Protein 5TOW (pdb70)

CATH classification: 3.40.50.1480 (+1 more: 3.40.50.720)

Radius of gyration: 29.71 Å; Cα contacts (8 Å, |Δi|>4): 1722; chains: 2; bounding box: 68×90×62 Å

Structure (mmCIF, N/CA/C/O backbone):
data_5TOW
#
_entry.id   5TOW
#
_cell.length_a   120.381
_cell.length_b   105.509
_cell.length_c   85.535
_cell.angle_alpha   90.00
_cell.angle_beta   108.76
_cell.angle_gamma   90.00
#
_symmetry.space_group_name_H-M   'C 1 2 1'
#
loop_
_entity.id
_entity.type
_entity.pdbx_description
1 polymer Adenosylhomocysteinase
2 non-polymer ADENOSINE
3 non-polymer (4S)-2-METHYL-2,4-PENTANEDIOL
4 non-polymer '1,4-DIHYDRONICOTINAMIDE ADENINE DINUCLEOTIDE'
5 non-polymer 'CHLORIDE ION'
6 water water
#
loop_
_atom_site.group_PDB
_atom_site.id
_atom_site.type_symbol
_atom_site.label_atom_id
_atom_site.label_alt_id
_atom_site.label_comp_id
_atom_site.label_asym_id
_atom_site.label_entity_id
_atom_site.label_seq_id
_atom_site.pdbx_PDB_ins_code
_atom_site.Cartn_x
_atom_site.Cartn_y
_atom_site.Cartn_z
_atom_site.occupancy
_atom_site.B_iso_or_equiv
_atom_site.auth_seq_id
_atom_site.auth_comp_id
_atom_site.auth_asym_id
_atom_site.auth_atom_id
_atom_site.pdbx_PDB_model_num
ATOM 1 N N . ASN A 1 5 ? 14.661 76.093 6.903 1.00 62.68 2 ASN A N 1
ATOM 2 C CA . ASN A 1 5 ? 15.730 76.999 6.369 1.00 59.96 2 ASN A CA 1
ATOM 3 C C . ASN A 1 5 ? 16.981 76.897 7.264 1.00 52.56 2 ASN A C 1
ATOM 4 O O . ASN A 1 5 ? 16.846 76.953 8.482 1.00 46.88 2 ASN A O 1
ATOM 9 N N . THR A 1 6 ? 18.166 76.732 6.666 1.00 52.07 3 THR A N 1
ATOM 10 C CA . THR A 1 6 ? 19.391 76.518 7.450 1.00 51.29 3 THR A CA 1
ATOM 11 C C . THR A 1 6 ? 19.752 77.754 8.273 1.00 46.89 3 THR A C 1
ATOM 12 O O . THR A 1 6 ? 20.185 77.607 9.431 1.00 40.25 3 THR A O 1
ATOM 16 N N . GLY A 1 7 ? 19.541 78.962 7.722 1.00 42.26 4 GLY A N 1
ATOM 17 C CA . GLY A 1 7 ? 19.753 80.191 8.479 1.00 39.57 4 GLY A CA 1
ATOM 18 C C . GLY A 1 7 ? 18.845 80.300 9.679 1.00 37.86 4 GLY A C 1
ATOM 19 O O . GLY A 1 7 ? 19.264 80.676 10.796 1.00 35.20 4 GLY A O 1
ATOM 20 N N . GLU A 1 8 ? 17.579 79.932 9.472 1.00 38.12 5 GLU A N 1
ATOM 21 C CA . GLU A 1 8 ? 16.586 80.011 10.524 1.00 41.02 5 GLU A CA 1
ATOM 22 C C . GLU A 1 8 ? 16.946 78.985 11.607 1.00 38.62 5 GLU A C 1
ATOM 23 O O . GLU A 1 8 ? 16.851 79.285 12.795 1.00 36.05 5 GLU A O 1
ATOM 29 N N . MET A 1 9 ? 17.358 77.806 11.176 1.00 39.10 6 MET A N 1
ATOM 30 C CA . MET A 1 9 ? 17.761 76.750 12.160 1.00 41.26 6 MET A CA 1
ATOM 31 C C . MET A 1 9 ? 18.970 77.195 13.035 1.00 37.88 6 MET A C 1
ATOM 32 O O . MET A 1 9 ? 18.988 76.914 14.246 1.00 34.93 6 MET A O 1
ATOM 37 N N . LYS A 1 10 ? 19.965 77.831 12.422 1.00 36.52 7 LYS A N 1
ATOM 38 C CA . LYS A 1 10 ? 21.118 78.404 13.177 1.00 35.47 7 LYS A CA 1
ATOM 39 C C . LYS A 1 10 ? 20.700 79.386 14.225 1.00 34.30 7 LYS A C 1
ATOM 40 O O . LYS A 1 10 ? 21.153 79.346 15.383 1.00 31.02 7 LYS A O 1
ATOM 46 N N . ILE A 1 11 ? 19.791 80.297 13.867 1.00 29.99 8 ILE A N 1
ATOM 47 C CA . ILE A 1 11 ? 19.255 81.226 14.792 1.00 28.78 8 ILE A CA 1
ATOM 48 C C . ILE A 1 11 ? 18.405 80.594 15.872 1.00 29.62 8 ILE A C 1
ATOM 49 O O . ILE A 1 11 ? 18.510 81.005 17.047 1.00 28.16 8 ILE A O 1
ATOM 54 N N . ASN A 1 12 ? 17.628 79.587 15.495 1.00 31.08 9 ASN A N 1
ATOM 55 C CA . ASN A 1 12 ? 16.787 78.869 16.467 1.00 30.76 9 ASN A CA 1
ATOM 56 C C . ASN A 1 12 ? 17.661 78.183 17.536 1.00 29.16 9 ASN A C 1
ATOM 57 O O . ASN A 1 12 ? 17.350 78.222 18.688 1.00 31.48 9 ASN A O 1
ATOM 62 N N . TRP A 1 13 ? 18.784 77.636 17.096 1.00 29.62 10 TRP A N 1
ATOM 63 C CA . TRP A 1 13 ? 19.705 76.965 18.058 1.00 29.38 10 TRP A CA 1
ATOM 64 C C . TRP A 1 13 ? 20.190 77.958 19.120 1.00 29.07 10 TRP A C 1
ATOM 65 O O . TRP A 1 13 ? 20.028 77.718 20.317 1.00 31.44 10 TRP A O 1
ATOM 76 N N . VAL A 1 14 ? 20.756 79.083 18.690 1.00 28.21 11 VAL A N 1
ATOM 77 C CA . VAL A 1 14 ? 21.289 80.059 19.640 1.00 30.74 11 VAL A CA 1
ATOM 78 C C . VAL A 1 14 ? 20.189 80.693 20.511 1.00 31.62 11 VAL A C 1
ATOM 79 O O . VAL A 1 14 ? 20.385 80.938 21.701 1.00 31.32 11 VAL A O 1
ATOM 83 N N . SER A 1 15 ? 19.010 80.846 19.936 1.00 28.95 12 SER A N 1
ATOM 84 C CA . SER A 1 15 ? 17.871 81.414 20.635 1.00 29.32 12 SER A CA 1
ATOM 85 C C . SER A 1 15 ? 17.513 80.600 21.885 1.00 29.23 12 SER A C 1
ATOM 86 O O . SER A 1 15 ? 17.073 81.173 22.925 1.00 31.10 12 SER A O 1
ATOM 89 N N . ARG A 1 16 ? 17.772 79.309 21.859 1.00 28.40 13 ARG A N 1
ATOM 90 C CA . ARG A 1 16 ? 17.467 78.446 22.982 1.00 30.48 13 ARG A CA 1
ATOM 91 C C . ARG A 1 16 ? 18.411 78.720 24.173 1.00 31.47 13 ARG A C 1
ATOM 92 O O . ARG A 1 16 ? 18.082 78.366 25.312 1.00 31.89 13 ARG A O 1
ATOM 100 N N . TYR A 1 17 ? 19.595 79.276 23.879 1.00 28.42 14 TYR A N 1
ATOM 101 C CA . TYR A 1 17 ? 20.681 79.348 24.851 1.00 27.44 14 TYR A CA 1
ATOM 102 C C . TYR A 1 17 ? 21.188 80.737 25.085 1.00 30.26 14 TYR A C 1
ATOM 103 O O . TYR A 1 17 ? 22.317 80.921 25.523 1.00 30.12 14 TYR A O 1
ATOM 112 N N . MET A 1 18 ? 20.325 81.730 24.881 1.00 26.46 15 MET A N 1
ATOM 113 C CA . MET A 1 18 ? 20.642 83.131 25.133 1.00 26.85 15 MET A CA 1
ATOM 114 C C . MET A 1 18 ? 19.556 83.671 26.065 1.00 25.69 15 MET A C 1
ATOM 115 O O . MET A 1 18 ? 18.690 84.426 25.672 1.00 27.62 15 MET A O 1
ATOM 120 N N . PRO A 1 19 ? 19.633 83.246 27.316 1.00 27.95 16 PRO A N 1
ATOM 121 C CA . PRO A 1 19 ? 18.608 83.551 28.304 1.00 30.07 16 PRO A CA 1
ATOM 122 C C . PRO A 1 19 ? 18.537 85.040 28.634 1.00 29.54 16 PRO A C 1
ATOM 123 O O . PRO A 1 19 ? 17.422 85.549 28.907 1.00 28.71 16 PRO A O 1
ATOM 127 N N . LEU A 1 20 ? 19.652 85.768 28.628 1.00 26.12 17 LEU A N 1
ATOM 128 C CA . LEU A 1 20 ? 19.564 87.187 28.939 1.00 28.33 17 LEU A CA 1
ATOM 129 C C . LEU A 1 20 ? 18.904 87.969 27.830 1.00 28.08 17 LEU A C 1
ATOM 130 O O . LEU A 1 20 ? 18.071 88.836 28.130 1.00 28.08 17 LEU A O 1
ATOM 135 N N . LEU A 1 21 ? 19.248 87.702 26.576 1.00 25.84 18 LEU A N 1
ATOM 136 C CA . LEU A 1 21 ? 18.517 88.358 25.481 1.00 25.78 18 LEU A CA 1
ATOM 137 C C . LEU A 1 21 ? 17.036 87.994 25.471 1.00 25.54 18 LEU A C 1
ATOM 138 O O . LEU A 1 21 ? 16.200 88.882 25.180 1.00 27.91 18 LEU A O 1
ATOM 143 N N . ASN A 1 22 ? 16.704 86.767 25.820 1.00 26.47 19 ASN A N 1
ATOM 144 C CA . ASN A 1 22 ? 15.297 86.381 25.906 1.00 29.35 19 ASN A CA 1
ATOM 145 C C . ASN A 1 22 ? 14.604 87.129 27.023 1.00 30.02 19 ASN A C 1
ATOM 146 O O . ASN A 1 22 ? 13.463 87.613 26.808 1.00 30.00 19 ASN A O 1
ATOM 151 N N . LYS A 1 23 ? 15.280 87.314 28.145 1.00 26.93 20 LYS A N 1
ATOM 152 C CA A LYS A 1 23 ? 14.701 88.074 29.262 0.50 30.62 20 LYS A CA 1
ATOM 153 C CA B LYS A 1 23 ? 14.687 88.070 29.260 0.50 30.61 20 LYS A CA 1
ATOM 154 C C . LYS A 1 23 ? 14.530 89.565 28.912 1.00 28.66 20 LYS A C 1
ATOM 155 O O . LYS A 1 23 ? 13.517 90.208 29.265 1.00 28.86 20 LYS A O 1
ATOM 166 N N . ILE A 1 24 ? 15.530 90.141 28.268 1.00 27.52 21 ILE A N 1
ATOM 167 C CA . ILE A 1 24 ? 15.440 91.527 27.778 1.00 28.87 21 ILE A CA 1
ATOM 168 C C . ILE A 1 24 ? 14.245 91.699 26.823 1.00 29.11 21 ILE A C 1
ATOM 169 O O . ILE A 1 24 ? 13.508 92.689 26.940 1.00 28.33 21 ILE A O 1
ATOM 174 N N . ALA A 1 25 ? 14.045 90.759 25.905 1.00 27.40 22 ALA A N 1
ATOM 175 C CA . ALA A 1 25 ? 12.846 90.816 25.049 1.00 28.45 22 ALA A CA 1
ATOM 176 C C . ALA A 1 25 ? 11.553 90.715 25.891 1.00 31.16 22 ALA A C 1
ATOM 177 O O . ALA A 1 25 ? 10.578 91.449 25.630 1.00 31.21 22 ALA A O 1
ATOM 179 N N . GLU A 1 26 ? 11.504 89.811 26.865 1.00 29.92 23 GLU A N 1
ATOM 180 C CA A GLU A 1 26 ? 10.320 89.667 27.708 0.50 32.72 23 GLU A CA 1
ATOM 181 C CA B GLU A 1 26 ? 10.329 89.654 27.729 0.50 33.31 23 GLU A CA 1
ATOM 182 C C . GLU A 1 26 ? 10.055 90.975 28.435 1.00 34.31 23 GLU A C 1
ATOM 183 O O . GLU A 1 26 ? 8.878 91.392 28.569 1.00 34.19 23 GLU A O 1
ATOM 194 N N . GLU A 1 27 ? 11.120 91.643 28.910 1.00 30.53 24 GLU A N 1
ATOM 195 C CA A GLU A 1 27 ? 10.912 92.862 29.701 0.50 32.79 24 GLU A CA 1
ATOM 196 C CA B GLU A 1 27 ? 10.984 92.891 29.691 0.50 34.03 24 GLU A CA 1
ATOM 197 C C . GLU A 1 27 ? 10.575 94.104 28.842 1.00 32.95 24 GLU A C 1
ATOM 198 O O . GLU A 1 27 ? 9.815 94.957 29.300 1.00 33.49 24 GLU A O 1
ATOM 209 N N . TYR A 1 28 ? 11.092 94.185 27.628 1.00 29.04 25 TYR A N 1
ATOM 210 C CA . TYR A 1 28 ? 11.037 95.424 26.843 1.00 29.71 25 TYR A CA 1
ATOM 211 C C . TYR A 1 28 ? 10.321 95.405 25.508 1.00 30.49 25 TYR A C 1
ATOM 212 O O . TYR A 1 28 ? 10.247 96.453 24.878 1.00 31.65 25 TYR A O 1
ATOM 221 N N . SER A 1 29 ? 9.878 94.229 25.046 1.00 30.02 26 SER A N 1
ATOM 222 C CA . SER A 1 29 ? 9.359 94.135 23.705 1.00 30.74 26 SER A CA 1
ATOM 223 C C . SER A 1 29 ? 7.932 94.697 23.572 1.00 33.80 26 SER A C 1
ATOM 224 O O . SER A 1 29 ? 7.485 94.884 22.436 1.00 35.81 26 SER A O 1
ATOM 227 N N . ARG A 1 30 ? 7.215 94.869 24.680 1.00 32.01 27 ARG A N 1
ATOM 228 C CA . ARG A 1 30 ? 5.917 95.640 24.634 1.00 33.68 27 ARG A CA 1
ATOM 229 C C . ARG A 1 30 ? 6.126 97.164 24.699 1.00 36.39 27 ARG A C 1
ATOM 230 O O . ARG A 1 30 ? 5.479 97.967 23.963 1.00 36.20 27 ARG A O 1
ATOM 233 N N . GLU A 1 31 ? 7.031 97.597 25.567 1.00 33.88 28 GLU A N 1
ATOM 234 C CA . GLU A 1 31 ? 7.381 99.028 25.659 1.00 34.62 28 GLU A CA 1
ATOM 235 C C . GLU A 1 31 ? 8.026 99.545 24.398 1.00 31.38 28 GLU A C 1
ATOM 236 O O . GLU A 1 31 ? 7.797 100.681 24.008 1.00 29.68 28 GLU A O 1
ATOM 242 N N . LYS A 1 32 ? 8.881 98.726 23.759 1.00 29.92 29 LYS A N 1
ATOM 243 C CA . LYS A 1 32 ? 9.557 99.103 22.522 1.00 28.01 29 LYS A CA 1
ATOM 244 C C . LYS A 1 32 ? 10.300 100.413 22.631 1.00 29.56 29 LYS A C 1
ATOM 245 O O . LYS A 1 32 ? 10.038 101.390 21.884 1.00 29.38 29 LYS A O 1
ATOM 251 N N . PRO A 1 33 ? 11.217 100.491 23.612 1.00 28.96 30 PRO A N 1
ATOM 252 C CA . PRO A 1 33 ? 11.923 101.759 23.853 1.00 30.28 30 PRO A CA 1
ATOM 253 C C . PRO A 1 33 ?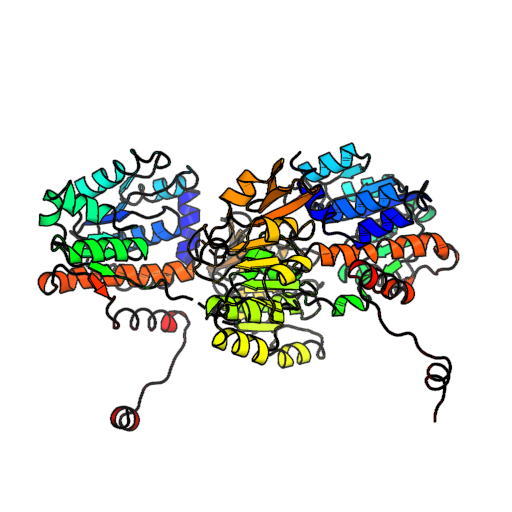 12.691 102.303 22.681 1.00 28.35 30 PRO A C 1
ATOM 254 O O . PRO A 1 33 ? 12.898 103.516 22.567 1.00 30.50 30 PRO A O 1
ATOM 258 N N . LEU A 1 34 ? 13.110 101.446 21.748 1.00 27.29 31 LEU A N 1
ATOM 259 C CA . LEU A 1 34 ? 13.864 101.908 20.578 1.00 27.51 31 LEU A CA 1
ATOM 260 C C . LEU A 1 34 ? 12.978 102.117 19.293 1.00 27.22 31 LEU A C 1
ATOM 261 O O . LEU A 1 34 ? 13.502 102.386 18.250 1.00 27.23 31 LEU A O 1
ATOM 266 N N . SER A 1 35 ? 11.663 102.046 19.452 1.00 28.67 32 SER A N 1
ATOM 267 C CA . SER A 1 35 ? 10.770 102.396 18.347 1.00 28.70 32 SER A CA 1
ATOM 268 C C . SER A 1 35 ? 10.986 103.835 17.928 1.00 29.46 32 SER A C 1
ATOM 269 O O . SER A 1 35 ? 11.055 104.747 18.765 1.00 32.47 32 SER A O 1
ATOM 272 N N . GLY A 1 36 ? 11.154 104.044 16.622 1.00 29.05 33 GLY A N 1
ATOM 273 C CA . GLY A 1 36 ? 11.441 105.299 16.061 1.00 31.13 33 GLY A CA 1
ATOM 274 C C . GLY A 1 36 ? 12.910 105.624 15.999 1.00 30.26 33 GLY A C 1
ATOM 275 O O . GLY A 1 36 ? 13.266 106.705 15.568 1.00 31.00 33 GLY A O 1
ATOM 276 N N . PHE A 1 37 ? 13.752 104.707 16.451 1.00 28.15 34 PHE A N 1
ATOM 277 C CA . PHE A 1 37 ? 15.215 104.884 16.416 1.00 28.48 34 PHE A CA 1
ATOM 278 C C . PHE A 1 37 ? 15.824 103.846 15.468 1.00 28.05 34 PHE A C 1
ATOM 279 O O . PHE A 1 37 ? 15.316 102.722 15.324 1.00 30.14 34 PHE A O 1
ATOM 287 N N . THR A 1 38 ? 16.939 104.231 14.858 1.00 28.12 35 THR A N 1
ATOM 288 C CA . THR A 1 38 ? 17.723 103.312 14.035 1.00 28.99 35 THR A CA 1
ATOM 289 C C . THR A 1 38 ? 19.048 103.016 14.727 1.00 29.22 35 THR A C 1
ATOM 290 O O . THR A 1 38 ? 19.746 103.927 15.194 1.00 30.83 35 THR A O 1
ATOM 294 N N . VAL A 1 39 ? 19.396 101.739 14.744 1.00 27.27 36 VAL A N 1
ATOM 295 C CA . VAL A 1 39 ? 20.633 101.277 15.323 1.00 25.62 36 VAL A CA 1
ATOM 296 C C . VAL A 1 39 ? 21.476 100.737 14.159 1.00 26.58 36 VAL A C 1
ATOM 297 O O . VAL A 1 39 ? 21.081 99.782 13.535 1.00 29.31 36 VAL A O 1
ATOM 301 N N . GLY A 1 40 ? 22.639 101.347 13.932 1.00 26.84 37 GLY A N 1
ATOM 302 C CA . GLY A 1 40 ? 23.596 100.926 12.910 1.00 25.80 37 GLY A CA 1
ATOM 303 C C . GLY A 1 40 ? 24.635 100.050 13.599 1.00 27.75 37 GLY A C 1
ATOM 304 O O . GLY A 1 40 ? 25.076 100.370 14.725 1.00 29.11 37 GLY A O 1
ATOM 305 N N . MET A 1 41 ? 24.992 98.931 12.950 1.00 28.36 38 MET A N 1
ATOM 306 C CA . MET A 1 41 ? 25.947 97.972 13.570 1.00 28.23 38 MET A CA 1
ATOM 307 C C . MET A 1 41 ? 26.992 97.549 12.585 1.00 29.13 38 MET A C 1
ATOM 308 O O . MET A 1 41 ? 26.703 97.388 11.404 1.00 29.06 38 MET A O 1
ATOM 313 N N . SER A 1 42 ? 28.226 97.352 13.059 1.00 26.99 39 SER A N 1
ATOM 314 C CA . SER A 1 42 ? 29.224 96.664 12.264 1.00 28.52 39 SER A CA 1
ATOM 315 C C . SER A 1 42 ? 29.600 95.514 13.184 1.00 31.10 39 SER A C 1
ATOM 316 O O . SER A 1 42 ? 30.008 95.753 14.336 1.00 29.80 39 SER A O 1
ATOM 319 N N . ILE A 1 43 ? 29.451 94.289 12.696 1.00 31.53 40 ILE A N 1
ATOM 320 C CA A ILE A 1 43 ? 29.765 93.144 13.555 0.50 32.30 40 ILE A CA 1
ATOM 321 C CA B ILE A 1 43 ? 29.597 93.053 13.511 0.50 33.12 40 ILE A CA 1
ATOM 322 C C . ILE A 1 43 ? 30.087 91.947 12.634 1.00 35.23 40 ILE A C 1
ATOM 323 O O . ILE A 1 43 ? 29.847 91.979 11.415 1.00 37.34 40 ILE A O 1
ATOM 332 N N . HIS A 1 44 ? 30.742 90.927 13.175 1.00 32.81 41 HIS A N 1
ATOM 333 C CA . HIS A 1 44 ? 30.904 89.729 12.394 1.00 34.52 41 HIS A CA 1
ATOM 334 C C . HIS A 1 44 ? 29.559 89.029 12.368 1.00 33.64 41 HIS A C 1
ATOM 335 O O . HIS A 1 44 ? 28.998 88.732 13.418 1.00 35.55 41 HIS A O 1
ATOM 342 N N . LEU A 1 45 ? 29.024 88.770 11.174 1.00 32.79 42 LEU A N 1
ATOM 343 C CA . LEU A 1 45 ? 27.660 88.225 11.065 1.00 35.60 42 LEU A CA 1
ATOM 344 C C . LEU A 1 45 ? 27.616 86.710 11.206 1.00 33.75 42 LEU A C 1
ATOM 345 O O . LEU A 1 45 ? 28.209 86.017 10.439 1.00 35.11 42 LEU A O 1
ATOM 350 N N . GLU A 1 46 ? 26.937 86.229 12.240 1.00 31.43 43 GLU A N 1
ATOM 351 C CA . GLU A 1 46 ? 26.736 84.805 12.481 1.00 32.66 43 GLU A CA 1
ATOM 352 C C . GLU A 1 46 ? 25.471 84.658 13.325 1.00 29.94 43 GLU A C 1
ATOM 353 O O . GLU A 1 46 ? 24.851 85.659 13.645 1.00 29.73 43 GLU A O 1
ATOM 359 N N . ALA A 1 47 ? 25.065 83.440 13.659 1.00 31.11 44 ALA A N 1
ATOM 360 C CA . ALA A 1 47 ? 23.762 83.310 14.355 1.00 28.87 44 ALA A CA 1
ATOM 361 C C . ALA A 1 47 ? 23.709 84.081 15.665 1.00 29.21 44 ALA A C 1
ATOM 362 O O . ALA A 1 47 ? 22.682 84.609 16.043 1.00 27.63 44 ALA A O 1
ATOM 364 N N . LYS A 1 48 ? 24.819 84.123 16.418 1.00 29.00 45 LYS A N 1
ATOM 365 C CA . LYS A 1 48 ? 24.791 84.819 17.692 1.00 29.23 45 LYS A CA 1
ATOM 366 C C . LYS A 1 48 ? 24.581 86.315 17.554 1.00 27.84 45 LYS A C 1
ATOM 367 O O . LYS A 1 48 ? 23.678 86.896 18.196 1.00 26.40 45 LYS A O 1
ATOM 373 N N . THR A 1 49 ? 25.385 86.972 16.707 1.00 27.03 46 THR A N 1
ATOM 374 C CA . THR A 1 49 ? 25.192 88.389 16.449 1.00 27.41 46 THR A CA 1
ATOM 375 C C . THR A 1 49 ? 23.825 88.679 15.770 1.00 26.87 46 THR A C 1
ATOM 376 O O . THR A 1 49 ? 23.215 89.748 15.976 1.00 28.76 46 THR A O 1
ATOM 380 N N . ALA A 1 50 ? 23.339 87.751 14.952 1.00 26.66 47 ALA A N 1
ATOM 381 C CA . ALA A 1 50 ? 21.988 87.881 14.390 1.00 27.71 47 ALA A CA 1
ATOM 382 C C . ALA A 1 50 ? 20.942 88.020 15.504 1.00 26.61 47 ALA A C 1
ATOM 383 O O . ALA A 1 50 ? 19.969 88.783 15.390 1.00 25.52 47 ALA A O 1
ATOM 385 N N . TYR A 1 51 ? 21.127 87.259 16.568 1.00 25.72 48 TYR A N 1
ATOM 386 C CA . TYR A 1 51 ? 20.174 87.263 17.658 1.00 27.51 48 TYR A CA 1
ATOM 387 C C . TYR A 1 51 ? 20.231 88.550 18.432 1.00 25.93 48 TYR A C 1
ATOM 388 O O . TYR A 1 51 ? 19.173 89.074 18.902 1.00 25.92 48 TYR A O 1
ATOM 397 N N . LEU A 1 52 ? 21.400 89.179 18.532 1.00 25.34 49 LEU A N 1
ATOM 398 C CA . LEU A 1 52 ? 21.472 90.528 19.065 1.00 25.11 49 LEU A CA 1
ATOM 399 C C . LEU A 1 52 ? 20.637 91.506 18.203 1.00 24.46 49 LEU A C 1
ATOM 400 O O . LEU A 1 52 ? 19.845 92.319 18.715 1.00 25.33 49 LEU A O 1
ATOM 405 N N . ALA A 1 53 ? 20.831 91.443 16.884 1.00 24.03 50 ALA A N 1
ATOM 406 C CA . ALA A 1 53 ? 20.044 92.288 15.957 1.00 25.88 50 ALA A CA 1
ATOM 407 C C . ALA A 1 53 ? 18.536 92.069 16.123 1.00 28.10 50 ALA A C 1
ATOM 408 O O . ALA A 1 53 ? 17.750 93.025 16.159 1.00 27.27 50 ALA A O 1
ATOM 410 N N . ILE A 1 54 ? 18.139 90.800 16.170 1.00 26.56 51 ILE A N 1
ATOM 411 C CA . ILE A 1 54 ? 16.743 90.414 16.350 1.00 26.85 51 ILE A CA 1
ATOM 412 C C . ILE A 1 54 ? 16.192 90.985 17.650 1.00 25.97 51 ILE A C 1
ATOM 413 O O . ILE A 1 54 ? 15.045 91.525 17.686 1.00 25.47 51 ILE A O 1
ATOM 418 N N . THR A 1 55 ? 16.977 90.909 18.712 1.00 24.37 52 THR A N 1
ATOM 419 C CA . THR A 1 55 ? 16.542 91.398 20.023 1.00 23.74 52 THR A CA 1
ATOM 420 C C . THR A 1 55 ? 16.318 92.935 19.943 1.00 25.30 52 THR A C 1
ATOM 421 O O . THR A 1 55 ? 15.326 93.482 20.485 1.00 25.47 52 THR A O 1
ATOM 425 N N . LEU A 1 56 ? 17.238 93.641 19.295 1.00 24.94 53 LEU A N 1
ATOM 426 C CA . LEU A 1 56 ? 17.128 95.095 19.182 1.00 25.74 53 LEU A CA 1
ATOM 427 C C . LEU A 1 56 ? 15.872 95.446 18.379 1.00 25.61 53 LEU A C 1
ATOM 428 O O . LEU A 1 56 ? 15.162 96.415 18.701 1.00 25.72 53 LEU A O 1
ATOM 433 N N . SER A 1 57 ? 15.574 94.650 17.366 1.00 25.12 54 SER A N 1
ATOM 434 C CA . SER A 1 57 ? 14.331 94.787 16.581 1.00 25.82 54 SER A CA 1
ATOM 435 C C . SER A 1 57 ? 13.055 94.532 17.389 1.00 25.47 54 SER A C 1
ATOM 436 O O . SER A 1 57 ? 12.044 95.289 17.246 1.00 25.85 54 SER A O 1
ATOM 439 N N . LYS A 1 58 ? 13.080 93.542 18.257 1.00 24.41 55 LYS A N 1
ATOM 440 C CA . LYS A 1 58 ? 11.959 93.266 19.180 1.00 26.53 55 LYS A CA 1
ATOM 441 C C . LYS A 1 58 ? 11.732 94.455 20.119 1.00 29.53 55 LYS A C 1
ATOM 442 O O . LYS A 1 58 ? 10.583 94.717 20.545 1.00 28.98 55 LYS A O 1
ATOM 448 N N . LEU A 1 59 ? 12.822 95.147 20.443 1.00 26.19 56 LEU A N 1
ATOM 449 C CA . LEU A 1 59 ? 12.748 96.375 21.245 1.00 26.65 56 LEU A CA 1
ATOM 450 C C . LEU A 1 59 ? 12.349 97.620 20.444 1.00 25.94 56 LEU A C 1
ATOM 451 O O . LEU A 1 59 ? 12.318 98.741 21.000 1.00 27.11 56 LEU A O 1
ATOM 456 N N . GLY A 1 60 ? 12.023 97.457 19.159 1.00 25.57 57 GLY A N 1
ATOM 457 C CA . GLY A 1 60 ? 11.521 98.514 18.313 1.00 27.19 57 GLY A CA 1
ATOM 458 C C . GLY A 1 60 ? 12.464 99.136 17.337 1.00 26.64 57 GLY A C 1
ATOM 459 O O . GLY A 1 60 ? 12.057 99.899 16.490 1.00 26.45 57 GLY A O 1
ATOM 460 N N . ALA A 1 61 ? 13.761 98.831 17.437 1.00 25.70 58 ALA A N 1
ATOM 461 C CA . ALA A 1 61 ? 14.754 99.496 16.597 1.00 25.86 58 ALA A CA 1
ATOM 462 C C . ALA A 1 61 ? 14.634 99.061 15.148 1.00 26.73 58 ALA A C 1
ATOM 463 O O . ALA A 1 61 ? 14.320 97.897 14.877 1.00 26.83 58 ALA A O 1
ATOM 465 N N . LYS A 1 62 ? 14.892 99.999 14.239 1.00 27.79 59 LYS A N 1
ATOM 466 C CA A LYS A 1 62 ? 15.237 99.673 12.856 0.50 27.56 59 LYS A CA 1
ATOM 467 C CA B LYS A 1 62 ? 15.234 99.658 12.861 0.50 28.75 59 LYS A CA 1
ATOM 468 C C . LYS A 1 62 ? 16.714 99.317 12.930 1.00 28.84 59 LYS A C 1
ATOM 469 O O . LYS A 1 62 ? 17.513 100.135 13.360 1.00 28.05 59 LYS A O 1
ATOM 480 N N . VAL A 1 63 ? 17.070 98.105 12.508 1.00 26.70 60 VAL A N 1
ATOM 481 C CA . VAL A 1 63 ? 18.463 97.658 12.635 1.00 26.24 60 VAL A CA 1
ATOM 482 C C . VAL A 1 63 ? 19.094 97.541 11.238 1.00 25.03 60 VAL A C 1
ATOM 483 O O . VAL A 1 63 ? 18.492 97.001 10.300 1.00 27.31 60 VAL A O 1
ATOM 487 N N . VAL A 1 64 ? 20.287 98.155 11.085 1.00 26.38 61 VAL A N 1
ATOM 488 C CA . VAL A 1 64 ? 20.982 98.177 9.829 1.00 26.79 61 VAL A CA 1
ATOM 489 C C . VAL A 1 64 ? 22.398 97.709 10.136 1.00 27.30 61 VAL A C 1
ATOM 490 O O . VAL A 1 64 ? 23.080 98.308 10.942 1.00 28.85 61 VAL A O 1
ATOM 494 N N . ILE A 1 65 ? 22.796 96.633 9.487 1.00 28.67 62 ILE A N 1
ATOM 495 C CA . ILE A 1 65 ? 24.054 95.911 9.827 1.00 30.33 62 ILE A CA 1
ATOM 496 C C . ILE A 1 65 ? 24.960 95.765 8.629 1.00 32.10 62 ILE A C 1
ATOM 497 O O . ILE A 1 65 ? 24.523 95.435 7.502 1.00 32.75 62 ILE A O 1
ATOM 502 N N . THR A 1 66 ? 26.255 96.020 8.875 1.00 30.44 63 THR A N 1
ATOM 503 C CA A THR A 1 66 ? 27.361 95.603 8.000 0.70 32.04 63 THR A CA 1
ATOM 504 C CA B THR A 1 66 ? 27.272 95.491 7.982 0.30 31.68 63 THR A CA 1
ATOM 505 C C . THR A 1 66 ? 28.078 94.417 8.678 1.00 32.14 63 THR A C 1
ATOM 506 O O . THR A 1 66 ? 28.378 94.488 9.862 1.00 31.31 63 THR A O 1
ATOM 513 N N . GLY A 1 67 ? 28.330 93.371 7.912 1.00 36.77 64 GLY A N 1
ATOM 514 C CA . GLY A 1 67 ? 29.049 92.242 8.372 1.00 38.94 64 GLY A CA 1
ATOM 515 C C . GLY A 1 67 ? 30.406 92.283 7.731 1.00 47.04 64 GLY A C 1
ATOM 516 O O . GLY A 1 67 ? 30.528 92.364 6.496 1.00 44.10 64 GLY A O 1
ATOM 517 N N . SER A 1 68 ? 31.424 92.314 8.578 1.00 47.57 65 SER A N 1
ATOM 518 C CA . SER A 1 68 ? 32.788 91.950 8.177 1.00 57.42 65 SER A CA 1
ATOM 519 C C . SER A 1 68 ? 32.793 90.420 8.054 1.00 59.41 65 SER A C 1
ATOM 520 O O . SER A 1 68 ? 32.900 89.756 9.078 1.00 56.14 65 SER A O 1
ATOM 523 N N . ASN A 1 69 ? 32.638 89.894 6.829 1.00 69.77 66 ASN A N 1
ATOM 524 C CA . ASN A 1 69 ? 32.508 88.439 6.533 1.00 69.73 66 ASN A CA 1
ATOM 525 C C . ASN A 1 69 ? 33.262 88.026 5.259 1.00 72.24 66 ASN A C 1
ATOM 526 O O . ASN A 1 69 ? 32.639 87.907 4.208 1.00 66.23 66 ASN A O 1
ATOM 531 N N . PRO A 1 70 ? 34.594 87.787 5.349 1.00 83.53 67 PRO A N 1
ATOM 532 C CA . PRO A 1 70 ? 35.405 87.280 4.206 1.00 89.38 67 PRO A CA 1
ATOM 533 C C . PRO A 1 70 ? 35.068 85.904 3.545 1.00 95.54 67 PRO A C 1
ATOM 534 O O . PRO A 1 70 ? 35.665 85.601 2.495 1.00 96.73 67 PRO A O 1
ATOM 538 N N . LEU A 1 71 ? 34.170 85.088 4.128 1.00 94.34 68 LEU A N 1
ATOM 539 C CA . LEU A 1 71 ? 33.584 83.902 3.426 1.00 97.34 68 LEU A CA 1
ATOM 540 C C . LEU A 1 71 ? 32.047 84.039 3.258 1.00 94.00 68 LEU A C 1
ATOM 541 O O . LEU A 1 71 ? 31.424 84.893 3.908 1.00 90.80 68 LEU A O 1
ATOM 543 N N . SER A 1 72 ? 31.450 83.210 2.389 1.00 88.49 69 SER A N 1
ATOM 544 C CA . SER A 1 72 ? 29.981 83.194 2.183 1.00 80.25 69 SER A CA 1
ATOM 545 C C . SER A 1 72 ? 29.179 82.335 3.214 1.00 76.98 69 SER A C 1
ATOM 546 O O . SER A 1 72 ? 27.952 82.156 3.066 1.00 68.29 69 SER A O 1
ATOM 548 N N . THR A 1 73 ? 29.853 81.853 4.268 1.00 72.42 70 THR A N 1
ATOM 549 C CA . THR A 1 73 ? 29.352 80.733 5.091 1.00 74.02 70 THR A CA 1
ATOM 550 C C . THR A 1 73 ? 28.077 81.049 5.898 1.00 66.91 70 THR A C 1
ATOM 551 O O . THR A 1 73 ? 27.277 80.136 6.207 1.00 63.42 70 THR A O 1
ATOM 555 N N . GLN A 1 74 ? 27.907 82.338 6.214 1.00 54.78 71 GLN A N 1
ATOM 556 C CA . GLN A 1 74 ? 26.780 82.831 6.976 1.00 52.73 71 GLN A CA 1
ATOM 557 C C . GLN A 1 74 ? 25.778 83.640 6.154 1.00 47.76 71 GLN A C 1
ATOM 558 O O . GLN A 1 74 ? 24.938 84.374 6.711 1.00 44.61 71 GLN A O 1
ATOM 564 N N . ASP A 1 75 ? 25.814 83.461 4.840 1.00 48.33 72 ASP A N 1
ATOM 565 C CA . ASP A 1 75 ? 24.804 84.032 3.946 1.00 50.10 72 ASP A CA 1
ATOM 566 C C . ASP A 1 75 ? 23.412 83.556 4.305 1.00 47.13 72 ASP A C 1
ATOM 567 O O . ASP A 1 75 ? 22.463 84.316 4.151 1.00 43.59 72 ASP A O 1
ATOM 572 N N . ASP A 1 76 ? 23.259 82.291 4.740 1.00 44.85 73 ASP A N 1
ATOM 573 C CA . ASP A 1 76 ? 21.918 81.839 5.155 1.00 44.74 73 ASP A CA 1
ATOM 574 C C . ASP A 1 76 ? 21.382 82.629 6.350 1.00 39.79 73 ASP A C 1
ATOM 575 O O . ASP A 1 76 ? 20.182 82.957 6.436 1.00 36.71 73 ASP A O 1
ATOM 580 N N . VAL A 1 77 ? 22.279 82.978 7.275 1.00 39.51 74 VAL A N 1
ATOM 581 C CA . VAL A 1 77 ? 21.910 83.813 8.432 1.00 37.23 74 VAL A CA 1
ATOM 582 C C . VAL A 1 77 ? 21.502 85.229 7.967 1.00 35.45 74 VAL A C 1
ATOM 583 O O . VAL A 1 77 ? 20.458 85.765 8.396 1.00 33.83 74 VAL A O 1
ATOM 587 N N . ALA A 1 78 ? 22.306 85.827 7.079 1.00 37.43 75 ALA A N 1
ATOM 588 C CA . ALA A 1 78 ? 21.939 87.132 6.476 1.00 38.65 75 ALA A CA 1
ATOM 589 C C . ALA A 1 78 ? 20.540 87.119 5.873 1.00 39.00 75 ALA A C 1
ATOM 590 O O . ALA A 1 78 ? 19.751 88.028 6.134 1.00 40.45 75 ALA A O 1
ATOM 592 N N . GLU A 1 79 ? 20.220 86.072 5.108 1.00 41.70 76 GLU A N 1
ATOM 593 C CA . GLU A 1 79 ? 18.938 85.964 4.419 1.00 42.94 76 GLU A CA 1
ATOM 594 C C . GLU A 1 79 ? 17.802 85.799 5.402 1.00 42.56 76 GLU A C 1
ATOM 595 O O . GLU A 1 79 ? 16.740 86.429 5.233 1.00 40.99 76 GLU A O 1
ATOM 598 N N . ALA A 1 80 ? 18.010 85.007 6.484 1.00 38.05 77 ALA A N 1
ATOM 599 C CA . ALA A 1 80 ? 17.014 84.925 7.540 1.00 37.83 77 ALA A CA 1
ATOM 600 C C . ALA A 1 80 ? 16.778 86.279 8.211 1.00 36.58 77 ALA A C 1
ATOM 601 O O . ALA A 1 80 ? 15.634 86.672 8.452 1.00 38.05 77 ALA A O 1
ATOM 603 N N . LEU A 1 81 ? 17.840 87.048 8.503 1.00 35.69 78 LEU A N 1
ATOM 604 C CA . LEU A 1 81 ? 17.621 88.404 9.040 1.00 33.02 78 LEU A CA 1
ATOM 605 C C . LEU A 1 81 ? 16.826 89.305 8.097 1.00 36.28 78 LEU A C 1
ATOM 606 O O . LEU A 1 81 ? 15.924 90.022 8.554 1.00 36.56 78 LEU A O 1
ATOM 611 N N . ARG A 1 82 ? 17.152 89.286 6.809 1.00 38.60 79 ARG A N 1
ATOM 612 C CA A ARG A 1 82 ? 16.414 90.115 5.850 0.50 43.32 79 ARG A CA 1
ATOM 613 C CA B ARG A 1 82 ? 16.405 90.085 5.809 0.50 45.90 79 ARG A CA 1
ATOM 614 C C . ARG A 1 82 ? 14.911 89.770 5.871 1.00 47.47 79 ARG A C 1
ATOM 615 O O . ARG A 1 82 ? 14.080 90.668 5.778 1.00 44.71 79 ARG A O 1
ATOM 630 N N . SER A 1 83 ? 14.560 88.483 6.068 1.00 46.74 80 SER A N 1
ATOM 631 C CA . SER A 1 83 ? 13.140 88.044 6.162 1.00 46.13 80 SER A CA 1
ATOM 632 C C . SER A 1 83 ? 12.390 88.615 7.378 1.00 48.23 80 SER A C 1
ATOM 633 O O . SER A 1 83 ? 11.145 88.678 7.381 1.00 49.93 80 SER A O 1
ATOM 636 N N . LYS A 1 84 ? 13.155 89.051 8.381 1.00 42.32 81 LYS A N 1
ATOM 637 C CA A LYS A 1 84 ? 12.624 89.644 9.608 0.50 43.07 81 LYS A CA 1
ATOM 638 C CA B LYS A 1 84 ? 12.638 89.630 9.613 0.50 41.85 81 LYS A CA 1
ATOM 639 C C . LYS A 1 84 ? 12.610 91.179 9.595 1.00 39.71 81 LYS A C 1
ATOM 640 O O . LYS A 1 84 ? 12.379 91.824 10.634 1.00 43.83 81 LYS A O 1
ATOM 651 N N . GLY A 1 85 ? 12.863 91.763 8.439 1.00 41.42 82 GLY A N 1
ATOM 652 C CA . GLY A 1 85 ? 12.887 93.215 8.236 1.00 42.10 82 GLY A CA 1
ATOM 653 C C . GLY A 1 85 ? 14.158 93.900 8.676 1.00 42.71 82 GLY A C 1
ATOM 654 O O . GLY A 1 85 ? 14.184 95.131 8.808 1.00 40.51 82 GLY A O 1
ATOM 655 N N . ILE A 1 86 ? 15.222 93.125 8.938 1.00 31.65 83 ILE A N 1
ATOM 656 C CA . ILE A 1 86 ? 16.496 93.727 9.358 1.00 29.79 83 ILE A CA 1
ATOM 657 C C . ILE A 1 86 ? 17.377 93.944 8.108 1.00 30.24 83 ILE A C 1
ATOM 658 O O . ILE A 1 86 ? 17.443 93.079 7.266 1.00 32.86 83 ILE A O 1
ATOM 663 N N . THR A 1 87 ? 18.009 95.103 7.966 1.00 27.74 84 THR A N 1
ATOM 664 C CA . THR A 1 87 ? 18.732 95.432 6.766 1.00 29.24 84 THR A CA 1
ATOM 665 C C . THR A 1 87 ? 20.184 94.935 6.970 1.00 29.38 84 THR A C 1
ATOM 666 O O . THR A 1 87 ? 20.807 95.323 7.937 1.00 30.14 84 THR A O 1
ATOM 670 N N . VAL A 1 88 ? 20.664 94.128 6.029 1.00 30.87 85 VAL A N 1
ATOM 671 C CA . VAL A 1 88 ? 21.976 93.475 6.162 1.00 31.40 85 VAL A CA 1
ATOM 672 C C . VAL A 1 88 ? 22.813 93.676 4.919 1.00 32.55 85 VAL A C 1
ATOM 673 O O . VAL A 1 88 ? 22.365 93.348 3.795 1.00 35.83 85 VAL A O 1
ATOM 677 N N . TYR A 1 89 ? 24.015 94.238 5.086 1.00 32.03 86 TYR A N 1
ATOM 678 C CA . TYR A 1 89 ? 24.923 94.456 3.971 1.00 35.97 86 TYR A CA 1
ATOM 679 C C . TYR A 1 89 ? 26.164 93.635 4.299 1.00 41.43 86 TYR A C 1
ATOM 680 O O . TYR A 1 89 ? 27.012 94.103 5.048 1.00 40.54 86 TYR A O 1
ATOM 689 N N . ALA A 1 90 ? 26.222 92.401 3.817 1.00 44.84 87 ALA A N 1
ATOM 690 C CA . ALA A 1 90 ? 27.327 91.487 4.195 1.00 50.68 87 ALA A CA 1
ATOM 691 C C . ALA A 1 90 ? 27.994 90.727 3.086 1.00 54.42 87 ALA A C 1
ATOM 692 O O . ALA A 1 90 ? 29.037 90.087 3.347 1.00 58.30 87 ALA A O 1
ATOM 694 N N . ARG A 1 91 ? 27.437 90.749 1.876 1.00 51.06 88 ARG A N 1
ATOM 695 C CA . ARG A 1 91 ? 28.009 89.929 0.799 1.00 53.09 88 ARG A CA 1
ATOM 696 C C . ARG A 1 91 ? 29.277 90.562 0.242 1.00 53.11 88 ARG A C 1
ATOM 697 O O . ARG A 1 91 ? 29.440 91.781 0.277 1.00 52.05 88 ARG A O 1
ATOM 705 N N . ARG A 1 92 ? 30.180 89.721 -0.273 1.00 55.11 89 ARG A N 1
ATOM 706 C CA . ARG A 1 92 ? 31.390 90.196 -0.929 1.00 55.96 89 ARG A CA 1
ATOM 707 C C . ARG A 1 92 ? 32.335 91.050 0.002 1.00 56.49 89 ARG A C 1
ATOM 708 O O . ARG A 1 92 ? 33.282 91.702 -0.497 1.00 58.52 89 ARG A O 1
ATOM 716 N N . THR A 1 93 ? 32.133 90.973 1.338 1.00 54.50 90 THR A N 1
ATOM 717 C CA . THR A 1 93 ? 32.919 91.806 2.283 1.00 56.53 90 THR A CA 1
ATOM 718 C C . THR A 1 93 ? 34.413 91.346 2.481 1.00 60.04 90 THR A C 1
ATOM 719 O O . THR A 1 93 ? 35.150 91.994 3.232 1.00 61.11 90 THR A O 1
ATOM 723 N N . HIS A 1 94 ? 34.837 90.268 1.797 1.00 63.36 91 HIS A N 1
ATOM 724 C CA . HIS A 1 94 ? 36.275 89.913 1.630 1.00 68.56 91 HIS A CA 1
ATOM 725 C C . HIS A 1 94 ? 37.096 91.020 0.985 1.00 72.10 91 HIS A C 1
ATOM 726 O O . HIS A 1 94 ? 38.299 91.118 1.227 1.00 76.30 91 HIS A O 1
ATOM 728 N N . ASP A 1 95 ? 36.446 91.829 0.146 1.00 72.75 92 ASP A N 1
ATOM 729 C CA . ASP A 1 95 ? 37.064 93.016 -0.470 1.00 73.21 92 ASP A CA 1
ATOM 730 C C . ASP A 1 95 ? 36.943 94.203 0.510 1.00 66.72 92 ASP A C 1
ATOM 731 O O . ASP A 1 95 ? 35.855 94.496 1.047 1.00 65.47 92 ASP A O 1
ATOM 736 N N . GLU A 1 96 ? 38.073 94.875 0.739 1.00 67.98 93 GLU A N 1
ATOM 737 C CA . GLU A 1 96 ? 38.139 95.961 1.722 1.00 65.03 93 GLU A CA 1
ATOM 738 C C . GLU A 1 96 ? 37.307 97.188 1.295 1.00 55.89 93 GLU A C 1
ATOM 739 O O . GLU A 1 96 ? 36.703 97.837 2.160 1.00 54.83 93 GLU A O 1
ATOM 741 N N . SER A 1 97 ? 37.285 97.488 -0.013 1.00 54.61 94 SER A N 1
ATOM 742 C CA . SER A 1 97 ? 36.532 98.643 -0.508 1.00 51.05 94 SER A CA 1
ATOM 743 C C . SER A 1 97 ? 35.021 98.385 -0.395 1.00 47.04 94 SER A C 1
ATOM 744 O O . SER A 1 97 ? 34.272 99.324 -0.185 1.00 44.31 94 SER A O 1
ATOM 747 N N . ILE A 1 98 ? 34.606 97.117 -0.446 1.00 45.70 95 ILE A N 1
ATOM 748 C CA . ILE A 1 98 ? 33.188 96.764 -0.257 1.00 44.42 95 ILE A CA 1
ATOM 749 C C . ILE A 1 98 ? 32.769 96.804 1.190 1.00 41.54 95 ILE A C 1
ATOM 750 O O . ILE A 1 98 ? 31.669 97.263 1.536 1.00 38.06 95 ILE A O 1
ATOM 755 N N . TYR A 1 99 ? 33.645 96.375 2.103 1.00 41.41 96 TYR A N 1
ATOM 756 C CA . TYR A 1 99 ? 33.378 96.605 3.509 1.00 40.50 96 TYR A CA 1
ATOM 757 C C . TYR A 1 99 ? 33.174 98.105 3.778 1.00 36.09 96 TYR A C 1
ATOM 758 O O . TYR A 1 99 ? 32.225 98.457 4.426 1.00 37.39 96 TYR A O 1
ATOM 767 N N . ARG A 1 100 ? 34.066 98.955 3.268 1.00 39.98 97 ARG A N 1
ATOM 768 C CA A ARG A 1 100 ? 33.898 100.390 3.508 0.50 40.43 97 ARG A CA 1
ATOM 769 C CA B ARG A 1 100 ? 33.946 100.404 3.437 0.50 40.59 97 ARG A CA 1
ATOM 770 C C . ARG A 1 100 ? 32.599 100.914 2.882 1.00 38.13 97 ARG A C 1
ATOM 771 O O . ARG A 1 100 ? 31.896 101.681 3.497 1.00 36.94 97 ARG A O 1
ATOM 786 N N . GLU A 1 101 ? 32.269 100.470 1.689 1.00 39.21 98 GLU A N 1
ATOM 787 C CA . GLU A 1 101 ? 30.993 100.901 1.062 1.00 37.70 98 GLU A CA 1
ATOM 788 C C . GLU A 1 101 ? 29.802 100.457 1.891 1.00 35.80 98 GLU A C 1
ATOM 789 O O . GLU A 1 101 ? 28.871 101.210 2.069 1.00 35.02 98 GLU A O 1
ATOM 795 N N . ASN A 1 102 ? 29.848 99.248 2.467 1.00 33.85 99 ASN A N 1
ATOM 796 C CA . ASN A 1 102 ? 28.785 98.810 3.340 1.00 32.80 99 ASN A CA 1
ATOM 797 C C . ASN A 1 102 ? 28.669 99.617 4.611 1.00 31.82 99 ASN A C 1
ATOM 798 O O . ASN A 1 102 ? 27.573 99.900 5.060 1.00 31.11 99 ASN A O 1
ATOM 803 N N . LEU A 1 103 ? 29.808 100.044 5.185 1.00 31.95 100 LEU A N 1
ATOM 804 C CA . LEU A 1 103 ? 29.780 100.990 6.285 1.00 31.76 100 LEU A CA 1
ATOM 805 C C . LEU A 1 103 ? 29.099 102.282 5.829 1.00 31.42 100 LEU A C 1
ATOM 806 O O . LEU A 1 103 ? 28.287 102.823 6.585 1.00 31.57 100 LEU A O 1
ATOM 811 N N . MET A 1 104 ? 29.421 102.742 4.638 1.00 33.15 101 MET A N 1
ATOM 812 C CA . MET A 1 104 ? 28.774 104.002 4.113 1.00 35.82 101 MET A CA 1
ATOM 813 C C . MET A 1 104 ? 27.245 103.862 3.969 1.00 35.45 101 MET A C 1
ATOM 814 O O . MET A 1 104 ? 26.479 104.827 4.233 1.00 32.90 101 MET A O 1
ATOM 819 N N . LYS A 1 105 ? 26.820 102.653 3.616 1.00 34.89 102 LYS A N 1
ATOM 820 C CA . LYS A 1 105 ? 25.408 102.312 3.481 1.00 33.50 102 LYS A CA 1
ATOM 821 C C . LYS A 1 105 ? 24.710 102.314 4.854 1.00 33.06 102 LYS A C 1
ATOM 822 O O . LYS A 1 105 ? 23.594 102.767 4.957 1.00 32.78 102 LYS A O 1
ATOM 828 N N . VAL A 1 106 ? 25.368 101.820 5.906 1.00 31.02 103 VAL A N 1
ATOM 829 C CA . VAL A 1 106 ? 24.791 101.927 7.225 1.00 31.19 103 VAL A CA 1
ATOM 830 C C . VAL A 1 106 ? 24.592 103.428 7.579 1.00 31.14 103 VAL A C 1
ATOM 831 O O . VAL A 1 106 ? 23.536 103.834 8.071 1.00 32.35 103 VAL A O 1
ATOM 835 N N . LEU A 1 107 ? 25.615 104.235 7.345 1.00 31.79 104 LEU A N 1
ATOM 836 C CA . LEU A 1 107 ? 25.574 105.665 7.659 1.00 33.16 104 LEU A CA 1
ATOM 837 C C . LEU A 1 107 ? 24.557 106.437 6.812 1.00 34.29 104 LEU A C 1
ATOM 838 O O . LEU A 1 107 ? 24.031 107.413 7.315 1.00 33.88 104 LEU A O 1
ATOM 843 N N . ASP A 1 108 ? 24.271 105.953 5.592 1.00 33.86 105 ASP A N 1
ATOM 844 C CA . ASP A 1 108 ? 23.167 106.480 4.749 1.00 35.98 105 ASP A CA 1
ATOM 845 C C . ASP A 1 108 ? 21.811 106.428 5.496 1.00 35.78 105 ASP A C 1
ATOM 846 O O . ASP A 1 108 ? 20.912 107.227 5.209 1.00 36.29 105 ASP A O 1
ATOM 851 N N . GLU A 1 109 ? 21.675 105.490 6.427 1.00 33.81 106 GLU A N 1
ATOM 852 C CA . GLU A 1 109 ? 20.435 105.307 7.181 1.00 35.55 106 GLU A CA 1
ATOM 853 C C . GLU A 1 109 ? 20.307 106.227 8.390 1.00 35.09 106 GLU A C 1
ATOM 854 O O . GLU A 1 109 ? 19.297 106.149 9.107 1.00 35.47 106 GLU A O 1
ATOM 860 N N . ARG A 1 110 ? 21.302 107.097 8.552 1.00 35.19 107 ARG A N 1
ATOM 861 C CA . ARG A 1 110 ? 21.349 108.074 9.627 1.00 35.63 107 ARG A CA 1
ATOM 862 C C . ARG A 1 110 ? 21.010 107.435 10.955 1.00 33.79 107 ARG A C 1
ATOM 863 O O . ARG A 1 110 ? 19.975 107.735 11.551 1.00 31.76 107 ARG A O 1
ATOM 871 N N . PRO A 1 111 ? 21.880 106.550 11.427 1.00 33.04 108 PRO A N 1
ATOM 872 C CA . PRO A 1 111 ? 21.604 105.903 12.703 1.00 30.87 108 PRO A CA 1
ATOM 873 C C . PRO A 1 111 ? 21.591 106.863 13.910 1.00 30.17 108 PRO A C 1
ATOM 874 O O . PRO A 1 111 ? 22.378 107.815 14.004 1.00 31.86 108 PRO A O 1
ATOM 878 N N . ASP A 1 112 ? 20.651 106.613 14.800 1.00 29.19 109 ASP A N 1
ATOM 879 C CA . ASP A 1 112 ? 20.582 107.256 16.120 1.00 31.27 109 ASP A CA 1
ATOM 880 C C . ASP A 1 112 ? 21.635 106.740 17.106 1.00 31.64 109 ASP A C 1
ATOM 881 O O . ASP A 1 112 ? 22.167 107.505 17.903 1.00 31.47 109 ASP A O 1
ATOM 886 N N . PHE A 1 113 ? 21.896 105.435 17.063 1.00 29.26 110 PHE A N 1
ATOM 887 C CA . PHE A 1 113 ? 22.894 104.785 17.936 1.00 28.76 110 PHE A CA 1
ATOM 888 C C . PHE A 1 113 ? 23.722 103.852 17.064 1.00 27.87 110 PHE A C 1
ATOM 889 O O . PHE A 1 113 ? 23.203 103.264 16.103 1.00 28.46 110 PHE A O 1
ATOM 897 N N . ILE A 1 114 ? 25.007 103.783 17.375 1.00 28.37 111 ILE A N 1
ATOM 898 C CA . ILE A 1 114 ? 25.868 102.824 16.652 1.00 28.10 111 ILE A CA 1
ATOM 899 C C . ILE A 1 114 ? 26.450 101.802 17.612 1.00 29.40 111 ILE A C 1
ATOM 900 O O . ILE A 1 114 ? 26.929 102.174 18.729 1.00 30.04 111 ILE A O 1
ATOM 905 N N . ILE A 1 115 ? 26.442 100.549 17.170 1.00 26.87 112 ILE A N 1
ATOM 906 C CA . ILE A 1 115 ? 27.220 99.464 17.850 1.00 26.87 112 ILE A CA 1
ATOM 907 C C . ILE A 1 115 ? 28.394 99.235 16.911 1.00 27.71 112 ILE A C 1
ATOM 908 O O . ILE A 1 115 ? 28.217 98.716 15.804 1.00 28.47 112 ILE A O 1
ATOM 913 N N . ASP A 1 116 ? 29.574 99.717 17.286 1.00 28.10 113 ASP A N 1
ATOM 914 C CA . ASP A 1 116 ? 30.664 99.824 16.339 1.00 30.96 113 ASP A CA 1
ATOM 915 C C . ASP A 1 116 ? 31.602 98.616 16.422 1.00 34.12 113 ASP A C 1
ATOM 916 O O . ASP A 1 116 ? 31.545 97.836 17.371 1.00 35.12 113 ASP A O 1
ATOM 921 N N . ASP A 1 117 ? 32.478 98.503 15.431 1.00 33.97 114 ASP A N 1
ATOM 922 C CA . ASP A 1 117 ? 33.545 97.498 15.468 1.00 38.03 114 ASP A CA 1
ATOM 923 C C . ASP A 1 117 ? 34.827 98.235 15.142 1.00 38.12 114 ASP A C 1
ATOM 924 O O . ASP A 1 117 ? 34.977 98.809 14.037 1.00 35.58 114 ASP A O 1
ATOM 929 N N . GLY A 1 118 ? 35.771 98.274 16.094 1.00 36.85 115 GLY A N 1
ATOM 930 C CA . GLY A 1 118 ? 37.014 98.976 15.837 1.00 40.35 115 GLY A CA 1
ATOM 931 C C . GLY A 1 118 ? 36.876 100.478 15.711 1.00 38.75 115 GLY A C 1
ATOM 932 O O . GLY A 1 118 ? 37.812 101.123 15.287 1.00 41.33 115 GLY A O 1
ATOM 933 N N . GLY A 1 119 ? 35.714 101.039 16.043 1.00 35.19 116 GLY A N 1
ATOM 934 C CA . GLY A 1 119 ? 35.505 102.467 15.889 1.00 36.86 116 GLY A CA 1
ATOM 935 C C . GLY A 1 119 ? 35.270 102.923 14.440 1.00 38.49 116 GLY A C 1
ATOM 936 O O . GLY A 1 119 ? 35.193 104.109 14.198 1.00 37.41 116 GLY A O 1
ATOM 937 N N . ASP A 1 120 ? 35.076 101.974 13.523 1.00 37.32 117 ASP A N 1
ATOM 938 C CA . ASP A 1 120 ? 35.070 102.272 12.063 1.00 37.96 117 ASP A CA 1
ATOM 939 C C . ASP A 1 120 ? 33.935 103.201 11.677 1.00 34.32 117 ASP A C 1
ATOM 940 O O . ASP A 1 120 ? 34.174 104.193 11.020 1.00 36.60 117 ASP A O 1
ATOM 945 N N . LEU A 1 121 ? 32.712 102.866 12.075 1.00 35.00 118 LEU A N 1
ATOM 946 C CA . LEU A 1 121 ? 31.552 103.708 11.730 1.00 33.77 118 LEU A CA 1
ATOM 947 C C . LEU A 1 121 ? 31.698 105.086 12.355 1.00 35.44 118 LEU A C 1
ATOM 948 O O . LEU A 1 121 ? 31.362 106.133 11.746 1.00 34.16 118 LEU A O 1
ATOM 953 N N . THR A 1 122 ? 32.187 105.103 13.586 1.00 33.89 119 THR A N 1
ATOM 954 C CA . THR A 1 122 ? 32.294 106.365 14.335 1.00 37.96 119 THR A CA 1
ATOM 955 C C . THR A 1 122 ? 33.348 107.277 13.732 1.00 36.54 119 THR A C 1
ATOM 956 O O . THR A 1 122 ? 33.124 108.473 13.605 1.00 38.90 119 THR A O 1
ATOM 960 N N . VAL A 1 123 ? 34.504 106.732 13.358 1.00 36.60 120 VAL A N 1
ATOM 961 C CA . VAL A 1 123 ? 35.561 107.551 12.795 1.00 40.47 120 VAL A CA 1
ATOM 962 C C . VAL A 1 123 ? 35.159 108.084 11.425 1.00 42.27 120 VAL A C 1
ATOM 963 O O . VAL A 1 123 ? 35.372 109.288 11.132 1.00 41.55 120 VAL A O 1
ATOM 967 N N . ILE A 1 124 ? 34.527 107.230 10.609 1.00 39.88 121 ILE A N 1
ATOM 968 C CA . ILE A 1 124 ? 33.975 107.704 9.327 1.00 40.80 121 ILE A CA 1
ATOM 969 C C . ILE A 1 124 ? 32.958 108.827 9.556 1.00 39.73 121 ILE A C 1
ATOM 970 O O . ILE A 1 124 ? 33.010 109.867 8.857 1.00 43.66 121 ILE A O 1
ATOM 975 N N . SER A 1 125 ? 32.064 108.649 10.515 1.00 38.16 122 SER A N 1
ATOM 976 C CA . SER A 1 125 ? 31.061 109.678 10.840 1.00 38.68 122 SER A CA 1
ATOM 977 C C . SER A 1 125 ? 31.696 111.051 11.195 1.00 43.40 122 SER A C 1
ATOM 978 O O . SER A 1 125 ? 31.142 112.085 10.860 1.00 44.80 122 SER A O 1
ATOM 981 N N . HIS A 1 126 ? 32.863 111.037 11.839 1.00 43.11 123 HIS A N 1
ATOM 982 C CA . HIS A 1 126 ? 33.588 112.271 12.246 1.00 45.81 123 HIS A CA 1
ATOM 983 C C . HIS A 1 126 ? 34.519 112.880 11.231 1.00 50.46 123 HIS A C 1
ATOM 984 O O . HIS A 1 126 ? 34.978 114.014 11.430 1.00 53.37 123 HIS A O 1
ATOM 991 N N . THR A 1 127 ? 34.824 112.149 10.165 1.00 49.82 124 THR A N 1
ATOM 992 C CA . THR A 1 127 ? 35.830 112.566 9.194 1.00 53.39 124 THR A CA 1
ATOM 993 C C . THR A 1 127 ? 35.233 112.775 7.802 1.00 54.36 124 THR A C 1
ATOM 994 O O . THR A 1 127 ? 35.458 113.808 7.192 1.00 58.33 124 THR A O 1
ATOM 998 N N . GLU A 1 128 ? 34.492 111.799 7.285 1.00 50.37 125 GLU A N 1
ATOM 999 C CA . GLU A 1 128 ? 33.944 111.889 5.916 1.00 52.62 125 GLU A CA 1
ATOM 1000 C C . GLU A 1 128 ? 32.440 112.013 5.831 1.00 47.84 125 GLU A C 1
ATOM 1001 O O . GLU A 1 128 ? 31.944 112.346 4.797 1.00 47.84 125 GLU A O 1
ATOM 1007 N N . ARG A 1 129 ? 31.716 111.681 6.884 1.00 45.70 126 ARG A N 1
ATOM 1008 C CA . ARG A 1 129 ? 30.257 111.622 6.855 1.00 42.53 126 ARG A CA 1
ATOM 1009 C C . ARG A 1 129 ? 29.677 112.439 7.998 1.00 41.65 126 ARG A C 1
ATOM 1010 O O . ARG A 1 129 ? 28.741 112.009 8.675 1.00 40.09 126 ARG A O 1
ATOM 1018 N N . GLU A 1 130 ? 30.190 113.664 8.176 1.00 44.05 127 GLU A N 1
ATOM 1019 C CA . GLU A 1 130 ? 29.773 114.532 9.316 1.00 46.69 127 GLU A CA 1
ATOM 1020 C C . GLU A 1 130 ? 28.276 114.857 9.423 1.00 45.29 127 GLU A C 1
ATOM 1021 O O . GLU A 1 130 ? 27.765 115.175 10.499 1.00 43.68 127 GLU A O 1
ATOM 1027 N N . GLU A 1 131 ? 27.556 114.725 8.327 1.00 47.89 128 GLU A N 1
ATOM 1028 C CA . GLU A 1 131 ? 26.107 114.956 8.322 1.00 49.43 128 GLU A CA 1
ATOM 1029 C C . GLU A 1 131 ? 25.344 113.986 9.211 1.00 48.95 128 GLU A C 1
ATOM 1030 O O . GLU A 1 131 ? 24.228 114.268 9.634 1.00 53.87 128 GLU A O 1
ATOM 1036 N N . VAL A 1 132 ? 25.932 112.818 9.477 1.00 44.98 129 VAL A N 1
ATOM 1037 C CA . VAL A 1 132 ? 25.275 111.834 10.328 1.00 44.22 129 VAL A CA 1
ATOM 1038 C C . VAL A 1 132 ? 25.365 112.258 11.789 1.00 39.95 129 VAL A C 1
ATOM 1039 O O . VAL A 1 132 ? 24.563 111.826 12.612 1.00 37.15 129 VAL A O 1
ATOM 1043 N N . LEU A 1 133 ? 26.314 113.136 12.125 1.00 41.55 130 LEU A N 1
ATOM 1044 C CA . LEU A 1 133 ? 26.468 113.592 13.517 1.00 44.43 130 LEU A CA 1
ATOM 1045 C C . LEU A 1 133 ? 25.255 114.305 14.106 1.00 50.18 130 LEU A C 1
ATOM 1046 O O . LEU A 1 133 ? 24.995 114.147 15.303 1.00 56.18 130 LEU A O 1
ATOM 1051 N N . GLU A 1 134 ? 24.519 115.032 13.271 1.00 51.45 131 GLU A N 1
ATOM 1052 C CA . GLU A 1 134 ? 23.239 115.643 13.639 1.00 56.96 131 GLU A CA 1
ATOM 1053 C C . GLU A 1 134 ? 22.371 114.625 14.365 1.00 52.67 131 GLU A C 1
ATOM 1054 O O . GLU A 1 134 ? 22.086 114.810 15.542 1.00 57.33 131 GLU A O 1
ATOM 1056 N N . ASN A 1 135 ? 22.055 113.504 13.702 1.00 43.77 132 ASN A N 1
ATOM 1057 C CA . ASN A 1 135 ? 21.133 112.531 14.261 1.00 40.66 132 ASN A CA 1
ATOM 1058 C C . ASN A 1 135 ? 21.747 111.498 15.228 1.00 35.92 132 ASN A C 1
ATOM 1059 O O . ASN A 1 135 ? 21.039 110.885 16.005 1.00 35.85 132 ASN A O 1
ATOM 1064 N N . LEU A 1 136 ? 23.058 111.346 15.180 1.00 35.23 133 LEU A N 1
ATOM 1065 C CA . LEU A 1 136 ? 23.773 110.337 16.010 1.00 33.43 133 LEU A CA 1
ATOM 1066 C C . LEU A 1 136 ? 23.798 110.783 17.481 1.00 34.56 133 LEU A C 1
ATOM 1067 O O . LEU A 1 136 ? 24.261 111.877 17.804 1.00 37.60 133 LEU A O 1
ATOM 1072 N N . LYS A 1 137 ? 23.244 109.950 18.350 1.00 31.71 134 LYS A N 1
ATOM 1073 C CA . LYS A 1 137 ? 23.055 110.248 19.775 1.00 33.81 134 LYS A CA 1
ATOM 1074 C C . LYS A 1 137 ? 24.049 109.567 20.726 1.00 35.42 134 LYS A C 1
ATOM 1075 O O . LYS A 1 137 ? 24.288 110.045 21.829 1.00 39.73 134 LYS A O 1
ATOM 1081 N N . GLY A 1 138 ? 24.574 108.431 20.312 1.00 32.89 135 GLY A N 1
ATOM 1082 C CA . GLY A 1 138 ? 25.516 107.685 21.117 1.00 32.56 135 GLY A CA 1
ATOM 1083 C C . GLY A 1 138 ? 26.080 106.474 20.398 1.00 31.32 135 GLY A C 1
ATOM 1084 O O . GLY A 1 138 ? 25.498 105.958 19.426 1.00 29.82 135 GLY A O 1
ATOM 1085 N N . VAL A 1 139 ? 27.255 106.060 20.881 1.00 32.61 136 VAL A N 1
ATOM 1086 C CA . VAL A 1 139 ? 27.983 104.911 20.349 1.00 31.37 136 VAL A CA 1
ATOM 1087 C C . VAL A 1 139 ? 28.320 103.958 21.485 1.00 31.44 136 VAL A C 1
ATOM 1088 O O . VAL A 1 139 ? 28.715 104.391 22.584 1.00 31.78 136 VAL A O 1
ATOM 1092 N N . SER A 1 140 ? 28.100 102.667 21.227 1.00 30.46 137 SER A N 1
ATOM 1093 C CA . SER A 1 140 ? 28.539 101.601 22.097 1.00 30.12 137 SER A CA 1
ATOM 1094 C C . SER A 1 140 ? 29.717 100.900 21.427 1.00 31.82 137 SER A C 1
ATOM 1095 O O . SER A 1 140 ? 29.587 100.470 20.274 1.00 31.03 137 SER A O 1
ATOM 1098 N N . GLU A 1 141 ? 30.842 100.796 22.134 1.00 32.76 138 GLU A N 1
ATOM 1099 C CA . GLU A 1 141 ? 32.045 100.163 21.599 1.00 34.36 138 GLU A CA 1
ATOM 1100 C C . GLU A 1 141 ? 32.567 99.091 22.558 1.00 35.28 138 GLU A C 1
ATOM 1101 O O . GLU A 1 141 ? 32.892 99.360 23.717 1.00 34.34 138 GLU A O 1
ATOM 1107 N N . GLU A 1 142 ? 32.567 97.862 22.063 1.00 34.49 139 GLU A N 1
ATOM 1108 C CA . GLU A 1 142 ? 32.973 96.713 22.856 1.00 37.17 139 GLU A CA 1
ATOM 1109 C C . GLU A 1 142 ? 34.394 96.282 22.543 1.00 38.22 139 GLU A C 1
ATOM 1110 O O . GLU A 1 142 ? 34.974 95.572 23.346 1.00 39.05 139 GLU A O 1
ATOM 1116 N N . THR A 1 143 ? 34.996 96.722 21.427 1.00 39.66 140 THR A N 1
ATOM 1117 C CA . THR A 1 143 ? 36.334 96.235 21.068 1.00 44.17 140 THR A CA 1
ATOM 1118 C C . THR A 1 143 ? 37.414 97.081 21.716 1.00 47.07 140 THR A C 1
ATOM 1119 O O . THR A 1 143 ? 37.288 98.286 21.840 1.00 44.89 140 THR A O 1
ATOM 1123 N N . THR A 1 144 ? 38.472 96.431 22.168 1.00 48.65 141 THR A N 1
ATOM 1124 C CA . THR A 1 144 ? 39.619 97.128 22.718 1.00 53.47 141 THR A CA 1
ATOM 1125 C C . THR A 1 144 ? 40.239 98.065 21.681 1.00 53.60 141 THR A C 1
ATOM 1126 O O . THR A 1 144 ? 40.667 99.158 22.030 1.00 50.10 141 THR A O 1
ATOM 1130 N N . THR A 1 145 ? 40.257 97.669 20.401 1.00 54.59 142 THR A N 1
ATOM 1131 C CA . THR A 1 145 ? 40.881 98.534 19.370 1.00 59.22 142 THR A CA 1
ATOM 1132 C C . THR A 1 145 ? 39.993 99.747 19.139 1.00 52.62 142 THR A C 1
ATOM 1133 O O . THR A 1 145 ? 40.469 100.872 19.011 1.00 51.83 142 THR A O 1
ATOM 1137 N N . GLY A 1 146 ? 38.700 99.503 19.122 1.00 46.28 143 GLY A N 1
ATOM 1138 C CA . GLY A 1 146 ? 37.743 100.550 19.003 1.00 45.94 143 GLY A CA 1
ATOM 1139 C C . GLY A 1 146 ? 37.783 101.578 20.111 1.00 42.79 143 GLY A C 1
ATOM 1140 O O . GLY A 1 146 ? 37.692 102.777 19.849 1.00 41.30 143 GLY A O 1
ATOM 1141 N N . VAL A 1 147 ? 37.887 101.121 21.353 1.00 43.60 144 VAL A N 1
ATOM 1142 C CA . VAL A 1 147 ? 37.901 102.060 22.469 1.00 43.53 144 VAL A CA 1
ATOM 1143 C C . VAL A 1 147 ? 39.178 102.900 22.395 1.00 45.72 144 VAL A C 1
ATOM 1144 O O . VAL A 1 147 ? 39.115 104.101 22.609 1.00 47.00 144 VAL A O 1
ATOM 1148 N N . ARG A 1 148 ? 40.315 102.299 22.034 1.00 47.59 145 ARG A N 1
ATOM 1149 C CA . ARG A 1 148 ? 41.557 103.049 21.850 1.00 50.79 145 ARG A CA 1
ATOM 1150 C C . ARG A 1 148 ? 41.399 104.169 20.816 1.00 49.31 145 ARG A C 1
ATOM 1151 O O . ARG A 1 148 ? 41.803 105.309 21.062 1.00 50.29 145 ARG A O 1
ATOM 1159 N N . ARG A 1 149 ? 40.846 103.829 19.657 1.00 48.12 146 ARG A N 1
ATOM 1160 C CA . ARG A 1 149 ? 40.670 104.791 18.567 1.00 49.14 146 ARG A CA 1
ATOM 1161 C C . ARG A 1 149 ? 39.744 105.909 18.958 1.00 46.83 146 ARG A C 1
ATOM 1162 O O . ARG A 1 149 ? 39.999 107.047 18.615 1.00 48.04 146 ARG A O 1
ATOM 1170 N N . LEU A 1 150 ? 38.668 105.587 19.671 1.00 44.47 147 LEU A N 1
ATOM 1171 C CA . LEU A 1 150 ? 37.717 106.617 20.043 1.00 43.99 147 LEU A CA 1
ATOM 1172 C C . LEU A 1 150 ? 38.230 107.504 21.178 1.00 45.34 147 LEU A C 1
ATOM 1173 O O . LEU A 1 150 ? 37.921 108.696 21.185 1.00 46.08 147 LEU A O 1
ATOM 1178 N N . LYS A 1 151 ? 39.043 106.935 22.071 1.00 47.61 148 LYS A N 1
ATOM 1179 C CA . LYS A 1 151 ? 39.759 107.722 23.081 1.00 51.70 148 LYS A CA 1
ATOM 1180 C C . LYS A 1 151 ? 40.761 108.659 22.427 1.00 56.02 148 LYS A C 1
ATOM 1181 O O . LYS A 1 151 ? 40.885 109.803 22.849 1.00 60.25 148 LYS A O 1
ATOM 1184 N N . ALA A 1 152 ? 41.488 108.174 21.421 1.00 55.77 149 ALA A N 1
ATOM 1185 C CA . ALA A 1 152 ? 42.423 109.016 20.686 1.00 59.11 149 ALA A CA 1
ATOM 1186 C C . ALA A 1 152 ? 41.641 110.125 19.985 1.00 58.21 149 ALA A C 1
ATOM 1187 O O . ALA A 1 152 ? 42.077 111.279 20.025 1.00 62.67 149 ALA A O 1
ATOM 1189 N N . LEU A 1 153 ? 40.488 109.803 19.385 1.00 54.88 150 LEU A N 1
ATOM 1190 C CA . LEU A 1 153 ? 39.619 110.838 18.787 1.00 54.64 150 LEU A CA 1
ATOM 1191 C C . LEU A 1 153 ? 39.207 111.899 19.844 1.00 55.42 150 LEU A C 1
ATOM 1192 O O . LEU A 1 153 ? 39.265 113.101 19.568 1.00 56.45 150 LEU A O 1
ATOM 1197 N N . GLU A 1 154 ? 38.856 111.458 21.056 1.00 54.63 151 GLU A N 1
ATOM 1198 C CA . GLU A 1 154 ? 38.511 112.354 22.169 1.00 57.15 151 GLU A CA 1
ATOM 1199 C C . GLU A 1 154 ? 39.667 113.295 22.472 1.00 62.17 151 GLU A C 1
ATOM 1200 O O . GLU A 1 154 ? 39.467 114.508 22.611 1.00 62.88 151 GLU A O 1
ATOM 1206 N N . GLU A 1 155 ? 40.864 112.712 22.582 1.00 64.74 152 GLU A N 1
ATOM 1207 C CA . GLU A 1 155 ? 42.104 113.428 22.914 1.00 66.93 152 GLU A CA 1
ATOM 1208 C C . GLU A 1 155 ? 42.510 114.517 21.931 1.00 70.93 152 GLU A C 1
ATOM 1209 O O . GLU A 1 155 ? 43.245 115.433 22.322 1.00 73.15 152 GLU A O 1
ATOM 1211 N N . THR A 1 156 ? 42.089 114.410 20.671 1.00 70.43 153 THR A N 1
ATOM 1212 C CA . THR A 1 156 ? 42.276 115.491 19.680 1.00 75.16 153 THR A CA 1
ATOM 1213 C C . THR A 1 156 ? 41.203 116.599 19.785 1.00 74.15 153 THR A C 1
ATOM 1214 O O . THR A 1 156 ? 41.298 117.599 19.088 1.00 74.43 153 THR A O 1
ATOM 1218 N N . GLY A 1 157 ? 40.181 116.413 20.623 1.00 70.16 154 GLY A N 1
ATOM 1219 C CA . GLY A 1 157 ? 39.079 117.366 20.726 1.00 69.36 154 GLY A CA 1
ATOM 1220 C C . GLY A 1 157 ? 38.080 117.297 19.583 1.00 65.40 154 GLY A C 1
ATOM 1221 O O . GLY A 1 157 ? 37.259 118.201 19.447 1.00 65.77 154 GLY A O 1
ATOM 1222 N N . LYS A 1 158 ? 38.123 116.221 18.784 1.00 62.59 155 LYS A N 1
ATOM 1223 C CA . LYS A 1 158 ? 37.238 116.022 17.613 1.00 59.14 155 LYS A CA 1
ATOM 1224 C C . LYS A 1 158 ? 35.994 115.117 17.853 1.00 55.30 155 LYS A C 1
ATOM 1225 O O . LYS A 1 158 ? 35.107 115.046 17.023 1.00 53.72 155 LYS A O 1
ATOM 1227 N N . LEU A 1 159 ? 35.928 114.427 18.978 1.00 52.85 156 LEU A N 1
ATOM 1228 C CA . LEU A 1 159 ? 34.744 113.614 19.284 1.00 51.12 156 LEU A CA 1
ATOM 1229 C C . LEU A 1 159 ? 33.511 114.506 19.538 1.00 51.17 156 LEU A C 1
ATOM 1230 O O . LEU A 1 159 ? 33.570 115.456 20.305 1.00 50.79 156 LEU A O 1
ATOM 1235 N N . ARG A 1 160 ? 32.391 114.146 18.926 1.00 46.97 157 ARG A N 1
ATOM 1236 C CA . ARG A 1 160 ? 31.161 114.934 18.947 1.00 50.44 157 ARG A CA 1
ATOM 1237 C C . ARG A 1 160 ? 29.951 114.226 19.576 1.00 49.83 157 ARG A C 1
ATOM 1238 O O . ARG A 1 160 ? 28.893 114.840 19.697 1.00 50.48 157 ARG A O 1
ATOM 1246 N N . VAL A 1 161 ? 30.091 112.955 19.989 1.00 44.32 158 VAL A N 1
ATOM 1247 C CA . VAL A 1 161 ? 28.996 112.182 20.573 1.00 42.71 158 VAL A CA 1
ATOM 1248 C C . VAL A 1 161 ? 29.521 111.377 21.776 1.00 42.59 158 VAL A C 1
ATOM 1249 O O . VAL A 1 161 ? 30.739 111.082 21.841 1.00 40.69 158 VAL A O 1
ATOM 1253 N N . PRO A 1 162 ? 28.627 111.074 22.753 1.00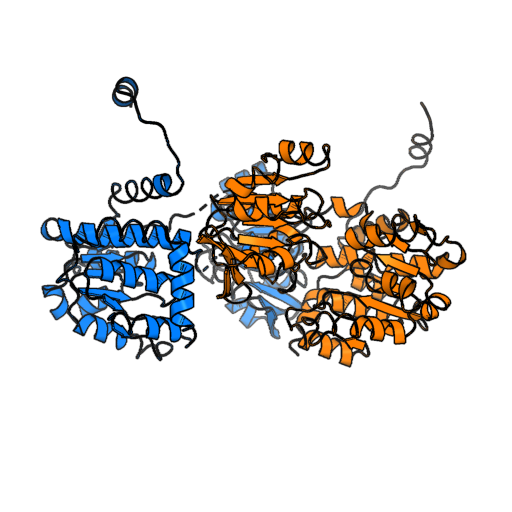 40.34 159 PRO A N 1
ATOM 1254 C CA . PRO A 1 162 ? 29.003 110.216 23.864 1.00 38.59 159 PRO A CA 1
ATOM 1255 C C . PRO A 1 162 ? 29.259 108.785 23.362 1.00 36.71 159 PRO A C 1
ATOM 1256 O O . PRO A 1 162 ? 28.560 108.285 22.454 1.00 34.69 159 PRO A O 1
ATOM 1260 N N . VAL A 1 163 ? 30.275 108.168 23.950 1.00 36.93 160 VAL A N 1
ATOM 1261 C CA . VAL A 1 163 ? 30.665 106.804 23.659 1.00 37.01 160 VAL A CA 1
ATOM 1262 C C . VAL A 1 163 ? 30.726 106.038 24.957 1.00 36.08 160 VAL A C 1
ATOM 1263 O O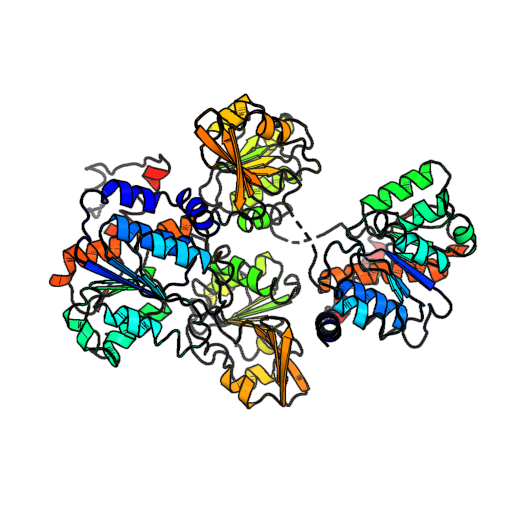 . VAL A 1 163 ? 31.277 106.523 25.957 1.00 38.68 160 VAL A O 1
ATOM 1267 N N . ILE A 1 164 ? 30.183 104.830 24.949 1.00 34.30 161 ILE A N 1
ATOM 1268 C CA . ILE A 1 164 ? 30.353 103.931 26.084 1.00 36.28 161 ILE A CA 1
ATOM 1269 C C . ILE A 1 164 ? 31.303 102.774 25.666 1.00 35.96 161 ILE A C 1
ATOM 1270 O O . ILE A 1 164 ? 31.035 102.074 24.683 1.00 35.27 161 ILE A O 1
ATOM 1275 N N . ALA A 1 165 ? 32.372 102.646 26.440 1.00 37.61 162 ALA A N 1
ATOM 1276 C CA . ALA A 1 165 ? 33.307 101.533 26.373 1.00 37.01 162 ALA A CA 1
ATOM 1277 C C . ALA A 1 165 ? 32.694 100.434 27.189 1.00 34.86 162 ALA A C 1
ATOM 1278 O O . ALA A 1 165 ? 32.733 100.499 28.407 1.00 41.74 162 ALA A O 1
ATOM 1280 N N . VAL A 1 166 ? 32.149 99.448 26.499 1.00 33.00 163 VAL A N 1
ATOM 1281 C CA . VAL A 1 166 ? 31.457 98.336 27.112 1.00 36.63 163 VAL A CA 1
ATOM 1282 C C . VAL A 1 166 ? 32.442 97.474 27.893 1.00 42.16 163 VAL A C 1
ATOM 1283 O O . VAL A 1 166 ? 32.052 96.884 28.901 1.00 49.70 163 VAL A O 1
ATOM 1287 N N . ASN A 1 167 ? 33.690 97.416 27.476 1.00 42.06 164 ASN A N 1
ATOM 1288 C CA . ASN A 1 167 ? 34.753 97.180 28.510 1.00 55.03 164 ASN A CA 1
ATOM 1289 C C . ASN A 1 167 ? 34.526 95.838 29.249 1.00 59.96 164 ASN A C 1
ATOM 1290 O O . ASN A 1 167 ? 34.740 95.717 30.475 1.00 60.51 164 ASN A O 1
ATOM 1295 N N . ASP A 1 168 ? 34.043 94.838 28.491 1.00 54.89 165 ASP A N 1
ATOM 1296 C CA . ASP A 1 168 ? 33.767 93.470 29.028 1.00 55.05 165 ASP A CA 1
ATOM 1297 C C . ASP A 1 168 ? 34.809 92.427 28.563 1.00 57.70 165 ASP A C 1
ATOM 1298 O O . ASP A 1 168 ? 34.569 91.210 28.697 1.00 53.03 165 ASP A O 1
ATOM 1303 N N . SER A 1 169 ? 35.932 92.893 27.996 1.00 57.32 166 SER A N 1
ATOM 1304 C CA . SER A 1 169 ? 37.011 91.990 27.609 1.00 62.70 166 SER A CA 1
ATOM 1305 C C . SER A 1 169 ? 37.570 91.224 28.826 1.00 66.51 166 SER A C 1
ATOM 1306 O O . SER A 1 169 ? 38.027 90.096 28.640 1.00 70.14 166 SER A O 1
ATOM 1309 N N . LYS A 1 170 ? 37.521 91.812 30.040 1.00 68.26 167 LYS A N 1
ATOM 1310 C CA . LYS A 1 170 ? 37.884 91.096 31.294 1.00 68.55 167 LYS A CA 1
ATOM 1311 C C . LYS A 1 170 ? 37.086 89.779 31.370 1.00 64.60 167 LYS A C 1
ATOM 1312 O O . LYS A 1 170 ? 35.881 89.796 31.268 1.00 62.08 167 LYS A O 1
ATOM 1314 N N . MET A 1 171 ? 37.808 88.669 31.495 1.00 73.94 168 MET A N 1
ATOM 1315 C CA . MET A 1 171 ? 37.327 87.308 31.230 1.00 79.25 168 MET A CA 1
ATOM 1316 C C . MET A 1 171 ? 38.425 86.277 31.533 1.00 84.99 168 MET A C 1
ATOM 1317 O O . MET A 1 171 ? 38.199 85.064 31.440 1.00 87.26 168 MET A O 1
ATOM 1322 N N A ARG A 1 178 ? 40.161 79.022 36.145 0.70 64.44 175 ARG A N 1
ATOM 1323 N N B ARG A 1 178 ? 40.602 79.484 36.292 0.30 55.18 175 ARG A N 1
ATOM 1324 C CA A ARG A 1 178 ? 40.304 78.140 37.309 0.70 66.36 175 ARG A CA 1
ATOM 1325 C CA B ARG A 1 178 ? 40.402 78.402 37.260 0.30 55.29 175 ARG A CA 1
ATOM 1326 C C A ARG A 1 178 ? 41.786 77.812 37.577 0.70 62.70 175 ARG A C 1
ATOM 1327 C C B ARG A 1 178 ? 41.744 77.720 37.574 0.30 55.32 175 ARG A C 1
ATOM 1328 O O A ARG A 1 178 ? 42.266 77.938 38.712 0.70 60.57 175 ARG A O 1
ATOM 1329 O O B ARG A 1 178 ? 42.063 77.460 38.734 0.30 54.58 175 ARG A O 1
ATOM 1344 N N . TYR A 1 179 ? 42.506 77.422 36.522 1.00 53.12 176 TYR A N 1
ATOM 1345 C CA . TYR A 1 179 ? 43.933 77.090 36.624 1.00 58.05 176 TYR A CA 1
ATOM 1346 C C . TYR A 1 179 ? 44.825 78.297 36.267 1.00 63.77 176 TYR A C 1
ATOM 1347 O O . TYR A 1 179 ? 46.001 78.102 35.925 1.00 59.29 176 TYR A O 1
ATOM 1348 N N . GLY A 1 180 ? 44.262 79.520 36.331 1.00 62.67 177 GLY A N 1
ATOM 1349 C CA . GLY A 1 180 ? 44.984 80.762 36.042 1.00 64.98 177 GLY A CA 1
ATOM 1350 C C . GLY A 1 180 ? 44.991 81.181 34.577 1.00 68.24 177 GLY A C 1
ATOM 1351 O O . GLY A 1 180 ? 44.221 80.648 33.745 1.00 65.40 177 GLY A O 1
ATOM 1352 N N . THR A 1 181 ? 45.794 82.195 34.261 1.00 60.65 178 THR A N 1
ATOM 1353 C CA . THR A 1 181 ? 45.840 82.785 32.918 1.00 60.69 178 THR A CA 1
ATOM 1354 C C . THR A 1 181 ? 46.464 81.931 31.807 1.00 54.02 178 THR A C 1
ATOM 1355 O O . THR A 1 181 ? 46.209 82.139 30.632 1.00 58.46 178 THR A O 1
ATOM 1359 N N . GLY A 1 182 ? 47.272 80.979 32.229 1.00 38.93 179 GLY A N 1
ATOM 1360 C CA . GLY A 1 182 ? 47.988 80.027 31.405 1.00 34.72 179 GLY A CA 1
ATOM 1361 C C . GLY A 1 182 ? 47.191 78.856 30.906 1.00 32.12 179 GLY A C 1
ATOM 1362 O O . GLY A 1 182 ? 47.614 78.166 29.995 1.00 30.85 179 GLY A O 1
ATOM 1363 N N . GLN A 1 183 ? 45.986 78.676 31.450 1.00 32.94 180 GLN A N 1
ATOM 1364 C CA A GLN A 1 183 ? 45.156 77.550 31.062 0.50 32.52 180 GLN A CA 1
ATOM 1365 C CA B GLN A 1 183 ? 45.143 77.553 31.069 0.50 32.20 180 GLN A CA 1
ATOM 1366 C C . GLN A 1 183 ? 44.767 77.639 29.595 1.00 32.88 180 GLN A C 1
ATOM 1367 O O . GLN A 1 183 ? 44.889 76.659 28.873 1.00 33.85 180 GLN A O 1
ATOM 1378 N N . SER A 1 184 ? 44.316 78.815 29.149 1.00 33.66 181 SER A N 1
ATOM 1379 C CA A SER A 1 184 ? 43.926 79.021 27.749 0.50 35.19 181 SER A CA 1
ATOM 1380 C CA B SER A 1 184 ? 43.908 78.998 27.749 0.50 35.35 181 SER A CA 1
ATOM 1381 C C . SER A 1 184 ? 45.085 78.845 26.769 1.00 34.95 181 SER A C 1
ATOM 1382 O O . SER A 1 184 ? 44.919 78.286 25.683 1.00 35.66 181 SER A O 1
ATOM 1387 N N . THR A 1 185 ? 46.256 79.319 27.162 1.00 31.90 182 THR A N 1
ATOM 1388 C CA . THR A 1 185 ? 47.442 79.182 26.336 1.00 32.04 182 THR A CA 1
ATOM 1389 C C . THR A 1 185 ? 47.777 77.711 26.080 1.00 30.30 182 THR A C 1
ATOM 1390 O O . THR A 1 185 ? 47.986 77.292 24.934 1.00 31.62 182 THR A O 1
ATOM 1394 N N . TRP A 1 186 ? 47.823 76.926 27.150 1.00 29.36 183 TRP A N 1
ATOM 1395 C CA . TRP A 1 186 ? 48.186 75.504 27.006 1.00 27.61 183 TRP A CA 1
ATOM 1396 C C . TRP A 1 186 ? 47.089 74.722 26.301 1.00 28.54 183 TRP A C 1
ATOM 1397 O O . TRP A 1 186 ? 47.361 73.823 25.505 1.00 27.71 183 TRP A O 1
ATOM 1408 N N . ASP A 1 187 ? 45.818 75.072 26.552 1.00 29.65 184 ASP A N 1
ATOM 1409 C CA . ASP A 1 187 ? 44.730 74.425 25.796 1.00 32.14 184 ASP A CA 1
ATOM 1410 C C . ASP A 1 187 ? 44.889 74.604 24.281 1.00 30.70 184 ASP A C 1
ATOM 1411 O O . ASP A 1 187 ? 44.757 73.660 23.504 1.00 31.08 184 ASP A O 1
ATOM 1416 N N . ALA A 1 188 ? 45.310 75.793 23.877 1.00 31.71 185 ALA A N 1
ATOM 1417 C CA . ALA A 1 188 ? 45.534 76.089 22.476 1.00 32.97 185 ALA A CA 1
ATOM 1418 C C . ALA A 1 188 ? 46.741 75.377 21.907 1.00 31.39 185 ALA A C 1
ATOM 1419 O O . ALA A 1 188 ? 46.716 74.833 20.800 1.00 30.92 185 ALA A O 1
ATOM 1421 N N . ILE A 1 189 ? 47.821 75.390 22.667 1.00 28.00 186 ILE A N 1
ATOM 1422 C CA . ILE A 1 189 ? 49.042 74.649 22.254 1.00 28.82 186 ILE A CA 1
ATOM 1423 C C . ILE A 1 189 ? 48.759 73.146 22.081 1.00 28.76 186 ILE A C 1
ATOM 1424 O O . ILE A 1 189 ? 49.120 72.568 21.073 1.00 29.75 186 ILE A O 1
ATOM 1429 N N . MET A 1 190 ? 48.062 72.542 23.045 1.00 27.98 187 MET A N 1
ATOM 1430 C CA . MET A 1 190 ? 47.666 71.139 22.943 1.00 31.81 187 MET A CA 1
ATOM 1431 C C . MET A 1 190 ? 46.746 70.826 21.758 1.00 33.70 187 MET A C 1
ATOM 1432 O O . MET A 1 190 ? 46.925 69.825 21.026 1.00 31.94 187 MET A O 1
ATOM 1437 N N . ARG A 1 191 ? 45.748 71.691 21.528 1.00 32.91 188 ARG A N 1
ATOM 1438 C CA . ARG A 1 191 ? 44.831 71.511 20.464 1.00 37.86 188 ARG A CA 1
ATOM 1439 C C . ARG A 1 191 ? 45.545 71.601 19.126 1.00 34.09 188 ARG A C 1
ATOM 1440 O O . ARG A 1 191 ? 45.252 70.820 18.222 1.00 35.11 188 ARG A O 1
ATOM 1448 N N . ASN A 1 192 ? 46.466 72.542 19.003 1.00 32.56 189 ASN A N 1
ATOM 1449 C CA A ASN A 1 192 ? 47.089 72.770 17.705 0.50 34.50 189 ASN A CA 1
ATOM 1450 C CA B ASN A 1 192 ? 47.205 72.851 17.770 0.50 33.44 189 ASN A CA 1
ATOM 1451 C C . ASN A 1 192 ? 48.219 71.801 17.368 1.00 32.51 189 ASN A C 1
ATOM 1452 O O . ASN A 1 192 ? 48.487 71.588 16.184 1.00 34.29 189 ASN A O 1
ATOM 1461 N N . THR A 1 193 ? 48.797 71.180 18.367 1.00 29.05 190 THR A N 1
ATOM 1462 C CA . THR A 1 193 ? 49.954 70.256 18.159 1.00 30.04 190 THR A CA 1
ATOM 1463 C C . THR A 1 193 ? 49.630 68.799 18.413 1.00 29.77 190 THR A C 1
ATOM 1464 O O . THR A 1 193 ? 50.305 67.919 17.828 1.00 29.75 190 THR A O 1
ATOM 1468 N N . ASN A 1 194 ? 48.613 68.531 19.261 1.00 27.95 191 ASN A N 1
ATOM 1469 C CA . ASN A 1 194 ? 48.319 67.176 19.697 1.00 29.22 191 ASN A CA 1
ATOM 1470 C C . ASN A 1 194 ? 49.535 66.563 20.394 1.00 28.61 191 ASN A C 1
ATOM 1471 O O . ASN A 1 194 ? 49.626 65.333 20.438 1.00 28.10 191 ASN A O 1
ATOM 1476 N N . LEU A 1 195 ? 50.434 67.370 20.943 1.00 24.86 192 LEU A N 1
ATOM 1477 C CA . LEU A 1 195 ? 51.569 66.832 21.654 1.00 26.38 192 LEU A CA 1
ATOM 1478 C C . LEU A 1 195 ? 51.351 66.827 23.165 1.00 28.61 192 LEU A C 1
ATOM 1479 O O . LEU A 1 195 ? 50.641 67.655 23.717 1.00 28.38 192 LEU A O 1
ATOM 1484 N N . LEU A 1 196 ? 52.006 65.871 23.813 1.00 28.23 193 LEU A N 1
ATOM 1485 C CA . LEU A 1 196 ? 52.045 65.758 25.256 1.00 27.67 193 LEU A CA 1
ATOM 1486 C C . LEU A 1 196 ? 52.851 66.912 25.876 1.00 28.16 193 LEU A C 1
ATOM 1487 O O . LEU A 1 196 ? 53.910 67.301 25.358 1.00 27.12 193 LEU A O 1
ATOM 1492 N N . VAL A 1 197 ? 52.384 67.460 26.998 1.00 25.54 194 VAL A N 1
ATOM 1493 C CA . VAL A 1 197 ? 53.125 68.450 27.749 1.00 24.71 194 VAL A CA 1
ATOM 1494 C C . VAL A 1 197 ? 53.840 67.765 28.931 1.00 27.10 194 VAL A C 1
ATOM 1495 O O . VAL A 1 197 ? 54.924 68.193 29.307 1.00 26.71 194 VAL A O 1
ATOM 1499 N N . ALA A 1 198 ? 53.245 66.731 29.495 1.00 27.51 195 ALA A N 1
ATOM 1500 C CA . ALA A 1 198 ? 53.849 66.029 30.649 1.00 27.05 195 ALA A CA 1
ATOM 1501 C C . ALA A 1 198 ? 55.221 65.494 30.227 1.00 28.06 195 ALA A C 1
ATOM 1502 O O . ALA A 1 198 ? 55.384 64.999 29.124 1.00 27.72 195 ALA A O 1
ATOM 1504 N N . GLY A 1 199 ? 56.196 65.633 31.113 1.00 28.29 196 GLY A N 1
ATOM 1505 C CA . GLY A 1 199 ? 57.510 65.035 30.852 1.00 28.91 196 GLY A CA 1
ATOM 1506 C C . GLY A 1 199 ? 58.356 65.766 29.804 1.00 33.37 196 GLY A C 1
ATOM 1507 O O . GLY A 1 199 ? 59.326 65.173 29.292 1.00 37.27 196 GLY A O 1
ATOM 1508 N N . LYS A 1 200 ? 57.939 66.978 29.429 1.00 29.65 197 LYS A N 1
ATOM 1509 C CA . LYS A 1 200 ? 58.656 67.793 28.432 1.00 27.67 197 LYS A CA 1
ATOM 1510 C C . LYS A 1 200 ? 59.364 68.912 29.177 1.00 28.01 197 LYS A C 1
ATOM 1511 O O . LYS A 1 200 ? 59.004 69.290 30.289 1.00 28.93 197 LYS A O 1
ATOM 1517 N N . ASN A 1 201 ? 60.390 69.455 28.538 1.00 27.01 198 ASN A N 1
ATOM 1518 C CA . ASN A 1 201 ? 61.040 70.693 28.964 1.00 25.60 198 ASN A CA 1
ATOM 1519 C C . ASN A 1 201 ? 60.400 71.918 28.326 1.00 24.64 198 ASN A C 1
ATOM 1520 O O . ASN A 1 201 ? 60.371 72.032 27.106 1.00 27.78 198 ASN A O 1
ATOM 1525 N N . VAL A 1 202 ? 59.809 72.772 29.170 1.00 23.95 199 VAL A N 1
ATOM 1526 C CA . VAL A 1 202 ? 59.140 73.945 28.714 1.00 25.27 199 VAL A CA 1
ATOM 1527 C C . VAL A 1 202 ? 59.948 75.157 29.156 1.00 26.95 199 VAL A C 1
ATOM 1528 O O . VAL A 1 202 ? 60.250 75.342 30.347 1.00 27.82 199 VAL A O 1
ATOM 1532 N N . VAL A 1 203 ? 60.289 75.990 28.210 1.00 24.79 200 VAL A N 1
ATOM 1533 C CA . VAL A 1 203 ? 60.940 77.247 28.504 1.00 25.82 200 VAL A CA 1
ATOM 1534 C C . VAL A 1 203 ? 59.983 78.393 28.358 1.00 28.98 200 VAL A C 1
ATOM 1535 O O . VAL A 1 203 ? 59.307 78.518 27.332 1.00 27.21 200 VAL A O 1
ATOM 1539 N N . VAL A 1 204 ? 59.869 79.197 29.411 1.00 25.66 201 VAL A N 1
ATOM 1540 C CA . VAL A 1 204 ? 59.025 80.394 29.422 1.00 27.04 201 VAL A CA 1
ATOM 1541 C C . VAL A 1 204 ? 59.885 81.661 29.530 1.00 29.27 201 VAL A C 1
ATOM 1542 O O . VAL A 1 204 ? 60.635 81.814 30.486 1.00 29.32 201 VAL A O 1
ATOM 1546 N N . ALA A 1 205 ? 59.804 82.543 28.527 1.00 27.51 202 ALA A N 1
ATOM 1547 C CA . ALA A 1 205 ? 60.596 83.754 28.497 1.00 30.84 202 ALA A CA 1
ATOM 1548 C C . ALA A 1 205 ? 59.770 84.892 29.063 1.00 31.64 202 ALA A C 1
ATOM 1549 O O . ALA A 1 205 ? 58.813 85.380 28.434 1.00 32.23 202 ALA A O 1
ATOM 1551 N N . GLY A 1 206 ? 60.136 85.329 30.267 1.00 29.15 203 GLY A N 1
ATOM 1552 C CA . GLY A 1 206 ? 59.405 86.367 30.990 1.00 30.13 203 GLY A CA 1
ATOM 1553 C C . GLY A 1 206 ? 58.564 85.841 32.090 1.00 30.42 203 GLY A C 1
ATOM 1554 O O . GLY A 1 206 ? 57.957 84.791 31.976 1.00 31.88 203 GLY A O 1
ATOM 1555 N N . TYR A 1 207 ? 58.648 86.497 33.243 1.00 30.46 204 TYR A N 1
ATOM 1556 C CA . TYR A 1 207 ? 57.944 86.017 34.439 1.00 30.28 204 TYR A CA 1
ATOM 1557 C C . TYR A 1 207 ? 57.170 87.140 35.099 1.00 33.48 204 TYR A C 1
ATOM 1558 O O . TYR A 1 207 ? 57.123 87.239 36.352 1.00 34.74 204 TYR A O 1
ATOM 1567 N N . GLY A 1 208 ? 56.485 87.947 34.284 1.00 31.62 205 GLY A N 1
ATOM 1568 C CA . GLY A 1 208 ? 55.404 88.778 34.726 1.00 33.29 205 GLY A CA 1
ATOM 1569 C C . GLY A 1 208 ? 54.178 87.912 34.940 1.00 33.59 205 GLY A C 1
ATOM 1570 O O . GLY A 1 208 ? 54.288 86.682 34.942 1.00 33.08 205 GLY A O 1
ATOM 1571 N N . TRP A 1 209 ? 53.006 88.543 35.088 1.00 35.50 206 TRP A N 1
ATOM 1572 C CA . TRP A 1 209 ? 51.755 87.785 35.319 1.00 37.82 206 TRP A CA 1
ATOM 1573 C C . TRP A 1 209 ? 51.481 86.743 34.236 1.00 35.47 206 TRP A C 1
ATOM 1574 O O . TRP A 1 209 ? 51.072 85.620 34.537 1.00 33.38 206 TRP A O 1
ATOM 1585 N N . CYS A 1 210 ? 51.761 87.089 32.978 1.00 34.15 207 CYS A N 1
ATOM 1586 C CA . CYS A 1 210 ? 51.512 86.192 31.851 1.00 35.95 207 CYS A CA 1
ATOM 1587 C C . CYS A 1 210 ? 52.412 84.969 31.855 1.00 33.63 207 CYS A C 1
ATOM 1588 O O . CYS A 1 210 ? 51.936 83.826 31.890 1.00 31.58 207 CYS A O 1
ATOM 1591 N N . GLY A 1 211 ? 53.716 85.217 31.853 1.00 29.84 208 GLY A N 1
ATOM 1592 C CA . GLY A 1 211 ? 54.696 84.152 31.944 1.00 27.99 208 GLY A CA 1
ATOM 1593 C C . GLY A 1 211 ? 54.572 83.269 33.174 1.00 26.86 208 GLY A C 1
ATOM 1594 O O . GLY A 1 211 ? 54.675 82.048 33.108 1.00 27.64 208 GLY A O 1
ATOM 1595 N N . ARG A 1 212 ? 54.296 83.874 34.330 1.00 27.21 209 ARG A N 1
ATOM 1596 C CA . ARG A 1 212 ? 54.108 83.093 35.518 1.00 26.89 209 ARG A CA 1
ATOM 1597 C C . ARG A 1 212 ? 52.927 82.163 35.385 1.00 27.60 209 ARG A C 1
ATOM 1598 O O . ARG A 1 212 ? 52.995 80.986 35.754 1.00 28.65 209 ARG A O 1
ATOM 1606 N N . GLY A 1 213 ? 51.803 82.691 34.901 1.00 30.23 210 GLY A N 1
ATOM 1607 C CA . GLY A 1 213 ? 50.678 81.790 34.629 1.00 30.27 210 GLY A CA 1
ATOM 1608 C C . GLY A 1 213 ? 50.941 80.634 33.714 1.00 30.52 210 GLY A C 1
ATOM 1609 O O . GLY A 1 213 ? 50.470 79.523 33.936 1.00 28.40 210 GLY A O 1
ATOM 1610 N N . ILE A 1 214 ? 51.679 80.907 32.640 1.00 27.74 211 ILE A N 1
ATOM 1611 C CA . ILE A 1 214 ? 52.047 79.896 31.663 1.00 27.50 211 ILE A CA 1
ATOM 1612 C C . ILE A 1 214 ? 52.967 78.859 32.316 1.00 27.30 211 ILE A C 1
ATOM 1613 O O . ILE A 1 214 ? 52.813 77.663 32.083 1.00 25.92 211 ILE A O 1
ATOM 1618 N N . ALA A 1 215 ? 53.906 79.334 33.131 1.00 26.85 212 ALA A N 1
ATOM 1619 C CA . ALA A 1 215 ? 54.844 78.411 33.787 1.00 24.91 212 ALA A CA 1
ATOM 1620 C C . ALA A 1 215 ? 54.106 77.526 34.771 1.00 25.98 212 ALA A C 1
ATOM 1621 O O . ALA A 1 215 ? 54.293 76.312 34.808 1.00 26.15 212 ALA A O 1
ATOM 1623 N N . LEU A 1 216 ? 53.294 78.143 35.611 1.00 25.19 213 LEU A N 1
ATOM 1624 C CA . LEU A 1 216 ? 52.542 77.372 36.622 1.00 28.07 213 LEU A CA 1
ATOM 1625 C C . LEU A 1 216 ? 51.666 76.330 35.964 1.00 28.64 213 LEU A C 1
ATOM 1626 O O . LEU A 1 216 ? 51.552 75.177 36.458 1.00 27.61 213 LEU A O 1
ATOM 1631 N N . ARG A 1 217 ? 50.928 76.703 34.904 1.00 28.18 214 ARG A N 1
ATOM 1632 C CA . ARG A 1 217 ? 50.075 75.713 34.220 1.00 28.86 214 ARG A CA 1
ATOM 1633 C C . ARG A 1 217 ? 50.912 74.558 33.591 1.00 28.25 214 ARG A C 1
ATOM 1634 O O . ARG A 1 217 ? 50.536 73.379 33.677 1.00 28.14 214 ARG A O 1
ATOM 1642 N N . ALA A 1 218 ? 52.012 74.902 32.948 1.00 25.73 215 ALA A N 1
ATOM 1643 C CA . ALA A 1 218 ? 52.911 73.897 32.371 1.00 26.22 215 ALA A CA 1
ATOM 1644 C C . ALA A 1 218 ? 53.334 72.883 33.466 1.00 24.91 215 ALA A C 1
ATOM 1645 O O . ALA A 1 218 ? 53.303 71.679 33.202 1.00 26.57 215 ALA A O 1
ATOM 1647 N N . ALA A 1 219 ? 53.704 73.387 34.650 1.00 27.24 216 ALA A N 1
ATOM 1648 C CA . ALA A 1 219 ? 54.161 72.525 35.753 1.00 26.71 216 ALA A CA 1
ATOM 1649 C C . ALA A 1 219 ? 52.970 71.676 36.194 1.00 27.57 216 ALA A C 1
ATOM 1650 O O . ALA A 1 219 ? 53.105 70.490 36.414 1.00 27.55 216 ALA A O 1
ATOM 1652 N N . GLY A 1 220 ? 51.772 72.260 36.255 1.00 28.99 217 GLY A N 1
ATOM 1653 C CA . GLY A 1 220 ? 50.568 71.467 36.558 1.00 32.31 217 GLY A CA 1
ATOM 1654 C C . GLY A 1 220 ? 50.213 70.382 35.559 1.00 29.55 217 GLY A C 1
ATOM 1655 O O . GLY A 1 220 ? 49.586 69.384 35.914 1.00 32.34 217 GLY A O 1
ATOM 1656 N N . LEU A 1 221 ? 50.606 70.583 34.308 1.00 27.75 218 LEU A N 1
ATOM 1657 C CA . LEU A 1 221 ? 50.462 69.594 33.237 1.00 28.63 218 LEU A CA 1
ATOM 1658 C C . LEU A 1 221 ? 51.563 68.532 33.251 1.00 27.42 218 LEU A C 1
ATOM 1659 O O . LEU A 1 221 ? 51.495 67.596 32.456 1.00 29.83 218 LEU A O 1
ATOM 1664 N N . GLY A 1 222 ? 52.548 68.691 34.119 1.00 27.12 219 GLY A N 1
ATOM 1665 C CA . GLY A 1 222 ? 53.646 67.720 34.261 1.00 27.84 219 GLY A CA 1
ATOM 1666 C C . GLY A 1 222 ? 54.942 68.049 33.558 1.00 27.82 219 GLY A C 1
ATOM 1667 O O . GLY A 1 222 ? 55.794 67.176 33.433 1.00 27.92 219 GLY A O 1
ATOM 1668 N N . ALA A 1 223 ? 55.089 69.263 33.029 1.00 27.29 220 ALA A N 1
ATOM 1669 C CA . ALA A 1 223 ? 56.333 69.703 32.383 1.00 27.97 220 ALA A CA 1
ATOM 1670 C C . ALA A 1 223 ? 57.372 70.121 33.425 1.00 26.72 220 ALA A C 1
ATOM 1671 O O . ALA A 1 223 ? 57.034 70.528 34.529 1.00 27.08 220 ALA A O 1
ATOM 1673 N N . ARG A 1 224 ? 58.643 69.976 33.044 1.00 26.40 221 ARG A N 1
ATOM 1674 C CA A ARG A 1 224 ? 59.745 70.596 33.751 0.50 26.49 221 ARG A CA 1
ATOM 1675 C CA B ARG A 1 224 ? 59.753 70.621 33.747 0.50 26.69 221 ARG A CA 1
ATOM 1676 C C . ARG A 1 224 ? 59.907 71.993 33.179 1.00 27.34 221 ARG A C 1
ATOM 1677 O O . ARG A 1 224 ? 60.085 72.154 31.975 1.00 27.04 221 ARG A O 1
ATOM 1692 N N . VAL A 1 225 ? 59.813 73.005 34.023 1.00 26.15 222 VAL A N 1
ATOM 1693 C CA . VAL A 1 225 ? 59.772 74.395 33.566 1.00 27.14 222 VAL A CA 1
ATOM 1694 C C . VAL A 1 225 ? 61.067 75.154 33.840 1.00 28.34 222 VAL A C 1
ATOM 1695 O O . VAL A 1 225 ? 61.624 75.153 34.958 1.00 29.46 222 VAL A O 1
ATOM 1699 N N . ILE A 1 226 ? 61.569 75.772 32.792 1.00 25.90 223 ILE A N 1
ATOM 1700 C CA . ILE A 1 226 ? 62.700 76.668 32.847 1.00 27.13 223 ILE A CA 1
ATOM 1701 C C . ILE A 1 226 ? 62.205 78.072 32.498 1.00 30.01 223 ILE A C 1
ATOM 1702 O O . ILE A 1 226 ? 61.461 78.230 31.529 1.00 29.14 223 ILE A O 1
ATOM 1707 N N . VAL A 1 227 ? 62.629 79.094 33.260 1.00 27.38 224 VAL A N 1
ATOM 1708 C CA . VAL A 1 227 ? 62.227 80.460 33.035 1.00 26.53 224 VAL A CA 1
ATOM 1709 C C . VAL A 1 227 ? 63.438 81.273 32.669 1.00 30.11 224 VAL A C 1
ATOM 1710 O O . VAL A 1 227 ? 64.501 81.093 33.253 1.00 30.11 224 VAL A O 1
ATOM 1714 N N . THR A 1 228 ? 63.313 82.152 31.674 1.00 27.22 225 THR A N 1
ATOM 1715 C CA . THR A 1 228 ? 64.323 83.132 31.391 1.00 28.55 225 THR A CA 1
ATOM 1716 C C . THR A 1 228 ? 63.801 84.511 31.738 1.00 31.42 225 THR A C 1
ATOM 1717 O O . THR A 1 228 ? 62.596 84.784 31.715 1.00 30.23 225 THR A O 1
ATOM 1721 N N . GLU A 1 229 ? 64.714 85.395 32.127 1.00 30.49 226 GLU A N 1
ATOM 1722 C CA . GLU A 1 229 ? 64.344 86.710 32.588 1.00 31.39 226 GLU A CA 1
ATOM 1723 C C . GLU A 1 229 ? 65.528 87.629 32.427 1.00 32.05 226 GLU A C 1
ATOM 1724 O O . GLU A 1 229 ? 66.663 87.174 32.228 1.00 35.82 226 GLU A O 1
ATOM 1730 N N . VAL A 1 230 ? 65.233 88.917 32.438 1.00 31.97 227 VAL A N 1
ATOM 1731 C CA . VAL A 1 230 ? 66.239 89.940 32.537 1.00 33.32 227 VAL A CA 1
ATOM 1732 C C . VAL A 1 230 ? 66.160 90.719 33.861 1.00 34.19 227 VAL A C 1
ATOM 1733 O O . VAL A 1 230 ? 67.037 91.544 34.134 1.00 33.86 227 VAL A O 1
ATOM 1737 N N . ASP A 1 231 ? 65.105 90.519 34.632 1.00 32.44 228 ASP A N 1
ATOM 1738 C CA . ASP A 1 231 ? 64.881 91.261 35.899 1.00 33.75 228 ASP A CA 1
ATOM 1739 C C . ASP A 1 231 ? 65.238 90.319 37.054 1.00 31.84 228 ASP A C 1
ATOM 1740 O O . ASP A 1 231 ? 64.570 89.331 37.254 1.00 30.71 228 ASP A O 1
ATOM 1745 N N . PRO A 1 232 ? 66.326 90.601 37.793 1.00 32.44 229 PRO A N 1
ATOM 1746 C CA . PRO A 1 232 ? 66.704 89.719 38.928 1.00 31.38 229 PRO A CA 1
ATOM 1747 C C . PRO A 1 232 ? 65.582 89.449 39.947 1.00 29.62 229 PRO A C 1
ATOM 1748 O O . PRO A 1 232 ? 65.460 88.348 40.414 1.00 30.05 229 PRO A O 1
ATOM 1752 N N . VAL A 1 233 ? 64.765 90.457 40.228 1.00 30.39 230 VAL A N 1
ATOM 1753 C CA . VAL A 1 233 ? 63.644 90.268 41.161 1.00 30.86 230 VAL A CA 1
ATOM 1754 C C . VAL A 1 233 ? 62.666 89.202 40.665 1.00 29.70 230 VAL A C 1
ATOM 1755 O O . VAL A 1 233 ? 62.237 88.312 41.386 1.00 28.35 230 VAL A O 1
ATOM 1759 N N . LYS A 1 234 ? 62.346 89.281 39.381 1.00 29.77 231 LYS A N 1
ATOM 1760 C CA . LYS A 1 234 ? 61.484 88.265 38.785 1.00 29.11 231 LYS A CA 1
ATOM 1761 C C . LYS A 1 234 ? 62.136 86.900 38.705 1.00 26.92 231 LYS A C 1
ATOM 1762 O O . LYS A 1 234 ? 61.462 85.859 38.861 1.00 28.95 231 LYS A O 1
ATOM 1768 N N . ALA A 1 235 ? 63.425 86.866 38.412 1.00 26.98 232 ALA A N 1
ATOM 1769 C CA . ALA A 1 235 ? 64.125 85.630 38.424 1.00 28.26 232 ALA A CA 1
ATOM 1770 C C . ALA A 1 235 ? 64.086 84.927 39.788 1.00 27.80 232 ALA A C 1
ATOM 1771 O O . ALA A 1 235 ? 63.927 83.706 39.871 1.00 27.50 232 ALA A O 1
ATOM 1773 N N . VAL A 1 236 ? 64.258 85.698 40.870 1.00 29.98 233 VAL A N 1
ATOM 1774 C CA . VAL A 1 236 ? 64.142 85.122 42.199 1.00 27.00 233 VAL A CA 1
ATOM 1775 C C . VAL A 1 236 ? 62.756 84.540 42.457 1.00 26.99 233 VAL A C 1
ATOM 1776 O O . VAL A 1 236 ? 62.636 83.463 43.018 1.00 27.42 233 VAL A O 1
ATOM 1780 N N . GLU A 1 237 ? 61.722 85.254 42.008 1.00 28.25 234 GLU A N 1
ATOM 1781 C CA . GLU A 1 237 ? 60.360 84.764 42.142 1.00 30.29 234 GLU A CA 1
ATOM 1782 C C . GLU A 1 237 ? 60.204 83.435 41.470 1.00 27.88 234 GLU A C 1
ATOM 1783 O O . GLU A 1 237 ? 59.579 82.533 42.029 1.00 27.39 234 GLU A O 1
ATOM 1789 N N . ALA A 1 238 ? 60.752 83.261 40.263 1.00 27.12 235 ALA A N 1
ATOM 1790 C CA . ALA A 1 238 ? 60.603 82.018 39.541 1.00 27.21 235 ALA A CA 1
ATOM 1791 C C . ALA A 1 238 ? 61.309 80.865 40.256 1.00 27.36 235 ALA A C 1
ATOM 1792 O O . ALA A 1 238 ? 60.776 79.773 40.382 1.00 27.13 235 ALA A O 1
ATOM 1794 N N . ILE A 1 239 ? 62.498 81.152 40.786 1.00 26.75 236 ILE A N 1
ATOM 1795 C CA . ILE A 1 239 ? 63.225 80.186 41.603 1.00 26.37 236 ILE A CA 1
ATOM 1796 C C . ILE A 1 239 ? 62.399 79.765 42.806 1.00 25.35 236 ILE A C 1
ATOM 1797 O O . ILE A 1 239 ? 62.322 78.577 43.116 1.00 27.95 236 ILE A O 1
ATOM 1802 N N . MET A 1 240 ? 61.795 80.722 43.528 1.00 27.47 237 MET A N 1
ATOM 1803 C CA . MET A 1 240 ? 61.033 80.381 44.721 1.00 28.20 237 MET A CA 1
ATOM 1804 C C . MET A 1 240 ? 59.695 79.662 44.430 1.00 29.40 237 MET A C 1
ATOM 1805 O O . MET A 1 240 ? 59.129 78.988 45.305 1.00 28.60 237 MET A O 1
ATOM 1810 N N . ASP A 1 241 ? 59.229 79.771 43.185 1.00 31.71 238 ASP A N 1
ATOM 1811 C CA . ASP A 1 241 ? 58.095 78.962 42.688 1.00 31.71 238 ASP A CA 1
ATOM 1812 C C . ASP A 1 241 ? 58.485 77.542 42.252 1.00 31.69 238 ASP A C 1
ATOM 1813 O O . ASP A 1 241 ? 57.600 76.716 41.966 1.00 36.24 238 ASP A O 1
ATOM 1818 N N . GLY A 1 242 ? 59.772 77.235 42.240 1.00 28.98 239 GLY A N 1
ATOM 1819 C CA . GLY A 1 242 ? 60.305 75.920 41.960 1.00 31.99 239 GLY A CA 1
ATOM 1820 C C . GLY A 1 242 ? 60.760 75.709 40.547 1.00 32.57 239 GLY A C 1
ATOM 1821 O O . GLY A 1 242 ? 60.972 74.567 40.145 1.00 32.94 239 GLY A O 1
ATOM 1822 N N . PHE A 1 243 ? 60.989 76.801 39.818 1.00 29.71 240 PHE A N 1
ATOM 1823 C CA . PHE A 1 243 ? 61.465 76.669 38.435 1.00 27.65 240 PHE A CA 1
ATOM 1824 C C . PHE A 1 243 ? 62.955 76.892 38.328 1.00 30.87 240 PHE A C 1
ATOM 1825 O O . PHE A 1 243 ? 63.547 77.550 39.178 1.00 32.97 240 PHE A O 1
ATOM 1833 N N . THR A 1 244 ? 63.545 76.368 37.246 1.00 30.21 241 THR A N 1
ATOM 1834 C CA . THR A 1 244 ? 64.944 76.573 36.967 1.00 31.78 241 THR A CA 1
ATOM 1835 C C . THR A 1 244 ? 65.060 77.854 36.144 1.00 32.88 241 THR A C 1
ATOM 1836 O O . THR A 1 244 ? 64.233 78.082 35.268 1.00 32.21 241 THR A O 1
ATOM 1840 N N . VAL A 1 245 ? 66.033 78.699 36.472 1.00 29.01 242 VAL A N 1
ATOM 1841 C CA . VAL A 1 245 ? 66.300 79.914 35.746 1.00 29.56 242 VAL A CA 1
ATOM 1842 C C . VAL A 1 245 ? 67.670 79.805 35.144 1.00 32.32 242 VAL A C 1
ATOM 1843 O O . VAL A 1 245 ? 68.635 79.484 35.825 1.00 30.99 242 VAL A O 1
ATOM 1847 N N . MET A 1 246 ? 67.765 80.123 33.852 1.00 30.79 243 MET A N 1
ATOM 1848 C CA . MET A 1 246 ? 69.041 80.130 33.171 1.00 32.01 243 MET A CA 1
ATOM 1849 C C . MET A 1 246 ? 68.933 81.033 31.933 1.00 31.36 243 MET A C 1
ATOM 1850 O O . MET A 1 246 ? 67.817 81.416 31.544 1.00 31.80 243 MET A O 1
ATOM 1855 N N . PRO A 1 247 ? 70.068 81.414 31.350 1.00 32.87 244 PRO A N 1
ATOM 1856 C CA . PRO A 1 247 ? 69.985 82.208 30.137 1.00 34.28 244 PRO A CA 1
ATOM 1857 C C . PRO A 1 247 ? 69.344 81.461 28.963 1.00 34.56 244 PRO A C 1
ATOM 1858 O O . PRO A 1 247 ? 69.478 80.245 28.836 1.00 32.93 244 PRO A O 1
ATOM 1862 N N . MET A 1 248 ? 68.683 82.209 28.096 1.00 34.01 245 MET A N 1
ATOM 1863 C CA . MET A 1 248 ? 68.028 81.584 26.956 1.00 34.87 245 MET A CA 1
ATOM 1864 C C . MET A 1 248 ? 68.983 80.735 26.100 1.00 35.00 245 MET A C 1
ATOM 1865 O O . MET A 1 248 ? 68.592 79.680 25.586 1.00 36.81 245 MET A O 1
ATOM 1870 N N . LYS A 1 249 ? 70.237 81.184 25.972 1.00 36.32 246 LYS A N 1
ATOM 1871 C CA . LYS A 1 249 ? 71.235 80.460 25.208 1.00 39.83 246 LYS A CA 1
ATOM 1872 C C . LYS A 1 249 ? 71.424 79.036 25.677 1.00 37.64 246 LYS A C 1
ATOM 1873 O O . LYS A 1 249 ? 71.745 78.169 24.851 1.00 40.07 246 LYS A O 1
ATOM 1875 N N . GLU A 1 250 ? 71.283 78.806 26.981 1.00 36.77 247 GLU A N 1
ATOM 1876 C CA . GLU A 1 250 ? 71.367 77.476 27.570 1.00 37.47 247 GLU A CA 1
ATOM 1877 C C . GLU A 1 250 ? 70.040 76.762 27.487 1.00 33.77 247 GLU A C 1
ATOM 1878 O O . GLU A 1 250 ? 70.012 75.557 27.186 1.00 35.13 247 GLU A O 1
ATOM 1884 N N . ALA A 1 251 ? 68.956 77.489 27.766 1.00 31.87 248 ALA A N 1
ATOM 1885 C CA . ALA A 1 251 ? 67.622 76.890 27.837 1.00 30.41 248 ALA A CA 1
ATOM 1886 C C . ALA A 1 251 ? 67.203 76.274 26.490 1.00 32.31 248 ALA A C 1
ATOM 1887 O O . ALA A 1 251 ? 66.596 75.184 26.477 1.00 31.72 248 ALA A O 1
ATOM 1889 N N . VAL A 1 252 ? 67.532 76.944 25.382 1.00 32.39 249 VAL A N 1
ATOM 1890 C CA . VAL A 1 252 ? 67.096 76.449 24.043 1.00 34.22 249 VAL A CA 1
ATOM 1891 C C . VAL A 1 252 ? 67.684 75.078 23.722 1.00 36.57 249 VAL A C 1
ATOM 1892 O O . VAL A 1 252 ? 67.094 74.324 22.961 1.00 37.25 249 VAL A O 1
ATOM 1896 N N . LYS A 1 253 ? 68.832 74.741 24.320 1.00 37.37 250 LYS A N 1
ATOM 1897 C CA . LYS A 1 253 ? 69.484 73.447 24.069 1.00 40.23 250 LYS A CA 1
ATOM 1898 C C . LYS A 1 253 ? 68.669 72.237 24.535 1.00 39.27 250 LYS A C 1
ATOM 1899 O O . LYS A 1 253 ? 68.801 71.160 23.963 1.00 38.98 250 LYS A O 1
ATOM 1905 N N . ILE A 1 254 ? 67.778 72.427 25.514 1.00 36.57 251 ILE A N 1
ATOM 1906 C CA . ILE A 1 254 ? 66.987 71.320 26.032 1.00 35.68 251 ILE A CA 1
ATOM 1907 C C . ILE A 1 254 ? 65.494 71.495 25.819 1.00 34.39 251 ILE A C 1
ATOM 1908 O O . ILE A 1 254 ? 64.732 70.595 26.102 1.00 34.66 251 ILE A O 1
ATOM 1913 N N . ALA A 1 255 ? 65.075 72.622 25.258 1.00 31.21 252 ALA A N 1
ATOM 1914 C CA . ALA A 1 255 ? 63.662 72.971 25.221 1.00 31.23 252 ALA A CA 1
ATOM 1915 C C . ALA A 1 255 ? 62.870 72.085 24.248 1.00 32.23 252 ALA A C 1
ATOM 1916 O O . ALA A 1 255 ? 63.250 71.899 23.099 1.00 31.98 252 ALA A O 1
ATOM 1918 N N . ASP A 1 256 ? 61.732 71.574 24.688 1.00 29.80 253 ASP A N 1
ATOM 1919 C CA . ASP A 1 256 ? 60.718 70.992 23.791 1.00 29.76 253 ASP A CA 1
ATOM 1920 C C . ASP A 1 256 ? 59.710 72.058 23.311 1.00 30.03 253 ASP A C 1
ATOM 1921 O O . ASP A 1 256 ? 59.182 72.008 22.177 1.00 28.52 253 ASP A O 1
ATOM 1926 N N . PHE A 1 257 ? 59.412 72.993 24.212 1.00 26.94 254 PHE A N 1
ATOM 1927 C CA . PHE A 1 257 ? 58.561 74.131 23.895 1.00 25.93 254 PHE A CA 1
ATOM 1928 C C . PHE A 1 257 ? 59.270 75.377 24.339 1.00 27.96 254 PHE A C 1
ATOM 1929 O O . PHE A 1 257 ? 59.862 75.393 25.464 1.00 26.35 254 PHE A O 1
ATOM 1937 N N . VAL A 1 258 ? 59.147 76.437 23.567 1.00 26.44 255 VAL A N 1
ATOM 1938 C CA . VAL A 1 258 ? 59.611 77.772 24.022 1.00 26.57 255 VAL A CA 1
ATOM 1939 C C . VAL A 1 258 ? 58.434 78.707 23.852 1.00 28.77 255 VAL A C 1
ATOM 1940 O O . VAL A 1 258 ? 57.930 78.871 22.739 1.00 28.14 255 VAL A O 1
ATOM 1944 N N . ILE A 1 259 ? 57.992 79.313 24.952 1.00 26.87 256 ILE A N 1
ATOM 1945 C CA . ILE A 1 259 ? 56.838 80.211 24.972 1.00 27.62 256 ILE A CA 1
ATOM 1946 C C . ILE A 1 259 ? 57.326 81.568 25.383 1.00 30.33 256 ILE A C 1
ATOM 1947 O O . ILE A 1 259 ? 57.883 81.709 26.468 1.00 29.75 256 ILE A O 1
ATOM 1952 N N . THR A 1 260 ? 57.191 82.558 24.524 1.00 30.16 257 THR A N 1
ATOM 1953 C CA . THR A 1 260 ? 57.608 83.931 24.825 1.00 31.19 257 THR A CA 1
ATOM 1954 C C . THR A 1 260 ? 56.468 84.702 25.462 1.00 33.86 257 THR A C 1
ATOM 1955 O O . THR A 1 260 ? 55.358 84.757 24.928 1.00 35.52 257 THR A O 1
ATOM 1959 N N . ALA A 1 261 ? 56.752 85.306 26.626 1.00 32.85 258 ALA A N 1
ATOM 1960 C CA . ALA A 1 261 ? 55.779 86.103 27.389 1.00 34.35 258 ALA A CA 1
ATOM 1961 C C . ALA A 1 261 ? 56.436 87.373 27.938 1.00 38.49 258 ALA A C 1
ATOM 1962 O O . ALA A 1 261 ? 56.276 87.713 29.102 1.00 41.03 258 ALA A O 1
ATOM 1964 N N . SER A 1 262 ? 57.218 88.066 27.111 1.00 39.97 259 SER A N 1
ATOM 1965 C CA . SER A 1 262 ? 58.136 89.144 27.581 1.00 42.08 259 SER A CA 1
ATOM 1966 C C . SER A 1 262 ? 57.729 90.570 27.306 1.00 47.29 259 SER A C 1
ATOM 1967 O O . SER A 1 262 ? 58.243 91.509 27.963 1.00 44.81 259 SER A O 1
ATOM 1970 N N . GLY A 1 263 ? 56.868 90.770 26.311 1.00 47.96 260 GLY A N 1
ATOM 1971 C CA . GLY A 1 263 ? 56.588 92.118 25.826 1.00 49.72 260 GLY A CA 1
ATOM 1972 C C . GLY A 1 263 ? 57.781 92.811 25.158 1.00 51.97 260 GLY A C 1
ATOM 1973 O O . GLY A 1 263 ? 57.778 94.033 24.998 1.00 58.93 260 GLY A O 1
ATOM 1974 N N . ASN A 1 264 ? 58.762 92.017 24.715 1.00 50.40 261 ASN A N 1
ATOM 1975 C CA . ASN A 1 264 ? 60.022 92.497 24.140 1.00 50.68 261 ASN A CA 1
ATOM 1976 C C . ASN A 1 264 ? 60.188 92.050 22.670 1.00 51.79 261 ASN A C 1
ATOM 1977 O O . ASN A 1 264 ? 59.306 91.407 22.111 1.00 51.16 261 ASN A O 1
ATOM 1982 N N . THR A 1 265 ? 61.312 92.415 22.063 1.00 51.94 262 THR A N 1
ATOM 1983 C CA . THR A 1 265 ? 61.668 92.011 20.689 1.00 53.16 262 THR A CA 1
ATOM 1984 C C . THR A 1 265 ? 62.831 91.016 20.702 1.00 52.23 262 THR A C 1
ATOM 1985 O O . THR A 1 265 ? 63.668 91.043 21.613 1.00 50.87 262 THR A O 1
ATOM 1989 N N . ASP A 1 266 ? 62.852 90.105 19.722 1.00 52.63 263 ASP A N 1
ATOM 1990 C CA . ASP A 1 266 ? 64.001 89.211 19.473 1.00 53.48 263 ASP A CA 1
ATOM 1991 C C . ASP A 1 266 ? 64.405 88.481 20.761 1.00 50.76 263 ASP A C 1
ATOM 1992 O O . ASP A 1 266 ? 65.562 88.427 21.178 1.00 47.80 263 ASP A O 1
ATOM 1997 N N . VAL A 1 267 ? 63.401 87.893 21.378 1.00 46.19 264 VAL A N 1
ATOM 1998 C CA . VAL A 1 267 ? 63.622 87.111 22.577 1.00 47.57 264 VAL A CA 1
ATOM 1999 C C . VAL A 1 267 ? 64.451 85.880 22.251 1.00 46.95 264 VAL A C 1
ATOM 2000 O O . VAL A 1 267 ? 65.136 85.365 23.127 1.00 49.54 264 VAL A O 1
ATOM 2004 N N . LEU A 1 268 ? 64.373 85.400 21.001 1.00 47.43 265 LEU A N 1
ATOM 2005 C CA . LEU A 1 268 ? 65.310 84.400 20.459 1.00 47.94 265 LEU A CA 1
ATOM 2006 C C . LEU A 1 268 ? 66.186 85.060 19.390 1.00 49.66 265 LEU A C 1
ATOM 2007 O O . LEU A 1 268 ? 65.685 85.730 18.496 1.00 53.81 265 LEU A O 1
ATOM 2012 N N . SER A 1 269 ? 67.496 84.861 19.477 1.00 49.73 266 SER A N 1
ATOM 2013 C CA . SER A 1 269 ? 68.433 85.246 18.413 1.00 52.66 266 SER A CA 1
ATOM 2014 C C . SER A 1 269 ? 68.594 84.142 17.373 1.00 52.14 266 SER A C 1
ATOM 2015 O O . SER A 1 269 ? 68.102 83.018 17.584 1.00 50.01 266 SER A O 1
ATOM 2018 N N . LYS A 1 270 ? 69.334 84.444 16.292 1.00 53.57 267 LYS A N 1
ATOM 2019 C CA . LYS A 1 270 ? 69.708 83.445 15.265 1.00 52.66 267 LYS A CA 1
ATOM 2020 C C . LYS A 1 270 ? 70.492 82.262 15.876 1.00 52.41 267 LYS A C 1
ATOM 2021 O O . LYS A 1 270 ? 70.242 81.093 15.527 1.00 49.71 267 LYS A O 1
ATOM 2023 N N . GLU A 1 271 ? 71.424 82.568 16.788 1.00 54.30 268 GLU A N 1
ATOM 2024 C CA . GLU A 1 271 ? 72.244 81.547 17.480 1.00 53.98 268 GLU A CA 1
ATOM 2025 C C . GLU A 1 271 ? 71.375 80.673 18.378 1.00 48.15 268 GLU A C 1
ATOM 2026 O O . GLU A 1 271 ? 71.540 79.464 18.401 1.00 48.65 268 GLU A O 1
ATOM 2028 N N . ASP A 1 272 ? 70.419 81.294 19.062 1.00 46.23 269 ASP A N 1
ATOM 2029 C CA . ASP A 1 272 ? 69.458 80.589 19.905 1.00 42.32 269 ASP A CA 1
ATOM 2030 C C . ASP A 1 272 ? 68.640 79.600 19.050 1.00 41.98 269 ASP A C 1
ATOM 2031 O O . ASP A 1 272 ? 68.481 78.451 19.420 1.00 40.82 269 ASP A O 1
ATOM 2036 N N . ILE A 1 273 ? 68.155 80.056 17.886 1.00 43.79 270 ILE A N 1
ATOM 2037 C CA . ILE A 1 273 ? 67.320 79.208 17.022 1.00 42.44 270 ILE A CA 1
ATOM 2038 C C . ILE A 1 273 ? 68.122 78.026 16.497 1.00 43.74 270 ILE A C 1
ATOM 2039 O O . ILE A 1 273 ? 67.619 76.910 16.453 1.00 42.55 270 ILE A O 1
ATOM 2044 N N . LEU A 1 274 ? 69.368 78.268 16.078 1.00 43.16 271 LEU A N 1
ATOM 2045 C CA . LEU A 1 274 ? 70.254 77.191 15.607 1.00 47.37 271 LEU A CA 1
ATOM 2046 C C . LEU A 1 274 ? 70.699 76.150 16.665 1.00 47.86 271 LEU A C 1
ATOM 2047 O O . LEU A 1 274 ? 71.234 75.086 16.320 1.00 52.00 271 LEU A O 1
ATOM 2052 N N . SER A 1 275 ? 70.510 76.484 17.936 1.00 45.07 272 SER A N 1
ATOM 2053 C CA . SER A 1 275 ? 70.708 75.572 19.066 1.00 46.47 272 SER A CA 1
ATOM 2054 C C . SER A 1 275 ? 69.448 74.780 19.454 1.00 44.28 272 SER A C 1
ATOM 2055 O O . SER A 1 275 ? 69.562 73.813 20.219 1.00 43.91 272 SER A O 1
ATOM 2058 N N . LEU A 1 276 ? 68.265 75.146 18.934 1.00 40.73 273 LEU A N 1
ATOM 2059 C CA . LEU A 1 276 ? 67.042 74.370 19.249 1.00 39.38 273 LEU A CA 1
ATOM 2060 C C . LEU A 1 276 ? 67.178 72.912 18.848 1.00 41.49 273 LEU A C 1
ATOM 2061 O O . LEU A 1 276 ? 67.826 72.586 17.862 1.00 43.29 273 LEU A O 1
ATOM 2066 N N . LYS A 1 277 ? 66.542 72.022 19.617 1.00 41.86 274 LYS A N 1
ATOM 2067 C CA . LYS A 1 277 ? 66.404 70.607 19.198 1.00 42.57 274 LYS A CA 1
ATOM 2068 C C . LYS A 1 277 ? 65.536 70.483 17.957 1.00 40.07 274 LYS A C 1
ATOM 2069 O O . LYS A 1 277 ? 64.622 71.287 17.774 1.00 40.84 274 LYS A O 1
ATOM 2075 N N . ASP A 1 278 ? 65.797 69.474 17.129 1.00 41.43 275 ASP A N 1
ATOM 2076 C CA . ASP A 1 278 ? 64.897 69.083 16.044 1.00 42.16 275 ASP A CA 1
ATOM 2077 C C . ASP A 1 278 ? 63.497 68.816 16.626 1.00 38.53 275 ASP A C 1
ATOM 2078 O O . ASP A 1 278 ? 63.349 68.102 17.629 1.00 38.96 275 ASP A O 1
ATOM 2083 N N . GLY A 1 279 ? 62.475 69.438 16.053 1.00 34.76 276 GLY A N 1
ATOM 2084 C CA . GLY A 1 279 ? 61.139 69.267 16.573 1.00 32.56 276 GLY A CA 1
ATOM 2085 C C . GLY A 1 279 ? 60.666 70.220 17.653 1.00 28.23 276 GLY A C 1
ATOM 2086 O O . GLY A 1 279 ? 59.514 70.107 18.114 1.00 29.08 276 GLY A O 1
ATOM 2087 N N . ALA A 1 280 ? 61.488 71.167 18.135 1.00 29.30 277 ALA A N 1
ATOM 2088 C CA . ALA A 1 280 ? 61.034 72.147 19.088 1.00 30.22 277 ALA A CA 1
ATOM 2089 C C . ALA A 1 280 ? 59.842 72.963 18.582 1.00 29.25 277 ALA A C 1
ATOM 2090 O O . ALA A 1 280 ? 59.794 73.292 17.359 1.00 31.44 277 ALA A O 1
ATOM 2092 N N . VAL A 1 281 ? 58.961 73.309 19.507 1.00 28.28 278 VAL A N 1
ATOM 2093 C CA . VAL A 1 281 ? 57.751 74.053 19.230 1.00 29.22 278 VAL A CA 1
ATOM 2094 C C . VAL A 1 281 ? 57.870 75.427 19.881 1.00 29.33 278 VAL A C 1
ATOM 2095 O O . VAL A 1 281 ? 58.196 75.514 21.072 1.00 29.25 278 VAL A O 1
ATOM 2099 N N . LEU A 1 282 ? 57.600 76.480 19.088 1.00 29.08 279 LEU A N 1
ATOM 2100 C CA . LEU A 1 282 ? 57.697 77.870 19.519 1.00 30.61 279 LEU A CA 1
ATOM 2101 C C . LEU A 1 282 ? 56.329 78.523 19.470 1.00 32.66 279 LEU A C 1
ATOM 2102 O O . LEU A 1 282 ? 55.602 78.355 18.475 1.00 30.94 279 LEU A O 1
ATOM 2107 N N . ALA A 1 283 ? 56.010 79.308 20.497 1.00 28.80 280 ALA A N 1
ATOM 2108 C CA . ALA A 1 283 ? 54.732 80.010 20.535 1.00 32.92 280 ALA A CA 1
ATOM 2109 C C . ALA A 1 283 ? 54.894 81.305 21.286 1.00 34.09 280 ALA A C 1
ATOM 2110 O O . ALA A 1 283 ? 55.693 81.386 22.224 1.00 31.81 280 ALA A O 1
ATOM 2112 N N . ASN A 1 284 ? 54.156 82.317 20.830 1.00 34.27 281 ASN A N 1
ATOM 2113 C CA . ASN A 1 284 ? 54.171 83.639 21.458 1.00 37.02 281 ASN A CA 1
ATOM 2114 C C . ASN A 1 284 ? 52.876 83.795 22.278 1.00 41.90 281 ASN A C 1
ATOM 2115 O O . ASN A 1 284 ? 51.793 83.494 21.788 1.00 43.69 281 ASN A O 1
ATOM 2120 N N . ALA A 1 285 ? 52.992 84.203 23.539 1.00 37.89 282 ALA A N 1
ATOM 2121 C CA . ALA A 1 285 ? 51.841 84.643 24.327 1.00 43.63 282 ALA A CA 1
ATOM 2122 C C . ALA A 1 285 ? 51.811 86.166 24.545 1.00 50.02 282 ALA A C 1
ATOM 2123 O O . ALA A 1 285 ? 50.910 86.644 25.232 1.00 57.35 282 ALA A O 1
ATOM 2125 N N . GLY A 1 286 ? 52.764 86.919 23.963 1.00 51.80 283 GLY A N 1
ATOM 2126 C CA . GLY A 1 286 ? 52.722 88.403 23.937 1.00 57.37 283 GLY A CA 1
ATOM 2127 C C . GLY A 1 286 ? 51.802 88.975 22.853 1.00 63.10 283 GLY A C 1
ATOM 2128 O O . GLY A 1 286 ? 51.241 88.218 22.026 1.00 60.72 283 GLY A O 1
ATOM 2129 N N . HIS A 1 287 ? 51.658 90.311 22.854 1.00 70.54 284 HIS A N 1
ATOM 2130 C CA . HIS A 1 287 ? 50.726 91.028 21.957 1.00 76.84 284 HIS A CA 1
ATOM 2131 C C . HIS A 1 287 ? 51.184 91.166 20.496 1.00 79.74 284 HIS A C 1
ATOM 2132 O O . HIS A 1 287 ? 50.334 91.271 19.613 1.00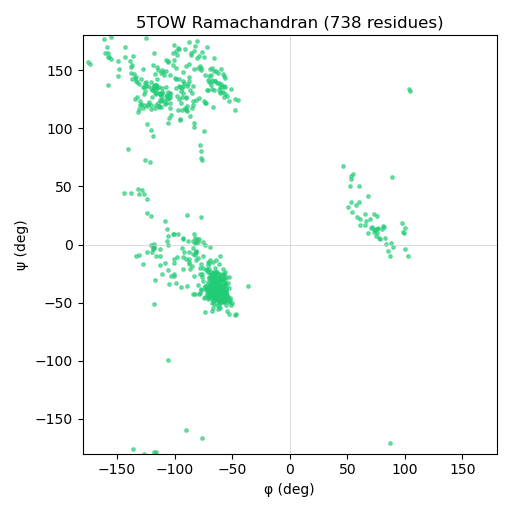 83.44 284 HIS A O 1
ATOM 2134 N N . PHE A 1 288 ? 52.495 91.182 20.237 1.00 76.32 285 PHE A N 1
ATOM 2135 C CA . PHE A 1 288 ? 53.011 91.472 18.887 1.00 78.99 285 PHE A CA 1
ATOM 2136 C C . PHE A 1 288 ? 53.978 90.403 18.411 1.00 76.98 285 PHE A C 1
ATOM 2137 O O . PHE A 1 288 ? 54.699 89.809 19.245 1.00 73.61 285 PHE A O 1
ATOM 2138 N N . ASN A 1 289 ? 54.035 90.207 17.083 1.00 69.78 286 ASN A N 1
ATOM 2139 C CA . ASN A 1 289 ? 54.871 89.145 16.448 1.00 67.86 286 ASN A CA 1
ATOM 2140 C C . ASN A 1 289 ? 56.421 89.395 16.333 1.00 70.51 286 ASN A C 1
ATOM 2141 O O . ASN A 1 289 ? 57.095 88.796 15.475 1.00 72.27 286 ASN A O 1
ATOM 2146 N N . VAL A 1 290 ? 56.961 90.257 17.203 1.00 65.95 287 VAL A N 1
ATOM 2147 C CA . VAL A 1 290 ? 58.390 90.599 17.278 1.00 62.00 287 VAL A CA 1
ATOM 2148 C C . VAL A 1 290 ? 59.158 89.711 18.289 1.00 56.41 287 VAL A C 1
ATOM 2149 O O . VAL A 1 290 ? 60.382 89.586 18.185 1.00 53.88 287 VAL A O 1
ATOM 2151 N N . GLU A 1 291 ? 58.453 89.093 19.248 1.00 52.98 288 GLU A N 1
ATOM 2152 C CA . GLU A 1 291 ? 59.115 88.322 20.325 1.00 50.61 288 GLU A CA 1
ATOM 2153 C C . GLU A 1 291 ? 59.922 87.133 19.791 1.00 52.97 288 GLU A C 1
ATOM 2154 O O . GLU A 1 291 ? 61.087 86.949 20.140 1.00 50.73 288 GLU A O 1
ATOM 2160 N N . ILE A 1 292 ? 59.264 86.305 18.989 1.00 54.86 289 ILE A N 1
ATOM 2161 C CA . ILE A 1 292 ? 59.945 85.292 18.191 1.00 54.83 289 ILE A CA 1
ATOM 2162 C C . ILE A 1 292 ? 60.156 85.976 16.852 1.00 60.20 289 ILE A C 1
ATOM 2163 O O . ILE A 1 292 ? 59.189 86.449 16.244 1.00 59.05 289 ILE A O 1
ATOM 2168 N N . PRO A 1 293 ? 61.424 86.091 16.419 1.00 64.27 290 PRO A N 1
ATOM 2169 C CA . PRO A 1 293 ? 61.719 86.869 15.223 1.00 68.91 290 PRO A CA 1
ATOM 2170 C C . PRO A 1 293 ? 61.355 86.056 13.964 1.00 66.41 290 PRO A C 1
ATOM 2171 O O . PRO A 1 293 ? 62.190 85.350 13.369 1.00 62.09 290 PRO A O 1
ATOM 2175 N N . VAL A 1 294 ? 60.086 86.166 13.591 1.00 64.69 291 VAL A N 1
ATOM 2176 C CA . VAL A 1 294 ? 59.550 85.414 12.464 1.00 64.02 291 VAL A CA 1
ATOM 2177 C C . VAL A 1 294 ? 60.367 85.754 11.205 1.00 64.68 291 VAL A C 1
ATOM 2178 O O . VAL A 1 294 ? 60.692 84.850 10.431 1.00 62.98 291 VAL A O 1
ATOM 2182 N N . ARG A 1 295 ? 60.735 87.030 11.027 1.00 67.08 292 ARG A N 1
ATOM 2183 C CA . ARG A 1 295 ? 61.578 87.444 9.888 1.00 67.67 292 ARG A CA 1
ATOM 2184 C C . ARG A 1 295 ? 62.954 86.759 9.856 1.00 65.86 292 ARG A C 1
ATOM 2185 O O . ARG A 1 295 ? 63.467 86.399 8.775 1.00 68.66 292 ARG A O 1
ATOM 2187 N N . VAL A 1 296 ? 63.543 86.581 11.034 1.00 68.11 293 VAL A N 1
ATOM 2188 C CA . VAL A 1 296 ? 64.783 85.819 11.179 1.00 68.57 293 VAL A CA 1
ATOM 2189 C C . VAL A 1 296 ? 64.586 84.345 10.815 1.00 64.00 293 VAL A C 1
ATOM 2190 O O . VAL A 1 296 ? 65.417 83.810 10.090 1.00 65.55 293 VAL A O 1
ATOM 2194 N N . LEU A 1 297 ? 63.523 83.688 11.307 1.00 58.04 294 LEU A N 1
ATOM 2195 C CA . LEU A 1 297 ? 63.200 82.313 10.854 1.00 57.43 294 LEU A CA 1
ATOM 2196 C C . LEU A 1 297 ? 63.039 82.225 9.337 1.00 62.76 294 LEU A C 1
ATOM 2197 O O . LEU A 1 297 ? 63.553 81.297 8.708 1.00 65.11 294 LEU A O 1
ATOM 2202 N N . GLU A 1 298 ? 62.330 83.201 8.763 1.00 67.13 295 GLU A N 1
ATOM 2203 C CA . GLU A 1 298 ? 62.090 83.267 7.311 1.00 71.25 295 GLU A CA 1
ATOM 2204 C C . GLU A 1 298 ? 63.409 83.487 6.559 1.00 75.11 295 GLU A C 1
ATOM 2205 O O . GLU A 1 298 ? 63.609 82.916 5.475 1.00 75.90 295 GLU A O 1
ATOM 2211 N N . GLU A 1 299 ? 64.298 84.309 7.140 1.00 77.58 296 GLU A N 1
ATOM 2212 C CA . GLU A 1 299 ? 65.605 84.607 6.537 1.00 82.97 296 GLU A CA 1
ATOM 2213 C C . GLU A 1 299 ? 66.513 83.376 6.530 1.00 81.34 296 GLU A C 1
ATOM 2214 O O . GLU A 1 299 ? 67.047 83.023 5.473 1.00 81.96 296 GLU A O 1
ATOM 2216 N N . ILE A 1 300 ? 66.652 82.706 7.681 1.00 75.27 297 ILE A N 1
ATOM 2217 C CA . ILE A 1 300 ? 67.630 81.602 7.842 1.00 73.78 297 ILE A CA 1
ATOM 2218 C C . ILE A 1 300 ? 67.162 80.201 7.444 1.00 71.26 297 ILE A C 1
ATOM 2219 O O . ILE A 1 300 ? 67.994 79.319 7.269 1.00 72.81 297 ILE A O 1
ATOM 2224 N N . ALA A 1 301 ? 65.856 79.987 7.315 1.00 68.84 298 ALA A N 1
ATOM 2225 C CA . ALA A 1 301 ? 65.334 78.664 6.964 1.00 66.64 298 ALA A CA 1
ATOM 2226 C C . ALA A 1 301 ? 65.660 78.304 5.512 1.00 67.69 298 ALA A C 1
ATOM 2227 O O . ALA A 1 301 ? 65.643 79.166 4.621 1.00 68.54 298 ALA A O 1
ATOM 2229 N N . VAL A 1 302 ? 66.013 77.040 5.293 1.00 66.73 299 VAL A N 1
ATOM 2230 C CA . VAL A 1 302 ? 66.204 76.540 3.936 1.00 69.98 299 VAL A CA 1
ATOM 2231 C C . VAL A 1 302 ? 64.886 76.042 3.341 1.00 67.72 299 VAL A C 1
ATOM 2232 O O . VAL A 1 302 ? 64.807 75.872 2.157 1.00 68.63 299 VAL A O 1
ATOM 2236 N N . GLU A 1 303 ? 63.856 75.838 4.159 1.00 64.77 300 GLU A N 1
ATOM 2237 C CA . GLU A 1 303 ? 62.539 75.365 3.701 1.00 63.39 300 GLU A CA 1
ATOM 2238 C C . GLU A 1 303 ? 61.506 75.769 4.753 1.00 60.62 300 GLU A C 1
ATOM 2239 O O . GLU A 1 303 ? 61.769 75.654 5.961 1.00 54.18 300 GLU A O 1
ATOM 2242 N N . LYS A 1 304 ? 60.360 76.259 4.293 1.00 58.62 301 LYS A N 1
ATOM 2243 C CA . LYS A 1 304 ? 59.226 76.611 5.148 1.00 54.66 301 LYS A CA 1
ATOM 2244 C C . LYS A 1 304 ? 58.037 75.804 4.629 1.00 53.08 301 LYS A C 1
ATOM 2245 O O . LYS A 1 304 ? 57.836 75.754 3.400 1.00 53.61 301 LYS A O 1
ATOM 2251 N N . PHE A 1 305 ? 57.241 75.204 5.500 1.00 48.34 302 PHE A N 1
ATOM 2252 C CA . PHE A 1 305 ? 56.065 74.408 5.093 1.00 48.63 302 PHE A CA 1
ATOM 2253 C C . PHE A 1 305 ? 54.975 74.466 6.130 1.00 48.37 302 PHE A C 1
ATOM 2254 O O . PHE A 1 305 ? 55.261 74.748 7.332 1.00 45.71 302 PHE A O 1
ATOM 2262 N N . GLU A 1 306 ? 53.737 74.189 5.700 1.00 46.91 303 GLU A N 1
ATOM 2263 C CA . GLU A 1 306 ? 52.653 74.060 6.670 1.00 47.10 303 GLU A CA 1
ATOM 2264 C C . GLU A 1 306 ? 52.618 72.611 7.171 1.00 45.11 303 GLU A C 1
ATOM 2265 O O . GLU A 1 306 ? 52.401 71.678 6.400 1.00 45.41 303 GLU A O 1
ATOM 2271 N N . ALA A 1 307 ? 52.988 72.429 8.442 1.00 41.90 304 ALA A N 1
ATOM 2272 C CA . ALA A 1 307 ? 53.084 71.105 9.022 1.00 42.28 304 ALA A CA 1
ATOM 2273 C C . ALA A 1 307 ? 51.709 70.543 9.436 1.00 45.09 304 ALA A C 1
ATOM 2274 O O . ALA A 1 307 ? 51.449 69.350 9.292 1.00 46.33 304 ALA A O 1
ATOM 2276 N N . ARG A 1 308 ? 50.839 71.433 9.901 1.00 44.81 305 ARG A N 1
ATOM 2277 C CA . ARG A 1 308 ? 49.527 71.136 10.483 1.00 46.49 305 ARG A CA 1
ATOM 2278 C C . ARG A 1 308 ? 48.793 72.449 10.378 1.00 44.59 305 ARG A C 1
ATOM 2279 O O . ARG A 1 308 ? 49.454 73.485 10.261 1.00 42.44 305 ARG A O 1
ATOM 2287 N N . PRO A 1 309 ? 47.463 72.434 10.545 1.00 45.22 306 PRO A N 1
ATOM 2288 C CA . PRO A 1 309 ? 46.830 73.760 10.580 1.00 46.93 306 PRO A CA 1
ATOM 2289 C C . PRO A 1 309 ? 47.383 74.558 11.779 1.00 45.45 306 PRO A C 1
ATOM 2290 O O . PRO A 1 309 ? 47.538 74.025 12.881 1.00 45.05 306 PRO A O 1
ATOM 2294 N N . ASN A 1 310 ? 47.748 75.807 11.508 1.00 47.76 307 ASN A N 1
ATOM 2295 C CA . ASN A 1 310 ? 48.248 76.722 12.534 1.00 46.27 307 ASN A CA 1
ATOM 2296 C C . ASN A 1 310 ? 49.662 76.391 13.006 1.00 41.81 307 ASN A C 1
ATOM 2297 O O . ASN A 1 310 ? 50.098 76.956 14.009 1.00 41.95 307 ASN A O 1
ATOM 2302 N N . VAL A 1 311 ? 50.365 75.486 12.305 1.00 40.01 308 VAL A N 1
ATOM 2303 C CA . VAL A 1 311 ? 51.742 75.117 12.644 1.00 36.63 308 VAL A CA 1
ATOM 2304 C C . VAL A 1 311 ? 52.600 75.203 11.398 1.00 39.29 308 VAL A C 1
ATOM 2305 O O . VAL A 1 311 ? 52.341 74.509 10.415 1.00 39.20 308 VAL A O 1
ATOM 2309 N N . THR A 1 312 ? 53.626 76.052 11.445 1.00 37.17 309 THR A N 1
ATOM 2310 C CA . THR A 1 312 ? 54.551 76.244 10.321 1.00 38.09 309 THR A CA 1
ATOM 2311 C C . THR A 1 312 ? 55.876 75.596 10.694 1.00 37.08 309 THR A C 1
ATOM 2312 O O . THR A 1 312 ? 56.406 75.865 11.786 1.00 37.07 309 THR A O 1
ATOM 2316 N N . GLY A 1 313 ? 56.383 74.742 9.824 1.00 39.31 310 GLY A N 1
ATOM 2317 C CA . GLY A 1 313 ? 57.707 74.166 9.958 1.00 39.45 310 GLY A CA 1
ATOM 2318 C C . GLY A 1 313 ? 58.745 74.976 9.225 1.00 40.40 310 GLY A C 1
ATOM 2319 O O . GLY A 1 313 ? 58.516 75.442 8.108 1.00 44.47 310 GLY A O 1
ATOM 2320 N N . TYR A 1 314 ? 59.885 75.178 9.885 1.00 40.65 311 TYR A N 1
ATOM 2321 C CA . TYR A 1 314 ? 61.049 75.848 9.303 1.00 42.48 311 TYR A CA 1
ATOM 2322 C C . TYR A 1 314 ? 62.209 74.891 9.425 1.00 43.52 311 TYR A C 1
ATOM 2323 O O . TYR A 1 314 ? 62.624 74.575 10.534 1.00 42.59 311 TYR A O 1
ATOM 2332 N N . THR A 1 315 ? 62.794 74.495 8.298 1.00 47.41 312 THR A N 1
ATOM 2333 C CA . THR A 1 315 ? 63.951 73.580 8.277 1.00 49.73 312 THR A CA 1
ATOM 2334 C C . THR A 1 315 ? 65.177 74.458 8.144 1.00 51.21 312 THR A C 1
ATOM 2335 O O . THR A 1 315 ? 65.265 75.315 7.252 1.00 56.27 312 THR A O 1
ATOM 2339 N N . LEU A 1 316 ? 66.131 74.247 9.034 1.00 50.95 313 LEU A N 1
ATOM 2340 C CA . LEU A 1 316 ? 67.270 75.170 9.171 1.00 53.49 313 LEU A CA 1
ATOM 2341 C C . LEU A 1 316 ? 68.516 74.633 8.481 1.00 56.96 313 LEU A C 1
ATOM 2342 O O . LEU A 1 316 ? 68.531 73.457 8.065 1.00 57.80 313 LEU A O 1
ATOM 2347 N N . GLU A 1 317 ? 69.563 75.469 8.392 1.00 61.88 314 GLU A N 1
ATOM 2348 C CA . GLU A 1 317 ? 70.796 75.086 7.654 1.00 69.57 314 GLU A CA 1
ATOM 2349 C C . GLU A 1 317 ? 71.463 73.905 8.337 1.00 66.41 314 GLU A C 1
ATOM 2350 O O . GLU A 1 317 ? 72.226 73.191 7.707 1.00 68.53 314 GLU A O 1
ATOM 2356 N N . ASN A 1 318 ? 71.194 73.718 9.631 1.00 61.27 315 ASN A N 1
ATOM 2357 C CA . ASN A 1 318 ? 71.779 72.606 10.383 1.00 60.53 315 ASN A CA 1
ATOM 2358 C C . ASN A 1 318 ? 71.035 71.274 10.211 1.00 59.83 315 ASN A C 1
ATOM 2359 O O . ASN A 1 318 ? 71.350 70.301 10.918 1.00 61.45 315 ASN A O 1
ATOM 2364 N N . GLY A 1 319 ? 70.033 71.246 9.321 1.00 57.57 316 GLY A N 1
ATOM 2365 C CA . GLY A 1 319 ? 69.236 70.055 9.062 1.00 58.97 316 GLY A CA 1
ATOM 2366 C C . GLY A 1 319 ? 68.044 69.821 9.987 1.00 56.77 316 GLY A C 1
ATOM 2367 O O . GLY A 1 319 ? 67.268 68.899 9.736 1.00 57.34 316 GLY A O 1
ATOM 2368 N N . LYS A 1 320 ? 67.888 70.651 11.031 1.00 50.28 317 LYS A N 1
ATOM 2369 C CA . LYS A 1 320 ? 66.824 70.500 12.015 1.00 46.93 317 LYS A CA 1
ATOM 2370 C C . LYS A 1 320 ? 65.585 71.276 11.575 1.00 45.06 317 LYS A C 1
ATOM 2371 O O . LYS A 1 320 ? 65.683 72.250 10.845 1.00 47.36 317 LYS A O 1
ATOM 2377 N N . THR A 1 321 ? 64.412 70.835 12.019 1.00 41.81 318 THR A N 1
ATOM 2378 C CA . THR A 1 321 ? 63.181 71.574 11.757 1.00 40.93 318 THR A CA 1
ATOM 2379 C C . THR A 1 321 ? 62.569 72.024 13.069 1.00 39.26 318 THR A C 1
ATOM 2380 O O . THR A 1 321 ? 62.487 71.240 13.994 1.00 40.16 318 THR A O 1
ATOM 2384 N N . VAL A 1 322 ? 62.145 73.290 13.134 1.00 38.64 319 VAL A N 1
ATOM 2385 C CA . VAL A 1 322 ? 61.410 73.829 14.268 1.00 36.82 319 VAL A CA 1
ATOM 2386 C C . VAL A 1 322 ? 60.025 74.304 13.824 1.00 33.85 319 VAL A C 1
ATOM 2387 O O . VAL A 1 322 ? 59.818 74.619 12.642 1.00 35.01 319 VAL A O 1
ATOM 2391 N N . PHE A 1 323 ? 59.091 74.315 14.762 1.00 33.02 320 PHE A N 1
ATOM 2392 C CA . PHE A 1 323 ? 57.717 74.591 14.461 1.00 33.25 320 PHE A CA 1
ATOM 2393 C C . PHE A 1 323 ? 57.234 75.829 15.191 1.00 34.54 320 PHE A C 1
ATOM 2394 O O . PHE A 1 323 ? 57.527 76.007 16.402 1.00 33.52 320 PHE A O 1
ATOM 2402 N N . LEU A 1 324 ? 56.570 76.702 14.447 1.00 32.20 321 LEU A N 1
ATOM 2403 C CA . LEU A 1 324 ? 56.042 77.959 14.986 1.00 32.61 321 LEU A CA 1
ATOM 2404 C C . LEU A 1 324 ? 54.508 77.872 14.983 1.00 33.93 321 LEU A C 1
ATOM 2405 O O . LEU A 1 324 ? 53.907 77.591 13.944 1.00 34.16 321 LEU A O 1
ATOM 2410 N N . LEU A 1 325 ? 53.879 78.138 16.131 1.00 32.06 322 LEU A N 1
ATOM 2411 C CA . LEU A 1 325 ? 52.411 78.174 16.220 1.00 35.40 322 LEU A CA 1
ATOM 2412 C C . LEU A 1 325 ? 51.854 79.526 15.813 1.00 38.71 322 LEU A C 1
ATOM 2413 O O . LEU A 1 325 ? 52.399 80.570 16.182 1.00 38.42 322 LEU A O 1
ATOM 2418 N N . ALA A 1 326 ? 50.777 79.494 15.027 1.00 37.85 323 ALA A N 1
ATOM 2419 C CA . ALA A 1 326 ? 49.956 80.695 14.748 1.00 42.40 323 ALA A CA 1
ATOM 2420 C C . ALA A 1 326 ? 50.745 81.865 14.121 1.00 49.42 323 ALA A C 1
ATOM 2421 O O . ALA A 1 326 ? 50.452 83.052 14.413 1.00 53.46 323 ALA A O 1
ATOM 2423 N N . GLU A 1 327 ? 51.748 81.541 13.288 1.00 47.98 324 GLU A N 1
ATOM 2424 C CA . GLU A 1 327 ? 52.638 82.536 12.684 1.00 51.92 324 GLU A CA 1
ATOM 2425 C C . GLU A 1 327 ? 53.248 83.529 13.720 1.00 51.21 324 GLU A C 1
ATOM 2426 O O . GLU A 1 327 ? 53.483 84.695 13.413 1.00 52.56 324 GLU A O 1
ATOM 2432 N N . GLY A 1 328 ? 53.482 83.075 14.947 1.00 47.26 325 GLY A N 1
ATOM 2433 C CA . GLY A 1 328 ? 54.089 83.950 15.990 1.00 48.74 325 GLY A CA 1
ATOM 2434 C C . GLY A 1 328 ? 53.181 84.958 16.684 1.00 52.55 325 GLY A C 1
ATOM 2435 O O . GLY A 1 328 ? 53.665 85.774 17.487 1.00 51.73 325 GLY A O 1
ATOM 2436 N N . ARG A 1 329 ? 51.875 84.916 16.381 1.00 56.08 326 ARG A N 1
ATOM 2437 C CA . ARG A 1 329 ? 50.872 85.769 17.033 1.00 56.87 326 ARG A CA 1
ATOM 2438 C C . ARG A 1 329 ? 50.365 85.128 18.330 1.00 53.74 326 ARG A C 1
ATOM 2439 O O . ARG A 1 329 ? 50.635 83.945 18.570 1.00 49.90 326 ARG A O 1
ATOM 2442 N N . LEU A 1 330 ? 49.694 85.925 19.172 1.00 56.17 327 LEU A N 1
ATOM 2443 C CA . LEU A 1 330 ? 49.179 85.459 20.469 1.00 55.73 327 LEU A CA 1
ATOM 2444 C C . LEU A 1 330 ? 48.462 84.135 20.229 1.00 57.67 327 LEU A C 1
ATOM 2445 O O . LEU A 1 330 ? 47.500 84.055 19.457 1.00 56.56 327 LEU A O 1
ATOM 2447 N N . VAL A 1 331 ? 48.998 83.073 20.816 1.00 53.83 328 VAL A N 1
ATOM 2448 C CA . VAL A 1 331 ? 48.538 81.728 20.478 1.00 59.25 328 VAL A CA 1
ATOM 2449 C C . VAL A 1 331 ? 47.118 81.406 20.990 1.00 64.78 328 VAL A C 1
ATOM 2450 O O . VAL A 1 331 ? 46.421 80.593 20.379 1.00 68.43 328 VAL A O 1
ATOM 2454 N N . ASN A 1 332 ? 46.728 82.035 22.092 1.00 66.69 329 ASN A N 1
ATOM 2455 C CA . ASN A 1 332 ? 45.424 81.819 22.690 1.00 72.92 329 ASN A CA 1
ATOM 2456 C C . ASN A 1 332 ? 44.353 82.735 22.111 1.00 80.27 329 ASN A C 1
ATOM 2457 O O . ASN A 1 332 ? 44.508 83.950 22.099 1.00 82.77 329 ASN A O 1
ATOM 2462 N N . GLY A 1 338 ? 34.632 84.612 19.031 0.50 48.86 335 GLY A N 1
ATOM 2463 C CA . GLY A 1 338 ? 35.031 83.205 19.059 0.50 48.70 335 GLY A CA 1
ATOM 2464 C C . GLY A 1 338 ? 34.724 82.681 20.445 0.50 47.09 335 GLY A C 1
ATOM 2465 O O . GLY A 1 338 ? 35.612 82.223 21.182 0.50 43.36 335 GLY A O 1
ATOM 2466 N N . HIS A 1 339 ? 33.452 82.787 20.822 1.00 45.53 336 HIS A N 1
ATOM 2467 C CA . HIS A 1 339 ? 33.072 82.493 22.180 1.00 43.91 336 HIS A CA 1
ATOM 2468 C C . HIS A 1 339 ? 31.760 81.716 22.247 1.00 37.52 336 HIS A C 1
ATOM 2469 O O . HIS A 1 339 ? 30.955 81.761 21.335 1.00 36.34 336 HIS A O 1
ATOM 2476 N N . PRO A 1 340 ? 31.555 81.002 23.373 1.00 34.62 337 PRO A N 1
ATOM 2477 C CA . PRO A 1 340 ? 30.316 80.220 23.449 1.00 31.48 337 PRO A CA 1
ATOM 2478 C C . PRO A 1 340 ? 29.077 81.112 23.485 1.00 29.11 337 PRO A C 1
ATOM 2479 O O . PRO A 1 340 ? 29.137 82.284 23.938 1.00 26.86 337 PRO A O 1
ATOM 2483 N N . VAL A 1 341 ? 27.974 80.476 23.145 1.00 28.67 338 VAL A N 1
ATOM 2484 C CA . VAL A 1 341 ? 26.651 81.178 23.034 1.00 28.17 338 VAL A CA 1
ATOM 2485 C C . VAL A 1 341 ? 26.369 81.990 24.283 1.00 28.95 338 VAL A C 1
ATOM 2486 O O . VAL A 1 341 ? 26.040 83.226 24.213 1.00 27.32 338 VAL A O 1
ATOM 2490 N N . GLU A 1 342 ? 26.462 81.406 25.493 1.00 26.28 339 GLU A N 1
ATOM 2491 C CA . GLU A 1 342 ? 26.098 82.104 26.711 1.00 25.49 339 GLU A CA 1
ATOM 2492 C C . GLU A 1 342 ? 27.005 83.244 27.114 1.00 25.59 339 GLU A C 1
ATOM 2493 O O . GLU A 1 342 ? 26.603 84.149 27.842 1.00 27.47 339 GLU A O 1
ATOM 2499 N N . ILE A 1 343 ? 28.253 83.164 26.684 1.00 27.30 340 ILE A N 1
ATOM 2500 C CA . ILE A 1 343 ? 29.215 84.251 26.907 1.00 28.86 340 ILE A CA 1
ATOM 2501 C C . ILE A 1 343 ? 28.821 85.453 26.009 1.00 28.06 340 ILE A C 1
ATOM 2502 O O . ILE A 1 343 ? 28.813 86.568 26.503 1.00 27.68 340 ILE A O 1
ATOM 2507 N N . MET A 1 344 ? 28.500 85.170 24.751 1.00 27.34 341 MET A N 1
ATOM 2508 C CA . MET A 1 344 ? 28.066 86.237 23.825 1.00 26.44 341 MET A CA 1
ATOM 2509 C C . MET A 1 344 ? 26.739 86.796 24.324 1.00 27.86 341 MET A C 1
ATOM 2510 O O . MET A 1 344 ? 26.545 88.010 24.212 1.00 28.10 341 MET A O 1
ATOM 2515 N N . ASP A 1 345 ? 25.839 85.969 24.875 1.00 26.28 342 ASP A N 1
ATOM 2516 C CA . ASP A 1 345 ? 24.597 86.458 25.507 1.00 25.91 342 ASP A CA 1
ATOM 2517 C C . ASP A 1 345 ? 24.910 87.495 26.574 1.00 28.80 342 ASP A C 1
ATOM 2518 O O . ASP A 1 345 ? 24.267 88.557 26.666 1.00 26.01 342 ASP A O 1
ATOM 2523 N N . LEU A 1 346 ? 25.878 87.196 27.469 1.00 26.82 343 LEU A N 1
ATOM 2524 C CA . LEU A 1 346 ? 26.274 88.172 28.501 1.00 27.42 343 LEU A CA 1
ATOM 2525 C C . LEU A 1 346 ? 26.817 89.503 27.881 1.00 27.85 343 LEU A C 1
ATOM 2526 O O . LEU A 1 346 ? 26.445 90.603 28.330 1.00 27.02 343 LEU A O 1
ATOM 2531 N N . SER A 1 347 ? 27.693 89.385 26.895 1.00 26.19 344 SER A N 1
ATOM 2532 C CA . SER A 1 347 ? 28.349 90.533 26.225 1.00 27.79 344 SER A CA 1
ATOM 2533 C C . SER A 1 347 ? 27.209 91.375 25.548 1.00 27.30 344 SER A C 1
ATOM 2534 O O . SER A 1 347 ? 27.128 92.595 25.720 1.00 28.19 344 SER A O 1
ATOM 2537 N N . PHE A 1 348 ? 26.340 90.662 24.855 1.00 26.03 345 PHE A N 1
ATOM 2538 C CA . PHE A 1 348 ? 25.209 91.334 24.152 1.00 26.75 345 PHE A CA 1
ATOM 2539 C C . PHE A 1 348 ? 24.254 92.026 25.108 1.00 28.27 345 PHE A C 1
ATOM 2540 O O . PHE A 1 348 ? 23.751 93.129 24.773 1.00 27.48 345 PHE A O 1
ATOM 2548 N N . ALA A 1 349 ? 23.955 91.435 26.293 1.00 25.29 346 ALA A N 1
ATOM 2549 C CA . ALA A 1 349 ? 23.151 92.090 27.276 1.00 26.67 346 ALA A CA 1
ATOM 2550 C C . ALA A 1 349 ? 23.769 93.400 27.745 1.00 27.02 346 ALA A C 1
ATOM 2551 O O . ALA A 1 349 ? 23.049 94.414 27.874 1.00 27.29 346 ALA A O 1
ATOM 2553 N N . LEU A 1 350 ? 25.070 93.402 28.037 1.00 25.00 347 LEU A N 1
ATOM 2554 C CA . LEU A 1 350 ? 25.795 94.616 28.431 1.00 26.15 347 LEU A CA 1
ATOM 2555 C C . LEU A 1 350 ? 25.697 95.682 27.281 1.00 27.62 347 LEU A C 1
ATOM 2556 O O . LEU A 1 350 ? 25.427 96.871 27.548 1.00 28.31 347 LEU A O 1
ATOM 2561 N N . GLN A 1 351 ? 25.815 95.238 26.042 1.00 27.31 348 GLN A N 1
ATOM 2562 C CA . GLN A 1 351 ? 25.761 96.160 24.875 1.00 27.50 348 GLN A CA 1
ATOM 2563 C C . GLN A 1 351 ? 24.348 96.757 24.694 1.00 27.53 348 GLN A C 1
ATOM 2564 O O . GLN A 1 351 ? 24.222 97.970 24.454 1.00 28.78 348 GLN A O 1
ATOM 2570 N N . ILE A 1 352 ? 23.340 95.941 24.824 1.00 27.03 349 ILE A N 1
ATOM 2571 C CA . ILE A 1 352 ? 21.929 96.435 24.736 1.00 27.85 349 ILE A CA 1
ATOM 2572 C C . ILE A 1 352 ? 21.647 97.408 25.828 1.00 29.42 349 ILE A C 1
ATOM 2573 O O . ILE A 1 352 ? 21.044 98.460 25.586 1.00 27.50 349 ILE A O 1
ATOM 2578 N N . PHE A 1 353 ? 22.057 97.105 27.058 1.00 26.73 350 PHE A N 1
ATOM 2579 C CA . PHE A 1 353 ? 21.903 98.072 28.132 1.00 28.68 350 PHE A CA 1
ATOM 2580 C C . PHE A 1 353 ? 22.719 99.337 27.942 1.00 28.08 350 PHE A C 1
ATOM 2581 O O . PHE A 1 353 ? 22.252 100.387 28.367 1.00 30.43 350 PHE A O 1
ATOM 2589 N N . ALA A 1 354 ? 23.894 99.288 27.324 1.00 26.51 351 ALA A N 1
ATOM 2590 C CA . ALA A 1 354 ? 24.655 100.473 27.008 1.00 28.34 351 ALA A CA 1
ATOM 2591 C C . ALA A 1 354 ? 23.830 101.356 26.029 1.00 28.30 351 ALA A C 1
ATOM 2592 O O . ALA A 1 354 ? 23.770 102.550 26.228 1.00 30.33 351 ALA A O 1
ATOM 2594 N N . VAL A 1 355 ? 23.292 100.751 25.001 1.00 28.72 352 VAL A N 1
ATOM 2595 C CA . VAL A 1 355 ? 22.449 101.490 24.034 1.00 28.95 352 VAL A CA 1
ATOM 2596 C C . VAL A 1 355 ? 21.233 102.066 24.737 1.00 28.92 352 VAL A C 1
ATOM 2597 O O . VAL A 1 355 ? 20.935 103.266 24.531 1.00 28.62 352 VAL A O 1
ATOM 2601 N N . LEU A 1 356 ? 20.564 101.313 25.596 1.00 26.68 353 LEU A N 1
ATOM 2602 C CA . LEU A 1 356 ? 19.439 101.871 26.357 1.00 28.25 353 LEU A CA 1
ATOM 2603 C C . LEU A 1 356 ? 19.828 103.019 27.319 1.00 32.46 353 LEU A C 1
ATOM 2604 O O . LEU A 1 356 ? 19.071 103.988 27.518 1.00 31.09 353 LEU A O 1
ATOM 2609 N N . TYR A 1 357 ? 21.006 102.919 27.940 1.00 29.40 354 TYR A N 1
ATOM 2610 C CA . TYR A 1 357 ? 21.509 103.965 28.778 1.00 31.56 354 TYR A CA 1
ATOM 2611 C C . TYR A 1 357 ? 21.747 105.243 27.950 1.00 31.32 354 TYR A C 1
ATOM 2612 O O . TYR A 1 357 ? 21.402 106.328 28.396 1.00 33.19 354 TYR A O 1
ATOM 2621 N N . LEU A 1 358 ? 22.377 105.096 26.792 1.00 30.44 355 LEU A N 1
ATOM 2622 C CA . LEU A 1 358 ? 22.575 106.234 25.873 1.00 32.81 355 LEU A CA 1
ATOM 2623 C C . LEU A 1 358 ? 21.201 106.830 25.452 1.00 33.53 355 LEU A C 1
ATOM 2624 O O . LEU A 1 358 ? 21.026 108.047 25.461 1.00 34.51 355 LEU A O 1
ATOM 2629 N N . LEU A 1 359 ? 20.263 105.978 25.120 1.00 31.21 356 LEU A N 1
ATOM 2630 C CA . LEU A 1 359 ? 18.882 106.437 24.779 1.00 34.53 356 LEU A CA 1
ATOM 2631 C C . LEU A 1 359 ? 18.308 107.321 25.881 1.00 36.65 356 LEU A C 1
ATOM 2632 O O . LEU A 1 359 ? 17.792 108.411 25.594 1.00 36.42 356 LEU A O 1
ATOM 2637 N N . GLU A 1 360 ? 18.386 106.866 27.127 1.00 35.63 357 GLU A N 1
ATOM 2638 C CA . GLU A 1 360 ? 17.814 107.577 28.245 1.00 39.23 357 GLU A CA 1
ATOM 2639 C C . GLU A 1 360 ? 18.601 108.828 28.633 1.00 39.03 357 GLU A C 1
ATOM 2640 O O . GLU A 1 360 ? 18.012 109.811 29.090 1.00 40.44 357 GLU A O 1
ATOM 2643 N N . ASN A 1 361 ? 19.933 108.773 28.527 1.00 37.65 358 ASN A N 1
ATOM 2644 C CA . ASN A 1 361 ? 20.809 109.768 29.166 1.00 40.12 358 ASN A CA 1
ATOM 2645 C C . ASN A 1 361 ? 21.683 110.606 28.246 1.00 38.48 358 ASN A C 1
ATOM 2646 O O . ASN A 1 361 ? 22.372 111.493 28.759 1.00 42.19 358 ASN A O 1
ATOM 2651 N N . HIS A 1 362 ? 21.643 110.371 26.942 1.00 38.36 359 HIS A N 1
ATOM 2652 C CA . HIS A 1 362 ? 22.630 111.020 26.034 1.00 39.30 359 HIS A CA 1
ATOM 2653 C C . HIS A 1 362 ? 22.612 112.552 26.104 1.00 43.34 359 HIS A C 1
ATOM 2654 O O . HIS A 1 362 ? 23.650 113.178 25.886 1.00 41.99 359 HIS A O 1
ATOM 2661 N N . ARG A 1 363 ? 21.454 113.131 26.404 1.00 44.18 360 ARG A N 1
ATOM 2662 C CA . ARG A 1 363 ? 21.346 114.640 26.505 1.00 51.19 360 ARG A CA 1
ATOM 2663 C C . ARG A 1 363 ? 22.110 115.232 27.687 1.00 52.46 360 ARG A C 1
ATOM 2664 O O . ARG A 1 363 ? 22.437 116.434 27.694 1.00 53.43 360 ARG A O 1
ATOM 2669 N N . LYS A 1 364 ? 22.332 114.402 28.708 1.00 50.08 361 LYS A N 1
ATOM 2670 C CA . LYS A 1 364 ? 23.090 114.754 29.890 1.00 52.60 361 LYS A CA 1
ATOM 2671 C C . LYS A 1 364 ? 24.583 114.377 29.815 1.00 51.16 361 LYS A C 1
ATOM 2672 O O . LYS A 1 364 ? 25.325 114.701 30.716 1.00 53.99 361 LYS A O 1
ATOM 2675 N N . MET A 1 365 ? 25.022 113.719 28.737 1.00 49.37 362 MET A N 1
ATOM 2676 C CA . MET A 1 365 ? 26.407 113.204 28.633 1.00 48.13 362 MET A CA 1
ATOM 2677 C C . MET A 1 365 ? 27.242 114.079 27.715 1.00 48.14 362 MET A C 1
ATOM 2678 O O . MET A 1 365 ? 26.731 114.609 26.738 1.00 48.96 362 MET A O 1
ATOM 2683 N N . SER A 1 366 ? 28.524 114.202 28.036 1.00 49.87 363 SER A N 1
ATOM 2684 C CA . SER A 1 366 ? 29.496 114.947 27.224 1.00 51.89 363 SER A CA 1
ATOM 2685 C C . SER A 1 366 ? 29.933 114.110 26.026 1.00 50.34 363 SER A C 1
ATOM 2686 O O . SER A 1 366 ? 29.776 112.876 26.053 1.00 48.72 363 SER A O 1
ATOM 2689 N N . PRO A 1 367 ? 30.517 114.757 24.992 1.00 51.81 364 PRO A N 1
ATOM 2690 C CA . PRO A 1 367 ? 31.115 114.011 23.880 1.00 49.00 364 PRO A CA 1
ATOM 2691 C C . PRO A 1 367 ? 32.476 113.411 24.283 1.00 50.75 364 PRO A C 1
ATOM 2692 O O . PRO A 1 367 ? 33.538 113.922 23.899 1.00 51.99 364 PRO A O 1
ATOM 2696 N N . LYS A 1 368 ? 32.422 112.377 25.119 1.00 48.69 365 LYS A N 1
ATOM 2697 C CA . LYS A 1 368 ? 33.611 111.708 25.654 1.00 49.44 365 LYS A CA 1
ATOM 2698 C C . LYS A 1 368 ? 33.372 110.193 25.765 1.00 44.52 365 LYS A C 1
ATOM 2699 O O . LYS A 1 368 ? 32.244 109.712 25.624 1.00 42.53 365 LYS A O 1
ATOM 2703 N N . VAL A 1 369 ? 34.451 109.456 26.040 1.00 43.84 366 VAL A N 1
ATOM 2704 C CA . VAL A 1 369 ? 34.361 107.997 26.213 1.00 42.13 366 VAL A CA 1
ATOM 2705 C C . VAL A 1 369 ? 34.104 107.738 27.682 1.00 41.88 366 VAL A C 1
ATOM 2706 O O . VAL A 1 369 ? 34.933 108.094 28.501 1.00 44.72 366 VAL A O 1
ATOM 2710 N N . TYR A 1 370 ? 32.959 107.169 28.000 1.00 39.43 367 TYR A N 1
ATOM 2711 C CA . TYR A 1 370 ? 32.596 106.774 29.347 1.00 41.20 367 TYR A CA 1
ATOM 2712 C C . TYR A 1 370 ? 32.851 105.286 29.516 1.00 40.40 367 TYR A C 1
ATOM 2713 O O . TYR A 1 370 ? 32.554 104.486 28.616 1.00 41.49 367 TYR A O 1
ATOM 2722 N N . MET A 1 371 ? 33.322 104.889 30.683 1.00 40.39 368 MET A N 1
ATOM 2723 C CA . MET A 1 371 ? 33.306 103.460 31.025 1.00 42.29 368 MET A CA 1
ATOM 2724 C C . MET A 1 371 ? 31.857 102.994 31.222 1.00 41.08 368 MET A C 1
ATOM 2725 O O . MET A 1 371 ? 31.025 103.756 31.678 1.00 38.96 368 MET A O 1
ATOM 2730 N N . LEU A 1 372 ? 31.552 101.755 30.856 1.00 38.91 369 LEU A N 1
ATOM 2731 C CA . LEU A 1 372 ? 30.243 101.193 31.119 1.00 39.79 369 LEU A CA 1
ATOM 2732 C C . LEU A 1 372 ? 29.835 101.466 32.575 1.00 39.64 369 LEU A C 1
ATOM 2733 O O . LEU A 1 372 ? 30.579 101.129 33.491 1.00 38.98 369 LEU A O 1
ATOM 2738 N N . PRO A 1 373 ? 28.661 102.084 32.805 1.00 37.27 370 PRO A N 1
ATOM 2739 C CA . PRO A 1 373 ? 28.249 102.335 34.196 1.00 37.81 370 PRO A CA 1
ATOM 2740 C C . PRO A 1 373 ? 28.188 101.034 35.015 1.00 35.13 370 PRO A C 1
ATOM 2741 O O . PRO A 1 373 ? 27.703 100.014 34.530 1.00 34.13 370 PRO A O 1
ATOM 2745 N N . ASP A 1 374 ? 28.708 101.090 36.238 1.00 38.30 371 ASP A N 1
ATOM 2746 C CA . ASP A 1 374 ? 28.759 99.906 37.102 1.00 40.26 371 ASP A CA 1
ATOM 2747 C C . ASP A 1 374 ? 27.365 99.320 37.326 1.00 37.94 371 ASP A C 1
ATOM 2748 O O . ASP A 1 374 ? 27.246 98.118 37.434 1.00 36.39 371 ASP A O 1
ATOM 2753 N N . GLU A 1 375 ? 26.314 100.147 37.364 1.00 36.59 372 GLU A N 1
ATOM 2754 C CA A GLU A 1 375 ? 24.925 99.699 37.473 0.50 38.67 372 GLU A CA 1
ATOM 2755 C CA B GLU A 1 375 ? 24.975 99.590 37.553 0.50 39.38 372 GLU A CA 1
ATOM 2756 C C . GLU A 1 375 ? 24.521 98.677 36.409 1.00 36.98 372 GLU A C 1
ATOM 2757 O O . GLU A 1 375 ? 23.689 97.807 36.642 1.00 38.40 372 GLU A O 1
ATOM 2768 N N . ILE A 1 376 ? 25.058 98.820 35.192 1.00 33.00 373 ILE A N 1
ATOM 2769 C CA . ILE A 1 376 ? 24.736 97.905 34.146 1.00 33.19 373 ILE A CA 1
ATOM 2770 C C . ILE A 1 376 ? 25.404 96.515 34.398 1.00 31.95 373 ILE A C 1
ATOM 2771 O O . ILE A 1 376 ? 24.773 95.485 34.195 1.00 31.20 373 ILE A O 1
ATOM 2776 N N . ASP A 1 377 ? 26.649 96.533 34.815 1.00 32.81 374 ASP A N 1
ATOM 2777 C CA . ASP A 1 377 ? 27.336 95.272 35.177 1.00 33.64 374 ASP A CA 1
ATOM 2778 C C . ASP A 1 377 ? 26.519 94.521 36.233 1.00 32.72 374 ASP A C 1
ATOM 2779 O O . ASP A 1 377 ? 26.269 93.328 36.094 1.00 31.77 374 ASP A O 1
ATOM 2784 N N . GLU A 1 378 ? 26.060 95.242 37.244 1.00 32.89 375 GLU A N 1
ATOM 2785 C CA . GLU A 1 378 ? 25.328 94.658 38.387 1.00 34.74 375 GLU A CA 1
ATOM 2786 C C . GLU A 1 378 ? 23.954 94.185 37.926 1.00 34.45 375 GLU A C 1
ATOM 2787 O O . GLU A 1 378 ? 23.487 93.142 38.328 1.00 34.55 375 GLU A O 1
ATOM 2793 N N . ARG A 1 379 ? 23.286 94.948 37.054 1.00 33.30 376 ARG A N 1
ATOM 2794 C CA A ARG A 1 379 ? 21.969 94.533 36.531 0.50 33.28 376 ARG A CA 1
ATOM 2795 C CA B ARG A 1 379 ? 21.987 94.538 36.532 0.50 33.22 376 ARG A CA 1
ATOM 2796 C C . ARG A 1 379 ? 22.068 93.220 35.746 1.00 30.39 376 ARG A C 1
ATOM 2797 O O . ARG A 1 379 ? 21.282 92.289 35.965 1.00 31.81 376 ARG A O 1
ATOM 2812 N N . VAL A 1 380 ? 23.018 93.150 34.860 1.00 28.06 377 VAL A N 1
ATOM 2813 C CA . VAL A 1 380 ? 23.240 91.950 34.018 1.00 29.31 377 VAL A CA 1
ATOM 2814 C C . VAL A 1 380 ? 23.639 90.731 34.909 1.00 29.39 377 VAL A C 1
ATOM 2815 O O . VAL A 1 380 ? 23.113 89.619 34.717 1.00 28.96 377 VAL A O 1
ATOM 2819 N N . ALA A 1 381 ? 24.516 90.984 35.861 1.00 29.66 378 ALA A N 1
ATOM 2820 C CA . ALA A 1 381 ? 24.937 89.883 36.808 1.00 30.31 378 ALA A CA 1
ATOM 2821 C C . ALA A 1 381 ? 23.713 89.345 37.563 1.00 31.58 378 ALA A C 1
ATOM 2822 O O . ALA A 1 381 ? 23.514 88.128 37.669 1.00 30.16 378 ALA A O 1
ATOM 2824 N N . ARG A 1 382 ? 22.876 90.248 38.101 1.00 30.97 379 ARG A N 1
ATOM 2825 C CA . ARG A 1 382 ? 21.653 89.853 38.776 1.00 32.42 379 ARG A CA 1
ATOM 2826 C C . ARG A 1 382 ? 20.705 89.092 37.874 1.00 31.57 379 ARG A C 1
ATOM 2827 O O . ARG A 1 382 ? 20.121 88.086 38.307 1.00 30.72 379 ARG A O 1
ATOM 2831 N N . MET A 1 383 ? 20.539 89.558 36.626 1.00 30.90 380 MET A N 1
ATOM 2832 C CA A MET A 1 383 ? 19.725 88.837 35.654 0.50 30.15 380 MET A CA 1
ATOM 2833 C CA B MET A 1 383 ? 19.722 88.822 35.658 0.50 31.12 380 MET A CA 1
ATOM 2834 C C . MET A 1 383 ? 20.263 87.420 35.403 1.00 29.94 380 MET A C 1
ATOM 2835 O O . MET A 1 383 ? 19.492 86.478 35.296 1.00 30.76 380 MET A O 1
ATOM 2844 N N . LYS A 1 384 ? 21.577 87.296 35.355 1.00 27.89 381 LYS A N 1
ATOM 2845 C CA . LYS A 1 384 ? 22.191 85.989 35.142 1.00 28.91 381 LYS A CA 1
ATOM 2846 C C . LYS A 1 384 ? 21.987 85.036 36.307 1.00 30.66 381 LYS A C 1
ATOM 2847 O O . LYS A 1 384 ? 21.639 83.835 36.105 1.00 30.99 381 LYS A O 1
ATOM 2853 N N . LEU A 1 385 ? 22.154 85.569 37.505 1.00 30.66 382 LEU A N 1
ATOM 2854 C CA . LEU A 1 385 ? 21.845 84.791 38.724 1.00 32.48 382 LEU A CA 1
ATOM 2855 C C . LEU A 1 385 ? 20.396 84.346 38.717 1.00 33.39 382 LEU A C 1
ATOM 2856 O O . LEU A 1 385 ? 20.088 83.172 38.989 1.00 33.64 382 LEU A O 1
ATOM 2861 N N . ASP A 1 386 ? 19.495 85.280 38.391 1.00 35.12 383 ASP A N 1
ATOM 2862 C CA . ASP A 1 386 ? 18.066 84.977 38.369 1.00 37.73 383 ASP A CA 1
ATOM 2863 C C . ASP A 1 386 ? 17.778 83.852 37.369 1.00 35.10 383 ASP A C 1
ATOM 2864 O O . ASP A 1 386 ? 17.002 82.920 37.678 1.00 36.65 383 ASP A O 1
ATOM 2869 N N . SER A 1 387 ? 18.367 83.934 36.190 1.00 34.48 384 SER A N 1
ATOM 2870 C CA . SER A 1 387 ? 18.140 82.900 35.155 1.00 35.91 384 SER A CA 1
ATOM 2871 C C . SER A 1 387 ? 18.708 81.502 35.571 1.00 37.28 384 SER A C 1
ATOM 2872 O O . SER A 1 387 ? 18.181 80.472 35.152 1.00 35.10 384 SER A O 1
ATOM 2875 N N . LEU A 1 388 ? 19.766 81.492 36.395 1.00 36.20 385 LEU A N 1
ATOM 2876 C CA . LEU A 1 388 ? 20.309 80.260 36.988 1.00 39.23 385 LEU A CA 1
ATOM 2877 C C . LEU A 1 388 ? 19.585 79.750 38.234 1.00 41.35 385 LEU A C 1
ATOM 2878 O O . LEU A 1 388 ? 19.922 78.683 38.723 1.00 43.03 385 LEU A O 1
ATOM 2883 N N . GLY A 1 389 ? 18.654 80.520 38.800 1.00 39.67 386 GLY A N 1
ATOM 2884 C CA . GLY A 1 389 ? 17.951 80.184 40.043 1.00 40.93 386 GLY A CA 1
ATOM 2885 C C . GLY A 1 389 ? 18.813 80.333 41.296 1.00 40.70 386 GLY A C 1
ATOM 2886 O O . GLY A 1 389 ? 18.521 79.741 42.342 1.00 41.46 386 GLY A O 1
ATOM 2887 N N . VAL A 1 390 ? 19.809 81.208 41.217 1.00 35.57 387 VAL A N 1
ATOM 2888 C CA . VAL A 1 390 ? 20.763 81.400 42.306 1.00 36.30 387 VAL A CA 1
ATOM 2889 C C . VAL A 1 390 ? 20.342 82.547 43.167 1.00 38.77 387 VAL A C 1
ATOM 2890 O O . VAL A 1 390 ? 19.981 83.598 42.673 1.00 39.00 387 VAL A O 1
ATOM 2894 N N . LYS A 1 391 ? 20.427 82.343 44.464 1.00 36.82 388 LYS A N 1
ATOM 2895 C CA . LYS A 1 391 ? 20.146 83.375 45.461 1.00 39.57 388 LYS A CA 1
ATOM 2896 C C . LYS A 1 391 ? 21.443 83.657 46.204 1.00 41.11 388 LYS A C 1
ATOM 2897 O O . LYS A 1 391 ? 22.226 82.738 46.486 1.00 38.98 388 LYS A O 1
ATOM 2901 N N . ILE A 1 392 ? 21.659 84.924 46.534 1.00 41.57 389 ILE A N 1
ATOM 2902 C CA . ILE A 1 392 ? 22.817 85.369 47.343 1.00 39.50 389 ILE A CA 1
ATOM 2903 C C . ILE A 1 392 ? 22.397 86.146 48.556 1.00 43.10 389 ILE A C 1
ATOM 2904 O O . ILE A 1 392 ? 21.204 86.317 48.817 1.00 43.95 389 ILE A O 1
ATOM 2909 N N . ASP A 1 393 ? 23.377 86.546 49.365 1.00 42.04 390 ASP A N 1
ATOM 2910 C CA . ASP A 1 393 ? 23.096 87.301 50.560 1.00 44.79 390 ASP A CA 1
ATOM 2911 C C . ASP A 1 393 ? 22.941 88.783 50.297 1.00 44.43 390 ASP A C 1
ATOM 2912 O O . ASP A 1 393 ? 23.277 89.274 49.232 1.00 46.03 390 ASP A O 1
ATOM 2917 N N . GLU A 1 394 ? 22.406 89.450 51.308 1.00 48.32 391 GLU A N 1
ATOM 2918 C CA . GLU A 1 394 ? 22.148 90.880 51.307 1.00 51.11 391 GLU A CA 1
ATOM 2919 C C . GLU A 1 394 ? 22.711 91.442 52.600 1.00 49.89 391 GLU A C 1
ATOM 2920 O O . GLU A 1 394 ? 22.583 90.861 53.676 1.00 50.11 391 GLU A O 1
ATOM 2926 N N . LEU A 1 395 ? 23.360 92.588 52.490 1.00 53.16 392 LEU A N 1
ATOM 2927 C CA . LEU A 1 395 ? 23.970 93.229 53.634 1.00 54.65 392 LEU A CA 1
ATOM 2928 C C . LEU A 1 395 ? 22.874 93.650 54.633 1.00 57.84 392 LEU A C 1
ATOM 2929 O O . LEU A 1 395 ? 21.784 94.055 54.214 1.00 59.05 392 LEU A O 1
ATOM 2934 N N . THR A 1 396 ? 23.156 93.488 55.919 1.00 56.02 393 THR A N 1
ATOM 2935 C CA . THR A 1 396 ? 22.310 94.018 57.007 1.00 61.23 393 THR A CA 1
ATOM 2936 C C . THR A 1 396 ? 22.646 95.480 57.248 1.00 61.83 393 THR A C 1
ATOM 2937 O O . THR A 1 396 ? 23.631 95.997 56.723 1.00 59.51 393 THR A O 1
ATOM 2941 N N . GLU A 1 397 ? 21.830 96.139 58.070 1.00 66.78 394 GLU A N 1
ATOM 2942 C CA . GLU A 1 397 ? 22.065 97.527 58.432 1.00 69.04 394 GLU A CA 1
ATOM 2943 C C . GLU A 1 397 ? 23.404 97.666 59.183 1.00 71.33 394 GLU A C 1
ATOM 2944 O O . GLU A 1 397 ? 24.197 98.561 58.874 1.00 74.90 394 GLU A O 1
ATOM 2946 N N . LYS A 1 398 ? 23.657 96.771 60.143 1.00 72.23 395 LYS A N 1
ATOM 2947 C CA . LYS A 1 398 ? 24.919 96.759 60.896 1.00 72.74 395 LYS A CA 1
ATOM 2948 C C . LYS A 1 398 ? 26.127 96.630 59.970 1.00 69.21 395 LYS A C 1
ATOM 2949 O O . LYS A 1 398 ? 27.143 97.295 60.192 1.00 70.46 395 LYS A O 1
ATOM 2955 N N . GLN A 1 399 ? 26.030 95.728 58.987 1.00 66.67 396 GLN A N 1
ATOM 2956 C CA . GLN A 1 399 ? 27.095 95.541 57.999 1.00 62.73 396 GLN A CA 1
ATOM 2957 C C . GLN A 1 399 ? 27.311 96.774 57.114 1.00 65.58 396 GLN A C 1
ATOM 2958 O O . GLN A 1 399 ? 28.459 97.122 56.842 1.00 66.50 396 GLN A O 1
ATOM 2964 N N . ARG A 1 400 ? 26.234 97.423 56.653 1.00 69.60 397 ARG A N 1
ATOM 2965 C CA . ARG A 1 400 ? 26.364 98.682 55.862 1.00 73.41 397 ARG A CA 1
ATOM 2966 C C . ARG A 1 400 ? 27.053 99.786 56.701 1.00 75.79 397 ARG A C 1
ATOM 2967 O O . ARG A 1 400 ? 27.953 100.465 56.203 1.00 77.65 397 ARG A O 1
ATOM 2970 N N . ARG A 1 401 ? 26.652 99.914 57.970 1.00 76.31 398 ARG A N 1
ATOM 2971 C CA . ARG A 1 401 ? 27.243 100.890 58.922 1.00 83.34 398 ARG A CA 1
ATOM 2972 C C . ARG A 1 401 ? 28.726 100.625 59.228 1.00 86.16 398 ARG A C 1
ATOM 2973 O O . ARG A 1 401 ? 29.486 101.565 59.463 1.00 88.43 398 ARG A O 1
ATOM 2975 N N . TYR A 1 402 ? 29.112 99.350 59.159 1.00 85.01 399 TYR A N 1
ATOM 2976 C CA . TYR A 1 402 ? 30.481 98.892 59.377 1.00 81.86 399 TYR A CA 1
ATOM 2977 C C . TYR A 1 402 ? 31.395 99.225 58.199 1.00 82.71 399 TYR A C 1
ATOM 2978 O O . TYR A 1 402 ? 32.507 99.697 58.382 1.00 83.93 399 TYR A O 1
ATOM 2987 N N . LEU A 1 403 ? 30.910 98.958 56.991 1.00 80.44 400 LEU A N 1
ATOM 2988 C CA . LEU A 1 403 ? 31.631 99.215 55.761 1.00 82.78 400 LEU A CA 1
ATOM 2989 C C . LEU A 1 403 ? 31.765 100.710 55.489 1.00 84.54 400 LEU A C 1
ATOM 2990 O O . LEU A 1 403 ? 30.886 101.496 55.834 1.00 88.03 400 LEU A O 1
ATOM 2995 N N . ASN B 1 5 ? 49.596 63.957 -0.722 1.00 64.07 2 ASN B N 1
ATOM 2996 C CA . ASN B 1 5 ? 50.475 64.811 0.119 1.00 61.09 2 ASN B CA 1
ATOM 2997 C C . ASN B 1 5 ? 49.852 65.108 1.469 1.00 55.39 2 ASN B C 1
ATOM 2998 O O . ASN B 1 5 ? 50.555 64.984 2.427 1.00 47.97 2 ASN B O 1
ATOM 3001 N N . THR B 1 6 ? 48.572 65.495 1.564 1.00 50.61 3 THR B N 1
ATOM 3002 C CA . THR B 1 6 ? 48.047 65.843 2.889 1.00 50.03 3 THR B CA 1
ATOM 3003 C C . THR B 1 6 ? 48.104 64.661 3.872 1.00 45.73 3 THR B C 1
ATOM 3004 O O . THR B 1 6 ? 48.367 64.849 5.068 1.00 43.07 3 THR B O 1
ATOM 3008 N N . GLY B 1 7 ? 47.825 63.455 3.364 1.00 43.00 4 GLY B N 1
ATOM 3009 C CA . GLY B 1 7 ? 47.901 62.224 4.124 1.00 41.83 4 GLY B CA 1
ATOM 3010 C C . GLY B 1 7 ? 49.280 61.951 4.620 1.00 40.28 4 GLY B C 1
ATOM 3011 O O . GLY B 1 7 ? 49.483 61.647 5.816 1.00 38.61 4 GLY B O 1
ATOM 3012 N N A GLU B 1 8 ? 50.243 62.043 3.712 0.50 41.23 5 GLU B N 1
ATOM 3013 N N B GLU B 1 8 ? 50.249 62.041 3.704 0.50 40.94 5 GLU B N 1
ATOM 3014 C CA A GLU B 1 8 ? 51.638 61.881 4.059 0.50 41.94 5 GLU B CA 1
ATOM 3015 C CA B GLU B 1 8 ? 51.665 61.908 4.042 0.50 41.87 5 GLU B CA 1
ATOM 3016 C C A GLU B 1 8 ? 52.107 62.947 5.064 0.50 39.73 5 GLU B C 1
ATOM 3017 C C B GLU B 1 8 ? 52.085 62.942 5.083 0.50 39.50 5 GLU B C 1
ATOM 3018 O O A GLU B 1 8 ? 52.889 62.639 5.959 0.50 37.94 5 GLU B O 1
ATOM 3019 O O B GLU B 1 8 ? 52.819 62.613 6.009 0.50 37.55 5 GLU B O 1
ATOM 3030 N N . MET B 1 9 ? 51.620 64.181 4.928 1.00 39.00 6 MET B N 1
ATOM 3031 C CA . MET B 1 9 ? 52.003 65.249 5.895 1.00 39.00 6 MET B CA 1
ATOM 3032 C C . MET B 1 9 ? 51.487 64.946 7.303 1.00 35.69 6 MET B C 1
ATOM 3033 O O . MET B 1 9 ? 52.210 65.143 8.273 1.00 35.37 6 MET B O 1
ATOM 3038 N N . LYS B 1 10 ? 50.276 64.421 7.404 1.00 34.64 7 LYS B N 1
ATOM 3039 C CA . LYS B 1 10 ? 49.727 64.030 8.700 1.00 33.47 7 LYS B CA 1
ATOM 3040 C C . LYS B 1 10 ? 50.572 62.942 9.363 1.00 34.43 7 LYS B C 1
ATOM 3041 O O . LYS B 1 10 ? 50.840 62.970 10.572 1.00 31.07 7 LYS B O 1
ATOM 3047 N N . ILE B 1 11 ? 51.002 61.957 8.566 1.00 31.24 8 ILE B N 1
ATOM 3048 C CA . ILE B 1 11 ? 51.793 60.870 9.056 1.00 32.51 8 ILE B CA 1
ATOM 3049 C C . ILE B 1 11 ? 53.180 61.374 9.386 1.00 30.32 8 ILE B C 1
ATOM 3050 O O . ILE B 1 11 ? 53.753 60.949 10.404 1.00 29.83 8 ILE B O 1
ATOM 3055 N N . ASN B 1 12 ? 53.715 62.285 8.574 1.00 30.87 9 ASN B N 1
ATOM 3056 C CA . ASN B 1 12 ? 55.038 62.872 8.832 1.00 31.98 9 ASN B CA 1
ATOM 3057 C C . ASN B 1 12 ? 55.094 63.593 10.188 1.00 32.61 9 ASN B C 1
ATOM 3058 O O . ASN B 1 12 ? 56.045 63.420 10.923 1.00 33.20 9 ASN B O 1
ATOM 3063 N N . TRP B 1 13 ? 54.048 64.353 10.493 1.00 31.07 10 TRP B N 1
ATOM 3064 C CA . TRP B 1 13 ? 53.934 65.003 11.840 1.00 31.38 10 TRP B CA 1
ATOM 3065 C C . TRP B 1 13 ? 54.047 63.994 12.973 1.00 30.30 10 TRP B C 1
ATOM 3066 O O . TRP B 1 13 ? 54.877 64.174 13.859 1.00 30.53 10 TRP B O 1
ATOM 3077 N N . VAL B 1 14 ? 53.196 62.984 12.996 1.00 28.62 11 VAL B N 1
ATOM 3078 C CA . VAL B 1 14 ? 53.196 62.020 14.114 1.00 30.68 11 VAL B CA 1
ATOM 3079 C C . VAL B 1 14 ? 54.522 61.245 14.162 1.00 30.39 11 VAL B C 1
ATOM 3080 O O . VAL B 1 14 ? 55.043 61.008 15.251 1.00 29.19 11 VAL B O 1
ATOM 3084 N N . SER B 1 15 ? 55.119 60.932 13.013 1.00 27.94 12 SER B N 1
ATOM 3085 C CA . SER B 1 15 ? 56.370 60.173 12.986 1.00 31.02 12 SER B CA 1
ATOM 3086 C C . SER B 1 15 ? 57.465 60.885 13.737 1.00 29.62 12 SER B C 1
ATOM 3087 O O . SER B 1 15 ? 58.385 60.277 14.283 1.00 31.44 12 SER B O 1
ATOM 3090 N N . ARG B 1 16 ? 57.418 62.198 13.750 1.00 30.46 13 ARG B N 1
ATOM 3091 C CA . ARG B 1 16 ? 58.457 62.946 14.432 1.00 31.37 13 ARG B CA 1
ATOM 3092 C C . ARG B 1 16 ? 58.358 62.832 15.940 1.00 31.83 13 ARG B C 1
ATOM 3093 O O . ARG B 1 16 ? 59.316 63.089 16.652 1.00 31.33 13 ARG B O 1
ATOM 3101 N N . TYR B 1 17 ? 57.178 62.475 16.411 1.00 28.83 14 TYR B N 1
ATOM 3102 C CA . TYR B 1 17 ? 56.924 62.476 17.854 1.00 26.62 14 TYR B CA 1
ATOM 3103 C C . TYR B 1 17 ? 56.519 61.099 18.392 1.00 28.29 14 TYR B C 1
ATOM 3104 O O . TYR B 1 17 ? 55.874 61.012 19.462 1.00 29.31 14 TYR B O 1
ATOM 3113 N N . MET B 1 18 ? 56.923 60.033 17.674 1.00 25.53 15 MET B N 1
ATOM 3114 C CA A MET B 1 18 ? 56.663 58.660 18.067 0.50 26.03 15 MET B CA 1
ATOM 3115 C CA B MET B 1 18 ? 56.651 58.665 18.111 0.50 25.15 15 MET B CA 1
ATOM 3116 C C . MET B 1 18 ? 57.999 57.936 18.287 1.00 26.21 15 MET B C 1
ATOM 3117 O O . MET B 1 18 ? 58.341 56.998 17.534 1.00 27.34 15 MET B O 1
ATOM 3126 N N . PRO B 1 19 ? 58.756 58.409 19.276 1.00 27.35 16 PRO B N 1
ATOM 3127 C CA . PRO B 1 19 ? 60.133 57.837 19.415 1.00 29.20 16 PRO B CA 1
ATOM 3128 C C . PRO B 1 19 ? 60.170 56.348 19.717 1.00 28.56 16 PRO B C 1
ATOM 3129 O O . PRO B 1 19 ? 61.143 55.683 19.299 1.00 27.37 16 PRO B O 1
ATOM 3133 N N . LEU B 1 20 ? 59.192 55.819 20.466 1.00 26.70 17 LEU B N 1
ATOM 3134 C CA . LEU B 1 20 ? 59.206 54.372 20.808 1.00 27.52 17 LEU B CA 1
ATOM 3135 C C . LEU B 1 20 ? 58.944 53.546 19.578 1.00 28.45 17 LEU B C 1
ATOM 3136 O O . LEU B 1 20 ? 59.645 52.547 19.322 1.00 26.30 17 LEU B O 1
ATOM 3141 N N . LEU B 1 21 ? 57.945 53.913 18.766 1.00 26.18 18 LEU B N 1
ATOM 3142 C CA . LEU B 1 21 ? 57.721 53.211 17.534 1.00 26.51 18 LEU B CA 1
ATOM 3143 C C . LEU B 1 21 ? 58.918 53.325 16.564 1.00 25.64 18 LEU B C 1
ATOM 3144 O O . LEU B 1 21 ? 59.303 52.357 15.900 1.00 27.91 18 LEU B O 1
ATOM 3149 N N . ASN B 1 22 ? 59.542 54.465 16.552 1.00 25.88 19 ASN B N 1
ATOM 3150 C CA . ASN B 1 22 ? 60.717 54.622 15.705 1.00 26.72 19 ASN B CA 1
ATOM 3151 C C . ASN B 1 22 ? 61.893 53.765 16.204 1.00 27.23 19 ASN B C 1
ATOM 3152 O O . ASN B 1 22 ? 62.618 53.205 15.374 1.00 26.93 19 ASN B O 1
ATOM 3157 N N . LYS B 1 23 ? 62.017 53.618 17.525 1.00 26.49 20 LYS B N 1
ATOM 3158 C CA . LYS B 1 23 ? 63.093 52.757 18.101 1.00 26.31 20 LYS B CA 1
ATOM 3159 C C . LYS B 1 23 ? 62.804 51.306 17.859 1.00 26.86 20 LYS B C 1
ATOM 3160 O O . LYS B 1 23 ? 63.702 50.534 17.573 1.00 28.50 20 LYS B O 1
ATOM 3166 N N . ILE B 1 24 ? 61.532 50.912 17.965 1.00 25.15 21 ILE B N 1
ATOM 3167 C CA . ILE B 1 24 ? 61.117 49.566 17.620 1.00 27.76 21 ILE B CA 1
ATOM 3168 C C . ILE B 1 24 ? 61.481 49.219 16.182 1.00 26.70 21 ILE B C 1
ATOM 3169 O O . ILE B 1 24 ? 62.017 48.107 15.919 1.00 28.08 21 ILE B O 1
ATOM 3174 N N . ALA B 1 25 ? 61.225 50.138 15.264 1.00 26.29 22 ALA B N 1
ATOM 3175 C CA . ALA B 1 25 ? 61.591 49.920 13.879 1.00 28.93 22 ALA B CA 1
ATOM 3176 C C . ALA B 1 25 ? 63.117 49.798 13.759 1.00 29.04 22 ALA B C 1
ATOM 3177 O O . ALA B 1 25 ? 63.636 48.920 13.024 1.00 30.79 22 ALA B O 1
ATOM 3179 N N . GLU B 1 26 ? 63.849 50.670 14.436 1.00 27.25 23 GLU B N 1
ATOM 3180 C CA . GLU B 1 26 ? 65.311 50.622 14.357 1.00 30.68 23 GLU B CA 1
ATOM 3181 C C . GLU B 1 26 ? 65.799 49.248 14.848 1.00 30.24 23 GLU B C 1
ATOM 3182 O O . GLU B 1 26 ? 66.740 48.630 14.258 1.00 29.09 23 GLU B O 1
ATOM 3188 N N . GLU B 1 27 ? 65.223 48.752 15.947 1.00 27.40 24 GLU B N 1
ATOM 3189 C CA . GLU B 1 27 ? 65.652 47.485 16.567 1.00 29.44 24 GLU B CA 1
ATOM 3190 C C . GLU B 1 27 ? 65.289 46.225 15.792 1.00 31.24 24 GLU B C 1
ATOM 3191 O O . GLU B 1 27 ? 66.065 45.251 15.835 1.00 32.18 24 GLU B O 1
ATOM 3197 N N . TYR B 1 28 ? 64.130 46.211 15.112 1.00 29.65 25 TYR B N 1
ATOM 3198 C CA . TYR B 1 28 ? 63.586 44.953 14.562 1.00 33.20 25 TYR B CA 1
ATOM 3199 C C . TYR B 1 28 ? 63.306 44.949 13.075 1.00 32.50 25 TYR B C 1
ATOM 3200 O O . TYR B 1 28 ? 62.870 43.931 12.562 1.00 34.07 25 TYR B O 1
ATOM 3209 N N . SER B 1 29 ? 63.433 46.088 12.420 1.00 32.87 26 SER B N 1
ATOM 3210 C CA . SER B 1 29 ? 63.066 46.140 10.978 1.00 34.42 26 SER B CA 1
ATOM 3211 C C . SER B 1 29 ? 64.018 45.375 10.078 1.00 37.91 26 SER B C 1
ATOM 3212 O O . SER B 1 29 ? 63.619 45.016 8.983 1.00 38.56 26 SER B O 1
ATOM 3215 N N . ARG B 1 30 ? 65.264 45.161 10.501 1.00 35.06 27 ARG B N 1
ATOM 3216 C CA . ARG B 1 30 ? 66.179 44.342 9.704 1.00 38.05 27 ARG B CA 1
ATOM 3217 C C . ARG B 1 30 ? 65.872 42.860 9.922 1.00 38.78 27 ARG B C 1
ATOM 3218 O O . ARG B 1 30 ? 65.790 42.068 8.993 1.00 41.21 27 ARG B O 1
ATOM 3226 N N . GLU B 1 31 ? 65.623 42.476 11.157 1.00 36.97 28 GLU B N 1
ATOM 3227 C CA . GLU B 1 31 ? 65.263 41.094 11.481 1.00 40.01 28 GLU B CA 1
ATOM 3228 C C . GLU B 1 31 ? 63.876 40.655 10.937 1.00 38.66 28 GLU B C 1
ATOM 3229 O O . GLU B 1 31 ? 63.680 39.502 10.567 1.00 37.80 28 GLU B O 1
ATOM 3235 N N . LYS B 1 32 ? 62.916 41.581 10.867 1.00 36.85 29 LYS B N 1
ATOM 3236 C CA . LYS B 1 32 ? 61.579 41.293 10.333 1.00 37.27 29 LYS B CA 1
ATOM 3237 C C . LYS B 1 32 ? 60.899 40.107 10.980 1.00 35.72 29 LYS B C 1
ATOM 3238 O O . LYS B 1 32 ? 60.578 39.115 10.324 1.00 34.96 29 LYS B O 1
ATOM 3244 N N . PRO B 1 33 ? 60.722 40.193 12.309 1.00 35.49 30 PRO B N 1
ATOM 3245 C CA . PRO B 1 33 ? 60.144 39.056 13.045 1.00 36.43 30 PRO B CA 1
ATOM 3246 C C . PRO B 1 33 ? 58.753 38.670 12.616 1.00 35.06 30 PRO B C 1
ATOM 3247 O O . PRO B 1 33 ? 58.342 37.511 12.792 1.00 34.75 30 PRO B O 1
ATOM 3251 N N . LEU B 1 34 ? 57.998 39.642 12.085 1.00 33.07 31 LEU B N 1
ATOM 3252 C CA . LEU B 1 34 ? 56.636 39.390 11.610 1.00 33.60 31 LEU B CA 1
ATOM 3253 C C . LEU B 1 34 ? 56.533 39.028 10.115 1.00 35.91 31 LEU B C 1
ATOM 3254 O O . LEU B 1 34 ? 55.463 38.846 9.604 1.00 34.35 31 LEU B O 1
ATOM 3259 N N . SER B 1 35 ? 57.666 38.868 9.438 1.00 34.92 32 SER B N 1
ATOM 3260 C CA . SER B 1 35 ? 57.631 38.394 8.053 1.00 39.76 32 SER B CA 1
ATOM 3261 C C . SER B 1 35 ? 56.892 37.059 7.925 1.00 39.28 32 SER B C 1
ATOM 3262 O O . SER B 1 35 ? 57.144 36.098 8.683 1.00 40.29 32 SER B O 1
ATOM 3265 N N . GLY B 1 36 ? 55.950 37.002 6.985 1.00 38.64 33 GLY B N 1
ATOM 3266 C CA . GLY B 1 36 ? 55.102 35.838 6.811 1.00 40.33 33 GLY B CA 1
ATOM 3267 C C . GLY B 1 36 ? 53.879 35.693 7.700 1.00 39.14 33 GLY B C 1
ATOM 3268 O O . GLY B 1 36 ? 53.179 34.663 7.640 1.00 39.64 33 GLY B O 1
ATOM 3269 N N . PHE B 1 37 ? 53.610 36.715 8.507 1.00 35.60 34 PHE B N 1
ATOM 3270 C CA . PHE B 1 37 ? 52.438 36.775 9.356 1.00 35.20 34 PHE B CA 1
ATOM 3271 C C . PHE B 1 37 ? 51.575 37.952 8.914 1.00 36.73 34 PHE B C 1
ATOM 3272 O O . PHE B 1 37 ? 52.084 38.965 8.473 1.00 35.97 34 PHE B O 1
ATOM 3280 N N . THR B 1 38 ? 50.269 37.767 9.065 1.00 36.17 35 THR B N 1
ATOM 3281 C CA . THR B 1 38 ? 49.274 38.816 8.864 1.00 33.05 35 THR B CA 1
ATOM 3282 C C . THR B 1 38 ? 48.731 39.307 10.181 1.00 32.80 35 THR B C 1
ATOM 3283 O O . THR B 1 38 ? 48.408 38.519 11.056 1.00 31.64 35 THR B O 1
ATOM 3287 N N . VAL B 1 39 ? 48.707 40.624 10.332 1.00 32.16 36 VAL B N 1
ATOM 3288 C CA . VAL B 1 39 ? 48.131 41.255 11.495 1.00 31.34 36 VAL B CA 1
ATOM 3289 C C . VAL B 1 39 ? 46.874 41.983 11.048 1.00 31.76 36 VAL B C 1
ATOM 3290 O O . VAL B 1 39 ? 46.954 42.879 10.205 1.00 31.61 36 VAL B O 1
ATOM 3294 N N . GLY B 1 40 ? 45.748 41.555 11.605 1.00 30.48 37 GLY B N 1
ATOM 3295 C CA . GLY B 1 40 ? 44.463 42.195 11.359 1.00 33.37 37 GLY B CA 1
ATOM 3296 C C . GLY B 1 40 ? 44.218 43.237 12.426 1.00 32.75 37 GLY B C 1
ATOM 3297 O O . GLY B 1 40 ? 44.486 42.969 13.604 1.00 33.45 37 GLY B O 1
ATOM 3298 N N . MET B 1 41 ? 43.649 44.388 12.060 1.00 31.71 38 MET B N 1
ATOM 3299 C CA . MET B 1 41 ? 43.413 45.480 13.029 1.00 29.44 38 MET B CA 1
ATOM 3300 C C . MET B 1 41 ? 42.040 46.078 12.827 1.00 29.71 38 MET B C 1
ATOM 3301 O O . MET B 1 41 ? 41.533 46.152 11.680 1.00 31.69 38 MET B O 1
ATOM 3306 N N . SER B 1 42 ? 41.416 46.431 13.936 1.00 30.66 39 SER B N 1
ATOM 3307 C CA . SER B 1 42 ? 40.234 47.315 13.926 1.00 31.39 39 SER B CA 1
ATOM 3308 C C . SER B 1 42 ? 40.605 48.534 14.758 1.00 33.21 39 SER B C 1
ATOM 3309 O O . SER B 1 42 ? 40.993 48.396 15.933 1.00 34.96 39 SER B O 1
ATOM 3312 N N . ILE B 1 43 ? 40.565 49.688 14.123 1.00 34.34 40 ILE B N 1
ATOM 3313 C CA . ILE B 1 43 ? 41.091 50.937 14.695 1.00 37.42 40 ILE B CA 1
ATOM 3314 C C . ILE B 1 43 ? 40.192 52.064 14.293 1.00 37.75 40 ILE B C 1
ATOM 3315 O O . ILE B 1 43 ? 39.453 51.985 13.276 1.00 39.18 40 ILE B O 1
ATOM 3320 N N . HIS B 1 44 ? 40.293 53.176 15.010 1.00 31.86 41 HIS B N 1
ATOM 3321 C CA . HIS B 1 44 ? 39.830 54.417 14.415 1.00 33.12 41 HIS B CA 1
ATOM 3322 C C . HIS B 1 44 ? 41.002 54.914 13.564 1.00 32.87 41 HIS B C 1
ATOM 3323 O O . HIS B 1 44 ? 42.102 55.160 14.069 1.00 34.53 41 HIS B O 1
ATOM 3330 N N . LEU B 1 45 ? 40.778 55.065 12.266 1.00 32.38 42 LEU B N 1
ATOM 3331 C CA . LEU B 1 45 ? 41.873 55.414 11.377 1.00 31.78 42 LEU B CA 1
ATOM 3332 C C . LEU B 1 45 ? 42.184 56.882 11.453 1.00 32.21 42 LEU B C 1
ATOM 3333 O O . LEU B 1 45 ? 41.306 57.726 11.288 1.00 34.23 42 LEU B O 1
ATOM 3338 N N . GLU B 1 46 ? 43.450 57.177 11.718 1.00 30.29 43 GLU B N 1
ATOM 3339 C CA A GLU B 1 46 ? 44.004 58.528 11.701 0.50 31.73 43 GLU B CA 1
ATOM 3340 C CA B GLU B 1 46 ? 43.995 58.522 11.636 0.50 30.03 43 GLU B CA 1
ATOM 3341 C C . GLU B 1 46 ? 45.519 58.402 11.643 1.00 30.72 43 GLU B C 1
ATOM 3342 O O . GLU B 1 46 ? 46.056 57.274 11.634 1.00 29.95 43 GLU B O 1
ATOM 3353 N N . ALA B 1 47 ? 46.222 59.518 11.614 1.00 29.27 44 ALA B N 1
ATOM 3354 C CA . ALA B 1 47 ? 47.679 59.414 11.466 1.00 30.05 44 ALA B CA 1
ATOM 3355 C C . ALA B 1 47 ? 48.379 58.578 12.497 1.00 29.55 44 ALA B C 1
ATOM 3356 O O . ALA B 1 47 ? 49.307 57.847 12.163 1.00 28.41 44 ALA B O 1
ATOM 3358 N N . LYS B 1 48 ? 47.992 58.665 13.775 1.00 29.16 45 LYS B N 1
ATOM 3359 C CA . LYS B 1 48 ? 48.670 57.880 14.791 1.00 29.10 45 LYS B CA 1
ATOM 3360 C C . LYS B 1 48 ? 48.507 56.391 14.638 1.00 26.50 45 LYS B C 1
ATOM 3361 O O . LYS B 1 48 ? 49.479 55.634 14.654 1.00 28.37 45 LYS B O 1
ATOM 3367 N N . THR B 1 49 ? 47.277 55.937 14.373 1.00 27.11 46 THR B N 1
ATOM 3368 C CA . THR B 1 49 ? 47.052 54.521 14.163 1.00 29.01 46 THR B CA 1
ATOM 3369 C C . THR B 1 49 ? 47.681 54.022 12.856 1.00 28.31 46 THR B C 1
ATOM 3370 O O . THR B 1 49 ? 48.139 52.893 12.758 1.00 29.13 46 THR B O 1
ATOM 3374 N N . ALA B 1 50 ? 47.732 54.908 11.862 1.00 27.32 47 ALA B N 1
ATOM 3375 C CA . ALA B 1 50 ? 48.412 54.607 10.612 1.00 28.34 47 ALA B CA 1
ATOM 3376 C C . ALA B 1 50 ? 49.892 54.303 10.935 1.00 28.41 47 ALA B C 1
ATOM 3377 O O . ALA B 1 50 ? 50.459 53.386 10.340 1.00 27.47 47 ALA B O 1
ATOM 3379 N N . TYR B 1 51 ? 50.509 55.064 11.831 1.00 25.87 48 TYR B N 1
ATOM 3380 C CA . TYR B 1 51 ? 51.935 54.862 12.181 1.00 27.83 48 TYR B CA 1
ATOM 3381 C C . TYR B 1 51 ? 52.193 53.527 12.865 1.00 27.41 48 TYR B C 1
ATOM 3382 O O . TYR B 1 51 ? 53.222 52.879 12.639 1.00 27.05 48 TYR B O 1
ATOM 3391 N N . LEU B 1 52 ? 51.226 53.059 13.631 1.00 26.01 49 LEU B N 1
ATOM 3392 C CA . LEU B 1 52 ? 51.282 51.736 14.216 1.00 27.31 49 LEU B CA 1
ATOM 3393 C C . LEU B 1 52 ? 51.273 50.701 13.090 1.00 25.41 49 LEU B C 1
ATOM 3394 O O . LEU B 1 52 ? 52.108 49.761 13.079 1.00 27.13 49 LEU B O 1
ATOM 3399 N N . ALA B 1 53 ? 50.356 50.858 12.121 1.00 27.36 50 ALA B N 1
ATOM 3400 C CA . ALA B 1 53 ? 50.305 49.929 10.956 1.00 27.71 50 ALA B CA 1
ATOM 3401 C C . ALA B 1 53 ? 51.607 49.956 10.178 1.00 28.09 50 ALA B C 1
ATOM 3402 O O . ALA B 1 53 ? 52.147 48.901 9.804 1.00 28.97 50 ALA B O 1
ATOM 3404 N N . ILE B 1 54 ? 52.140 51.150 9.976 1.00 27.61 51 ILE B N 1
ATOM 3405 C CA . ILE B 1 54 ? 53.412 51.306 9.270 1.00 27.99 51 ILE B CA 1
ATOM 3406 C C . ILE B 1 54 ? 54.553 50.588 10.011 1.00 27.81 51 ILE B C 1
ATOM 3407 O O . ILE B 1 54 ? 55.390 49.905 9.360 1.00 28.39 51 ILE B O 1
ATOM 3412 N N . THR B 1 55 ? 54.559 50.709 11.324 1.00 26.93 52 THR B N 1
ATOM 3413 C CA . THR B 1 55 ? 55.614 50.119 12.107 1.00 28.36 52 THR B CA 1
ATOM 3414 C C . THR B 1 55 ? 55.518 48.614 12.040 1.00 28.42 52 THR B C 1
ATOM 3415 O O . THR B 1 55 ? 56.543 47.919 11.878 1.00 28.56 52 THR B O 1
ATOM 3419 N N . LEU B 1 56 ? 54.302 48.070 12.154 1.00 28.90 53 LEU B N 1
ATOM 3420 C CA . LEU B 1 56 ? 54.124 46.623 11.995 1.00 27.69 53 LEU B CA 1
ATOM 3421 C C . LEU B 1 56 ? 54.608 46.104 10.638 1.00 27.51 53 LEU B C 1
ATOM 3422 O O . LEU B 1 56 ? 55.229 45.026 10.558 1.00 28.57 53 LEU B O 1
ATOM 3427 N N . SER B 1 57 ? 54.321 46.862 9.572 1.00 27.85 54 SER B N 1
ATOM 3428 C CA . SER B 1 57 ? 54.793 46.533 8.253 1.00 30.30 54 SER B CA 1
ATOM 3429 C C . SER B 1 57 ? 56.316 46.571 8.136 1.00 28.47 54 SER B C 1
ATOM 3430 O O . SER B 1 57 ? 56.914 45.724 7.423 1.00 30.14 54 SER B O 1
ATOM 3433 N N . LYS B 1 58 ? 56.945 47.561 8.748 1.00 28.83 55 LYS B N 1
ATOM 3434 C CA . LYS B 1 58 ? 58.417 47.604 8.809 1.00 29.74 55 LYS B CA 1
ATOM 3435 C C . LYS B 1 58 ? 59.013 46.367 9.492 1.00 31.38 55 LYS B C 1
ATOM 3436 O O . LYS B 1 58 ? 60.097 45.949 9.115 1.00 32.39 55 LYS B O 1
ATOM 3442 N N . LEU B 1 59 ? 58.266 45.781 10.425 1.00 29.79 56 LEU B N 1
ATOM 3443 C CA . LEU B 1 59 ? 58.645 44.540 11.118 1.00 30.30 56 LEU B CA 1
ATOM 3444 C C . LEU B 1 59 ? 58.320 43.268 10.284 1.00 32.48 56 LEU B C 1
ATOM 3445 O O . LEU B 1 59 ? 58.581 42.115 10.738 1.00 32.63 56 LEU B O 1
ATOM 3450 N N . GLY B 1 60 ? 57.795 43.481 9.066 1.00 31.74 57 GLY B N 1
ATOM 3451 C CA . GLY B 1 60 ? 57.489 42.438 8.114 1.00 32.48 57 GLY B CA 1
ATOM 3452 C C . GLY B 1 60 ? 56.066 41.963 7.990 1.00 32.03 57 GLY B C 1
ATOM 3453 O O . GLY B 1 60 ? 55.778 41.155 7.106 1.00 34.23 57 GLY B O 1
ATOM 3454 N N . ALA B 1 61 ? 55.168 42.474 8.822 1.00 29.53 58 ALA B N 1
ATOM 3455 C CA . ALA B 1 61 ? 53.808 41.952 8.855 1.00 30.24 58 ALA B CA 1
ATOM 3456 C C . ALA B 1 61 ? 53.051 42.429 7.602 1.00 31.90 58 ALA B C 1
ATOM 3457 O O . ALA B 1 61 ? 53.282 43.536 7.129 1.00 32.70 58 ALA B O 1
ATOM 3459 N N . LYS B 1 62 ? 52.163 41.580 7.112 1.00 31.47 59 LYS B N 1
ATOM 3460 C CA . LYS B 1 62 ? 51.091 42.007 6.185 1.00 33.27 59 LYS B CA 1
ATOM 3461 C C . LYS B 1 62 ? 50.025 42.579 7.081 1.00 33.86 59 LYS B C 1
ATOM 3462 O O . LYS B 1 62 ? 49.585 41.914 8.001 1.00 34.37 59 LYS B O 1
ATOM 3467 N N . VAL B 1 63 ? 49.638 43.818 6.837 1.00 33.60 60 VAL B N 1
ATOM 3468 C CA . VAL B 1 63 ? 48.730 44.509 7.757 1.00 30.22 60 VAL B CA 1
ATOM 3469 C C . VAL B 1 63 ? 47.426 44.800 7.008 1.00 31.42 60 VAL B C 1
ATOM 3470 O O . VAL B 1 63 ? 47.455 45.328 5.867 1.00 30.82 60 VAL B O 1
ATOM 3474 N N . VAL B 1 64 ? 46.300 44.420 7.639 1.00 31.18 61 VAL B N 1
ATOM 3475 C CA . VAL B 1 64 ? 44.967 44.552 7.014 1.00 31.55 61 VAL B CA 1
ATOM 3476 C C . VAL B 1 64 ? 44.078 45.193 8.071 1.00 32.13 61 VAL B C 1
ATOM 3477 O O . VAL B 1 64 ? 44.014 44.701 9.197 1.00 30.97 61 VAL B O 1
ATOM 3481 N N . ILE B 1 65 ? 43.422 46.285 7.705 1.00 31.79 62 ILE B N 1
ATOM 3482 C CA . ILE B 1 65 ? 42.821 47.162 8.735 1.00 32.67 62 ILE B CA 1
ATOM 3483 C C . ILE B 1 65 ? 41.403 47.537 8.364 1.00 32.29 62 ILE B C 1
ATOM 3484 O O . ILE B 1 65 ? 41.126 47.849 7.205 1.00 31.27 62 ILE B O 1
ATOM 3489 N N . THR B 1 66 ? 40.533 47.562 9.373 1.00 31.77 63 THR B N 1
ATOM 3490 C CA A THR B 1 66 ? 39.254 48.227 9.190 0.50 33.51 63 THR B CA 1
ATOM 3491 C CA B THR B 1 66 ? 39.177 48.132 9.279 0.50 33.34 63 THR B CA 1
ATOM 3492 C C . THR B 1 66 ? 39.209 49.390 10.141 1.00 33.23 63 THR B C 1
ATOM 3493 O O . THR B 1 66 ? 39.691 49.316 11.277 1.00 32.59 63 THR B O 1
ATOM 3500 N N . GLY B 1 67 ? 38.680 50.496 9.620 1.00 34.67 64 GLY B N 1
ATOM 3501 C CA . GLY B 1 67 ? 38.602 51.737 10.357 1.00 37.21 64 GLY B CA 1
ATOM 3502 C C . GLY B 1 67 ? 37.151 51.973 10.711 1.00 41.53 64 GLY B C 1
ATOM 3503 O O . GLY B 1 67 ? 36.285 51.937 9.829 1.00 40.61 64 GLY B O 1
ATOM 3504 N N . SER B 1 68 ? 36.890 52.073 12.009 1.00 42.95 65 SER B N 1
ATOM 3505 C CA A SER B 1 68 ? 35.652 52.614 12.540 0.50 46.76 65 SER B CA 1
ATOM 3506 C CA B SER B 1 68 ? 35.623 52.607 12.514 0.50 47.71 65 SER B CA 1
ATOM 3507 C C . SER B 1 68 ? 35.711 54.124 12.354 1.00 50.09 65 SER B C 1
ATOM 3508 O O . SER B 1 68 ? 36.107 54.852 13.296 1.00 51.59 65 SER B O 1
ATOM 3513 N N . ASN B 1 69 ? 35.376 54.591 11.157 1.00 47.24 66 ASN B N 1
ATOM 3514 C CA . ASN B 1 69 ? 35.322 56.009 10.826 1.00 47.86 66 ASN B CA 1
ATOM 3515 C C . ASN B 1 69 ? 33.929 56.500 10.336 1.00 52.59 66 ASN B C 1
ATOM 3516 O O . ASN B 1 69 ? 33.803 56.867 9.169 1.00 49.45 66 ASN B O 1
ATOM 3521 N N . PRO B 1 70 ? 32.911 56.580 11.251 1.00 56.21 67 PRO B N 1
ATOM 3522 C CA . PRO B 1 70 ? 31.548 57.116 10.966 1.00 59.86 67 PRO B CA 1
ATOM 3523 C C . PRO B 1 70 ? 31.441 58.612 10.617 1.00 62.31 67 PRO B C 1
ATOM 3524 O O . PRO B 1 70 ? 30.430 59.059 10.027 1.00 61.94 67 PRO B O 1
ATOM 3528 N N . LEU B 1 71 ? 32.394 59.360 11.152 1.00 62.69 68 LEU B N 1
ATOM 3529 C CA . LEU B 1 71 ? 32.955 60.624 10.640 1.00 66.13 68 LEU B CA 1
ATOM 3530 C C . LEU B 1 71 ? 33.126 60.809 9.126 1.00 70.49 68 LEU B C 1
ATOM 3531 O O . LEU B 1 71 ? 32.948 61.927 8.614 1.00 69.93 68 LEU B O 1
ATOM 3536 N N . SER B 1 72 ? 33.469 59.742 8.415 0.10 67.72 69 SER B N 1
ATOM 3537 C CA . SER B 1 72 ? 33.661 59.834 6.979 0.10 69.56 69 SER B CA 1
ATOM 3538 C C . SER B 1 72 ? 34.885 60.672 6.640 1.00 69.10 69 SER B C 1
ATOM 3539 O O . SER B 1 72 ? 34.846 61.466 5.716 1.00 72.71 69 SER B O 1
ATOM 3540 N N . THR B 1 73 ? 35.973 60.495 7.387 1.00 74.07 70 THR B N 1
ATOM 3541 C CA . THR B 1 73 ? 37.201 61.267 7.116 1.00 72.54 70 THR B CA 1
ATOM 3542 C C . THR B 1 73 ? 38.485 60.399 7.173 1.00 64.35 70 THR B C 1
ATOM 3543 O O . THR B 1 73 ? 38.409 59.165 7.274 1.00 54.86 70 THR B O 1
ATOM 3547 N N . GLN B 1 74 ? 39.633 61.081 7.021 1.00 61.43 71 GLN B N 1
ATOM 3548 C CA . GLN B 1 74 ? 40.970 60.478 6.920 1.00 51.52 71 GLN B CA 1
ATOM 3549 C C . GLN B 1 74 ? 41.201 59.615 5.671 1.00 49.68 71 GLN B C 1
ATOM 3550 O O . GLN B 1 74 ? 42.074 58.730 5.681 1.00 44.24 71 GLN B O 1
ATOM 3556 N N . ASP B 1 75 ? 40.474 59.886 4.590 1.00 48.69 72 ASP B N 1
ATOM 3557 C CA . ASP B 1 75 ? 40.721 59.190 3.330 1.00 48.36 72 ASP B CA 1
ATOM 3558 C C . ASP B 1 75 ? 42.128 59.440 2.855 1.00 46.27 72 ASP B C 1
ATOM 3559 O O . ASP B 1 75 ? 42.727 58.531 2.265 1.00 46.43 72 ASP B O 1
ATOM 3564 N N . ASP B 1 76 ? 42.666 60.654 3.114 1.00 44.42 73 ASP B N 1
ATOM 3565 C CA . ASP B 1 76 ? 44.036 60.963 2.687 1.00 43.29 73 ASP B CA 1
ATOM 3566 C C . ASP B 1 76 ? 45.025 60.059 3.370 1.00 39.16 73 ASP B C 1
ATOM 3567 O O . ASP B 1 76 ? 45.991 59.607 2.765 1.00 39.06 73 ASP B O 1
ATOM 3572 N N . VAL B 1 77 ? 44.791 59.792 4.652 1.00 37.41 74 VAL B N 1
ATOM 3573 C CA . VAL B 1 77 ? 45.646 58.884 5.438 1.00 36.31 74 VAL B CA 1
ATOM 3574 C C . VAL B 1 77 ? 45.512 57.432 4.930 1.00 35.02 74 VAL B C 1
ATOM 3575 O O . VAL B 1 77 ? 46.496 56.720 4.789 1.00 34.81 74 VAL B O 1
ATOM 3579 N N . ALA B 1 78 ? 44.278 57.013 4.659 1.00 38.57 75 ALA B N 1
ATOM 3580 C CA . ALA B 1 78 ? 44.015 55.701 4.014 1.00 37.30 75 ALA B CA 1
ATOM 3581 C C . ALA B 1 78 ? 44.794 55.530 2.687 1.00 37.19 75 ALA B C 1
ATOM 3582 O O . ALA B 1 78 ? 45.374 54.459 2.456 1.00 38.22 75 ALA B O 1
ATOM 3584 N N . GLU B 1 79 ? 44.824 56.574 1.849 1.00 38.84 76 GLU B N 1
ATOM 3585 C CA . GLU B 1 79 ? 45.506 56.537 0.530 1.00 40.72 76 GLU B CA 1
ATOM 3586 C C . GLU B 1 79 ? 46.984 56.460 0.740 1.00 41.91 76 GLU B C 1
ATOM 3587 O O . GLU B 1 79 ? 47.649 55.710 0.026 1.00 43.40 76 GLU B O 1
ATOM 3589 N N . ALA B 1 80 ? 47.539 57.219 1.727 1.00 40.40 77 ALA B N 1
ATOM 3590 C CA . ALA B 1 80 ? 48.953 57.090 2.064 1.00 40.02 77 ALA B CA 1
ATOM 3591 C C . ALA B 1 80 ? 49.282 55.667 2.488 1.00 39.58 77 ALA B C 1
ATOM 3592 O O . ALA B 1 80 ? 50.347 55.122 2.121 1.00 40.50 77 ALA B O 1
ATOM 3594 N N . LEU B 1 81 ? 48.428 55.056 3.320 1.00 36.26 78 LEU B N 1
ATOM 3595 C CA . LEU B 1 81 ? 48.697 53.658 3.746 1.00 35.00 78 LEU B CA 1
ATOM 3596 C C . LEU B 1 81 ? 48.679 52.656 2.555 1.00 37.55 78 LEU B C 1
ATOM 3597 O O . LEU B 1 81 ? 49.533 51.760 2.457 1.00 37.19 78 LEU B O 1
ATOM 3602 N N . ARG B 1 82 ? 47.719 52.838 1.681 1.00 39.88 79 ARG B N 1
ATOM 3603 C CA . ARG B 1 82 ? 47.589 52.000 0.462 1.00 46.81 79 ARG B CA 1
ATOM 3604 C C . ARG B 1 82 ? 48.838 52.062 -0.407 1.00 48.58 79 ARG B C 1
ATOM 3605 O O . ARG B 1 82 ? 49.303 51.022 -0.874 1.00 48.76 79 ARG B O 1
ATOM 3608 N N . SER B 1 83 ? 49.462 53.243 -0.498 1.00 50.13 80 SER B N 1
ATOM 3609 C CA . SER B 1 83 ? 50.703 53.422 -1.289 1.00 52.73 80 SER B CA 1
ATOM 3610 C C . SER B 1 83 ? 51.904 52.729 -0.662 1.00 55.69 80 SER B C 1
ATOM 3611 O O . SER B 1 83 ? 52.925 52.576 -1.311 1.00 55.86 80 SER B O 1
ATOM 3614 N N . LYS B 1 84 ? 51.791 52.357 0.610 1.00 46.26 81 LYS B N 1
ATOM 3615 C CA . LYS B 1 84 ? 52.814 51.630 1.318 1.00 44.69 81 LYS B CA 1
ATOM 3616 C C . LYS B 1 84 ? 52.519 50.144 1.416 1.00 42.41 81 LYS B C 1
ATOM 3617 O O . LYS B 1 84 ? 53.201 49.450 2.163 1.00 48.05 81 LYS B O 1
ATOM 3623 N N . GLY B 1 85 ? 51.502 49.674 0.702 1.00 43.75 82 GLY B N 1
ATOM 3624 C CA . GLY B 1 85 ? 51.120 48.254 0.663 1.00 46.93 82 GLY B CA 1
ATOM 3625 C C . GLY B 1 85 ? 50.278 47.754 1.832 1.00 45.24 82 GLY B C 1
ATOM 3626 O O . GLY B 1 85 ? 50.182 46.552 2.038 1.00 43.02 82 GLY B O 1
ATOM 3627 N N . ILE B 1 86 ? 49.679 48.675 2.615 1.00 35.72 83 ILE B N 1
ATOM 3628 C CA . ILE B 1 86 ? 48.826 48.302 3.738 1.00 34.00 83 ILE B CA 1
ATOM 3629 C C . ILE B 1 86 ? 47.393 48.398 3.257 1.00 35.41 83 ILE B C 1
ATOM 3630 O O . ILE B 1 86 ? 47.022 49.390 2.608 1.00 37.80 83 ILE B O 1
ATOM 3635 N N . THR B 1 87 ? 46.596 47.378 3.579 1.00 34.96 84 THR B N 1
ATOM 3636 C CA . THR B 1 87 ? 45.230 47.280 3.075 1.00 34.26 84 THR B CA 1
ATOM 3637 C C . THR B 1 87 ? 44.327 47.924 4.135 1.00 33.25 84 THR B C 1
ATOM 3638 O O . THR B 1 87 ? 44.399 47.541 5.287 1.00 30.78 84 THR B O 1
ATOM 3642 N N . VAL B 1 88 ? 43.500 48.868 3.710 1.00 35.07 85 VAL B N 1
ATOM 3643 C CA . VAL B 1 88 ? 42.668 49.691 4.632 1.00 34.33 85 VAL B CA 1
ATOM 3644 C C . VAL B 1 88 ? 41.242 49.760 4.087 1.00 33.59 85 VAL B C 1
ATOM 3645 O O . VAL B 1 88 ? 41.057 50.085 2.908 1.00 36.84 85 VAL B O 1
ATOM 3649 N N . TYR B 1 89 ? 40.262 49.383 4.911 1.00 31.43 86 TYR B N 1
ATOM 3650 C CA . TYR B 1 89 ? 38.842 49.484 4.563 1.00 34.83 86 TYR B CA 1
ATOM 3651 C C . TYR B 1 89 ? 38.170 50.387 5.603 1.00 38.49 86 TYR B C 1
ATOM 3652 O O . TYR B 1 89 ? 37.877 49.916 6.704 1.00 37.17 86 TYR B O 1
ATOM 3661 N N . ALA B 1 90 ? 37.988 51.649 5.266 1.00 39.53 87 ALA B N 1
ATOM 3662 C CA . ALA B 1 90 ? 37.419 52.603 6.233 1.00 41.03 87 ALA B CA 1
ATOM 3663 C C . ALA B 1 90 ? 36.280 53.431 5.697 1.00 44.07 87 ALA B C 1
ATOM 3664 O O . ALA B 1 90 ? 35.555 54.079 6.523 1.00 45.43 87 ALA B O 1
ATOM 3666 N N . ARG B 1 91 ? 35.999 53.377 4.379 1.00 40.07 88 ARG B N 1
ATOM 3667 C CA . ARG B 1 91 ? 35.027 54.321 3.834 1.00 40.29 88 ARG B CA 1
ATOM 3668 C C . ARG B 1 91 ? 33.612 53.872 4.181 1.00 39.27 88 ARG B C 1
ATOM 3669 O O . ARG B 1 91 ? 33.392 52.713 4.419 1.00 40.58 88 ARG B O 1
ATOM 3677 N N . ARG B 1 92 ? 32.693 54.823 4.325 1.00 40.25 89 ARG B N 1
ATOM 3678 C CA . ARG B 1 92 ? 31.263 54.545 4.484 1.00 42.93 89 ARG B CA 1
ATOM 3679 C C . ARG B 1 92 ? 30.922 53.805 5.801 1.00 41.95 89 ARG B C 1
ATOM 3680 O O . ARG B 1 92 ? 29.785 53.303 5.954 1.00 43.55 89 ARG B O 1
ATOM 3688 N N . THR B 1 93 ? 31.855 53.827 6.761 1.00 42.69 90 THR B N 1
ATOM 3689 C CA . THR B 1 93 ? 31.714 52.994 7.958 1.00 43.62 90 THR B CA 1
ATOM 3690 C C . THR B 1 93 ? 30.750 53.607 8.988 1.00 45.90 90 THR B C 1
ATOM 3691 O O . THR B 1 93 ? 30.521 52.985 10.007 1.00 46.80 90 THR B O 1
ATOM 3695 N N . HIS B 1 94 ? 30.138 54.756 8.663 1.00 47.01 91 HIS B N 1
ATOM 3696 C CA . HIS B 1 94 ? 28.962 55.263 9.400 1.00 47.68 91 HIS B CA 1
ATOM 3697 C C . HIS B 1 94 ? 27.853 54.256 9.436 1.00 51.42 91 HIS B C 1
ATOM 3698 O O . HIS B 1 94 ? 27.145 54.126 10.465 1.00 51.29 91 HIS B O 1
ATOM 3705 N N . ASP B 1 95 ? 27.647 53.582 8.296 1.00 49.97 92 ASP B N 1
ATOM 3706 C CA . ASP B 1 95 ? 26.697 52.504 8.176 1.00 48.64 92 ASP B CA 1
ATOM 3707 C C . ASP B 1 95 ? 27.268 51.273 8.890 1.00 46.83 92 ASP B C 1
ATOM 3708 O O . ASP B 1 95 ? 28.376 50.781 8.572 1.00 42.63 92 ASP B O 1
ATOM 3713 N N . GLU B 1 96 ? 26.506 50.775 9.873 1.00 47.51 93 GLU B N 1
ATOM 3714 C CA . GLU B 1 96 ? 26.997 49.731 10.796 1.00 49.37 93 GLU B CA 1
ATOM 3715 C C . GLU B 1 96 ? 27.226 48.427 10.026 1.00 44.46 93 GLU B C 1
ATOM 3716 O O . GLU B 1 96 ? 28.146 47.663 10.360 1.00 43.27 93 GLU B O 1
ATOM 3718 N N . SER B 1 97 ? 26.359 48.174 9.044 1.00 45.01 94 SER B N 1
ATOM 3719 C CA . SER B 1 97 ? 26.477 46.977 8.196 1.00 46.53 94 SER B CA 1
ATOM 3720 C C . SER B 1 97 ? 27.755 47.047 7.297 1.00 43.07 94 SER B C 1
ATOM 3721 O O . SER B 1 97 ? 28.353 46.035 7.047 1.00 40.35 94 SER B O 1
ATOM 3724 N N . ILE B 1 98 ? 28.162 48.240 6.879 1.00 42.14 95 ILE B N 1
ATOM 3725 C CA . ILE B 1 98 ? 29.461 48.406 6.160 1.00 39.89 95 ILE B CA 1
ATOM 3726 C C . ILE B 1 98 ? 30.680 48.207 7.065 1.00 38.19 95 ILE B C 1
ATOM 3727 O O . ILE B 1 98 ? 31.656 47.521 6.700 1.00 36.24 95 ILE B O 1
ATOM 3732 N N . TYR B 1 99 ? 30.639 48.747 8.301 1.00 38.24 96 TYR B N 1
ATOM 3733 C CA . TYR B 1 99 ? 31.687 48.463 9.266 1.00 38.33 96 TYR B CA 1
ATOM 3734 C C . TYR B 1 99 ? 31.791 46.962 9.508 1.00 35.90 96 TYR B C 1
ATOM 3735 O O . TYR B 1 99 ? 32.873 46.428 9.497 1.00 35.89 96 TYR B O 1
ATOM 3744 N N . ARG B 1 100 ? 30.655 46.288 9.688 1.00 37.16 97 ARG B N 1
ATOM 3745 C CA A ARG B 1 100 ? 30.652 44.823 9.872 0.50 37.00 97 ARG B CA 1
ATOM 3746 C CA B ARG B 1 100 ? 30.640 44.843 9.869 0.50 37.74 97 ARG B CA 1
ATOM 3747 C C . ARG B 1 100 ? 31.220 44.092 8.661 1.00 36.50 97 ARG B C 1
ATOM 3748 O O . ARG B 1 100 ? 31.972 43.157 8.825 1.00 37.17 97 ARG B O 1
ATOM 3763 N N . GLU B 1 101 ? 30.845 44.510 7.456 1.00 35.29 98 GLU B N 1
ATOM 3764 C CA . GLU B 1 101 ? 31.383 43.889 6.244 1.00 35.68 98 GLU B CA 1
ATOM 3765 C C . GLU B 1 101 ? 32.901 44.064 6.184 1.00 34.88 98 GLU B C 1
ATOM 3766 O O . GLU B 1 101 ? 33.614 43.145 5.784 1.00 37.13 98 GLU B O 1
ATOM 3772 N N . ASN B 1 102 ? 33.380 45.220 6.605 1.00 33.86 99 ASN B N 1
ATOM 3773 C CA . ASN B 1 102 ? 34.840 45.480 6.615 1.00 32.76 99 ASN B CA 1
ATOM 3774 C C . ASN B 1 102 ? 35.592 44.633 7.637 1.00 33.27 99 ASN B C 1
ATOM 3775 O O . ASN B 1 102 ? 36.706 44.166 7.387 1.00 34.87 99 ASN B O 1
ATOM 3780 N N . LEU B 1 103 ? 34.957 44.378 8.778 1.00 33.22 100 LEU B N 1
ATOM 3781 C CA . LEU B 1 103 ? 35.467 43.366 9.701 1.00 33.48 100 LEU B CA 1
ATOM 3782 C C . LEU B 1 103 ? 35.576 41.988 9.053 1.00 32.28 100 LEU B C 1
ATOM 3783 O O . LEU B 1 103 ? 36.608 41.321 9.191 1.00 33.42 100 LEU B O 1
ATOM 3788 N N . MET B 1 104 ? 34.541 41.581 8.326 1.00 35.72 101 MET B N 1
ATOM 3789 C CA . MET B 1 104 ? 34.549 40.310 7.603 1.00 36.84 101 MET B CA 1
ATOM 3790 C C . MET B 1 104 ? 35.659 40.267 6.560 1.00 35.47 101 MET B C 1
ATOM 3791 O O . MET B 1 104 ? 36.281 39.223 6.360 1.00 36.55 101 MET B O 1
ATOM 3796 N N . LYS B 1 105 ? 35.924 41.399 5.920 1.00 36.45 102 LYS B N 1
ATOM 3797 C CA . LYS B 1 105 ? 37.075 41.532 5.006 1.00 35.60 102 LYS B CA 1
ATOM 3798 C C . LYS B 1 105 ? 38.436 41.317 5.652 1.00 35.79 102 LYS B C 1
ATOM 3799 O O . LYS B 1 105 ? 39.320 40.672 5.066 1.00 36.44 102 LYS B O 1
ATOM 3805 N N . VAL B 1 106 ? 38.611 41.836 6.876 1.00 34.10 103 VAL B N 1
ATOM 3806 C CA . VAL B 1 106 ? 39.802 41.556 7.623 1.00 33.85 103 VAL B CA 1
ATOM 3807 C C . VAL B 1 106 ? 39.914 40.054 7.908 1.00 33.74 103 VAL B C 1
ATOM 3808 O O . VAL B 1 106 ? 40.973 39.456 7.704 1.00 35.86 103 VAL B O 1
ATOM 3812 N N . LEU B 1 107 ? 38.824 39.440 8.341 1.00 34.96 104 LEU B N 1
ATOM 3813 C CA . LEU B 1 107 ? 38.865 38.014 8.674 1.00 34.70 104 LEU B CA 1
ATOM 3814 C C . LEU B 1 107 ? 39.060 37.125 7.449 1.00 38.26 104 LEU B C 1
ATOM 3815 O O . LEU B 1 107 ? 39.646 36.025 7.567 1.00 38.56 104 LEU B O 1
ATOM 3820 N N . ASP B 1 108 ? 38.635 37.609 6.271 1.00 38.75 105 ASP B N 1
ATOM 3821 C CA . ASP B 1 108 ? 38.881 36.919 5.001 1.00 40.36 105 ASP B CA 1
ATOM 3822 C C . ASP B 1 108 ? 40.374 36.753 4.766 1.00 38.87 105 ASP B C 1
ATOM 3823 O O . ASP B 1 108 ? 40.776 35.835 4.043 1.00 40.46 105 ASP B O 1
ATOM 3828 N N . GLU B 1 109 ? 41.197 37.647 5.308 1.00 38.49 106 GLU B N 1
ATOM 3829 C CA . GLU B 1 109 ? 42.674 37.517 5.179 1.00 41.33 106 GLU B CA 1
ATOM 3830 C C . GLU B 1 109 ? 43.339 36.566 6.195 1.00 41.00 106 GLU B C 1
ATOM 3831 O O . GLU B 1 109 ? 44.568 36.379 6.166 1.00 41.25 106 GLU B O 1
ATOM 3837 N N . ARG B 1 110 ? 42.542 35.937 7.063 1.00 38.13 107 ARG B N 1
ATOM 3838 C CA . ARG B 1 110 ? 43.042 34.880 7.959 1.00 40.09 107 ARG B CA 1
ATOM 3839 C C . ARG B 1 110 ? 44.233 35.386 8.776 1.00 37.03 107 ARG B C 1
ATOM 3840 O O . ARG B 1 110 ? 45.353 34.871 8.663 1.00 35.98 107 ARG B O 1
ATOM 3848 N N . PRO B 1 111 ? 43.987 36.419 9.568 1.00 37.11 108 PRO B N 1
ATOM 3849 C CA . PRO B 1 111 ? 45.075 36.985 10.377 1.00 36.47 108 PRO B CA 1
ATOM 3850 C C . PRO B 1 111 ? 45.678 35.967 11.386 1.00 36.71 108 PRO B C 1
ATOM 3851 O O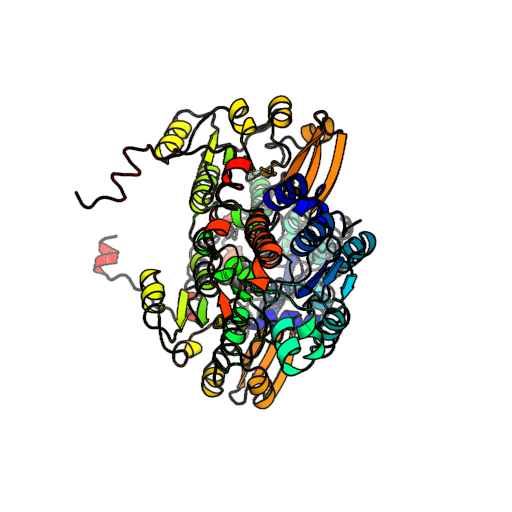 . PRO B 1 111 ? 44.960 35.167 12.008 1.00 37.80 108 PRO B O 1
ATOM 3855 N N . ASP B 1 112 ? 46.994 35.993 11.497 1.00 34.85 109 ASP B N 1
ATOM 3856 C CA . ASP B 1 112 ? 47.710 35.297 12.562 1.00 35.18 109 ASP B CA 1
ATOM 3857 C C . ASP B 1 112 ? 47.559 35.994 13.918 1.00 34.52 109 ASP B C 1
ATOM 3858 O O . ASP B 1 112 ? 47.506 35.327 14.962 1.00 34.22 109 ASP B O 1
ATOM 3863 N N . PHE B 1 113 ? 47.520 37.331 13.916 1.00 32.21 110 PHE B N 1
ATOM 3864 C CA . PHE B 1 113 ? 47.354 38.121 15.163 1.00 31.64 110 PHE B CA 1
ATOM 3865 C C . PHE B 1 113 ? 46.331 39.204 14.879 1.00 31.17 110 PHE B C 1
ATOM 3866 O O . PHE B 1 113 ? 46.246 39.711 13.749 1.00 32.16 110 PHE B O 1
ATOM 3874 N N . ILE B 1 114 ? 45.551 39.538 15.904 1.00 31.22 111 ILE B N 1
ATOM 3875 C CA . ILE B 1 114 ? 44.579 40.612 15.805 1.00 30.56 111 ILE B CA 1
ATOM 3876 C C . ILE B 1 114 ? 44.926 41.676 16.845 1.00 31.14 111 ILE B C 1
ATOM 3877 O O . ILE B 1 114 ? 45.173 41.347 18.017 1.00 29.77 111 ILE B O 1
ATOM 3882 N N . ILE B 1 115 ? 44.937 42.940 16.411 1.00 29.61 112 ILE B N 1
ATOM 3883 C CA . ILE B 1 115 ? 44.955 44.057 17.350 1.00 31.09 112 ILE B CA 1
ATOM 3884 C C . ILE B 1 115 ? 43.539 44.584 17.291 1.00 31.03 112 ILE B C 1
ATOM 3885 O O . ILE B 1 115 ? 43.113 45.126 16.280 1.00 30.50 112 ILE B O 1
ATOM 3890 N N . ASP B 1 116 ? 42.766 44.381 18.355 1.00 33.33 113 ASP B N 1
ATOM 3891 C CA . ASP B 1 116 ? 41.338 44.602 18.250 1.00 33.86 113 ASP B CA 1
ATOM 3892 C C . ASP B 1 116 ? 40.886 45.976 18.795 1.00 39.10 113 ASP B C 1
ATOM 3893 O O . ASP B 1 116 ? 41.604 46.603 19.507 1.00 40.61 113 ASP B O 1
ATOM 3898 N N . ASP B 1 117 ? 39.656 46.354 18.475 1.00 39.71 114 ASP B N 1
ATOM 3899 C CA . ASP B 1 117 ? 38.977 47.567 18.994 1.00 48.62 114 ASP B CA 1
ATOM 3900 C C . ASP B 1 117 ? 37.690 47.106 19.629 1.00 42.35 114 ASP B C 1
ATOM 3901 O O . ASP B 1 117 ? 36.741 46.677 18.911 1.00 44.82 114 ASP B O 1
ATOM 3906 N N . GLY B 1 118 ? 37.679 47.064 20.958 1.00 36.99 115 GLY B N 1
ATOM 3907 C CA . GLY B 1 118 ? 36.472 46.657 21.607 1.00 37.34 115 GLY B CA 1
ATOM 3908 C C . GLY B 1 118 ? 36.111 45.200 21.456 1.00 34.62 115 GLY B C 1
ATOM 3909 O O . GLY B 1 118 ? 35.015 44.834 21.800 1.00 38.46 115 GLY B O 1
ATOM 3910 N N . GLY B 1 119 ? 37.048 44.364 20.998 1.00 34.37 116 GLY B N 1
ATOM 3911 C CA . GLY B 1 119 ? 36.799 42.931 20.835 1.00 34.29 116 GLY B CA 1
ATOM 3912 C C . GLY B 1 119 ? 35.998 42.568 19.606 1.00 34.29 116 GLY B C 1
ATOM 3913 O O . GLY B 1 119 ? 35.614 41.403 19.434 1.00 35.28 116 GLY B O 1
ATOM 3914 N N . ASP B 1 120 ? 35.717 43.560 18.770 1.00 34.74 117 ASP B N 1
ATOM 3915 C CA . ASP B 1 120 ? 34.916 43.368 17.563 1.00 37.53 117 ASP B CA 1
ATOM 3916 C C . ASP B 1 120 ? 35.306 42.178 16.687 1.00 35.39 117 ASP B C 1
ATOM 3917 O O . ASP B 1 120 ? 34.502 41.273 16.462 1.00 36.50 117 ASP B O 1
ATOM 3922 N N . LEU B 1 121 ? 36.535 42.191 16.186 1.00 35.48 118 LEU B N 1
ATOM 3923 C CA . LEU B 1 121 ? 37.024 41.132 15.294 1.00 35.58 118 LEU B CA 1
ATOM 3924 C C . LEU B 1 121 ? 37.081 39.773 15.986 1.00 34.46 118 LEU B C 1
ATOM 3925 O O . LEU B 1 121 ? 36.807 38.755 15.361 1.00 36.78 118 LEU B O 1
ATOM 3930 N N . THR B 1 122 ? 37.555 39.772 17.226 1.00 33.27 119 THR B N 1
ATOM 3931 C CA . THR B 1 122 ? 37.713 38.514 17.981 1.00 33.29 119 THR B CA 1
ATOM 3932 C C . THR B 1 122 ? 36.349 37.851 18.258 1.00 33.63 119 THR B C 1
ATOM 3933 O O . THR B 1 122 ? 36.205 36.633 18.144 1.00 35.17 119 THR B O 1
ATOM 3937 N N . VAL B 1 123 ? 35.347 38.655 18.620 1.00 32.40 120 VAL B N 1
ATOM 3938 C CA . VAL B 1 123 ? 34.034 38.115 18.923 1.00 34.45 120 VAL B CA 1
ATOM 3939 C C . VAL B 1 123 ? 33.423 37.517 17.646 1.00 38.05 120 VAL B C 1
ATOM 3940 O O . VAL B 1 123 ? 32.913 36.399 17.668 1.00 38.04 120 VAL B O 1
ATOM 3944 N N . ILE B 1 124 ? 33.493 38.236 16.526 1.00 37.16 121 ILE B N 1
ATOM 3945 C CA . ILE B 1 124 ? 33.026 37.687 15.246 1.00 38.61 121 ILE B CA 1
ATOM 3946 C C . ILE B 1 124 ? 33.726 36.371 14.900 1.00 39.10 121 ILE B C 1
ATOM 3947 O O . ILE B 1 124 ? 33.082 35.428 14.414 1.00 39.58 121 ILE B O 1
ATOM 3952 N N . SER B 1 125 ? 35.031 36.307 15.120 1.00 35.77 122 SER B N 1
ATOM 3953 C CA . SER B 1 125 ? 35.822 35.116 14.852 1.00 38.84 122 SER B CA 1
ATOM 3954 C C . SER B 1 125 ? 35.309 33.903 15.623 1.00 41.84 122 SER B C 1
ATOM 3955 O O . SER B 1 125 ? 35.308 32.799 15.108 1.00 45.92 122 SER B O 1
ATOM 3958 N N . HIS B 1 126 ? 34.844 34.134 16.843 1.00 38.60 123 HIS B N 1
ATOM 3959 C CA . HIS B 1 126 ? 34.310 33.094 17.691 1.00 40.60 123 HIS B CA 1
ATOM 3960 C C . HIS B 1 126 ? 32.848 32.774 17.399 1.00 45.86 123 HIS B C 1
ATOM 3961 O O . HIS B 1 126 ? 32.408 31.650 17.637 1.00 54.09 123 HIS B O 1
ATOM 3968 N N . THR B 1 127 ? 32.081 33.727 16.887 1.00 44.92 124 THR B N 1
ATOM 3969 C CA . THR B 1 127 ? 30.646 33.512 16.715 1.00 46.91 124 THR B CA 1
ATOM 3970 C C . THR B 1 127 ? 30.190 33.263 15.296 1.00 48.13 124 THR B C 1
ATOM 3971 O O . THR B 1 127 ? 29.196 32.573 15.097 1.00 49.29 124 THR B O 1
ATOM 3975 N N . GLU B 1 128 ? 30.833 33.879 14.315 1.00 46.28 125 GLU B N 1
ATOM 3976 C CA . GLU B 1 128 ? 30.373 33.755 12.910 1.00 46.28 125 GLU B CA 1
ATOM 3977 C C . GLU B 1 128 ? 31.415 33.317 11.906 1.00 46.40 125 GLU B C 1
ATOM 3978 O O . GLU B 1 128 ? 31.085 32.940 10.774 1.00 45.48 125 GLU B O 1
ATOM 3984 N N . ARG B 1 129 ? 32.676 33.405 12.278 1.00 41.76 126 ARG B N 1
ATOM 3985 C CA . ARG B 1 129 ? 33.754 33.139 11.340 1.00 41.96 126 ARG B CA 1
ATOM 3986 C C . ARG B 1 129 ? 34.761 32.183 11.987 1.00 42.42 126 ARG B C 1
ATOM 3987 O O . ARG B 1 129 ? 35.963 32.363 11.891 1.00 39.96 126 ARG B O 1
ATOM 3995 N N . GLU B 1 130 ? 34.233 31.105 12.583 1.00 44.26 127 GLU B N 1
ATOM 3996 C CA . GLU B 1 130 ? 35.067 30.129 13.299 1.00 45.90 127 GLU B CA 1
ATOM 3997 C C . GLU B 1 130 ? 36.177 29.506 12.469 1.00 44.93 127 GLU B C 1
ATOM 3998 O O . GLU B 1 130 ? 37.165 29.107 13.037 1.00 43.88 127 GLU B O 1
ATOM 4004 N N . GLU B 1 131 ? 36.040 29.448 11.138 1.00 47.96 128 GLU B N 1
ATOM 4005 C CA . GLU B 1 131 ? 37.117 28.947 10.268 1.00 49.89 128 GLU B CA 1
ATOM 4006 C C . GLU B 1 131 ? 38.451 29.674 10.424 1.00 49.54 128 GLU B C 1
ATOM 4007 O O . GLU B 1 131 ? 39.492 29.113 10.085 1.00 52.62 128 GLU B O 1
ATOM 4013 N N . VAL B 1 132 ? 38.428 30.931 10.906 1.00 44.78 129 VAL B N 1
ATOM 4014 C CA . VAL B 1 132 ? 39.646 31.702 11.063 1.00 44.70 129 VAL B CA 1
ATOM 4015 C C . VAL B 1 132 ? 40.402 31.358 12.352 1.00 41.72 129 VAL B C 1
ATOM 4016 O O . VAL B 1 132 ? 41.565 31.725 12.482 1.00 41.17 129 VAL B O 1
ATOM 4020 N N . LEU B 1 133 ? 39.757 30.639 13.281 1.00 41.58 130 LEU B N 1
ATOM 4021 C CA . LEU B 1 133 ? 40.387 30.308 14.567 1.00 45.25 130 LEU B CA 1
ATOM 4022 C C . LEU B 1 133 ? 41.585 29.383 14.425 1.00 51.38 130 LEU B C 1
ATOM 4023 O O . LEU B 1 133 ? 42.496 29.447 15.251 1.00 53.60 130 LEU B O 1
ATOM 4028 N N . GLU B 1 134 ? 41.586 28.561 13.373 1.00 53.79 131 GLU B N 1
ATOM 4029 C CA . GLU B 1 134 ? 42.715 27.678 13.062 1.00 57.15 131 GLU B CA 1
ATOM 4030 C C . GLU B 1 134 ? 44.001 28.488 12.999 1.00 53.47 131 GLU B C 1
ATOM 4031 O O . GLU B 1 134 ? 44.904 28.273 13.801 1.00 58.97 131 GLU B O 1
ATOM 4033 N N . ASN B 1 135 ? 44.041 29.459 12.092 1.00 45.32 132 ASN B N 1
ATOM 4034 C CA . ASN B 1 135 ? 45.222 30.265 11.900 1.00 43.74 132 ASN B CA 1
ATOM 4035 C C . ASN B 1 135 ? 45.497 31.357 12.944 1.00 39.54 132 ASN B C 1
ATOM 4036 O O . ASN B 1 135 ? 46.629 31.798 13.080 1.00 41.63 132 ASN B O 1
ATOM 4041 N N . LEU B 1 136 ? 44.460 31.836 13.621 1.00 37.61 133 LEU B N 1
ATOM 4042 C CA . LEU B 1 136 ? 44.594 32.905 14.651 1.00 36.52 133 LEU B CA 1
ATOM 4043 C C . LEU B 1 136 ? 45.385 32.429 15.863 1.00 38.55 133 LEU B C 1
ATOM 4044 O O . LEU B 1 136 ? 44.994 31.474 16.518 1.00 42.07 133 LEU B O 1
ATOM 4049 N N . LYS B 1 137 ? 46.525 33.076 16.121 1.00 36.80 134 LYS B N 1
ATOM 4050 C CA . LYS B 1 137 ? 47.459 32.673 17.141 1.00 36.63 134 LYS B CA 1
ATOM 4051 C C . LYS B 1 137 ? 47.349 33.501 18.432 1.00 37.59 134 LYS B C 1
ATOM 4052 O O . LYS B 1 137 ? 47.704 33.031 19.499 1.00 38.08 134 LYS B O 1
ATOM 4058 N N . GLY B 1 138 ? 46.860 34.731 18.331 1.00 35.65 135 GLY B N 1
ATOM 4059 C CA . GLY B 1 138 ? 46.768 35.595 19.522 1.00 35.03 135 GLY B CA 1
ATOM 4060 C C . GLY B 1 138 ? 46.044 36.891 19.229 1.00 33.46 135 GLY B C 1
ATOM 4061 O O . GLY B 1 138 ? 46.019 37.346 18.102 1.00 32.42 135 GLY B O 1
ATOM 4062 N N . VAL B 1 139 ? 45.479 37.475 20.277 1.00 33.76 136 VAL B N 1
ATOM 4063 C CA . VAL B 1 139 ? 44.773 38.781 20.199 1.00 32.52 136 VAL B CA 1
ATOM 4064 C C . VAL B 1 139 ? 45.379 39.736 21.245 1.00 33.31 136 VAL B C 1
ATOM 4065 O O . VAL B 1 139 ? 45.654 39.322 22.372 1.00 31.93 136 VAL B O 1
ATOM 4069 N N . SER B 1 140 ? 45.564 41.005 20.848 1.00 30.99 137 SER B N 1
ATOM 4070 C CA . SER B 1 140 ? 45.890 42.121 21.745 1.00 31.49 137 SER B CA 1
ATOM 4071 C C . SER B 1 140 ? 44.670 43.035 21.770 1.00 32.00 137 SER B C 1
ATOM 4072 O O . SER B 1 140 ? 44.177 43.428 20.724 1.00 33.30 137 SER B O 1
ATOM 4075 N N . GLU B 1 141 ? 44.153 43.284 22.961 1.00 31.04 138 GLU B N 1
ATOM 4076 C CA . GLU B 1 141 ? 42.989 44.144 23.210 1.00 30.62 138 GLU B CA 1
ATOM 4077 C C . GLU B 1 141 ? 43.336 45.230 24.264 1.00 33.49 138 GLU B C 1
ATOM 4078 O O . GLU B 1 141 ? 43.802 44.922 25.340 1.00 34.54 138 GLU B O 1
ATOM 4084 N N . GLU B 1 142 ? 43.031 46.477 23.930 1.00 36.75 139 GLU B N 1
ATOM 4085 C CA A GLU B 1 142 ? 43.393 47.668 24.714 0.50 37.30 139 GLU B CA 1
ATOM 4086 C CA B GLU B 1 142 ? 43.409 47.589 24.816 0.50 36.36 139 GLU B CA 1
ATOM 4087 C C . GLU B 1 142 ? 42.218 48.252 25.482 1.00 37.98 139 GLU B C 1
ATOM 4088 O O . GLU B 1 142 ? 42.419 49.005 26.415 1.00 42.35 139 GLU B O 1
ATOM 4093 N N . THR B 1 143 ? 40.987 47.929 25.095 1.00 34.29 140 THR B N 1
ATOM 4094 C CA . THR B 1 143 ? 39.853 48.620 25.707 1.00 35.33 140 THR B CA 1
ATOM 4095 C C . THR B 1 143 ? 39.181 47.799 26.763 1.00 36.10 140 THR B C 1
ATOM 4096 O O . THR B 1 143 ? 39.193 46.562 26.718 1.00 34.77 140 THR B O 1
ATOM 4100 N N . THR B 1 144 ? 38.535 48.493 27.677 1.00 35.16 141 THR B N 1
ATOM 4101 C CA . THR B 1 144 ? 37.797 47.860 28.725 1.00 35.05 141 THR B CA 1
ATOM 4102 C C . THR B 1 144 ? 36.603 47.079 28.181 1.00 35.70 141 THR B C 1
ATOM 4103 O O . THR B 1 144 ? 36.318 45.988 28.650 1.00 35.19 141 THR B O 1
ATOM 4107 N N . THR B 1 145 ? 35.868 47.654 27.232 1.00 33.96 142 THR B N 1
ATOM 4108 C CA . THR B 1 145 ? 34.779 46.915 26.600 1.00 33.68 142 THR B CA 1
ATOM 4109 C C . THR B 1 145 ? 35.288 45.625 25.939 1.00 33.84 142 THR B C 1
ATOM 4110 O O . THR B 1 145 ? 34.659 44.577 26.128 1.00 34.51 142 THR B O 1
ATOM 4114 N N . GLY B 1 146 ? 36.386 45.706 25.190 1.00 30.65 143 GLY B N 1
ATOM 4115 C CA . GLY B 1 146 ? 36.915 44.509 24.544 1.00 33.23 143 GLY B CA 1
ATOM 4116 C C . GLY B 1 146 ? 37.293 43.432 25.555 1.00 33.69 143 GLY B C 1
ATOM 4117 O O . GLY B 1 146 ? 37.007 42.243 25.324 1.00 34.38 143 GLY B O 1
ATOM 4118 N N . VAL B 1 147 ? 37.996 43.833 26.617 1.00 32.09 144 VAL B N 1
ATOM 4119 C CA . VAL B 1 147 ? 38.408 42.869 27.616 1.00 33.83 144 VAL B CA 1
ATOM 4120 C C . VAL B 1 147 ? 37.196 42.220 28.277 1.00 36.44 144 VAL B C 1
ATOM 4121 O O . VAL B 1 147 ? 37.191 41.008 28.527 1.00 37.45 144 VAL B O 1
ATOM 4125 N N . ARG B 1 148 ? 36.156 43.001 28.609 1.00 35.74 145 ARG B N 1
ATOM 4126 C CA . ARG B 1 148 ? 34.953 42.439 29.131 1.00 37.11 145 ARG B CA 1
ATOM 4127 C C . ARG B 1 148 ? 34.312 41.379 28.217 1.00 35.73 145 ARG B C 1
ATOM 4128 O O . ARG B 1 148 ? 33.806 40.361 28.693 1.00 37.98 145 ARG B O 1
ATOM 4136 N N . ARG B 1 149 ? 34.205 41.714 26.948 1.00 33.65 146 ARG B N 1
ATOM 4137 C CA . ARG B 1 149 ? 33.575 40.806 26.011 1.00 33.89 146 ARG B CA 1
ATOM 4138 C C . ARG B 1 149 ? 34.399 39.522 25.872 1.00 34.20 146 ARG B C 1
ATOM 4139 O O . ARG B 1 149 ? 33.809 38.441 25.782 1.00 36.03 146 ARG B O 1
ATOM 4147 N N . LEU B 1 150 ? 35.709 39.658 25.804 1.00 32.82 147 LEU B N 1
ATOM 4148 C CA . LEU B 1 150 ? 36.597 38.480 25.662 1.00 34.07 147 LEU B CA 1
ATOM 4149 C C . LEU B 1 150 ? 36.661 37.646 26.942 1.00 36.02 147 LEU B C 1
ATOM 4150 O O . LEU B 1 150 ? 36.648 36.414 26.882 1.00 35.37 147 LEU B O 1
ATOM 4155 N N . LYS B 1 151 ? 36.625 38.303 28.101 1.00 35.42 148 LYS B N 1
ATOM 4156 C CA A LYS B 1 151 ? 36.454 37.608 29.383 0.50 37.80 148 LYS B CA 1
ATOM 4157 C CA B LYS B 1 151 ? 36.456 37.598 29.385 0.50 38.41 148 LYS B CA 1
ATOM 4158 C C . LYS B 1 151 ? 35.132 36.847 29.446 1.00 39.34 148 LYS B C 1
ATOM 4159 O O . LYS B 1 151 ? 35.066 35.763 30.027 1.00 42.21 148 LYS B O 1
ATOM 4170 N N . ALA B 1 152 ? 34.065 37.407 28.850 1.00 39.40 149 ALA B N 1
ATOM 4171 C CA . ALA B 1 152 ? 32.763 36.739 28.822 1.00 41.55 149 ALA B CA 1
ATOM 4172 C C . ALA B 1 152 ? 32.834 35.472 27.933 1.00 41.51 149 ALA B C 1
ATOM 4173 O O . ALA B 1 152 ? 32.235 34.439 28.291 1.00 44.92 149 ALA B O 1
ATOM 4175 N N . LEU B 1 153 ? 33.570 35.548 26.842 1.00 39.35 150 LEU B N 1
ATOM 4176 C CA . LEU B 1 153 ? 33.841 34.338 26.022 1.00 41.49 150 LEU B CA 1
ATOM 4177 C C . LEU B 1 153 ? 34.611 33.277 26.838 1.00 43.04 150 LEU B C 1
ATOM 4178 O O . LEU B 1 153 ? 34.221 32.111 26.843 1.00 46.93 150 LEU B O 1
ATOM 4183 N N . GLU B 1 154 ? 35.674 33.677 27.527 1.00 41.88 151 GLU B N 1
ATOM 4184 C CA . GLU B 1 154 ? 36.397 32.788 28.429 1.00 43.87 151 GLU B CA 1
ATOM 4185 C C . GLU B 1 154 ? 35.527 32.140 29.493 1.00 48.14 151 GLU B C 1
ATOM 4186 O O . GLU B 1 154 ? 35.551 30.897 29.635 1.00 48.18 151 GLU B O 1
ATOM 4192 N N . GLU B 1 155 ? 34.754 32.956 30.223 1.00 47.85 152 GLU B N 1
ATOM 4193 C CA A GLU B 1 155 ? 33.949 32.498 31.354 0.50 50.62 152 GLU B CA 1
ATOM 4194 C CA B GLU B 1 155 ? 33.966 32.480 31.358 0.50 50.56 152 GLU B CA 1
ATOM 4195 C C . GLU B 1 155 ? 32.895 31.465 30.956 1.00 53.36 152 GLU B C 1
ATOM 4196 O O . GLU B 1 155 ? 32.511 30.622 31.785 1.00 52.97 152 GLU B O 1
ATOM 4201 N N . THR B 1 156 ? 32.431 31.529 29.701 1.00 52.29 153 THR B N 1
ATOM 4202 C CA . THR B 1 156 ? 31.481 30.542 29.145 1.00 56.77 153 THR B CA 1
ATOM 4203 C C . THR B 1 156 ? 32.173 29.366 28.407 1.00 59.67 153 THR B C 1
ATOM 4204 O O . THR B 1 156 ? 31.484 28.522 27.825 1.00 59.95 153 THR B O 1
ATOM 4208 N N . GLY B 1 157 ? 33.513 29.311 28.436 1.00 58.73 154 GLY B N 1
ATOM 4209 C CA . GLY B 1 157 ? 34.302 28.294 27.726 1.00 56.24 154 GLY B CA 1
ATOM 4210 C C . GLY B 1 157 ? 34.334 28.360 26.212 1.00 54.60 154 GLY B C 1
ATOM 4211 O O . GLY B 1 157 ? 34.634 27.352 25.569 1.00 54.87 154 GLY B O 1
ATOM 4212 N N . LYS B 1 158 ? 34.052 29.532 25.628 1.00 49.60 155 LYS B N 1
ATOM 4213 C CA . LYS B 1 158 ? 33.989 29.702 24.164 1.00 47.45 155 LYS B CA 1
ATOM 4214 C C . LYS B 1 158 ? 35.249 30.335 23.559 1.00 44.57 155 LYS B C 1
ATOM 4215 O O . LYS B 1 158 ? 35.423 30.334 22.333 1.00 44.53 155 LYS B O 1
ATOM 4219 N N . LEU B 1 159 ? 36.133 30.892 24.392 1.00 44.13 156 LEU B N 1
ATOM 4220 C CA . LEU B 1 159 ? 37.380 31.503 23.892 1.00 42.93 156 LEU B CA 1
ATOM 4221 C C . LEU B 1 159 ? 38.352 30.407 23.420 1.00 42.08 156 LEU B C 1
ATOM 4222 O O . LEU B 1 159 ? 38.512 29.395 24.107 1.00 43.46 156 LEU B O 1
ATOM 4227 N N . ARG B 1 160 ? 38.933 30.601 22.238 1.00 40.73 157 ARG B N 1
ATOM 4228 C CA . ARG B 1 160 ? 39.826 29.622 21.621 1.00 44.19 157 ARG B CA 1
ATOM 4229 C C . ARG B 1 160 ? 41.245 30.069 21.328 1.00 45.06 157 ARG B C 1
ATOM 4230 O O . ARG B 1 160 ? 42.032 29.298 20.812 1.00 45.56 157 ARG B O 1
ATOM 4238 N N . VAL B 1 161 ? 41.567 31.312 21.645 1.00 41.44 158 VAL B N 1
ATOM 4239 C CA . VAL B 1 161 ? 42.907 31.840 21.445 1.00 41.45 158 VAL B CA 1
ATOM 4240 C C . VAL B 1 161 ? 43.326 32.668 22.658 1.00 40.41 158 VAL B C 1
ATOM 4241 O O . VAL B 1 161 ? 42.471 33.166 23.399 1.00 38.08 158 VAL B O 1
ATOM 4245 N N . PRO B 1 162 ? 44.642 32.771 22.893 1.00 40.36 159 PRO B N 1
ATOM 4246 C CA . PRO B 1 162 ? 45.109 33.603 23.994 1.00 39.47 159 PRO B CA 1
ATOM 4247 C C . PRO B 1 162 ? 44.910 35.097 23.660 1.00 36.55 159 PRO B C 1
ATOM 4248 O O . PRO B 1 162 ? 45.080 35.498 22.506 1.00 35.55 159 PRO B O 1
ATOM 4252 N N . VAL B 1 163 ? 44.523 35.864 24.668 1.00 35.76 160 VAL B N 1
ATOM 4253 C CA . VAL B 1 163 ? 44.278 37.293 24.536 1.00 35.56 160 VAL B CA 1
ATOM 4254 C C . VAL B 1 163 ? 45.133 37.981 25.575 1.00 34.55 160 VAL B C 1
ATOM 4255 O O . VAL B 1 163 ? 45.148 37.578 26.723 1.00 37.23 160 VAL B O 1
ATOM 4259 N N . ILE B 1 164 ? 45.847 39.020 25.165 1.00 33.72 161 ILE B N 1
ATOM 4260 C CA . ILE B 1 164 ? 46.552 39.882 26.138 1.00 33.33 161 ILE B CA 1
ATOM 4261 C C . ILE B 1 164 ? 45.749 41.186 26.269 1.00 32.36 161 ILE B C 1
ATOM 4262 O O . ILE B 1 164 ? 45.509 41.878 25.243 1.00 33.58 161 ILE B O 1
ATOM 4267 N N . ALA B 1 165 ? 45.335 41.447 27.511 1.00 34.91 162 ALA B N 1
ATOM 4268 C CA . ALA B 1 165 ? 44.637 42.667 27.891 1.00 37.09 162 ALA B CA 1
ATOM 4269 C C . ALA B 1 165 ? 45.681 43.744 28.136 1.00 36.87 162 ALA B C 1
ATOM 4270 O O . ALA B 1 165 ? 46.329 43.728 29.157 1.00 39.88 162 ALA B O 1
ATOM 4272 N N . VAL B 1 166 ? 45.868 44.636 27.176 1.00 36.62 163 VAL B N 1
ATOM 4273 C CA . VAL B 1 166 ? 46.922 45.641 27.313 1.00 40.63 163 VAL B CA 1
ATOM 4274 C C . VAL B 1 166 ? 46.522 46.792 28.254 1.00 47.85 163 VAL B C 1
ATOM 4275 O O . VAL B 1 166 ? 47.394 47.465 28.825 1.00 59.54 163 VAL B O 1
ATOM 4279 N N . ASN B 1 167 ? 45.225 46.961 28.467 1.00 49.38 164 ASN B N 1
ATOM 4280 C CA . ASN B 1 167 ? 44.698 47.940 29.407 1.00 55.34 164 ASN B CA 1
ATOM 4281 C C . ASN B 1 167 ? 45.062 47.687 30.881 1.00 54.86 164 ASN B C 1
ATOM 4282 O O . ASN B 1 167 ? 44.871 48.553 31.699 1.00 56.13 164 ASN B O 1
ATOM 4287 N N . ASP B 1 168 ? 45.573 46.489 31.196 1.00 56.46 165 ASP B N 1
ATOM 4288 C CA . ASP B 1 168 ? 46.143 46.199 32.530 1.00 63.54 165 ASP B CA 1
ATOM 4289 C C . ASP B 1 168 ? 47.351 47.076 32.890 1.00 56.10 165 ASP B C 1
ATOM 4290 O O . ASP B 1 168 ? 47.699 47.181 34.054 1.00 62.64 165 ASP B O 1
ATOM 4293 N N . SER B 1 169 ? 47.956 47.714 31.890 1.00 54.07 166 SER B N 1
ATOM 4294 C CA . SER B 1 169 ? 49.286 48.303 31.997 1.00 48.96 166 SER B CA 1
ATOM 4295 C C . SER B 1 169 ? 49.468 49.226 33.211 1.00 52.32 166 SER B C 1
ATOM 4296 O O . SER B 1 169 ? 48.624 50.101 33.511 1.00 50.21 166 SER B O 1
ATOM 4299 N N . LYS B 1 170 ? 50.594 49.025 33.893 1.00 50.04 167 LYS B N 1
ATOM 4300 C CA . LYS B 1 170 ? 51.044 49.955 34.919 1.00 50.15 167 LYS B CA 1
ATOM 4301 C C . LYS B 1 170 ? 51.113 51.393 34.455 1.00 53.61 167 LYS B C 1
ATOM 4302 O O . LYS B 1 170 ? 50.976 52.320 35.260 1.00 61.81 167 LYS B O 1
ATOM 4308 N N . MET B 1 171 ? 51.323 51.587 33.171 1.00 51.14 168 MET B N 1
ATOM 4309 C CA . MET B 1 171 ? 51.424 52.927 32.679 1.00 58.25 168 MET B CA 1
ATOM 4310 C C . MET B 1 171 ? 50.135 53.615 32.254 1.00 54.88 168 MET B C 1
ATOM 4311 O O . MET B 1 171 ? 50.181 54.778 31.848 1.00 59.28 168 MET B O 1
ATOM 4316 N N . LYS B 1 172 ? 48.994 52.953 32.421 1.00 61.62 169 LYS B N 1
ATOM 4317 C CA . LYS B 1 172 ? 47.698 53.636 32.316 1.00 67.31 169 LYS B CA 1
ATOM 4318 C C . LYS B 1 172 ? 47.624 54.731 33.392 1.00 65.88 169 LYS B C 1
ATOM 4319 O O . LYS B 1 172 ? 47.268 55.883 33.104 1.00 71.85 169 LYS B O 1
ATOM 4325 N N . TYR B 1 173 ? 48.044 54.370 34.602 1.00 58.40 170 TYR B N 1
ATOM 4326 C CA . TYR B 1 173 ? 48.099 55.292 35.754 1.00 62.32 170 TYR B CA 1
ATOM 4327 C C . TYR B 1 173 ? 49.180 56.378 35.633 1.00 60.11 170 TYR B C 1
ATOM 4328 O O . TYR B 1 173 ? 49.298 57.218 36.491 1.00 63.97 170 TYR B O 1
ATOM 4329 N N . LEU B 1 174 ? 49.957 56.355 34.562 1.00 58.09 171 LEU B N 1
ATOM 4330 C CA . LEU B 1 174 ? 51.008 57.325 34.331 1.00 65.37 171 LEU B CA 1
ATOM 4331 C C . LEU B 1 174 ? 50.399 58.656 33.941 1.00 69.19 171 LEU B C 1
ATOM 4332 O O . LEU B 1 174 ? 50.617 59.686 34.605 1.00 63.43 171 LEU B O 1
ATOM 4337 N N . PHE B 1 175 ? 49.621 58.599 32.862 1.00 66.54 172 PHE B N 1
ATOM 4338 C CA . PHE B 1 175 ? 49.026 59.770 32.263 1.00 68.32 172 PHE B CA 1
ATOM 4339 C C . PHE B 1 175 ? 47.729 60.121 33.004 1.00 65.53 172 PHE B C 1
ATOM 4340 O O . PHE B 1 175 ? 47.017 59.269 33.590 1.00 68.37 172 PHE B O 1
ATOM 4342 N N . ASP B 1 176 ? 47.431 61.406 32.984 1.00 63.58 173 ASP B N 1
ATOM 4343 C CA . ASP B 1 176 ? 46.169 61.891 33.468 1.00 51.51 173 ASP B CA 1
ATOM 4344 C C . ASP B 1 176 ? 45.228 62.067 32.242 1.00 52.20 173 ASP B C 1
ATOM 4345 O O . ASP B 1 176 ? 45.462 62.954 31.338 1.00 55.18 173 ASP B O 1
ATOM 4350 N N . ASN B 1 177 ? 44.146 61.264 32.253 1.00 46.05 174 ASN B N 1
ATOM 4351 C CA . ASN B 1 177 ? 43.236 61.175 31.098 1.00 45.89 174 ASN B CA 1
ATOM 4352 C C . ASN B 1 177 ? 42.329 62.395 30.983 1.00 41.17 174 ASN B C 1
ATOM 4353 O O . ASN B 1 177 ? 41.529 62.464 30.063 1.00 35.88 174 ASN B O 1
ATOM 4358 N N . ARG B 1 178 ? 42.454 63.411 31.861 1.00 41.85 175 ARG B N 1
ATOM 4359 C CA . ARG B 1 178 ? 41.683 64.644 31.579 1.00 42.07 175 ARG B CA 1
ATOM 4360 C C . ARG B 1 178 ? 42.130 65.353 30.289 1.00 40.34 175 ARG B C 1
ATOM 4361 O O . ARG B 1 178 ? 41.325 66.025 29.651 1.00 38.73 175 ARG B O 1
ATOM 4369 N N . TYR B 1 179 ? 43.401 65.218 29.915 1.00 43.89 176 TYR B N 1
ATOM 4370 C CA A TYR B 1 179 ? 43.811 65.812 28.626 0.50 43.13 176 TYR B CA 1
ATOM 4371 C CA B TYR B 1 179 ? 44.006 65.771 28.720 0.30 43.79 176 TYR B CA 1
ATOM 4372 C C . TYR B 1 179 ? 43.964 64.772 27.529 1.00 44.79 176 TYR B C 1
ATOM 4373 O O . TYR B 1 179 ? 44.470 65.078 26.460 1.00 46.17 176 TYR B O 1
ATOM 4390 N N . GLY B 1 180 ? 43.410 63.577 27.756 1.00 40.07 177 GLY B N 1
ATOM 4391 C CA . GLY B 1 180 ? 43.207 62.601 26.695 1.00 38.54 177 GLY B CA 1
ATOM 4392 C C . GLY B 1 180 ? 41.753 62.594 26.387 1.00 36.68 177 GLY B C 1
ATOM 4393 O O . GLY B 1 180 ? 41.263 63.492 25.645 1.00 35.36 177 GLY B O 1
ATOM 4394 N N . THR B 1 181 ? 41.052 61.611 26.947 1.00 34.84 178 THR B N 1
ATOM 4395 C CA . THR B 1 181 ? 39.649 61.454 26.706 1.00 34.71 178 THR B CA 1
ATOM 4396 C C . THR B 1 181 ? 38.904 62.701 27.184 1.00 32.86 178 THR B C 1
ATOM 4397 O O . THR B 1 181 ? 37.974 63.135 26.527 1.00 32.74 178 THR B O 1
ATOM 4401 N N . GLY B 1 182 ? 39.326 63.297 28.310 1.00 30.52 179 GLY B N 1
ATOM 4402 C CA . GLY B 1 182 ? 38.554 64.483 28.760 1.00 27.42 179 GLY B CA 1
ATOM 4403 C C . GLY B 1 182 ? 38.554 65.648 27.803 1.00 27.94 179 GLY B C 1
ATOM 4404 O O . GLY B 1 182 ? 37.500 66.117 27.415 1.00 28.44 179 GLY B O 1
ATOM 4405 N N . GLN B 1 183 ? 39.730 66.120 27.437 1.00 31.10 180 GLN B N 1
ATOM 4406 C CA . GLN B 1 183 ? 39.868 67.276 26.569 1.00 32.78 180 GLN B CA 1
ATOM 4407 C C . GLN B 1 183 ? 39.266 66.999 25.206 1.00 32.81 180 GLN B C 1
ATOM 4408 O O . GLN B 1 183 ? 38.581 67.840 24.646 1.00 31.03 180 GLN B O 1
ATOM 4411 N N . SER B 1 184 ? 39.519 65.801 24.639 1.00 34.23 181 SER B N 1
ATOM 4412 C CA . SER B 1 184 ? 38.950 65.489 23.321 1.00 34.81 181 SER B CA 1
ATOM 4413 C C . SER B 1 184 ? 37.398 65.403 23.346 1.00 32.54 181 SER B C 1
ATOM 4414 O O . SER B 1 184 ? 36.735 65.819 22.384 1.00 33.43 181 SER B O 1
ATOM 4417 N N . THR B 1 185 ? 36.829 64.853 24.419 1.00 29.11 182 THR B N 1
ATOM 4418 C CA . THR B 1 185 ? 35.386 64.822 24.611 1.00 29.65 182 THR B CA 1
ATOM 4419 C C . THR B 1 185 ? 34.772 66.239 24.700 1.00 28.07 182 THR B C 1
ATOM 4420 O O . THR B 1 185 ? 33.858 66.569 23.934 1.00 27.88 182 THR B O 1
ATOM 4424 N N . TRP B 1 186 ? 35.348 67.106 25.548 1.00 28.24 183 TRP B N 1
ATOM 4425 C CA . TRP B 1 186 ? 34.830 68.460 25.668 1.00 27.81 183 TRP B CA 1
ATOM 4426 C C . TRP B 1 186 ? 35.049 69.306 24.426 1.00 27.78 183 TRP B C 1
ATOM 4427 O O . TRP B 1 186 ? 34.208 70.110 24.070 1.00 28.87 183 TRP B O 1
ATOM 4438 N N . ASP B 1 187 ? 36.175 69.121 23.725 1.00 29.11 184 ASP B N 1
ATOM 4439 C CA . ASP B 1 187 ? 36.379 69.793 22.438 1.00 30.37 184 ASP B CA 1
ATOM 4440 C C . ASP B 1 187 ? 35.323 69.401 21.443 1.00 29.51 184 ASP B C 1
ATOM 4441 O O . ASP B 1 187 ? 34.820 70.251 20.733 1.00 29.98 184 ASP B O 1
ATOM 4446 N N . ALA B 1 188 ? 34.942 68.120 21.411 1.00 28.86 185 ALA B N 1
ATOM 4447 C CA . ALA B 1 188 ? 33.923 67.667 20.488 1.00 30.17 185 ALA B CA 1
ATOM 4448 C C . ALA B 1 188 ? 32.560 68.270 20.853 1.00 28.89 185 ALA B C 1
ATOM 4449 O O . ALA B 1 188 ? 31.846 68.739 19.934 1.00 31.22 185 ALA B O 1
ATOM 4451 N N . ILE B 1 189 ? 32.244 68.224 22.127 1.00 28.69 186 ILE B N 1
ATOM 4452 C CA . ILE B 1 189 ? 30.966 68.834 22.616 1.00 27.34 186 ILE B CA 1
ATOM 4453 C C . ILE B 1 189 ? 30.883 70.342 22.274 1.00 28.00 186 ILE B C 1
ATOM 4454 O O . ILE B 1 189 ? 29.886 70.865 21.760 1.00 30.13 186 ILE B O 1
ATOM 4459 N N . MET B 1 190 ? 31.950 71.062 22.581 1.00 31.70 187 MET B N 1
ATOM 4460 C CA . MET B 1 190 ? 32.056 72.479 22.249 1.00 33.06 187 MET B CA 1
ATOM 4461 C C . MET B 1 190 ? 31.938 72.754 20.749 1.00 34.41 187 MET B C 1
ATOM 4462 O O . MET B 1 190 ? 31.170 73.658 20.254 1.00 31.81 187 MET B O 1
ATOM 4467 N N . ARG B 1 191 ? 32.631 71.955 19.896 1.00 33.40 188 ARG B N 1
ATOM 4468 C CA A ARG B 1 191 ? 32.460 72.064 18.460 0.50 35.18 188 ARG B CA 1
ATOM 4469 C CA B ARG B 1 191 ? 32.466 72.044 18.461 0.50 34.64 188 ARG B CA 1
ATOM 4470 C C . ARG B 1 191 ? 31.034 71.815 17.961 1.00 34.14 188 ARG B C 1
ATOM 4471 O O . ARG B 1 191 ? 30.569 72.519 17.089 1.00 35.46 188 ARG B O 1
ATOM 4486 N N . ASN B 1 192 ? 30.376 70.806 18.491 1.00 32.11 189 ASN B N 1
ATOM 4487 C CA . ASN B 1 192 ? 29.063 70.405 17.999 1.00 35.55 189 ASN B CA 1
ATOM 4488 C C . ASN B 1 192 ? 27.946 71.339 18.502 1.00 34.40 189 ASN B C 1
ATOM 4489 O O . ASN B 1 192 ? 26.886 71.390 17.906 1.00 37.09 189 ASN B O 1
ATOM 4494 N N . THR B 1 193 ? 28.168 71.991 19.634 1.00 31.07 190 THR B N 1
ATOM 4495 C CA . THR B 1 193 ? 27.095 72.781 20.317 1.00 30.29 190 THR B CA 1
ATOM 4496 C C . THR B 1 193 ? 27.361 74.273 20.424 1.00 30.61 190 THR B C 1
ATOM 4497 O O . THR B 1 193 ? 26.388 75.068 20.500 1.00 30.31 190 THR B O 1
ATOM 4501 N N . ASN B 1 194 ? 28.640 74.670 20.512 1.00 29.49 191 ASN B N 1
ATOM 4502 C CA . ASN B 1 194 ? 29.060 76.060 20.763 1.00 31.68 191 ASN B CA 1
ATOM 4503 C C . ASN B 1 194 ? 28.516 76.548 22.152 1.00 29.65 191 ASN B C 1
ATOM 4504 O O . ASN B 1 194 ? 28.451 77.742 22.376 1.00 30.39 191 ASN B O 1
ATOM 4509 N N . LEU B 1 195 ? 28.196 75.631 23.038 1.00 27.33 192 LEU B N 1
ATOM 4510 C CA . LEU B 1 195 ? 27.667 75.998 24.367 1.00 27.73 192 LEU B CA 1
ATOM 4511 C C . LEU B 1 195 ? 28.753 76.109 25.434 1.00 28.28 192 LEU B C 1
ATOM 4512 O O . LEU B 1 195 ? 29.759 75.393 25.442 1.00 30.11 192 LEU B O 1
ATOM 4517 N N . LEU B 1 196 ? 28.525 77.005 26.379 1.00 27.60 193 LEU B N 1
ATOM 4518 C CA . LEU B 1 196 ? 29.384 77.196 27.509 1.00 27.80 193 LEU B CA 1
ATOM 4519 C C . LEU B 1 196 ? 29.337 75.996 28.435 1.00 29.08 193 LEU B C 1
ATOM 4520 O O . LEU B 1 196 ? 28.275 75.392 28.645 1.00 28.01 193 LEU B O 1
ATOM 4525 N N . VAL B 1 197 ? 30.501 75.579 28.925 1.00 26.07 194 VAL B N 1
ATOM 4526 C CA . VAL B 1 197 ? 30.585 74.550 29.930 1.00 25.58 194 VAL B CA 1
ATOM 4527 C C . VAL B 1 197 ? 30.663 75.162 31.333 1.00 25.03 194 VAL B C 1
ATOM 4528 O O . VAL B 1 197 ? 30.133 74.570 32.297 1.00 27.49 194 VAL B O 1
ATOM 4532 N N . ALA B 1 198 ? 31.350 76.293 31.473 1.00 24.61 195 ALA B N 1
ATOM 4533 C CA . ALA B 1 198 ? 31.507 76.966 32.779 1.00 25.56 195 ALA B CA 1
ATOM 4534 C C . ALA B 1 198 ? 30.113 77.262 33.368 1.00 27.99 195 ALA B C 1
ATOM 4535 O O . ALA B 1 198 ? 29.218 77.761 32.673 1.00 28.24 195 ALA B O 1
ATOM 4537 N N . GLY B 1 199 ? 29.957 76.987 34.628 1.00 28.12 196 GLY B N 1
ATOM 4538 C CA . GLY B 1 199 ? 28.721 77.362 35.331 1.00 28.32 196 GLY B CA 1
ATOM 4539 C C . GLY B 1 199 ? 27.546 76.467 35.005 1.00 30.57 196 GLY B C 1
ATOM 4540 O O . GLY B 1 199 ? 26.414 76.915 35.194 1.00 33.34 196 GLY B O 1
ATOM 4541 N N . LYS B 1 200 ? 27.797 75.313 34.366 1.00 27.09 197 LYS B N 1
ATOM 4542 C CA . LYS B 1 200 ? 26.779 74.333 34.000 1.00 26.60 197 LYS B CA 1
ATOM 4543 C C . LYS B 1 200 ? 26.856 73.122 34.909 1.00 26.76 197 LYS B C 1
ATOM 4544 O O . LYS B 1 200 ? 27.900 72.809 35.482 1.00 28.96 197 LYS B O 1
ATOM 4550 N N . ASN B 1 201 ? 25.731 72.414 35.000 1.00 25.34 198 ASN B N 1
ATOM 4551 C CA . ASN B 1 201 ? 25.686 71.100 35.653 1.00 25.21 198 ASN B CA 1
ATOM 4552 C C . ASN B 1 201 ? 25.986 69.984 34.666 1.00 23.83 198 ASN B C 1
ATOM 4553 O O . ASN B 1 201 ? 25.248 69.777 33.683 1.00 26.01 198 ASN B O 1
ATOM 4558 N N . VAL B 1 202 ? 27.088 69.313 34.907 1.00 23.05 199 VAL B N 1
ATOM 4559 C CA . VAL B 1 202 ? 27.539 68.235 34.055 1.00 24.29 199 VAL B CA 1
ATOM 4560 C C . VAL B 1 202 ? 27.447 66.928 34.815 1.00 26.16 199 VAL B C 1
ATOM 4561 O O . VAL B 1 202 ? 27.952 66.820 35.925 1.00 25.36 199 VAL B O 1
ATOM 4565 N N . VAL B 1 203 ? 26.729 65.964 34.260 1.00 22.54 200 VAL B N 1
ATOM 4566 C CA . VAL B 1 203 ? 26.618 64.618 34.844 1.00 22.21 200 VAL B CA 1
ATOM 4567 C C . VAL B 1 203 ? 27.452 63.617 34.050 1.00 25.28 200 VAL B C 1
ATOM 4568 O O . VAL B 1 203 ? 27.326 63.568 32.832 1.00 24.56 200 VAL B O 1
ATOM 4572 N N . VAL B 1 204 ? 28.315 62.902 34.735 1.00 23.63 201 VAL B N 1
ATOM 4573 C CA . VAL B 1 204 ? 29.113 61.872 34.131 1.00 23.78 201 VAL B CA 1
ATOM 4574 C C . VAL B 1 204 ? 28.695 60.517 34.732 1.00 24.00 201 VAL B C 1
ATOM 4575 O O . VAL B 1 204 ? 28.813 60.315 35.956 1.00 23.94 201 VAL B O 1
ATOM 4579 N N . ALA B 1 205 ? 28.274 59.612 33.864 1.00 25.90 202 ALA B N 1
ATOM 4580 C CA . ALA B 1 205 ? 27.876 58.252 34.260 1.00 25.20 202 ALA B CA 1
ATOM 4581 C C . ALA B 1 205 ? 29.050 57.322 34.092 1.00 27.26 202 ALA B C 1
ATOM 4582 O O . ALA B 1 205 ? 29.394 56.953 32.978 1.00 26.98 202 ALA B O 1
ATOM 4584 N N . GLY B 1 206 ? 29.627 56.911 35.207 1.00 25.72 203 GLY B N 1
ATOM 4585 C CA . GLY B 1 206 ? 30.796 56.016 35.239 1.00 25.66 203 GLY B CA 1
ATOM 4586 C C . GLY B 1 206 ? 32.027 56.845 35.583 1.00 26.96 203 GLY B C 1
ATOM 4587 O O . GLY B 1 206 ? 32.276 57.898 34.961 1.00 29.16 203 GLY B O 1
ATOM 4588 N N . TYR B 1 207 ? 32.818 56.358 36.523 1.00 25.36 204 TYR B N 1
ATOM 4589 C CA . TYR B 1 207 ? 33.999 57.071 37.062 1.00 26.01 204 TYR B CA 1
ATOM 4590 C C . TYR B 1 207 ? 35.235 56.185 36.978 1.00 27.36 204 TYR B C 1
ATOM 4591 O O . TYR B 1 207 ? 36.079 56.124 37.860 1.00 29.66 204 TYR B O 1
ATOM 4600 N N . GLY B 1 208 ? 35.384 55.515 35.831 1.00 27.01 205 GLY B N 1
ATOM 4601 C CA . GLY B 1 208 ? 36.580 54.769 35.532 1.00 27.85 205 GLY B CA 1
ATOM 4602 C C . GLY B 1 208 ? 37.545 55.696 34.819 1.00 28.58 205 GLY B C 1
ATOM 4603 O O . GLY B 1 208 ? 37.439 56.917 34.908 1.00 29.01 205 GLY B O 1
ATOM 4604 N N . TRP B 1 209 ? 38.495 55.109 34.110 1.00 29.97 206 TRP B N 1
ATOM 4605 C CA . TRP B 1 209 ? 39.541 55.880 33.377 1.00 34.84 206 TRP B CA 1
ATOM 4606 C C . TRP B 1 209 ? 38.972 56.955 32.474 1.00 32.63 206 TRP B C 1
ATOM 4607 O O . TRP B 1 209 ? 39.375 58.129 32.495 1.00 30.29 206 TRP B O 1
ATOM 4618 N N . CYS B 1 210 ? 37.972 56.582 31.690 1.00 31.37 207 CYS B N 1
ATOM 4619 C CA A CYS B 1 210 ? 37.329 57.496 30.793 0.70 32.44 207 CYS B CA 1
ATOM 4620 C CA B CYS B 1 210 ? 37.332 57.550 30.782 0.30 30.26 207 CYS B CA 1
ATOM 4621 C C . CYS B 1 210 ? 36.519 58.589 31.517 1.00 28.38 207 CYS B C 1
ATOM 4622 O O . CYS B 1 210 ? 36.696 59.797 31.275 1.00 27.24 207 CYS B O 1
ATOM 4627 N N . GLY B 1 211 ? 35.584 58.154 32.366 1.00 26.25 208 GLY B N 1
ATOM 4628 C CA . GLY B 1 211 ? 34.708 59.092 33.028 1.00 25.13 208 GLY B CA 1
ATOM 4629 C C . GLY B 1 211 ? 35.401 60.049 33.977 1.00 23.15 208 GLY B C 1
ATOM 4630 O O . GLY B 1 211 ? 35.023 61.214 34.017 1.00 24.37 208 GLY B O 1
ATOM 4631 N N . ARG B 1 212 ? 36.403 59.578 34.690 1.00 24.47 209 ARG B N 1
ATOM 4632 C CA . ARG B 1 212 ? 37.165 60.454 35.611 1.00 26.54 209 ARG B CA 1
ATOM 4633 C C . ARG B 1 212 ? 37.858 61.568 34.774 1.00 26.21 209 ARG B C 1
ATOM 4634 O O . ARG B 1 212 ? 37.897 62.709 35.163 1.00 25.87 209 ARG B O 1
ATOM 4642 N N . GLY B 1 213 ? 38.453 61.192 33.647 1.00 24.85 210 GLY B N 1
ATOM 4643 C CA . GLY B 1 213 ? 39.055 62.211 32.769 1.00 26.33 210 GLY B CA 1
ATOM 4644 C C . GLY B 1 213 ? 38.068 63.268 32.286 1.00 25.01 210 GLY B C 1
ATOM 4645 O O . GLY B 1 213 ? 38.358 64.467 32.301 1.00 26.06 210 GLY B O 1
ATOM 4646 N N . ILE B 1 214 ? 36.892 62.821 31.857 1.00 24.41 211 ILE B N 1
ATOM 4647 C CA . ILE B 1 214 ? 35.816 63.678 31.411 1.00 22.82 211 ILE B CA 1
ATOM 4648 C C . ILE B 1 214 ? 35.357 64.604 32.546 1.00 23.35 211 ILE B C 1
ATOM 4649 O O . ILE B 1 214 ? 35.156 65.809 32.322 1.00 22.84 211 ILE B O 1
ATOM 4654 N N . ALA B 1 215 ? 35.203 64.021 33.718 1.00 23.47 212 ALA B N 1
ATOM 4655 C CA . ALA B 1 215 ? 34.780 64.814 34.916 1.00 24.19 212 ALA B CA 1
ATOM 4656 C C . ALA B 1 215 ? 35.821 65.840 35.310 1.00 24.71 212 ALA B C 1
ATOM 4657 O O . ALA B 1 215 ? 35.529 67.013 35.533 1.00 24.07 212 ALA B O 1
ATOM 4659 N N . LEU B 1 216 ? 37.078 65.437 35.383 1.00 24.42 213 LEU B N 1
ATOM 4660 C CA . LEU B 1 216 ? 38.136 66.409 35.767 1.00 26.28 213 LEU B CA 1
ATOM 4661 C C . LEU B 1 216 ? 38.270 67.541 34.767 1.00 25.44 213 LEU B C 1
ATOM 4662 O O . LEU B 1 216 ? 38.463 68.714 35.119 1.00 25.02 213 LEU B O 1
ATOM 4667 N N . ARG B 1 217 ? 38.174 67.234 33.467 1.00 25.25 214 ARG B N 1
ATOM 4668 C CA A ARG B 1 217 ? 38.257 68.270 32.473 0.50 26.04 214 ARG B CA 1
ATOM 4669 C CA B ARG B 1 217 ? 38.259 68.273 32.462 0.50 25.12 214 ARG B CA 1
ATOM 4670 C C . ARG B 1 217 ? 37.061 69.219 32.589 1.00 24.23 214 ARG B C 1
ATOM 4671 O O . ARG B 1 217 ? 37.211 70.438 32.474 1.00 25.39 214 ARG B O 1
ATOM 4686 N N . ALA B 1 218 ? 35.853 68.677 32.777 1.00 24.87 215 ALA B N 1
ATOM 4687 C CA . ALA B 1 218 ? 34.672 69.547 32.943 1.00 23.65 215 ALA B CA 1
ATOM 4688 C C . ALA B 1 218 ? 34.862 70.524 34.150 1.00 22.88 215 ALA B C 1
ATOM 4689 O O . ALA B 1 218 ? 34.544 71.703 34.026 1.00 24.32 215 ALA B O 1
ATOM 4691 N N . ALA B 1 219 ? 35.360 70.023 35.251 1.00 24.90 216 ALA B N 1
ATOM 4692 C CA . ALA B 1 219 ? 35.630 70.863 36.447 1.00 26.65 216 ALA B CA 1
ATOM 4693 C C . ALA B 1 219 ? 36.665 71.904 36.116 1.00 26.33 216 ALA B C 1
ATOM 4694 O O . ALA B 1 219 ? 36.543 73.090 36.407 1.00 24.85 216 ALA B O 1
ATOM 4696 N N . GLY B 1 220 ? 37.689 71.515 35.345 1.00 25.55 217 GLY B N 1
ATOM 4697 C CA . GLY B 1 220 ? 38.645 72.490 34.820 1.00 27.08 217 GLY B CA 1
ATOM 4698 C C . GLY B 1 220 ? 38.091 73.594 33.921 1.00 25.39 217 GLY B C 1
ATOM 4699 O O . GLY B 1 220 ? 38.601 74.690 33.874 1.00 28.57 217 GLY B O 1
ATOM 4700 N N . LEU B 1 221 ? 37.012 73.292 33.199 1.00 23.91 218 LEU B N 1
ATOM 4701 C CA . LEU B 1 221 ? 36.316 74.236 32.411 1.00 24.99 218 LEU B CA 1
ATOM 4702 C C . LEU B 1 221 ? 35.286 75.067 33.200 1.00 25.58 218 LEU B C 1
ATOM 4703 O O . LEU B 1 221 ? 34.629 75.951 32.584 1.00 28.57 218 LEU B O 1
ATOM 4708 N N . GLY B 1 222 ? 35.136 74.760 34.487 1.00 24.38 219 GLY B N 1
ATOM 4709 C CA . GLY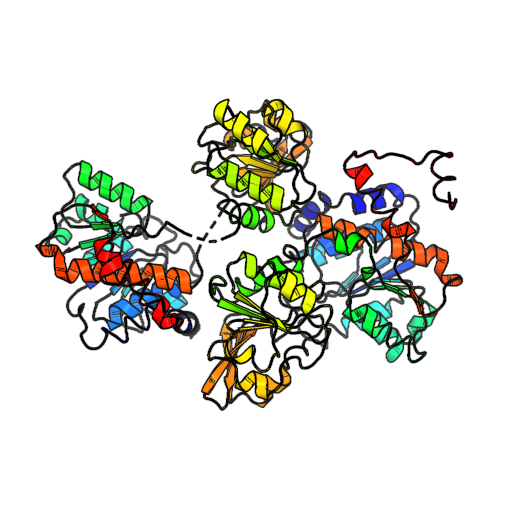 B 1 222 ? 34.250 75.573 35.369 1.00 26.32 219 GLY B CA 1
ATOM 4710 C C . GLY B 1 222 ? 32.869 74.981 35.576 1.00 24.81 219 GLY B C 1
ATOM 4711 O O . GLY B 1 222 ? 31.979 75.693 36.076 1.00 26.30 219 GLY B O 1
ATOM 4712 N N . ALA B 1 223 ? 32.657 73.731 35.155 1.00 25.38 220 ALA B N 1
ATOM 4713 C CA . ALA B 1 223 ? 31.375 73.069 35.385 1.00 27.22 220 ALA B CA 1
ATOM 4714 C C . ALA B 1 223 ? 31.294 72.593 36.816 1.00 25.19 220 ALA B C 1
ATOM 4715 O O . ALA B 1 223 ? 32.271 72.315 37.503 1.00 26.30 220 ALA B O 1
ATOM 4717 N N . ARG B 1 224 ? 30.041 72.488 37.292 1.00 24.34 221 ARG B N 1
ATOM 4718 C CA . ARG B 1 224 ? 29.752 71.749 38.510 1.00 27.03 221 ARG B CA 1
ATOM 4719 C C . ARG B 1 224 ? 29.494 70.316 38.091 1.00 26.16 221 ARG B C 1
ATOM 4720 O O . ARG B 1 224 ? 28.595 70.026 37.294 1.00 26.44 221 ARG B O 1
ATOM 4728 N N . VAL B 1 225 ? 30.302 69.389 38.591 1.00 23.88 222 VAL B N 1
ATOM 4729 C CA . VAL B 1 225 ? 30.250 67.990 38.138 1.00 23.41 222 VAL B CA 1
ATOM 4730 C C . VAL B 1 225 ? 29.556 67.057 39.130 1.00 23.79 222 VAL B C 1
ATOM 4731 O O . VAL B 1 225 ? 29.860 67.054 40.335 1.00 24.51 222 VAL B O 1
ATOM 4735 N N . ILE B 1 226 ? 28.631 66.291 38.608 1.00 23.09 223 ILE B N 1
ATOM 4736 C CA . ILE B 1 226 ? 27.901 65.256 39.326 1.00 23.23 223 ILE B CA 1
ATOM 4737 C C . ILE B 1 226 ? 28.280 63.934 38.681 1.00 22.97 223 ILE B C 1
ATOM 4738 O O . ILE B 1 226 ? 28.269 63.805 37.453 1.00 26.14 223 ILE B O 1
ATOM 4743 N N . VAL B 1 227 ? 28.575 62.938 39.489 1.00 23.06 224 VAL B N 1
ATOM 4744 C CA . VAL B 1 227 ? 28.993 61.630 39.024 1.00 23.25 224 VAL B CA 1
ATOM 4745 C C . VAL B 1 227 ? 27.974 60.595 39.427 1.00 26.43 224 VAL B C 1
ATOM 4746 O O . VAL B 1 227 ? 27.488 60.575 40.574 1.00 24.25 224 VAL B O 1
ATOM 4750 N N . THR B 1 228 ? 27.611 59.718 38.500 1.00 24.02 225 THR B N 1
ATOM 4751 C CA . THR B 1 228 ? 26.817 58.523 38.838 1.00 25.30 225 THR B CA 1
ATOM 4752 C C . THR B 1 228 ? 27.671 57.278 38.756 1.00 26.81 225 THR B C 1
ATOM 4753 O O . THR B 1 228 ? 28.602 57.200 37.935 1.00 26.33 225 THR B O 1
ATOM 4757 N N . GLU B 1 229 ? 27.368 56.275 39.566 1.00 25.26 226 GLU B N 1
ATOM 4758 C CA . GLU B 1 229 ? 28.188 55.067 39.651 1.00 26.24 226 GLU B CA 1
ATOM 4759 C C . GLU B 1 229 ? 27.350 53.917 40.175 1.00 26.96 226 GLU B C 1
ATOM 4760 O O . GLU B 1 229 ? 26.270 54.115 40.745 1.00 29.84 226 GLU B O 1
ATOM 4766 N N . VAL B 1 230 ? 27.843 52.725 39.949 1.00 27.04 227 VAL B N 1
ATOM 4767 C CA . VAL B 1 230 ? 27.316 51.510 40.589 1.00 28.85 227 VAL B CA 1
ATOM 4768 C C . VAL B 1 230 ? 28.345 50.857 41.496 1.00 29.35 227 VAL B C 1
ATOM 4769 O O . VAL B 1 230 ? 28.018 49.941 42.239 1.00 29.96 227 VAL B O 1
ATOM 4773 N N . ASP B 1 231 ? 29.605 51.317 41.433 1.00 27.67 228 ASP B N 1
ATOM 4774 C CA . ASP B 1 231 ? 30.690 50.719 42.260 1.00 30.18 228 ASP B CA 1
ATOM 4775 C C . ASP B 1 231 ? 31.016 51.654 43.440 1.00 28.08 228 ASP B C 1
ATOM 4776 O O . ASP B 1 231 ? 31.445 52.781 43.225 1.00 28.39 228 ASP B O 1
ATOM 4781 N N . PRO B 1 232 ? 30.816 51.191 44.688 1.00 28.47 229 PRO B N 1
ATOM 4782 C CA . PRO B 1 232 ? 31.006 52.138 45.787 1.00 26.97 229 PRO B CA 1
ATOM 4783 C C . PRO B 1 232 ? 32.429 52.707 45.887 1.00 27.23 229 PRO B C 1
ATOM 4784 O O . PRO B 1 232 ? 32.622 53.858 46.253 1.00 27.65 229 PRO B O 1
ATOM 4788 N N . VAL B 1 233 ? 33.408 51.901 45.506 1.00 28.58 230 VAL B N 1
ATOM 4789 C CA . VAL B 1 233 ? 34.831 52.395 45.517 1.00 27.59 230 VAL B CA 1
ATOM 4790 C C . VAL B 1 233 ? 35.010 53.579 44.602 1.00 26.78 230 VAL B C 1
ATOM 4791 O O . VAL B 1 233 ? 35.634 54.613 44.950 1.00 26.76 230 VAL B O 1
ATOM 4795 N N . LYS B 1 234 ? 34.469 53.471 43.387 1.00 25.82 231 LYS B N 1
ATOM 4796 C CA A LYS B 1 234 ? 34.527 54.528 42.418 0.50 26.44 231 LYS B CA 1
ATOM 4797 C CA B LYS B 1 234 ? 34.592 54.543 42.438 0.50 26.63 231 LYS B CA 1
ATOM 4798 C C . LYS B 1 234 ? 33.782 55.788 42.854 1.00 26.23 231 LYS B C 1
ATOM 4799 O O . LYS B 1 234 ? 34.202 56.902 42.617 1.00 25.63 231 LYS B O 1
ATOM 4810 N N . ALA B 1 235 ? 32.622 55.583 43.493 1.00 25.36 232 ALA B N 1
ATOM 4811 C CA . ALA B 1 235 ? 31.841 56.708 43.996 1.00 24.89 232 ALA B CA 1
ATOM 4812 C C . ALA B 1 235 ? 32.634 57.458 45.079 1.00 24.14 232 ALA B C 1
ATOM 4813 O O . ALA B 1 235 ? 32.678 58.682 45.066 1.00 24.71 232 ALA B O 1
ATOM 4815 N N . VAL B 1 236 ? 33.287 56.739 45.990 1.00 24.89 233 VAL B N 1
ATOM 4816 C CA . VAL B 1 236 ? 34.109 57.381 47.015 1.00 26.92 233 VAL B CA 1
ATOM 4817 C C . VAL B 1 236 ? 35.250 58.168 46.350 1.00 26.57 233 VAL B C 1
ATOM 4818 O O . VAL B 1 236 ? 35.545 59.284 46.731 1.00 25.19 233 VAL B O 1
ATOM 4822 N N . GLU B 1 237 ? 35.831 57.576 45.306 1.00 26.30 234 GLU B N 1
ATOM 4823 C CA . GLU B 1 237 ? 36.878 58.306 44.559 1.00 27.16 234 GLU B CA 1
ATOM 4824 C C . GLU B 1 237 ? 36.394 59.640 44.038 1.00 24.04 234 GLU B C 1
ATOM 4825 O O . GLU B 1 237 ? 37.089 60.673 44.173 1.00 26.48 234 GLU B O 1
ATOM 4831 N N . ALA B 1 238 ? 35.233 59.653 43.395 1.00 23.67 235 ALA B N 1
ATOM 4832 C CA . ALA B 1 238 ? 34.600 60.845 42.883 1.00 24.09 235 ALA B CA 1
ATOM 4833 C C . ALA B 1 238 ? 34.388 61.899 43.963 1.00 25.48 235 ALA B C 1
ATOM 4834 O O . ALA B 1 238 ? 34.708 63.060 43.782 1.00 24.39 235 ALA B O 1
ATOM 4836 N N . ILE B 1 239 ? 33.893 61.459 45.114 1.00 24.66 236 ILE B N 1
ATOM 4837 C CA . ILE B 1 239 ? 33.745 62.348 46.286 1.00 25.02 236 ILE B CA 1
ATOM 4838 C C . ILE B 1 239 ? 35.034 62.972 46.713 1.00 24.73 236 ILE B C 1
ATOM 4839 O O . ILE B 1 239 ? 35.105 64.162 46.938 1.00 25.88 236 ILE B O 1
ATOM 4844 N N . MET B 1 240 ? 36.078 62.156 46.799 1.00 25.71 237 MET B N 1
ATOM 4845 C CA . MET B 1 240 ? 37.387 62.631 47.223 1.00 26.45 237 MET B CA 1
ATOM 4846 C C . MET B 1 240 ? 38.095 63.526 46.203 1.00 26.98 237 MET B C 1
ATOM 4847 O O . MET B 1 240 ? 39.024 64.261 46.548 1.00 26.97 237 MET B O 1
ATOM 4852 N N . ASP B 1 241 ? 37.600 63.501 44.974 1.00 26.28 238 ASP B N 1
ATOM 4853 C CA . ASP B 1 241 ? 37.987 64.427 43.903 1.00 26.31 238 ASP B CA 1
ATOM 4854 C C . ASP B 1 241 ? 37.240 65.750 43.909 1.00 27.77 238 ASP B C 1
ATOM 4855 O O . ASP B 1 241 ? 37.496 66.619 43.093 1.00 28.56 238 ASP B O 1
ATOM 4860 N N . GLY B 1 242 ? 36.220 65.841 44.763 1.00 27.38 239 GLY B N 1
ATOM 4861 C CA . GLY B 1 242 ? 35.463 67.079 44.964 1.00 27.09 239 GLY B CA 1
ATOM 4862 C C . GLY B 1 242 ? 34.138 67.122 44.214 1.00 27.69 239 GLY B C 1
ATOM 4863 O O . GLY B 1 242 ? 33.559 68.218 44.117 1.00 28.04 239 GLY B O 1
ATOM 4864 N N . PHE B 1 243 ? 33.671 65.971 43.712 1.00 27.62 240 PHE B N 1
ATOM 4865 C CA . PHE B 1 243 ? 32.430 65.921 42.958 1.00 24.87 240 PHE B CA 1
ATOM 4866 C C . PHE B 1 243 ? 31.235 65.471 43.819 1.00 25.48 240 PHE B C 1
ATOM 4867 O O . PHE B 1 243 ? 31.387 64.947 44.920 1.00 28.89 240 PHE B O 1
ATOM 4875 N N . THR B 1 244 ? 30.052 65.741 43.295 1.00 24.79 241 THR B N 1
ATOM 4876 C CA . THR B 1 244 ? 28.827 65.269 43.914 1.00 26.17 241 THR B CA 1
ATOM 4877 C C . THR B 1 244 ? 28.460 63.934 43.319 1.00 28.54 241 THR B C 1
ATOM 4878 O O . THR B 1 244 ? 28.497 63.780 42.124 1.00 28.10 241 THR B O 1
ATOM 4882 N N . VAL B 1 245 ? 28.008 63.000 44.144 1.00 24.79 242 VAL B N 1
ATOM 4883 C CA . VAL B 1 245 ? 27.567 61.715 43.654 1.00 23.69 242 VAL B CA 1
ATOM 4884 C C . VAL B 1 245 ? 26.113 61.539 44.055 1.00 26.58 242 VAL B C 1
ATOM 4885 O O . VAL B 1 245 ? 25.741 61.808 45.218 1.00 26.95 242 VAL B O 1
ATOM 4889 N N . MET B 1 246 ? 25.310 61.082 43.105 1.00 25.46 243 MET B N 1
ATOM 4890 C CA . MET B 1 246 ? 23.888 60.774 43.370 1.00 26.68 243 MET B CA 1
ATOM 4891 C C . MET B 1 246 ? 23.358 59.829 42.333 1.00 28.48 243 MET B C 1
ATOM 4892 O O . MET B 1 246 ? 24.018 59.596 41.313 1.00 27.62 243 MET B O 1
ATOM 4897 N N . PRO B 1 247 ? 22.151 59.298 42.543 1.00 28.47 244 PRO B N 1
ATOM 4898 C CA . PRO B 1 247 ? 21.587 58.396 41.540 1.00 29.19 244 PRO B CA 1
ATOM 4899 C C . PRO B 1 247 ? 21.235 59.150 40.269 1.00 27.73 244 PRO B C 1
ATOM 4900 O O . PRO B 1 247 ? 20.887 60.314 40.349 1.00 26.89 244 PRO B O 1
ATOM 4904 N N . MET B 1 248 ? 21.278 58.474 39.117 1.00 28.19 245 MET B N 1
ATOM 4905 C CA . MET B 1 248 ? 20.939 59.139 37.849 1.00 27.46 245 MET B CA 1
ATOM 4906 C C . MET B 1 248 ? 19.566 59.751 37.911 1.00 29.37 245 MET B C 1
ATOM 4907 O O . MET B 1 248 ? 19.347 60.810 37.352 1.00 29.02 245 MET B O 1
ATOM 4912 N N . LYS B 1 249 ? 18.623 59.066 38.560 1.00 28.91 246 LYS B N 1
ATOM 4913 C CA . LYS B 1 249 ? 17.246 59.604 38.649 1.00 30.70 246 LYS B CA 1
ATOM 4914 C C . LYS B 1 249 ? 17.168 61.008 39.185 1.00 30.00 246 LYS B C 1
ATOM 4915 O O . LYS B 1 249 ? 16.248 61.764 38.813 1.00 31.10 246 LYS B O 1
ATOM 4921 N N . GLU B 1 250 ? 18.074 61.343 40.101 1.00 30.36 247 GLU B N 1
ATOM 4922 C CA A GLU B 1 250 ? 18.120 62.704 40.658 0.50 29.31 247 GLU B CA 1
ATOM 4923 C CA B GLU B 1 250 ? 18.113 62.706 40.655 0.50 30.67 247 GLU B CA 1
ATOM 4924 C C . GLU B 1 250 ? 18.983 63.622 39.797 1.00 27.50 247 GLU B C 1
ATOM 4925 O O . GLU B 1 250 ? 18.663 64.782 39.640 1.00 30.25 247 GLU B O 1
ATOM 4936 N N . ALA B 1 251 ? 20.074 63.085 39.283 1.00 26.79 248 ALA B N 1
ATOM 4937 C CA . ALA B 1 251 ? 21.074 63.886 38.550 1.00 25.43 248 ALA B CA 1
ATOM 4938 C C . ALA B 1 251 ? 20.451 64.452 37.281 1.00 27.99 248 ALA B C 1
ATOM 4939 O O . ALA B 1 251 ? 20.693 65.605 36.911 1.00 28.15 248 ALA B O 1
ATOM 4941 N N . VAL B 1 252 ? 19.585 63.663 36.644 1.00 28.18 249 VAL B N 1
ATOM 4942 C CA . VAL B 1 252 ? 18.968 64.134 35.386 1.00 31.62 249 VAL B CA 1
ATOM 4943 C C . VAL B 1 252 ? 18.076 65.351 35.591 1.00 31.90 249 VAL B C 1
ATOM 4944 O O . VAL B 1 252 ? 17.863 66.129 34.660 1.00 32.42 249 VAL B O 1
ATOM 4948 N N . LYS B 1 253 ? 17.569 65.537 36.802 1.00 30.65 250 LYS B N 1
ATOM 4949 C CA . LYS B 1 253 ? 16.687 66.653 37.056 1.00 31.18 250 LYS B CA 1
ATOM 4950 C C . LYS B 1 253 ? 17.365 67.998 36.903 1.00 32.70 250 LYS B C 1
ATOM 4951 O O . LYS B 1 253 ? 16.689 68.983 36.650 1.00 33.93 250 LYS B O 1
ATOM 4957 N N . ILE B 1 254 ? 18.687 68.034 37.097 1.00 31.90 251 ILE B N 1
ATOM 4958 C CA . ILE B 1 254 ? 19.408 69.301 37.057 1.00 33.94 251 ILE B CA 1
ATOM 4959 C C . ILE B 1 254 ? 20.476 69.364 35.965 1.00 31.76 251 ILE B C 1
ATOM 4960 O O . ILE B 1 254 ? 21.087 70.421 35.785 1.00 31.33 251 ILE B O 1
ATOM 4965 N N . ALA B 1 255 ? 20.665 68.276 35.255 1.00 29.91 252 ALA B N 1
ATOM 4966 C CA . ALA B 1 255 ? 21.762 68.184 34.251 1.00 27.21 252 ALA B CA 1
ATOM 4967 C C . ALA B 1 255 ? 21.588 69.135 33.060 1.00 29.35 252 ALA B C 1
ATOM 4968 O O . ALA B 1 255 ? 20.537 69.206 32.465 1.00 32.35 252 ALA B O 1
ATOM 4970 N N . ASP B 1 256 ? 22.649 69.841 32.695 1.00 25.68 253 ASP B N 1
ATOM 4971 C CA A ASP B 1 256 ? 22.752 70.559 31.436 0.50 26.51 253 ASP B CA 1
ATOM 4972 C CA B ASP B 1 256 ? 22.733 70.544 31.442 0.50 26.51 253 ASP B CA 1
ATOM 4973 C C . ASP B 1 256 ? 23.374 69.671 30.353 1.00 25.99 253 ASP B C 1
ATOM 4974 O O . ASP B 1 256 ? 23.011 69.772 29.183 1.00 26.15 253 ASP B O 1
ATOM 4983 N N . PHE B 1 257 ? 24.374 68.893 30.754 1.00 24.16 254 PHE B N 1
ATOM 4984 C CA . PHE B 1 257 ? 25.010 67.856 29.948 1.00 25.43 254 PHE B CA 1
ATOM 4985 C C . PHE B 1 257 ? 24.953 66.533 30.721 1.00 26.68 254 PHE B C 1
ATOM 4986 O O . PHE B 1 257 ? 25.209 66.522 31.954 1.00 25.65 254 PHE B O 1
ATOM 4994 N N . VAL B 1 258 ? 24.684 65.427 30.017 1.00 25.61 255 VAL B N 1
ATOM 4995 C CA . VAL B 1 258 ? 24.872 64.089 30.548 1.00 23.37 255 VAL B CA 1
ATOM 4996 C C . VAL B 1 258 ? 25.805 63.340 29.614 1.00 26.92 255 VAL B C 1
ATOM 4997 O O . VAL B 1 258 ? 25.497 63.240 28.445 1.00 26.76 255 VAL B O 1
ATOM 5001 N N . ILE B 1 259 ? 26.924 62.889 30.145 1.00 25.40 256 ILE B N 1
ATOM 5002 C CA . ILE B 1 259 ? 27.946 62.168 29.383 1.00 25.45 256 ILE B CA 1
ATOM 5003 C C . ILE B 1 259 ? 28.080 60.762 29.913 1.00 26.28 256 ILE B C 1
ATOM 5004 O O . ILE B 1 259 ? 28.365 60.563 31.089 1.00 26.88 256 ILE B O 1
ATOM 5009 N N . THR B 1 260 ? 27.851 59.777 29.076 1.00 25.20 257 THR B N 1
ATOM 5010 C CA . THR B 1 260 ? 27.934 58.397 29.486 1.00 27.18 257 THR B CA 1
ATOM 5011 C C . THR B 1 260 ? 29.339 57.828 29.221 1.00 28.51 257 THR B C 1
ATOM 5012 O O . THR B 1 260 ? 29.835 57.972 28.118 1.00 29.21 257 THR B O 1
ATOM 5016 N N . ALA B 1 261 ? 29.940 57.191 30.226 1.00 26.48 258 ALA B N 1
ATOM 5017 C CA . ALA B 1 261 ? 31.273 56.635 30.135 1.00 27.72 258 ALA B CA 1
ATOM 5018 C C . ALA B 1 261 ? 31.366 55.327 30.926 1.00 27.92 258 ALA B C 1
ATOM 5019 O O . ALA B 1 261 ? 32.357 55.036 31.589 1.00 29.16 258 ALA B O 1
ATOM 5021 N N . SER B 1 262 ? 30.340 54.475 30.761 1.00 28.63 259 SER B N 1
ATOM 5022 C CA . SER B 1 262 ? 30.206 53.267 31.591 1.00 29.01 259 SER B CA 1
ATOM 5023 C C . SER B 1 262 ? 30.636 51.931 31.008 1.00 29.98 259 SER B C 1
ATOM 5024 O O . SER B 1 262 ? 30.895 50.978 31.737 1.00 31.67 259 SER B O 1
ATOM 5027 N N . GLY B 1 263 ? 30.582 51.805 29.677 1.00 30.31 260 GLY B N 1
ATOM 5028 C CA . GLY B 1 263 ? 30.694 50.512 29.032 1.00 32.19 260 GLY B CA 1
ATOM 5029 C C . GLY B 1 263 ? 29.468 49.627 29.221 1.00 33.34 260 GLY B C 1
ATOM 5030 O O . GLY B 1 263 ? 29.518 48.462 28.927 1.00 36.71 260 GLY B O 1
ATOM 5031 N N . ASN B 1 264 ? 28.349 50.222 29.654 1.00 32.35 261 ASN B N 1
ATOM 5032 C CA . ASN B 1 264 ? 27.124 49.430 29.954 1.00 33.38 261 ASN B CA 1
ATOM 5033 C C . ASN B 1 264 ? 26.005 49.827 29.015 1.00 35.10 261 ASN B C 1
ATOM 5034 O O . ASN B 1 264 ? 26.196 50.566 28.061 1.00 37.84 261 ASN B O 1
ATOM 5039 N N . THR B 1 265 ? 24.847 49.216 29.204 1.00 35.04 262 THR B N 1
ATOM 5040 C CA . THR B 1 265 ? 23.686 49.486 28.376 1.00 37.60 262 THR B CA 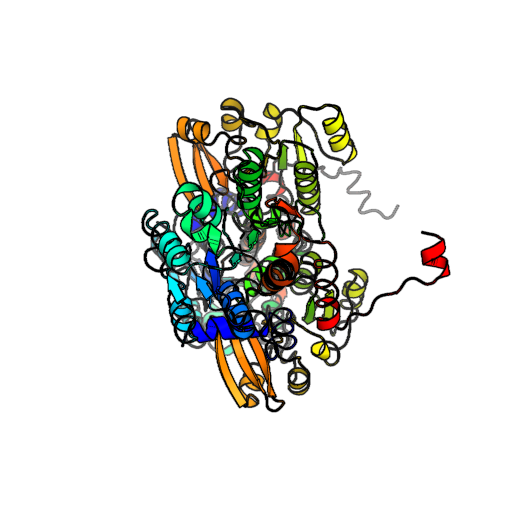1
ATOM 5041 C C . THR B 1 265 ? 22.659 50.256 29.218 1.00 33.62 262 THR B C 1
ATOM 5042 O O . THR B 1 265 ? 22.586 50.036 30.412 1.00 36.34 262 THR B O 1
ATOM 5046 N N . ASP B 1 266 ? 21.926 51.146 28.576 1.00 35.24 263 ASP B N 1
ATOM 5047 C CA . ASP B 1 266 ? 20.704 51.756 29.131 1.00 37.60 263 ASP B CA 1
ATOM 5048 C C . ASP B 1 266 ? 21.002 52.511 30.418 1.00 35.98 263 ASP B C 1
ATOM 5049 O O . ASP B 1 266 ? 20.421 52.242 31.468 1.00 38.74 263 ASP B O 1
ATOM 5054 N N . VAL B 1 267 ? 22.016 53.364 30.353 1.00 32.78 264 VAL B N 1
ATOM 5055 C CA . VAL B 1 267 ? 22.404 54.113 31.503 1.00 33.65 264 VAL B CA 1
ATOM 5056 C C . VAL B 1 267 ? 21.387 55.222 31.817 1.00 34.89 264 VAL B C 1
ATOM 5057 O O . VAL B 1 267 ? 21.379 55.773 32.921 1.00 41.77 264 VAL B O 1
ATOM 5061 N N . LEU B 1 268 ? 20.616 55.631 30.826 1.00 33.45 265 LEU B N 1
ATOM 5062 C CA . LEU B 1 268 ? 19.381 56.372 31.051 1.00 36.43 265 LEU B CA 1
ATOM 5063 C C . LEU B 1 268 ? 18.185 55.464 30.761 1.00 40.93 265 LEU B C 1
ATOM 5064 O O . LEU B 1 268 ? 18.149 54.741 29.739 1.00 39.97 265 LEU B O 1
ATOM 5069 N N . SER B 1 269 ? 17.192 55.502 31.642 1.00 39.74 266 SER B N 1
ATOM 5070 C CA . SER B 1 269 ? 15.893 54.890 31.389 1.00 42.26 266 SER B CA 1
ATOM 5071 C C . SER B 1 269 ? 14.951 55.902 30.733 1.00 41.97 266 SER B C 1
ATOM 5072 O O . SER B 1 269 ? 15.219 57.106 30.665 1.00 37.02 266 SER B O 1
ATOM 5075 N N . LYS B 1 270 ? 13.846 55.399 30.251 1.00 41.35 267 LYS B N 1
ATOM 5076 C CA . LYS B 1 270 ? 12.781 56.237 29.756 1.00 44.42 267 LYS B CA 1
ATOM 5077 C C . LYS B 1 270 ? 12.352 57.289 30.795 1.00 42.11 267 LYS B C 1
ATOM 5078 O O . LYS B 1 270 ? 12.140 58.445 30.455 1.00 41.95 267 LYS B O 1
ATOM 5084 N N . GLU B 1 271 ? 12.201 56.858 32.036 1.00 43.08 268 GLU B N 1
ATOM 5085 C CA . GLU B 1 271 ? 11.829 57.769 33.124 1.00 45.47 268 GLU B CA 1
ATOM 5086 C C . GLU B 1 271 ? 12.896 58.851 33.379 1.00 39.67 268 GLU B C 1
ATOM 5087 O O . GLU B 1 271 ? 12.558 59.991 33.587 1.00 40.89 268 GLU B O 1
ATOM 5093 N N . ASP B 1 272 ? 14.170 58.493 33.290 1.00 36.81 269 ASP B N 1
ATOM 5094 C CA . ASP B 1 272 ? 15.274 59.466 33.372 1.00 34.68 269 ASP B CA 1
ATOM 5095 C C . ASP B 1 272 ? 15.158 60.519 32.244 1.00 33.42 269 ASP B C 1
ATOM 5096 O O . ASP B 1 272 ? 15.316 61.730 32.462 1.00 33.04 269 ASP B O 1
ATOM 5101 N N . ILE B 1 273 ? 14.884 60.051 31.040 1.00 33.95 270 ILE B N 1
ATOM 5102 C CA . ILE B 1 273 ? 14.810 60.909 29.869 1.00 34.66 270 ILE B CA 1
ATOM 5103 C C . ILE B 1 273 ? 13.679 61.930 30.025 1.00 36.47 270 ILE B C 1
ATOM 5104 O O . ILE B 1 273 ? 13.851 63.126 29.730 1.00 36.55 270 ILE B O 1
ATOM 5109 N N . LEU B 1 274 ? 12.552 61.452 30.530 1.00 37.36 271 LEU B N 1
ATOM 5110 C CA . LEU B 1 274 ? 11.394 62.316 30.761 1.00 39.51 271 LEU B CA 1
ATOM 5111 C C . LEU B 1 274 ? 11.607 63.342 31.923 1.00 39.08 271 LEU B C 1
ATOM 5112 O O . LEU B 1 274 ? 10.780 64.265 32.076 1.00 41.25 271 LEU B O 1
ATOM 5117 N N . SER B 1 275 ? 12.645 63.158 32.720 1.00 36.30 272 SER B N 1
ATOM 5118 C CA . SER B 1 275 ? 13.022 64.107 33.773 1.00 37.26 272 SER B CA 1
ATOM 5119 C C . SER B 1 275 ? 14.048 65.155 33.351 1.00 36.32 272 SER B C 1
ATOM 5120 O O . SER B 1 275 ? 14.319 66.092 34.104 1.00 37.02 272 SER B O 1
ATOM 5123 N N . LEU B 1 276 ? 14.653 64.996 32.195 1.00 34.69 273 LEU B N 1
ATOM 5124 C CA . LEU B 1 276 ? 15.633 65.972 31.712 1.00 34.83 273 LEU B CA 1
ATOM 5125 C C . LEU B 1 276 ? 15.028 67.335 31.506 1.00 34.80 273 LEU B C 1
ATOM 5126 O O . LEU B 1 276 ? 13.900 67.457 31.121 1.00 34.57 273 LEU B O 1
ATOM 5131 N N . LYS B 1 277 ? 15.824 68.372 31.733 1.00 33.81 274 LYS B N 1
ATOM 5132 C CA . LYS B 1 277 ? 15.428 69.741 31.423 1.00 36.51 274 LYS B CA 1
ATOM 5133 C C . LYS B 1 277 ? 15.313 69.961 29.906 1.00 36.61 274 LYS B C 1
ATOM 5134 O O . LYS B 1 277 ? 16.029 69.341 29.124 1.00 34.88 274 LYS B O 1
ATOM 5140 N N . ASP B 1 278 ? 14.460 70.876 29.510 1.00 36.82 275 ASP B N 1
ATOM 5141 C CA . ASP B 1 278 ? 14.364 71.315 28.130 1.00 39.69 275 ASP B CA 1
ATOM 5142 C C . ASP B 1 278 ? 15.744 71.838 27.747 1.00 37.04 275 ASP B C 1
ATOM 5143 O O . ASP B 1 278 ? 16.353 72.600 28.498 1.00 36.64 275 ASP B O 1
ATOM 5148 N N . GLY B 1 279 ? 16.249 71.385 26.612 1.00 34.01 276 GLY B N 1
ATOM 5149 C CA . GLY B 1 279 ? 17.596 71.739 26.166 1.00 33.52 276 GLY B CA 1
ATOM 5150 C C . GLY B 1 279 ? 18.808 70.985 26.656 1.00 31.27 276 GLY B C 1
ATOM 5151 O O . GLY B 1 279 ? 19.923 71.351 26.301 1.00 29.26 276 GLY B O 1
ATOM 5152 N N . ALA B 1 280 ? 18.642 69.954 27.513 1.00 28.43 277 ALA B N 1
ATOM 5153 C CA . ALA B 1 280 ? 19.712 69.112 27.932 1.00 27.68 277 ALA B CA 1
ATOM 5154 C C . ALA B 1 280 ? 20.411 68.490 26.735 1.00 27.36 277 ALA B C 1
ATOM 5155 O O . ALA B 1 280 ? 19.776 68.162 25.734 1.00 28.12 277 ALA B O 1
ATOM 5157 N N . VAL B 1 281 ? 21.715 68.356 26.862 1.00 26.20 278 VAL B N 1
ATOM 5158 C CA . VAL B 1 281 ? 22.552 67.799 25.827 1.00 28.09 278 VAL B CA 1
ATOM 5159 C C . VAL B 1 281 ? 23.123 66.472 26.311 1.00 28.19 278 VAL B C 1
ATOM 5160 O O . VAL B 1 281 ? 23.643 66.340 27.454 1.00 26.78 278 VAL B O 1
ATOM 5164 N N . LEU B 1 282 ? 23.002 65.442 25.477 1.00 27.23 279 LEU B N 1
ATOM 5165 C CA . LEU B 1 282 ? 23.389 64.090 25.837 1.00 25.69 279 LEU B CA 1
ATOM 5166 C C . LEU B 1 282 ? 24.518 63.607 24.923 1.00 27.34 279 LEU B C 1
ATOM 5167 O O . LEU B 1 282 ? 24.392 63.765 23.689 1.00 29.47 279 LEU B O 1
ATOM 5172 N N . ALA B 1 283 ? 25.528 62.968 25.490 1.00 27.37 280 ALA B N 1
ATOM 5173 C CA . ALA B 1 283 ? 26.641 62.450 24.685 1.00 29.08 280 ALA B CA 1
ATOM 5174 C C . ALA B 1 283 ? 27.213 61.209 25.285 1.00 30.51 280 ALA B C 1
ATOM 5175 O O . ALA B 1 283 ? 27.186 61.026 26.497 1.00 29.03 280 ALA B O 1
ATOM 5177 N N . ASN B 1 284 ? 27.751 60.365 24.408 1.00 29.46 281 ASN B N 1
ATOM 5178 C CA . ASN B 1 284 ? 28.360 59.099 24.834 1.00 32.07 281 ASN B CA 1
ATOM 5179 C C . ASN B 1 284 ? 29.849 59.080 24.517 1.00 34.58 281 ASN B C 1
ATOM 5180 O O . ASN B 1 284 ? 30.293 59.459 23.428 1.00 34.81 281 ASN B O 1
ATOM 5185 N N . ALA B 1 285 ? 30.602 58.616 25.475 1.00 32.43 282 ALA B N 1
ATOM 5186 C CA . ALA B 1 285 ? 32.033 58.327 25.276 1.00 34.65 282 ALA B CA 1
ATOM 5187 C C . ALA B 1 285 ? 32.395 56.860 25.344 1.00 38.50 282 ALA B C 1
ATOM 5188 O O . ALA B 1 285 ? 33.552 56.505 25.068 1.00 41.69 282 ALA B O 1
ATOM 5190 N N . GLY B 1 286 ? 31.437 55.990 25.639 1.00 36.75 283 GLY B N 1
ATOM 5191 C CA . GLY B 1 286 ? 31.673 54.502 25.552 1.00 41.70 283 GLY B CA 1
ATOM 5192 C C . GLY B 1 286 ? 31.779 53.909 24.169 1.00 42.64 283 GLY B C 1
ATOM 5193 O O . GLY B 1 286 ? 31.458 54.567 23.142 1.00 45.23 283 GLY B O 1
ATOM 5194 N N . HIS B 1 287 ? 32.200 52.636 24.097 1.00 42.92 284 HIS B N 1
ATOM 5195 C CA . HIS B 1 287 ? 32.427 51.929 22.824 1.00 46.63 284 HIS B CA 1
ATOM 5196 C C . HIS B 1 287 ? 31.176 51.793 21.952 1.00 49.62 284 HIS B C 1
ATOM 5197 O O . HIS B 1 287 ? 31.231 51.965 20.719 1.00 51.81 284 HIS B O 1
ATOM 5204 N N . PHE B 1 288 ? 30.066 51.403 22.566 1.00 45.60 285 PHE B N 1
ATOM 5205 C CA . PHE B 1 288 ? 28.866 51.043 21.820 1.00 47.15 285 PHE B CA 1
ATOM 5206 C C . PHE B 1 288 ? 27.869 52.156 22.030 1.00 43.35 285 PHE B C 1
ATOM 5207 O O . PHE B 1 288 ? 27.893 52.837 23.094 1.00 39.49 285 PHE B O 1
ATOM 5215 N N . ASN B 1 289 ? 26.920 52.228 21.094 1.00 42.84 286 ASN B N 1
ATOM 5216 C CA . ASN B 1 289 ? 25.892 53.273 21.094 1.00 43.23 286 ASN B CA 1
ATOM 5217 C C . ASN B 1 289 ? 24.595 52.936 21.887 1.00 42.56 286 ASN B C 1
ATOM 5218 O O . ASN B 1 289 ? 23.522 53.481 21.613 1.00 44.28 286 ASN B O 1
ATOM 5223 N N . VAL B 1 290 ? 24.696 52.047 22.874 1.00 40.59 287 VAL B N 1
ATOM 5224 C CA . VAL B 1 290 ? 23.541 51.624 23.673 1.00 41.95 287 VAL B CA 1
ATOM 5225 C C . VAL B 1 290 ? 23.550 52.222 25.088 1.00 38.15 287 VAL B C 1
ATOM 5226 O O . VAL B 1 290 ? 22.657 51.932 25.860 1.00 39.65 287 VAL B O 1
ATOM 5230 N N . GLU B 1 291 ? 24.548 53.020 25.430 1.00 36.22 288 GLU B N 1
ATOM 5231 C CA . GLU B 1 291 ? 24.626 53.594 26.771 1.00 32.44 288 GLU B CA 1
ATOM 5232 C C . GLU B 1 291 ? 23.475 54.565 26.963 1.00 36.10 288 GLU B C 1
ATOM 5233 O O . GLU B 1 291 ? 22.748 54.499 27.924 1.00 34.82 288 GLU B O 1
ATOM 5239 N N . ILE B 1 292 ? 23.398 55.509 26.051 1.00 35.42 289 ILE B N 1
ATOM 5240 C CA . ILE B 1 292 ? 22.219 56.342 25.839 1.00 37.65 289 ILE B CA 1
ATOM 5241 C C . ILE B 1 292 ? 21.327 55.511 24.928 1.00 41.34 289 ILE B C 1
ATOM 5242 O O . ILE B 1 292 ? 21.733 55.053 23.830 1.00 45.23 289 ILE B O 1
ATOM 5247 N N . PRO B 1 293 ? 20.102 55.256 25.379 1.00 45.49 290 PRO B N 1
ATOM 5248 C CA . PRO B 1 293 ? 19.181 54.371 24.658 1.00 45.89 290 PRO B CA 1
ATOM 5249 C C . PRO B 1 293 ? 18.548 55.069 23.431 1.00 46.12 290 PRO B C 1
ATOM 5250 O O . PRO B 1 293 ? 17.421 55.575 23.481 1.00 42.84 290 PRO B O 1
ATOM 5254 N N . VAL B 1 294 ? 19.299 55.112 22.338 1.00 46.13 291 VAL B N 1
ATOM 5255 C CA . VAL B 1 294 ? 18.877 55.857 21.147 1.00 45.92 291 VAL B CA 1
ATOM 5256 C C . VAL B 1 294 ? 17.532 55.310 20.671 1.00 48.99 291 VAL B C 1
ATOM 5257 O O . VAL B 1 294 ? 16.658 56.082 20.245 1.00 47.19 291 VAL B O 1
ATOM 5261 N N . ARG B 1 295 ? 17.349 53.985 20.721 1.00 52.37 292 ARG B N 1
ATOM 5262 C CA . ARG B 1 295 ? 16.068 53.405 20.301 1.00 55.59 292 ARG B CA 1
ATOM 5263 C C . ARG B 1 295 ? 14.873 53.864 21.137 1.00 52.62 292 ARG B C 1
ATOM 5264 O O . ARG B 1 295 ? 13.776 54.070 20.589 1.00 52.56 292 ARG B O 1
ATOM 5267 N N . VAL B 1 296 ? 15.083 54.017 22.437 1.00 52.79 293 VAL B N 1
ATOM 5268 C CA . VAL B 1 296 ? 14.087 54.607 23.332 1.00 53.64 293 VAL B CA 1
ATOM 5269 C C . VAL B 1 296 ? 13.773 56.049 22.933 1.00 50.30 293 VAL B C 1
ATOM 5270 O O . VAL B 1 296 ? 12.618 56.388 22.847 1.00 49.35 293 VAL B O 1
ATOM 5274 N N . LEU B 1 297 ? 14.790 56.890 22.708 1.00 45.03 294 LEU B N 1
ATOM 5275 C CA . LEU B 1 297 ? 14.538 58.243 22.183 1.00 47.59 294 LEU B CA 1
ATOM 5276 C C . LEU B 1 297 ? 13.706 58.259 20.914 1.00 49.38 294 LEU B C 1
ATOM 5277 O O . LEU B 1 297 ? 12.702 58.997 20.802 1.00 50.58 294 LEU B O 1
ATOM 5282 N N . GLU B 1 298 ? 14.101 57.420 19.955 1.00 52.51 295 GLU B N 1
ATOM 5283 C CA . GLU B 1 298 ? 13.419 57.318 18.673 1.00 55.11 295 GLU B CA 1
ATOM 5284 C C . GLU B 1 298 ? 11.945 56.896 18.853 1.00 56.37 295 GLU B C 1
ATOM 5285 O O . GLU B 1 298 ? 11.062 57.429 18.189 1.00 62.14 295 GLU B O 1
ATOM 5291 N N . GLU B 1 299 ? 11.698 55.966 19.775 1.00 57.97 296 GLU B N 1
ATOM 5292 C CA . GLU B 1 299 ? 10.354 55.429 20.055 1.00 61.30 296 GLU B CA 1
ATOM 5293 C C . GLU B 1 299 ? 9.441 56.438 20.759 1.00 58.77 296 GLU B C 1
ATOM 5294 O O . GLU B 1 299 ? 8.301 56.586 20.356 1.00 60.35 296 GLU B O 1
ATOM 5297 N N . ILE B 1 300 ? 9.928 57.120 21.802 1.00 56.79 297 ILE B N 1
ATOM 5298 C CA . ILE B 1 300 ? 9.068 58.026 22.612 1.00 56.96 297 ILE B CA 1
ATOM 5299 C C . ILE B 1 300 ? 8.938 59.455 22.094 1.00 55.52 297 ILE B C 1
ATOM 5300 O O . ILE B 1 300 ? 7.993 60.144 22.434 1.00 58.63 297 ILE B O 1
ATOM 5305 N N . ALA B 1 301 ? 9.877 59.901 21.273 1.00 54.65 298 ALA B N 1
ATOM 5306 C CA . ALA B 1 301 ? 9.835 61.255 20.724 1.00 54.26 298 ALA B CA 1
ATOM 5307 C C . ALA B 1 301 ? 8.590 61.522 19.891 1.00 56.03 298 ALA B C 1
ATOM 5308 O O . ALA B 1 301 ? 8.196 60.688 19.060 1.00 56.83 298 ALA B O 1
ATOM 5310 N N . VAL B 1 302 ? 7.981 62.692 20.108 1.00 56.39 299 VAL B N 1
ATOM 5311 C CA . VAL B 1 302 ? 6.874 63.193 19.279 1.00 60.40 299 VAL B CA 1
ATOM 5312 C C . VAL B 1 302 ? 7.399 63.743 17.949 1.00 58.58 299 VAL B C 1
ATOM 5313 O O . VAL B 1 302 ? 6.758 63.577 16.926 1.00 60.92 299 VAL B O 1
ATOM 5317 N N . GLU B 1 303 ? 8.533 64.425 17.981 1.00 55.75 300 GLU B N 1
ATOM 5318 C CA . GLU B 1 303 ? 9.187 64.959 16.790 1.00 56.01 300 GLU B CA 1
ATOM 5319 C C . GLU B 1 303 ? 10.688 64.705 16.946 1.00 53.72 300 GLU B C 1
ATOM 5320 O O . GLU B 1 303 ? 11.202 64.656 18.060 1.00 49.72 300 GLU B O 1
ATOM 5322 N N . LYS B 1 304 ? 11.360 64.488 15.824 1.00 53.98 301 LYS B N 1
ATOM 5323 C CA . LYS B 1 304 ? 12.815 64.349 15.746 1.00 51.89 301 LYS B CA 1
ATOM 5324 C C . LYS B 1 304 ? 13.279 65.244 14.584 1.00 49.21 301 LYS B C 1
ATOM 5325 O O . LYS B 1 304 ? 12.616 65.296 13.550 1.00 49.55 301 LYS B O 1
ATOM 5331 N N . PHE B 1 305 ? 14.394 65.948 14.741 1.00 45.08 302 PHE B N 1
ATOM 5332 C CA . PHE B 1 305 ? 14.891 66.869 13.709 1.00 45.66 302 PHE B CA 1
ATOM 5333 C C . PHE B 1 305 ? 16.380 67.029 13.896 1.00 45.04 302 PHE B C 1
ATOM 5334 O O . PHE B 1 305 ? 16.898 66.788 15.002 1.00 43.61 302 PHE B O 1
ATOM 5342 N N . GLU B 1 306 ? 17.073 67.468 12.842 1.00 45.84 303 GLU B N 1
ATOM 5343 C CA . GLU B 1 306 ? 18.509 67.710 12.974 1.00 45.08 303 GLU B CA 1
ATOM 5344 C C . GLU B 1 306 ? 18.608 69.197 13.330 1.00 44.59 303 GLU B C 1
ATOM 5345 O O . GLU B 1 306 ? 18.163 70.082 12.548 1.00 44.49 303 GLU B O 1
ATOM 5351 N N . ALA B 1 307 ? 19.117 69.443 14.528 1.00 43.43 304 ALA B N 1
ATOM 5352 C CA . ALA B 1 307 ? 19.187 70.794 15.089 1.00 42.41 304 ALA B CA 1
ATOM 5353 C C . ALA B 1 307 ? 20.351 71.559 14.477 1.00 43.01 304 ALA B C 1
ATOM 5354 O O . ALA B 1 307 ? 20.265 72.758 14.226 1.00 45.08 304 ALA B O 1
ATOM 5356 N N . ARG B 1 308 ? 21.465 70.855 14.333 1.00 40.21 305 ARG B N 1
ATOM 5357 C CA . ARG B 1 308 ? 22.651 71.348 13.656 1.00 42.76 305 ARG B CA 1
ATOM 5358 C C . ARG B 1 308 ? 23.499 70.130 13.297 1.00 42.88 305 ARG B C 1
ATOM 5359 O O . ARG B 1 308 ? 23.124 69.025 13.695 1.00 40.39 305 ARG B O 1
ATOM 5367 N N . PRO B 1 309 ? 24.627 70.326 12.592 1.00 43.05 306 PRO B N 1
ATOM 5368 C CA . PRO B 1 309 ? 25.382 69.112 12.233 1.00 45.11 306 PRO B CA 1
ATOM 5369 C C . PRO B 1 309 ? 25.815 68.319 13.496 1.00 41.63 306 PRO B C 1
ATOM 5370 O O . PRO B 1 309 ? 26.328 68.889 14.490 1.00 41.51 306 PRO B O 1
ATOM 5374 N N . ASN B 1 310 ? 25.542 67.025 13.461 1.00 42.72 307 ASN B N 1
ATOM 5375 C CA . ASN B 1 310 ? 25.880 66.105 14.551 1.00 42.52 307 ASN B CA 1
ATOM 5376 C C . ASN B 1 310 ? 25.010 66.220 15.815 1.00 39.19 307 ASN B C 1
ATOM 5377 O O . ASN B 1 310 ? 25.407 65.689 16.843 1.00 38.17 307 ASN B O 1
ATOM 5382 N N . VAL B 1 311 ? 23.878 66.924 15.721 1.00 37.04 308 VAL B N 1
ATOM 5383 C CA . VAL B 1 311 ? 23.005 67.212 16.885 1.00 34.82 308 VAL B CA 1
ATOM 5384 C C . VAL B 1 311 ? 21.579 66.886 16.479 1.00 37.02 308 VAL B C 1
ATOM 5385 O O . VAL B 1 311 ? 21.005 67.541 15.610 1.00 39.63 308 VAL B O 1
ATOM 5389 N N . THR B 1 312 ? 21.006 65.872 17.110 1.00 34.57 309 THR B N 1
ATOM 5390 C CA . THR B 1 312 ? 19.619 65.509 16.837 1.00 36.66 309 THR B CA 1
ATOM 5391 C C . THR B 1 312 ? 18.751 66.003 17.988 1.00 35.50 309 THR B C 1
ATOM 5392 O O . THR B 1 312 ? 19.040 65.653 19.135 1.00 33.89 309 THR B O 1
ATOM 5396 N N . GLY B 1 313 ? 17.716 66.750 17.667 1.00 37.27 310 GLY B N 1
ATOM 5397 C CA . GLY B 1 313 ? 16.676 67.148 18.615 1.00 37.61 310 GLY B CA 1
ATOM 5398 C C . GLY B 1 313 ? 15.596 66.086 18.701 1.00 39.32 310 GLY B C 1
ATOM 5399 O O . GLY B 1 313 ? 15.080 65.633 17.691 1.00 41.18 310 GLY B O 1
ATOM 5400 N N . TYR B 1 314 ? 15.220 65.740 19.916 1.00 37.75 311 TYR B N 1
ATOM 5401 C CA . TYR B 1 314 ? 14.059 64.881 20.182 1.00 40.05 311 TYR B CA 1
ATOM 5402 C C . TYR B 1 314 ? 13.057 65.620 21.057 1.00 40.77 311 TYR B C 1
ATOM 5403 O O . TYR B 1 314 ? 13.344 65.880 22.228 1.00 40.06 311 TYR B O 1
ATOM 5412 N N . THR B 1 315 ? 11.874 65.867 20.538 1.00 42.63 312 THR B N 1
ATOM 5413 C CA . THR B 1 315 ? 10.842 66.556 21.292 1.00 46.26 312 THR B CA 1
ATOM 5414 C C . THR B 1 315 ? 9.960 65.466 21.885 1.00 48.70 312 THR B C 1
ATOM 5415 O O . THR B 1 315 ? 9.459 64.607 21.163 1.00 50.33 312 THR B O 1
ATOM 5419 N N . LEU B 1 316 ? 9.797 65.510 23.202 1.00 46.82 313 LEU B N 1
ATOM 5420 C CA . LEU B 1 316 ? 9.159 64.460 23.978 1.00 46.65 313 LEU B CA 1
ATOM 5421 C C . LEU B 1 316 ? 7.679 64.787 24.253 1.00 48.70 313 LEU B C 1
ATOM 5422 O O . LEU B 1 316 ? 7.216 65.901 24.011 1.00 48.35 313 LEU B O 1
ATOM 5427 N N . GLU B 1 317 ? 6.959 63.785 24.763 1.00 53.70 314 GLU B N 1
ATOM 5428 C CA . GLU B 1 317 ? 5.518 63.900 25.120 1.00 59.41 314 GLU B CA 1
ATOM 5429 C C . GLU B 1 317 ? 5.262 64.975 26.187 1.00 56.69 314 GLU B C 1
ATOM 5430 O O . GLU B 1 317 ? 4.209 65.595 26.179 1.00 57.07 314 GLU B O 1
ATOM 5436 N N . ASN B 1 318 ? 6.258 65.243 27.041 1.00 51.91 315 ASN B N 1
ATOM 5437 C CA . ASN B 1 318 ? 6.208 66.351 28.023 1.00 51.58 315 ASN B CA 1
ATOM 5438 C C . ASN B 1 318 ? 6.496 67.771 27.446 1.00 51.96 315 ASN B C 1
ATOM 5439 O O . ASN B 1 318 ? 6.578 68.757 28.189 1.00 51.62 315 ASN B O 1
ATOM 5444 N N . GLY B 1 319 ? 6.663 67.871 26.126 1.00 50.89 316 GLY B N 1
ATOM 5445 C CA . GLY B 1 319 ? 6.840 69.140 25.463 1.00 51.46 316 GLY B CA 1
ATOM 5446 C C . GLY B 1 319 ? 8.267 69.613 25.413 1.00 48.14 316 GLY B C 1
ATOM 5447 O O . GLY B 1 319 ? 8.561 70.569 24.707 1.00 49.50 316 GLY B O 1
ATOM 5448 N N . LYS B 1 320 ? 9.151 68.941 26.136 1.00 44.32 317 LYS B N 1
ATOM 5449 C CA . LYS B 1 320 ? 10.560 69.343 26.216 1.00 42.10 317 LYS B CA 1
ATOM 5450 C C . LYS B 1 320 ? 11.324 68.710 25.065 1.00 43.08 317 LYS B C 1
ATOM 5451 O O . LYS B 1 320 ? 10.919 67.649 24.531 1.00 43.39 317 LYS B O 1
ATOM 5457 N N . THR B 1 321 ? 12.437 69.358 24.714 1.00 41.17 318 THR B N 1
ATOM 5458 C CA . THR B 1 321 ? 13.325 68.890 23.628 1.00 40.70 318 THR B CA 1
ATOM 5459 C C . THR B 1 321 ? 14.684 68.625 24.202 1.00 39.35 318 THR B C 1
ATOM 5460 O O . THR B 1 321 ? 15.255 69.457 24.916 1.00 38.69 318 THR B O 1
ATOM 5464 N N . VAL B 1 322 ? 15.192 67.425 23.954 1.00 36.12 319 VAL B N 1
ATOM 5465 C CA . VAL B 1 322 ? 16.537 67.081 24.349 1.00 34.52 319 VAL B CA 1
ATOM 5466 C C . VAL B 1 322 ? 17.388 66.824 23.119 1.00 31.63 319 VAL B C 1
ATOM 5467 O O . VAL B 1 322 ? 16.856 66.429 22.093 1.00 33.48 319 VAL B O 1
ATOM 5471 N N . PHE B 1 323 ? 18.697 67.058 23.257 1.00 30.23 320 PHE B N 1
ATOM 5472 C CA . PHE B 1 323 ? 19.638 66.961 22.119 1.00 31.15 320 PHE B CA 1
ATOM 5473 C C . PHE B 1 323 ? 20.675 65.873 22.308 1.00 28.96 320 PHE B C 1
ATOM 5474 O O . PHE B 1 323 ? 21.288 65.758 23.371 1.00 29.08 320 PHE B O 1
ATOM 5482 N N . LEU B 1 324 ? 20.805 65.055 21.270 1.00 29.90 321 LEU B N 1
ATOM 5483 C CA . LEU B 1 324 ? 21.764 63.966 21.269 1.00 30.37 321 LEU B CA 1
ATOM 5484 C C . LEU B 1 324 ? 22.879 64.265 20.280 1.00 32.41 321 LEU B C 1
ATOM 5485 O O . LEU B 1 324 ? 22.605 64.515 19.099 1.00 35.06 321 LEU B O 1
ATOM 5490 N N . LEU B 1 325 ? 24.122 64.127 20.745 1.00 31.88 322 LEU B N 1
ATOM 5491 C CA . LEU B 1 325 ? 25.285 64.276 19.894 1.00 33.69 322 LEU B CA 1
ATOM 5492 C C . LEU B 1 325 ? 25.691 62.962 19.225 1.00 33.33 322 LEU B C 1
ATOM 5493 O O . LEU B 1 325 ? 25.672 61.904 19.836 1.00 30.93 322 LEU B O 1
ATOM 5498 N N . ALA B 1 326 ? 26.045 63.076 17.943 1.00 35.19 323 ALA B N 1
ATOM 5499 C CA . ALA B 1 326 ? 26.637 62.011 17.168 1.00 37.30 323 ALA B CA 1
ATOM 5500 C C . ALA B 1 326 ? 25.835 60.695 17.179 1.00 37.95 323 ALA B C 1
ATOM 5501 O O . ALA B 1 326 ? 26.426 59.615 17.196 1.00 36.95 323 ALA B O 1
ATOM 5503 N N . GLU B 1 327 ? 24.498 60.791 17.186 1.00 36.34 324 GLU B N 1
ATOM 5504 C CA . GLU B 1 327 ? 23.626 59.603 17.206 1.00 39.12 324 GLU B CA 1
ATOM 5505 C C . GLU B 1 327 ? 23.936 58.636 18.367 1.00 38.53 324 GLU B C 1
ATOM 5506 O O . GLU B 1 327 ? 23.680 57.440 18.237 1.00 38.46 324 GLU B O 1
ATOM 5512 N N . GLY B 1 328 ? 24.469 59.163 19.476 1.00 36.02 325 GLY B N 1
ATOM 5513 C CA . GLY B 1 328 ? 24.825 58.385 20.639 1.00 35.11 325 GLY B CA 1
ATOM 5514 C C . GLY B 1 328 ? 26.099 57.551 20.498 1.00 34.27 325 GLY B C 1
ATOM 5515 O O . GLY B 1 328 ? 26.385 56.738 21.325 1.00 35.13 325 GLY B O 1
ATOM 5516 N N . ARG B 1 329 ? 26.821 57.737 19.395 1.00 35.97 326 ARG B N 1
ATOM 5517 C CA . ARG B 1 329 ? 28.110 57.093 19.194 1.00 35.90 326 ARG B CA 1
ATOM 5518 C C . ARG B 1 329 ? 29.181 57.884 19.957 1.00 35.84 326 ARG B C 1
ATOM 5519 O O . ARG B 1 329 ? 29.022 59.022 20.293 1.00 36.29 326 ARG B O 1
ATOM 5527 N N . LEU B 1 330 ? 30.288 57.227 20.201 1.00 37.23 327 LEU B N 1
ATOM 5528 C CA . LEU B 1 330 ? 31.470 57.794 20.787 1.00 39.84 327 LEU B CA 1
ATOM 5529 C C . LEU B 1 330 ? 31.792 59.160 20.134 1.00 40.74 327 LEU B C 1
ATOM 5530 O O . LEU B 1 330 ? 31.866 59.277 18.904 1.00 39.77 327 LEU B O 1
ATOM 5535 N N . VAL B 1 331 ? 31.910 60.207 20.965 1.00 37.37 328 VAL B N 1
ATOM 5536 C CA A VAL B 1 331 ? 31.938 61.583 20.442 0.50 38.92 328 VAL B CA 1
ATOM 5537 C CA B VAL B 1 331 ? 31.905 61.604 20.539 0.50 38.04 328 VAL B CA 1
ATOM 5538 C C . VAL B 1 331 ? 33.299 62.177 20.116 1.00 39.47 328 VAL B C 1
ATOM 5539 O O . VAL B 1 331 ? 33.360 63.144 19.362 1.00 41.90 328 VAL B O 1
ATOM 5546 N N . ASN B 1 332 ? 34.379 61.629 20.661 1.00 38.66 329 ASN B N 1
ATOM 5547 C CA . ASN B 1 332 ? 35.701 62.325 20.776 1.00 39.03 329 ASN B CA 1
ATOM 5548 C C . ASN B 1 332 ? 36.842 61.942 19.862 1.00 47.88 329 ASN B C 1
ATOM 5549 O O . ASN B 1 332 ? 37.987 62.381 20.102 1.00 48.49 329 ASN B O 1
ATOM 5554 N N . LEU B 1 333 ? 36.581 61.091 18.878 1.00 45.42 330 LEU B N 1
ATOM 5555 C CA . LEU B 1 333 ? 37.719 60.573 18.071 1.00 48.26 330 LEU B CA 1
ATOM 5556 C C . LEU B 1 333 ? 37.756 61.135 16.655 1.00 49.22 330 LEU B C 1
ATOM 5557 O O . LEU B 1 333 ? 38.817 61.057 16.027 1.00 45.85 330 LEU B O 1
ATOM 5562 N N . ALA B 1 334 ? 36.645 61.724 16.206 1.00 53.52 331 ALA B N 1
ATOM 5563 C CA . ALA B 1 334 ? 36.522 62.226 14.831 1.00 54.18 331 ALA B CA 1
ATOM 5564 C C . ALA B 1 334 ? 37.559 63.279 14.463 1.00 54.80 331 ALA B C 1
ATOM 5565 O O . ALA B 1 334 ? 37.998 63.301 13.306 1.00 51.78 331 ALA B O 1
ATOM 5567 N N . ALA B 1 335 ? 37.940 64.150 15.420 1.00 51.17 332 ALA B N 1
ATOM 5568 C CA . ALA B 1 335 ? 38.973 65.179 15.147 1.00 52.72 332 ALA B CA 1
ATOM 5569 C C . ALA B 1 335 ? 40.392 64.629 15.107 1.00 49.70 332 ALA B C 1
ATOM 5570 O O . ALA B 1 335 ? 41.322 65.371 14.755 1.00 50.85 332 ALA B O 1
ATOM 5572 N N . GLY B 1 336 ? 40.576 63.372 15.514 1.00 45.98 333 GLY B N 1
ATOM 5573 C CA . GLY B 1 336 ? 41.881 62.741 15.414 1.00 45.42 333 GLY B CA 1
ATOM 5574 C C . GLY B 1 336 ? 42.788 63.110 16.576 1.00 46.45 333 GLY B C 1
ATOM 5575 O O . GLY B 1 336 ? 43.999 62.853 16.527 1.00 53.04 333 GLY B O 1
ATOM 5576 N N . ASP B 1 337 ? 42.223 63.676 17.650 1.00 42.63 334 ASP B N 1
ATOM 5577 C CA . ASP B 1 337 ? 43.025 64.120 18.814 1.00 42.93 334 ASP B CA 1
ATOM 5578 C C . ASP B 1 337 ? 42.551 63.485 20.112 1.00 45.42 334 ASP B C 1
ATOM 5579 O O . ASP B 1 337 ? 42.606 64.111 21.179 1.00 44.58 334 ASP B O 1
ATOM 5581 N N . GLY B 1 338 ? 42.185 62.199 20.053 1.00 43.95 335 GLY B N 1
ATOM 5582 C CA . GLY B 1 338 ? 41.729 61.472 21.242 1.00 42.03 335 GLY B CA 1
ATOM 5583 C C . GLY B 1 338 ? 42.695 61.427 22.385 1.00 42.21 335 GLY B C 1
ATOM 5584 O O . GLY B 1 338 ? 42.278 61.462 23.544 1.00 44.19 335 GLY B O 1
ATOM 5585 N N . HIS B 1 339 ? 43.990 61.253 22.036 1.00 36.31 336 HIS B N 1
ATOM 5586 C CA A HIS B 1 339 ? 45.101 61.298 22.977 0.50 34.05 336 HIS B CA 1
ATOM 5587 C CA B HIS B 1 339 ? 45.092 61.238 22.966 0.50 35.54 336 HIS B CA 1
ATOM 5588 C C . HIS B 1 339 ? 46.276 61.978 22.291 1.00 32.61 336 HIS B C 1
ATOM 5589 O O . HIS B 1 339 ? 46.363 61.983 21.064 1.00 30.97 336 HIS B O 1
ATOM 5602 N N . PRO B 1 340 ? 47.198 62.542 23.085 1.00 32.32 337 PRO B N 1
ATOM 5603 C CA . PRO B 1 340 ? 48.469 63.115 22.551 1.00 30.48 337 PRO B CA 1
ATOM 5604 C C . PRO B 1 340 ? 49.308 62.068 21.831 1.00 26.25 337 PRO B C 1
ATOM 5605 O O . PRO B 1 340 ? 49.286 60.868 22.168 1.00 25.55 337 PRO B O 1
ATOM 5609 N N . VAL B 1 341 ? 50.085 62.534 20.866 1.00 25.34 338 VAL B N 1
ATOM 5610 C CA . VAL B 1 341 ? 50.944 61.625 20.090 1.00 25.19 338 VAL B CA 1
ATOM 5611 C C . VAL B 1 341 ? 51.779 60.703 20.951 1.00 25.03 338 VAL B C 1
ATOM 5612 O O . VAL B 1 341 ? 51.845 59.511 20.710 1.00 25.77 338 VAL B O 1
ATOM 5616 N N . GLU B 1 342 ? 52.473 61.289 21.916 1.00 25.55 339 GLU B N 1
ATOM 5617 C CA . GLU B 1 342 ? 53.438 60.496 22.723 1.00 26.40 339 GLU B CA 1
ATOM 5618 C C . GLU B 1 342 ? 52.768 59.489 23.626 1.00 24.84 339 GLU B C 1
ATOM 5619 O O . GLU B 1 342 ? 53.355 58.457 23.965 1.00 26.74 339 GLU B O 1
ATOM 5625 N N . ILE B 1 343 ? 51.543 59.789 24.037 1.00 27.34 340 ILE B N 1
ATOM 5626 C CA . ILE B 1 343 ? 50.758 58.785 24.779 1.00 27.38 340 ILE B CA 1
ATOM 5627 C C . ILE B 1 343 ? 50.397 57.587 23.889 1.00 27.63 340 ILE B C 1
ATOM 5628 O O . ILE B 1 343 ? 50.500 56.443 24.317 1.00 27.90 340 ILE B O 1
ATOM 5633 N N . MET B 1 344 ? 49.964 57.866 22.639 1.00 27.37 341 MET B N 1
ATOM 5634 C CA . MET B 1 344 ? 49.648 56.755 21.715 1.00 28.36 341 MET B CA 1
ATOM 5635 C C . MET B 1 344 ? 50.915 55.988 21.354 1.00 25.99 341 MET B C 1
ATOM 5636 O O . MET B 1 344 ? 50.848 54.790 21.137 1.00 27.08 341 MET B O 1
ATOM 5641 N N . ASP B 1 345 ? 52.048 56.674 21.280 1.00 25.63 342 ASP B N 1
ATOM 5642 C CA . ASP B 1 345 ? 53.328 56.031 21.022 1.00 25.89 342 ASP B CA 1
ATOM 5643 C C . ASP B 1 345 ? 53.558 54.999 22.118 1.00 26.27 342 ASP B C 1
ATOM 5644 O O . ASP B 1 345 ? 53.917 53.864 21.837 1.00 25.40 342 ASP B O 1
ATOM 5649 N N . LEU B 1 346 ? 53.381 55.398 23.389 1.00 26.96 343 LEU B N 1
ATOM 5650 C CA . LEU B 1 346 ? 53.495 54.435 24.506 1.00 27.33 343 LEU B CA 1
ATOM 5651 C C . LEU B 1 346 ? 52.530 53.252 24.422 1.00 26.64 343 LEU B C 1
ATOM 5652 O O . LEU B 1 346 ? 52.916 52.111 24.556 1.00 26.22 343 LEU B O 1
ATOM 5657 N N . SER B 1 347 ? 51.278 53.552 24.174 1.00 25.92 344 SER B N 1
ATOM 5658 C CA . SER B 1 347 ? 50.254 52.542 24.079 1.00 26.93 344 SER B CA 1
ATOM 5659 C C . SER B 1 347 ? 50.581 51.537 22.924 1.00 26.60 344 SER B C 1
ATOM 5660 O O . SER B 1 347 ? 50.480 50.311 23.053 1.00 26.45 344 SER B O 1
ATOM 5663 N N . PHE B 1 348 ? 50.932 52.108 21.792 1.00 24.67 345 PHE B N 1
ATOM 5664 C CA . PHE B 1 348 ? 51.258 51.302 20.594 1.00 25.99 345 PHE B CA 1
ATOM 5665 C C . PHE B 1 348 ? 52.485 50.461 20.798 1.00 27.27 345 PHE B C 1
ATOM 5666 O O . PHE B 1 348 ? 52.573 49.324 20.321 1.00 25.96 345 PHE B O 1
ATOM 5674 N N . ALA B 1 349 ? 53.477 51.012 21.482 1.00 25.39 346 ALA B N 1
ATOM 5675 C CA . ALA B 1 349 ? 54.643 50.193 21.860 1.00 26.36 346 ALA B CA 1
ATOM 5676 C C . ALA B 1 349 ? 54.266 48.986 22.688 1.00 26.87 346 ALA B C 1
ATOM 5677 O O . ALA B 1 349 ? 54.729 47.838 22.401 1.00 26.55 346 ALA B O 1
ATOM 5679 N N . LEU B 1 350 ? 53.394 49.198 23.670 1.00 26.61 347 LEU B N 1
ATOM 5680 C CA . LEU B 1 350 ? 52.951 48.086 24.489 1.00 28.48 347 LEU B CA 1
ATOM 5681 C C . LEU B 1 350 ? 52.237 47.026 23.597 1.00 28.13 347 LEU B C 1
ATOM 5682 O O . LEU B 1 350 ? 52.415 45.792 23.766 1.00 28.59 347 LEU B O 1
ATOM 5687 N N . GLN B 1 351 ? 51.435 47.515 22.660 1.00 27.21 348 GLN B N 1
ATOM 5688 C CA A GLN B 1 351 ? 50.688 46.608 21.759 0.50 28.80 348 GLN B CA 1
ATOM 5689 C CA B GLN B 1 351 ? 50.652 46.604 21.796 0.50 28.44 348 GLN B CA 1
ATOM 5690 C C . GLN B 1 351 ? 51.577 45.831 20.835 1.00 27.86 348 GLN B C 1
ATOM 5691 O O . GLN B 1 351 ? 51.349 44.638 20.607 1.00 28.26 348 GLN B O 1
ATOM 5702 N N . ILE B 1 352 ? 52.597 46.496 20.273 1.00 28.85 349 ILE B N 1
ATOM 5703 C CA . ILE B 1 352 ? 53.550 45.810 19.393 1.00 27.92 349 ILE B CA 1
ATOM 5704 C C . ILE B 1 352 ? 54.270 44.709 20.179 1.00 28.69 349 ILE B C 1
ATOM 5705 O O . ILE B 1 352 ? 54.393 43.554 19.728 1.00 28.26 349 ILE B O 1
ATOM 5710 N N . PHE B 1 353 ? 54.733 45.038 21.388 1.00 27.26 350 PHE B N 1
ATOM 5711 C CA . PHE B 1 353 ? 55.416 44.036 22.180 1.00 29.11 350 PHE B CA 1
ATOM 5712 C C . PHE B 1 353 ? 54.453 42.928 22.629 1.00 28.54 350 PHE B C 1
ATOM 5713 O O . PHE B 1 353 ? 54.890 41.808 22.806 1.00 28.56 350 PHE B O 1
ATOM 5721 N N . ALA B 1 354 ? 53.165 43.229 22.854 1.00 28.24 351 ALA B N 1
ATOM 5722 C CA . ALA B 1 354 ? 52.198 42.188 23.113 1.00 29.86 351 ALA B CA 1
ATOM 5723 C C . ALA B 1 354 ? 52.111 41.204 21.918 1.00 30.15 351 ALA B C 1
ATOM 5724 O O . ALA B 1 354 ? 52.104 40.001 22.088 1.00 32.17 351 ALA B O 1
ATOM 5726 N N . VAL B 1 355 ? 52.038 41.753 20.717 1.00 29.80 352 VAL B N 1
ATOM 5727 C CA . VAL B 1 355 ? 52.028 40.900 19.509 1.00 31.29 352 VAL B CA 1
ATOM 5728 C C . VAL B 1 355 ? 53.302 40.058 19.427 1.00 30.83 352 VAL B C 1
ATOM 5729 O O . VAL B 1 355 ? 53.220 38.847 19.201 1.00 31.27 352 VAL B O 1
ATOM 5733 N N . LEU B 1 356 ? 54.451 40.681 19.644 1.00 29.89 353 LEU B N 1
ATOM 5734 C CA . LEU B 1 356 ? 55.729 39.926 19.602 1.00 33.57 353 LEU B CA 1
ATOM 5735 C C . LEU B 1 356 ? 55.806 38.857 20.690 1.00 33.60 353 LEU B C 1
ATOM 5736 O O . LEU B 1 356 ? 56.352 37.783 20.477 1.00 33.23 353 LEU B O 1
ATOM 5741 N N . TYR B 1 357 ? 55.183 39.107 21.852 1.00 32.56 354 TYR B N 1
ATOM 5742 C CA . TYR B 1 357 ? 55.126 38.131 22.933 1.00 33.56 354 TYR B CA 1
ATOM 5743 C C . TYR B 1 357 ? 54.253 36.975 22.563 1.00 33.12 354 TYR B C 1
ATOM 5744 O O . TYR B 1 357 ? 54.585 35.798 22.860 1.00 35.58 354 TYR B O 1
ATOM 5753 N N . LEU B 1 358 ? 53.132 37.278 21.891 1.00 32.12 355 LEU B N 1
ATOM 5754 C CA . LEU B 1 358 ? 52.242 36.229 21.372 1.00 34.79 355 LEU B CA 1
ATOM 5755 C C . LEU B 1 358 ? 52.951 35.443 20.279 1.00 35.47 355 LEU B C 1
ATOM 5756 O O . LEU B 1 358 ? 52.859 34.228 20.225 1.00 37.98 355 LEU B O 1
ATOM 5761 N N . LEU B 1 359 ? 53.684 36.125 19.432 1.00 36.10 356 LEU B N 1
ATOM 5762 C CA . LEU B 1 359 ? 54.442 35.408 18.355 1.00 38.13 356 LEU B CA 1
ATOM 5763 C C . LEU B 1 359 ? 55.390 34.363 18.974 1.00 40.95 356 LEU B C 1
ATOM 5764 O O . LEU B 1 359 ? 55.451 33.180 18.529 1.00 41.60 356 LEU B O 1
ATOM 5769 N N . GLU B 1 360 ? 56.117 34.787 20.001 1.00 39.69 357 GLU B N 1
ATOM 5770 C CA . GLU B 1 360 ? 57.090 33.932 20.682 1.00 44.05 357 GLU B CA 1
ATOM 5771 C C . GLU B 1 360 ? 56.442 32.833 21.549 1.00 45.08 357 GLU B C 1
ATOM 5772 O O . GLU B 1 360 ? 56.968 31.707 21.628 1.00 46.83 357 GLU B O 1
ATOM 5775 N N . ASN B 1 361 ? 55.323 33.147 22.224 1.00 40.07 358 ASN B N 1
ATOM 5776 C CA . ASN B 1 361 ? 54.832 32.305 23.318 1.00 41.52 358 ASN B CA 1
ATOM 5777 C C . ASN B 1 361 ? 53.488 31.671 23.165 1.00 42.12 358 ASN B C 1
ATOM 5778 O O . ASN B 1 361 ? 53.070 30.933 24.063 1.00 44.15 358 ASN B O 1
ATOM 5783 N N . HIS B 1 362 ? 52.814 31.889 22.048 1.00 43.42 359 HIS B N 1
ATOM 5784 C CA . HIS B 1 362 ? 51.411 31.474 21.955 1.00 46.02 359 HIS B CA 1
ATOM 5785 C C . HIS B 1 362 ? 51.212 29.965 22.102 1.00 50.68 359 HIS B C 1
ATOM 5786 O O . HIS B 1 362 ? 50.239 29.527 22.729 1.00 50.97 359 HIS B O 1
ATOM 5793 N N . ARG B 1 363 ? 52.144 29.173 21.567 1.00 52.69 360 ARG B N 1
ATOM 5794 C CA . ARG B 1 363 ? 52.061 27.700 21.710 1.00 56.74 360 ARG B CA 1
ATOM 5795 C C . ARG B 1 363 ? 52.024 27.247 23.179 1.00 56.91 360 ARG B C 1
ATOM 5796 O O . ARG B 1 363 ? 51.475 26.181 23.482 1.00 60.34 360 ARG B O 1
ATOM 5799 N N . LYS B 1 364 ? 52.601 28.054 24.064 1.00 53.64 361 LYS B N 1
ATOM 5800 C CA . LYS B 1 364 ? 52.651 27.805 25.503 1.00 56.50 361 LYS B CA 1
ATOM 5801 C C . LYS B 1 364 ? 51.493 28.426 26.324 1.00 56.06 361 LYS B C 1
ATOM 5802 O O . LYS B 1 364 ? 51.393 28.177 27.515 1.00 55.91 361 LYS B O 1
ATOM 5805 N N . MET B 1 365 ? 50.631 29.234 25.695 1.00 53.54 362 MET B N 1
ATOM 5806 C CA . MET B 1 365 ? 49.557 29.947 26.406 1.00 51.16 362 MET B CA 1
ATOM 5807 C C . MET B 1 365 ? 48.195 29.273 26.281 1.00 52.95 362 MET B C 1
ATOM 5808 O O . MET B 1 365 ? 47.870 28.722 25.235 1.00 55.19 362 MET B O 1
ATOM 5813 N N . SER B 1 366 ? 47.406 29.310 27.353 1.00 51.40 363 SER B N 1
ATOM 5814 C CA . SER B 1 366 ? 46.000 28.854 27.300 1.00 54.50 363 SER B CA 1
ATOM 5815 C C . SER B 1 366 ? 45.075 29.855 26.564 1.00 51.35 363 SER B C 1
ATOM 5816 O O . SER B 1 366 ? 45.450 31.058 26.424 1.00 48.92 363 SER B O 1
ATOM 5819 N N . PRO B 1 367 ? 43.876 29.397 26.115 1.00 51.95 364 PRO B N 1
ATOM 5820 C CA . PRO B 1 367 ? 42.857 30.309 25.551 1.00 50.82 364 PRO B CA 1
ATOM 5821 C C . PRO B 1 367 ? 42.120 31.077 26.681 1.00 49.85 364 PRO B C 1
ATOM 5822 O O . PRO B 1 367 ? 40.969 30.773 27.031 1.00 52.50 364 PRO B O 1
ATOM 5826 N N . LYS B 1 368 ? 42.837 32.041 27.235 1.00 45.01 365 LYS B N 1
ATOM 5827 C CA . LYS B 1 368 ? 42.462 32.818 28.422 1.00 45.19 365 LYS B CA 1
ATOM 5828 C C . LYS B 1 368 ? 42.787 34.269 28.139 1.00 41.12 365 LYS B C 1
ATOM 5829 O O . LYS B 1 368 ? 43.624 34.583 27.282 1.00 41.24 365 LYS B O 1
ATOM 5831 N N . VAL B 1 369 ? 42.206 35.159 28.926 1.00 40.77 366 VAL B N 1
ATOM 5832 C CA . VAL B 1 369 ? 42.619 36.560 28.871 1.00 40.22 366 VAL B CA 1
ATOM 5833 C C . VAL B 1 369 ? 43.729 36.732 29.917 1.00 38.79 366 VAL B C 1
ATOM 5834 O O . VAL B 1 369 ? 43.514 36.484 31.087 1.00 42.09 366 VAL B O 1
ATOM 5838 N N . TYR B 1 370 ? 44.909 37.078 29.452 1.00 38.66 367 TYR B N 1
ATOM 5839 C CA . TYR B 1 370 ? 46.069 37.378 30.268 1.00 40.96 367 TYR B CA 1
ATOM 5840 C C . TYR B 1 370 ? 46.256 38.870 30.523 1.00 40.74 367 TYR B C 1
ATOM 5841 O O . TYR B 1 370 ? 46.040 39.701 29.641 1.00 40.00 367 TYR B O 1
ATOM 5850 N N . MET B 1 371 ? 46.684 39.219 31.731 1.00 42.70 368 MET B N 1
ATOM 5851 C CA A MET B 1 371 ? 47.149 40.581 32.049 0.50 43.41 368 MET B CA 1
ATOM 5852 C CA B MET B 1 371 ? 47.097 40.595 31.984 0.50 42.59 368 MET B CA 1
ATOM 5853 C C . MET B 1 371 ? 48.392 40.832 31.220 1.00 41.35 368 MET B C 1
ATOM 5854 O O . MET B 1 371 ? 49.115 39.887 30.922 1.00 40.23 368 MET B O 1
ATOM 5863 N N . LEU B 1 372 ? 48.656 42.088 30.870 1.00 38.80 369 LEU B N 1
ATOM 5864 C CA . LEU B 1 372 ? 49.868 42.435 30.122 1.00 38.24 369 LEU B CA 1
ATOM 5865 C C . LEU B 1 372 ? 51.083 41.946 30.922 1.00 39.10 369 LEU B C 1
ATOM 5866 O O . LEU B 1 372 ? 51.181 42.287 32.105 1.00 36.22 369 LEU B O 1
ATOM 5871 N N . PRO B 1 373 ? 51.981 41.164 30.297 1.00 37.26 370 PRO B N 1
ATOM 5872 C CA . PRO B 1 373 ? 53.134 40.763 31.098 1.00 37.24 370 PRO B CA 1
ATOM 5873 C C . PRO B 1 373 ? 53.951 41.923 31.641 1.00 35.82 370 PRO B C 1
ATOM 5874 O O . PRO B 1 373 ? 54.220 42.916 30.951 1.00 31.91 370 PRO B O 1
ATOM 5878 N N . ASP B 1 374 ? 54.322 41.819 32.925 1.00 35.49 371 ASP B N 1
ATOM 5879 C CA . ASP B 1 374 ? 55.049 42.902 33.548 1.00 36.27 371 ASP B CA 1
ATOM 5880 C C . ASP B 1 374 ? 56.341 43.246 32.787 1.00 32.69 371 ASP B C 1
ATOM 5881 O O . ASP B 1 374 ? 56.726 44.443 32.723 1.00 32.86 371 ASP B O 1
ATOM 5886 N N . GLU B 1 375 ? 56.990 42.231 32.206 1.00 34.21 372 GLU B N 1
ATOM 5887 C CA . GLU B 1 375 ? 58.212 42.450 31.411 1.00 37.82 372 GLU B CA 1
ATOM 5888 C C . GLU B 1 375 ? 57.989 43.446 30.257 1.00 33.98 372 GLU B C 1
ATOM 5889 O O . GLU B 1 375 ? 58.915 44.154 29.867 1.00 32.68 372 GLU B O 1
ATOM 5895 N N . ILE B 1 376 ? 56.776 43.488 29.729 1.00 30.80 373 ILE B N 1
ATOM 5896 C CA . ILE B 1 376 ? 56.483 44.407 28.624 1.00 29.43 373 ILE B CA 1
ATOM 5897 C C . ILE B 1 376 ? 56.390 45.852 29.121 1.00 29.34 373 ILE B C 1
ATOM 5898 O O . ILE B 1 376 ? 56.938 46.769 28.496 1.00 28.34 373 ILE B O 1
ATOM 5903 N N . ASP B 1 377 ? 55.690 46.050 30.226 1.00 31.41 374 ASP B N 1
ATOM 5904 C CA . ASP B 1 377 ? 55.656 47.401 30.850 1.00 30.91 374 ASP B CA 1
ATOM 5905 C C . ASP B 1 377 ? 57.080 47.917 31.156 1.00 29.34 374 ASP B C 1
ATOM 5906 O O . ASP B 1 377 ? 57.384 49.047 30.871 1.00 29.24 374 ASP B O 1
ATOM 5911 N N . GLU B 1 378 ? 57.928 47.047 31.691 1.00 30.28 375 GLU B N 1
ATOM 5912 C CA . GLU B 1 378 ? 59.276 47.438 32.068 1.00 30.13 375 GLU B CA 1
ATOM 5913 C C . GLU B 1 378 ? 60.118 47.713 30.837 1.00 29.03 375 GLU B C 1
ATOM 5914 O O . GLU B 1 378 ? 60.913 48.648 30.826 1.00 28.31 375 GLU B O 1
ATOM 5920 N N . ARG B 1 379 ? 59.924 46.902 29.790 1.00 28.92 376 ARG B N 1
ATOM 5921 C CA A ARG B 1 379 ? 60.625 47.128 28.509 0.50 27.85 376 ARG B CA 1
ATOM 5922 C CA B ARG B 1 379 ? 60.619 47.113 28.518 0.50 29.74 376 ARG B CA 1
ATOM 5923 C C . ARG B 1 379 ? 60.315 48.483 27.963 1.00 26.86 376 ARG B C 1
ATOM 5924 O O . ARG B 1 379 ? 61.236 49.224 27.611 1.00 27.77 376 ARG B O 1
ATOM 5939 N N . VAL B 1 380 ? 59.035 48.783 27.862 1.00 26.00 377 VAL B N 1
ATOM 5940 C CA . VAL B 1 380 ? 58.601 50.035 27.308 1.00 26.44 377 VAL B CA 1
ATOM 5941 C C . VAL B 1 380 ? 59.010 51.238 28.208 1.00 27.15 377 VAL B C 1
ATOM 5942 O O . VAL B 1 380 ? 59.525 52.241 27.699 1.00 25.93 377 VAL B O 1
ATOM 5946 N N . ALA B 1 381 ? 58.894 51.072 29.519 1.00 27.74 378 ALA B N 1
ATOM 5947 C CA . ALA B 1 381 ? 59.390 52.178 30.417 1.00 25.25 378 ALA B CA 1
ATOM 5948 C C . ALA B 1 381 ? 60.876 52.418 30.195 1.00 24.75 378 ALA B C 1
ATOM 5949 O O . ALA B 1 381 ? 61.306 53.572 30.105 1.00 25.92 378 ALA B O 1
ATOM 5951 N N . ARG B 1 382 ? 61.682 51.359 30.141 1.00 26.90 379 ARG B N 1
ATOM 5952 C CA A ARG B 1 382 ? 63.117 51.536 29.906 0.50 27.00 379 ARG B CA 1
ATOM 5953 C CA B ARG B 1 382 ? 63.124 51.519 29.908 0.50 27.23 379 ARG B CA 1
ATOM 5954 C C . ARG B 1 382 ? 63.397 52.213 28.575 1.00 27.06 379 ARG B C 1
ATOM 5955 O O . ARG B 1 382 ? 64.235 53.090 28.494 1.00 25.82 379 ARG B O 1
ATOM 5970 N N A MET B 1 383 ? 62.715 51.788 27.509 0.50 25.83 380 MET B N 1
ATOM 5971 N N B MET B 1 383 ? 62.693 51.794 27.518 0.50 26.04 380 MET B N 1
ATOM 5972 C CA A MET B 1 383 ? 62.932 52.436 26.213 0.50 25.15 380 MET B CA 1
ATOM 5973 C CA B MET B 1 383 ? 62.854 52.443 26.213 0.50 25.64 380 MET B CA 1
ATOM 5974 C C A MET B 1 383 ? 62.530 53.925 26.270 0.50 24.81 380 MET B C 1
ATOM 5975 C C B MET B 1 383 ? 62.534 53.929 26.289 0.50 25.03 380 MET B C 1
ATOM 5976 O O A MET B 1 383 ? 63.216 54.768 25.682 0.50 26.08 380 MET B O 1
ATOM 5977 O O B MET B 1 383 ? 63.251 54.759 25.717 0.50 26.28 380 MET B O 1
ATOM 5986 N N . LYS B 1 384 ? 61.485 54.265 27.023 1.00 24.31 381 LYS B N 1
ATOM 5987 C CA . LYS B 1 384 ? 61.108 55.680 27.203 1.00 26.27 381 LYS B CA 1
ATOM 5988 C C . LYS B 1 384 ? 62.204 56.494 27.898 1.00 26.59 381 LYS B C 1
ATOM 5989 O O . LYS B 1 384 ? 62.650 57.575 27.401 1.00 26.86 381 LYS B O 1
ATOM 5995 N N . LEU B 1 385 ? 62.748 55.914 28.968 1.00 26.40 382 LEU B N 1
ATOM 5996 C CA . LEU B 1 385 ? 63.866 56.576 29.659 1.00 27.72 382 LEU B CA 1
ATOM 5997 C C . LEU B 1 385 ? 65.029 56.765 28.745 1.00 26.37 382 LEU B C 1
ATOM 5998 O O . LEU B 1 385 ? 65.619 57.830 28.717 1.00 28.11 382 LEU B O 1
ATOM 6003 N N . ASP B 1 386 ? 65.381 55.729 27.989 1.00 26.94 383 ASP B N 1
ATOM 6004 C CA . ASP B 1 386 ? 66.541 55.806 27.090 1.00 27.65 383 ASP B CA 1
ATOM 6005 C C . ASP B 1 386 ? 66.320 56.906 26.044 1.00 27.75 383 ASP B C 1
ATOM 6006 O O . ASP B 1 386 ? 67.264 57.641 25.709 1.00 28.74 383 ASP B O 1
ATOM 6011 N N . SER B 1 387 ? 65.089 57.001 25.526 1.00 29.10 384 SER B N 1
ATOM 6012 C CA . SER B 1 387 ? 64.752 58.000 24.472 1.00 31.56 384 SER B CA 1
ATOM 6013 C C . SER B 1 387 ? 64.893 59.432 25.004 1.00 30.26 384 SER B C 1
ATOM 6014 O O . SER B 1 387 ? 65.161 60.361 24.252 1.00 28.72 384 SER B O 1
ATOM 6017 N N . LEU B 1 388 ? 64.666 59.594 26.313 1.00 29.04 385 LEU B N 1
ATOM 6018 C CA . LEU B 1 388 ? 64.854 60.887 27.020 1.00 30.39 385 LEU B CA 1
ATOM 6019 C C . LEU B 1 388 ? 66.235 61.156 27.537 1.00 31.37 385 LEU B C 1
ATOM 6020 O O . LEU B 1 388 ? 66.521 62.228 28.074 1.00 33.94 385 LEU B O 1
ATOM 6025 N N . GLY B 1 389 ? 67.124 60.176 27.445 1.00 29.84 386 GLY B N 1
ATOM 6026 C CA . GLY B 1 389 ? 68.499 60.288 27.950 1.00 31.32 386 GLY B CA 1
ATOM 6027 C C . GLY B 1 389 ? 68.615 60.175 29.474 1.00 30.81 386 GLY B C 1
ATOM 6028 O O . GLY B 1 389 ? 69.584 60.646 30.054 1.00 32.29 386 GLY B O 1
ATOM 6029 N N . VAL B 1 390 ? 67.647 59.519 30.093 1.00 28.93 387 VAL B N 1
ATOM 6030 C CA . VAL B 1 390 ? 67.570 59.416 31.562 1.00 29.12 387 VAL B CA 1
ATOM 6031 C C . VAL B 1 390 ? 68.238 58.129 31.980 1.00 30.27 387 VAL B C 1
ATOM 6032 O O . VAL B 1 390 ? 67.948 57.081 31.422 1.00 30.43 387 VAL B O 1
ATOM 6036 N N . LYS B 1 391 ? 69.114 58.217 32.976 1.00 28.85 388 LYS B N 1
ATOM 6037 C CA . LYS B 1 391 ? 69.686 57.073 33.634 1.00 29.60 388 LYS B CA 1
ATOM 6038 C C . LYS B 1 391 ? 69.172 56.976 35.068 1.00 29.78 388 LYS B C 1
ATOM 6039 O O . LYS B 1 391 ? 68.947 58.003 35.714 1.00 29.84 388 LYS B O 1
ATOM 6043 N N . ILE B 1 392 ? 69.035 55.746 35.547 1.00 28.83 389 ILE B N 1
ATOM 6044 C CA . ILE B 1 392 ? 68.559 55.464 36.911 1.00 28.27 389 ILE B CA 1
ATOM 6045 C C . ILE B 1 392 ? 69.547 54.570 37.601 1.00 30.53 389 ILE B C 1
ATOM 6046 O O . ILE B 1 392 ? 70.564 54.207 37.009 1.00 32.64 389 ILE B O 1
ATOM 6051 N N . ASP B 1 393 ? 69.26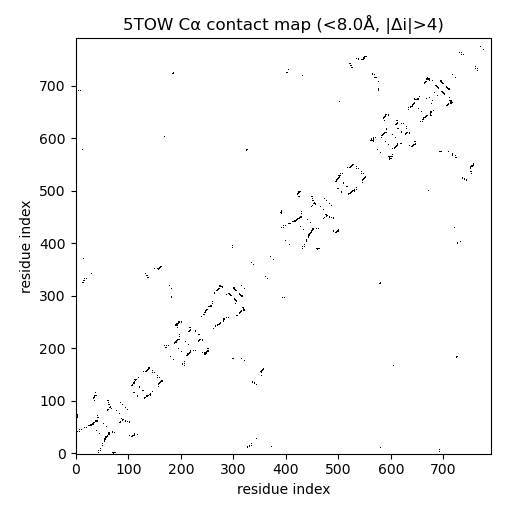5 54.219 38.837 1.00 27.71 390 ASP B N 1
ATOM 6052 C CA . ASP B 1 393 ? 70.151 53.356 39.631 1.00 29.57 390 ASP B CA 1
ATOM 6053 C C . ASP B 1 393 ? 69.848 51.910 39.355 1.00 29.57 390 ASP B C 1
ATOM 6054 O O . ASP B 1 393 ? 68.787 51.587 38.826 1.00 31.15 390 ASP B O 1
ATOM 6059 N N . GLU B 1 394 ? 70.810 51.083 39.738 1.00 31.27 391 GLU B N 1
ATOM 6060 C CA . GLU B 1 394 ? 70.723 49.611 39.665 1.00 33.38 391 GLU B CA 1
ATOM 6061 C C . GLU B 1 394 ? 70.895 49.110 41.086 1.00 31.01 391 GLU B C 1
ATOM 6062 O O . GLU B 1 394 ? 71.765 49.588 41.776 1.00 33.10 391 GLU B O 1
ATOM 6064 N N . LEU B 1 395 ? 70.124 48.096 41.469 1.00 31.62 392 LEU B N 1
ATOM 6065 C CA . LEU B 1 395 ? 70.261 47.492 42.775 1.00 32.71 392 LEU B CA 1
ATOM 6066 C C . LEU B 1 395 ? 71.636 46.859 42.934 1.00 35.08 392 LEU B C 1
ATOM 6067 O O . LEU B 1 395 ? 72.096 46.195 42.013 1.00 37.82 392 LEU B O 1
ATOM 6072 N N . THR B 1 396 ? 72.241 47.021 44.093 1.00 34.34 393 THR B N 1
ATOM 6073 C CA . THR B 1 396 ? 73.423 46.202 44.446 1.00 37.98 393 THR B CA 1
ATOM 6074 C C . THR B 1 396 ? 73.029 44.777 44.838 1.00 39.18 393 THR B C 1
ATOM 6075 O O . THR B 1 396 ? 71.857 44.452 45.137 1.00 35.63 393 THR B O 1
ATOM 6079 N N . GLU B 1 397 ? 74.024 43.889 44.886 1.00 40.81 394 GLU B N 1
ATOM 6080 C CA . GLU B 1 397 ? 73.767 42.550 45.441 1.00 41.94 394 GLU B CA 1
ATOM 6081 C C . GLU B 1 397 ? 73.309 42.602 46.899 1.00 38.80 394 GLU B C 1
ATOM 6082 O O . GLU B 1 397 ? 72.441 41.839 47.285 1.00 39.91 394 GLU B O 1
ATOM 6088 N N . LYS B 1 398 ? 73.913 43.452 47.714 1.00 38.32 395 LYS B N 1
ATOM 6089 C CA . LYS B 1 398 ? 73.503 43.621 49.120 1.00 39.74 395 LYS B CA 1
ATOM 6090 C C . LYS B 1 398 ? 72.014 44.004 49.193 1.00 37.90 395 LYS B C 1
ATOM 6091 O O . LYS B 1 398 ? 71.249 43.402 49.957 1.00 36.93 395 LYS B O 1
ATOM 6097 N N . GLN B 1 399 ? 71.636 44.984 48.373 1.00 36.64 396 GLN B N 1
ATOM 6098 C CA . GLN B 1 399 ? 70.219 45.404 48.266 1.00 35.48 396 GLN B CA 1
ATOM 6099 C C . GLN B 1 399 ? 69.299 44.291 47.805 1.00 35.71 396 GLN B C 1
ATOM 6100 O O . GLN B 1 399 ? 68.203 44.099 48.379 1.00 33.54 396 GLN B O 1
ATOM 6106 N N . ARG B 1 400 ? 69.692 43.528 46.777 1.00 36.52 397 ARG B N 1
ATOM 6107 C CA A ARG B 1 400 ? 68.846 42.406 46.357 0.50 36.35 397 ARG B CA 1
ATOM 6108 C CA B ARG B 1 400 ? 68.907 42.354 46.336 0.50 37.08 397 ARG B CA 1
ATOM 6109 C C . ARG B 1 400 ? 68.632 41.370 47.462 1.00 37.95 397 ARG B C 1
ATOM 6110 O O . ARG B 1 400 ? 67.498 40.898 47.644 1.00 37.60 397 ARG B O 1
ATOM 6125 N N A ARG B 1 401 ? 69.677 41.023 48.204 0.50 37.16 398 ARG B N 1
ATOM 6126 N N B ARG B 1 401 ? 69.711 41.003 48.169 0.50 38.69 398 ARG B N 1
ATOM 6127 C CA A ARG B 1 401 ? 69.532 40.100 49.309 0.50 39.91 398 ARG B CA 1
ATOM 6128 C CA B ARG B 1 401 ? 69.657 40.138 49.340 0.50 42.53 398 ARG B CA 1
ATOM 6129 C C A ARG B 1 401 ? 68.740 40.667 50.470 0.50 40.15 398 ARG B C 1
ATOM 6130 C C B ARG B 1 401 ? 68.667 40.693 50.351 0.50 41.23 398 ARG B C 1
ATOM 6131 O O A ARG B 1 401 ? 68.128 39.906 51.229 0.50 39.97 398 ARG B O 1
ATOM 6132 O O B ARG B 1 401 ? 67.771 39.976 50.804 0.50 40.21 398 ARG B O 1
ATOM 6147 N N . TYR B 1 402 ? 68.822 41.987 50.639 1.00 39.96 399 TYR B N 1
ATOM 6148 C CA . TYR B 1 402 ? 68.063 42.664 51.695 1.00 39.36 399 TYR B CA 1
ATOM 6149 C C . TYR B 1 402 ? 66.581 42.566 51.381 1.00 37.82 399 TYR B C 1
ATOM 6150 O O . TYR B 1 402 ? 65.801 42.127 52.244 1.00 37.79 399 TYR B O 1
ATOM 6159 N N . LEU B 1 403 ? 66.236 42.839 50.133 1.00 37.19 400 LEU B N 1
ATOM 6160 C CA . LEU B 1 403 ? 64.830 42.776 49.719 1.00 37.32 400 LEU B CA 1
ATOM 6161 C C . LEU B 1 403 ? 64.225 41.380 49.738 1.00 40.06 400 LEU B C 1
ATOM 6162 O O . LEU B 1 403 ? 62.997 41.252 49.881 1.00 41.37 400 LEU B O 1
ATOM 6167 N N . ARG B 1 404 ? 65.044 40.338 49.628 1.00 40.94 401 ARG B N 1
ATOM 6168 C CA A ARG B 1 404 ? 64.613 38.941 49.714 0.50 43.11 401 ARG B CA 1
ATOM 6169 C CA B ARG B 1 404 ? 64.467 38.989 49.751 0.50 44.26 401 ARG B CA 1
ATOM 6170 C C . ARG B 1 404 ? 64.639 38.402 51.144 1.00 44.01 401 ARG B C 1
ATOM 6171 O O . ARG B 1 404 ? 64.297 37.265 51.375 1.00 46.12 401 ARG B O 1
ATOM 6186 N N . SER B 1 405 ? 65.099 39.220 52.106 1.00 42.75 402 SER B N 1
ATOM 6187 C CA . SER B 1 405 ? 65.190 38.832 53.502 1.00 43.35 402 SER B CA 1
ATOM 6188 C C . SER B 1 405 ? 64.033 39.392 54.356 1.00 42.41 402 SER B C 1
ATOM 6189 O O . SER B 1 405 ? 63.323 40.324 53.940 1.00 41.07 402 SER B O 1
ATOM 6192 N N . TRP B 1 406 ? 63.892 38.816 55.557 1.00 41.87 403 TRP B N 1
ATOM 6193 C CA . TRP B 1 406 ? 62.904 39.285 56.538 1.00 44.50 403 TRP B CA 1
ATOM 6194 C C . TRP B 1 406 ? 63.488 40.161 57.664 1.00 46.30 403 TRP B C 1
ATOM 6195 O O . TRP B 1 406 ? 62.793 40.442 58.627 1.00 46.60 403 TRP B O 1
ATOM 6206 N N . GLN B 1 407 ? 64.749 40.580 57.599 1.00 49.60 404 GLN B N 1
ATOM 6207 C CA . GLN B 1 407 ? 65.364 41.242 58.789 1.00 55.19 404 GLN B CA 1
ATOM 6208 C C . GLN B 1 407 ? 65.027 40.546 60.168 1.00 61.57 404 GLN B C 1
ATOM 6209 O O . GLN B 1 407 ? 64.674 41.093 61.246 1.00 61.42 404 GLN B O 1
#

Nearest PDB structures (foldseek):
  3x2f-assembly1_A  TM=9.561E-01  e=3.226E-68  Thermotoga maritima MSB8
  8qno-assembly1_A  TM=9.425E-01  e=6.228E-53  Pyrococcus furiosus
  7r3a-assembly4_G  TM=9.311E-01  e=8.341E-48  Methanococcus maripaludis
  7o5l-assembly1_A  TM=9.385E-01  e=6.608E-46  Synechocystis sp. PCC 6803 substr. Kazusa
  7zd8-assembly1_A  TM=9.405E-01  e=3.053E-45  Synechocystis sp. PCC 6803

Secondary structure (DSSP, 8-state):
-HHHHHHHHHHTT-HHHHHHHHHHTTT-TTTT-EEEEEE--SHHHHHHHHHHHHTT-EEEEEE--SSSTTHHHHHHHHHTT-EEE-TTTTSHHHHHHHHHHHHHT--SEEEESTTHHHHHHHHT-GGGGTT--EEEE--HHHHHHHHHHHHTT---S-EEE---------THHHHHHHHHHHH----TT-EEEEE--SHHHHHHHHHHHHTT-EEEEE-S-HHHHHHHHHTT-EE--HHHHTTT-SEEEE-SS-S-SS-HHHHHHSPTT-EEEE-SSSTTTTTHHHHHHH-SEEEEEETTEEEEE-TTS-EEEEEGGGSB-----HHHHHHHHHHHHHHHHHHHHHGGGS-SSEEEPPHHHHHHHHHHHHHHHT-------HHHHHH-/-HHHHHHHHHHTT-HHHHHHHHHHTTT-TTTT-EEEEEE--SHHHHHHHHHHHHTT-EEEEEE--TT---HHHHHHHHTTT-EEE-TTTTSHHHHHHHHHHHHHT--SEEEESTTHHHHHHHHT-GGGGTT--EEEE-SHHHHHHHHHHHHTT---S-EEEGGG-TTTTTS-GGGTHHHHHHHHHHHHH----TT-EEEEE--SHHHHHHHHHHHHTTPEEEEE-S-HHHHHHHHHTT-EE--HHHHTTT-SEEEE-SS-S-SS-HHHHHHSPTT-EEEE-SSSTTTTTHHHHHHH-SEEEEEETTEEEEE-TTS-EEEEEGGGSB-SSTTS-SS-HHHHHHHHHHHHHHHHHHHHHGGG--SSEEEPPHHHHHHHHHHHHHHHT-------HHHHHHHTS--

Organism: Thermotoga maritima (strain ATCC 43589 / DSM 3109 / JCM 10099 / NBRC 100826 / MSB8) (NCBI:txid243274)

Solvent-accessible surface area: 34120 Å² total; per-residue (Å²): 122,94,0,54,62,68,5,57,4,5,28,102,27,0,43,0,0,54,88,0,9,127,69,58,31,124,130,92,29,0,65,80,51,15,0,0,0,1,26,90,1,30,11,29,6,0,13,0,0,14,0,0,37,77,0,20,7,97,2,0,1,0,0,36,11,103,66,77,91,35,45,32,0,1,55,5,0,84,92,76,68,5,45,9,59,7,109,174,8,73,68,84,78,53,41,113,74,12,4,21,74,0,0,83,58,110,0,10,0,0,4,7,46,10,0,38,0,0,28,16,0,16,80,96,40,102,92,0,32,89,37,8,48,0,0,2,0,52,35,82,70,0,28,153,94,0,53,56,24,63,90,106,52,38,5,146,4,12,0,0,0,1,77,25,68,91,170,210,34,52,82,0,20,70,4,0,17,9,0,25,113,29,0,11,5,30,4,39,55,26,36,0,0,0,2,9,1,29,196,30,0,84,9,2,0,71,41,0,40,66,29,41,12,120,6,0,0,12,51,141,57,101,114,70,17,80,70,0,88,152,50,65,20,46,46,45,90,22,53,82,0,0,109,63,0,28,1,0,0,0,13,48,76,86,79,78,28,0,51,45,72,17,0,59,40,1,78,86,11,2,0,0,0,0,16,12,113,41,88,50,4,1,8,25,80,44,0,78,83,35,22,101,67,117,50,103,8,62,111,82,0,6,0,3,30,2,110,65,59,62,8,0,0,0,1,29,129,1,65,50,15,95,116,88,39,0,6,25,35,0,48,12,1,0,18,8,0,16,0,0,16,57,0,31,101,52,34,161,119,27,55,68,53,22,66,111,10,25,114,114,9,64,124,92,4,47,73,8,32,48,92,60,91,63,63,141,119,139,154,114,76,90,174,86,73,92,190,144,120,91,2,58,54,76,7,66,4,5,28,97,24,0,46,0,0,54,87,0,9,95,65,54,28,187,120,92,29,0,66,79,51,18,0,0,0,2,12,14,0,20,12,6,10,0,14,1,0,12,0,0,38,76,0,22,7,88,2,0,0,0,0,28,1,46,56,60,58,17,64,43,0,14,62,6,0,69,87,85,65,4,43,19,57,8,133,161,4,84,63,74,74,54,36,113,89,14,6,20,69,0,0,76,70,120,0,12,0,0,4,3,31,0,0,14,0,0,26,18,0,15,76,94,38,103,106,1,28,90,32,7,47,0,0,0,0,43,38,93,11,0,29,122,48,0,99,50,19,53,110,101,49,84,5,141,3,12,0,0,6,6,35,53,10,134,28,60,71,116,29,74,8,83,31,2,14,0,16,8,0,1,19,7,0,56,136,21,0,43,4,26,4,37,54,24,35,0,0,0,1,10,1,24,89,29,0,77,2,0,0,14,4,0,6,16,40,30,6,114,5,0,0,11,50,143,61,102,117,69,18,78,58,0,88,153,47,68,21,46,46,42,72,22,126,68,0,0,110,61,0,32,1,0,0,0,12,48,34,86,76,82,30,1,47,80,119,17,0,50,41,0,77,89,10,2,1,0,0,0,9,10,48,78,68,68,2,0,8,28,108,45,0,78,108,27,21,111,48,121,57,100,5,64,109,86,0,6,0,4,32,3,110,62,57,78,9,0,0,0,0,27,76,0,61,62,11,12,56,48,63,15,37,6,32,17,0,6,24,39,0,14,30,8,0,10,6,0,16,0,0,18,53,0,36,101,49,40,121,120,29,63,68,21,22,69,149,5,22,74,115,7,8,96,94,0,31,92,7,36,47,84,57,96,65,62,146,105,142,90,85,74,93,174,85,116,150,127,122,162,52,227,151

InterPro domains:
  IPR000043 Adenosylhomocysteinase-like [MF_00563] (1-404)
  IPR000043 Adenosylhomocysteinase-like [PF05221] (3-125)
  IPR000043 Adenosylhomocysteinase-like [PF05221] (127-400)
  IPR000043 Adenosylhomocysteinase-like [PIRSF001109] (2-404)
  IPR000043 Adenosylhomocysteinase-like [PTHR23420] (2-403)
  IPR000043 Adenosylhomocysteinase-like [SM00996] (2-401)
  IPR000043 Adenosylhomocysteinase-like [TIGR00936] (2-404)
  IPR000043 Adenosylhomocysteinase-like [cd00401] (4-403)
  IPR015878 S-adenosyl-L-homocysteine hydrolase, NAD binding domain [PF00670] (174-333)
  IPR015878 S-adenosyl-L-homocysteine hydrolase, NAD binding domain [SM00997] (174-335)
  IPR020082 S-adenosyl-L-homocysteine hydrolase, conserved site [PS00738] (64-78)
  IPR020082 S-adenosyl-L-homocysteine hydrolase, conserved site [PS00739] (196-212)
  IPR036291 NAD(P)-binding domain superfamily [SSF51735] (174-336)
  IPR042172 Adenosylhomocysteinase-like superfamily [G3DSA:3.40.50.1480] (2-396)

Sequence (791 aa):
NTGEMKINWVSRYMPLLNKKIAEEEEYSREKPLSGFTVGMSIIHLEAKTAYLAITLSKLGAKKVVITTGSNPLSTQDDVAEALRRSKKGITVYARRTHDESIYRRENLMKVLDERPDFIIDDGGDLTVISHTEREEVLENLKGVSEETTTGVRRLKALEETGKLRVPVIAVNDSKMRRYGTGQQSSTWDAIMRNNTNLLVAGKNVVVAGYGWCGRGIALRAAGLGARRVIVTEVDPVKAVEAIMDGFTVMPMKEAVKIADFVITASGNTDVLSKEDILSLKDGAVLANAGHFNVEIPVRVLEEIAVEKFEARPNVTGYTLENGKTVFLLAEGRLVNGHPVEIMDLSFALQIFAVLYLLENHRKMSPKVYMLPDEEIDERRVARMMKLDSLGVKIDELTEKQRRYLNTGEEMKINWVSRYMMPLLNKIAEEYSREKPLSGFTVGMSIHLEEAKTAYLAITLSKLGAKVVITTGSSNPLSTQDDVAEALRSKGITVYARRTHDESIYRRENLMKVLDERPDFIIDDGGDLTVISHTEREEVLENLKGVSEEETTTGVRRLKKALEEETGKLRVPVIAVNDSKMKYLFDNRYYGTGQSTWDAIMRRNTNLLVAGKNVVVAGYGWCCGRGIALRRAAGLGARVIVTEVDPVKKAVEAIMDGFTVMPMKEEAVKIADDFVITASGNTDVLSKEDILSLKDGAVLANAGHFNVEIPVRVLEEIAVEKFEARPNVTGYTLENGKTVFLLAEGRLVVNLAAGDGHHPVEIMDLSFALQQIFAVLYLLENHRKMSPKVYMMLPDEIDERRVARRMMKLDSLGVKIDELTEKQRRRRYLRRSWQ

Foldseek 3Di:
DVLVVQLVVLVVPLLLLVVLLVVALVVLLQAVFEEEEEEADGSLVLSLQVSNVSSHYAYAYEHQYLDCPNVSNVVVSVVVNHHYQYPPNVDVVSSVVSLVVSVVVLGQEYAYELLNNVVCCQPPVVVSLVRHQEYEYADPNNLVVLQVCVVVVRQRYEYEHLPPPDDPLAPQPQVVVLVCVQPVDQLAPFEEEEEDQDRNSVSNQSVSVVSHYQYEYEYDDVVSVVVCVVVPHHYDHLQVSQLRHQEYEYDHLDACCDDLSSVVNHAANREYEYQDADQRNNPLVSLVVFFPDWADPTVQWIWGQGPVRGIYIYGNSSHNSGPDDSHVSSLSSQSRVVVVVCSSVCSVVDGSHYHYRDVVSVVVSVVSVCVVVVHDDDDDDPVRVVVD/DVLVVQLVVLVVQLLLLVVLLVVQLVVLLQAPFEEEEEEADDNLVLSLQVSNVSSHYAYAYEHQCLLQDPVSNCVVSVVVNHHYHYGPNVPVVSSLVSLVVSLVVLGQEYEYELLNNVVCCLPPVVVSLVNHLEYEYADPNNVVVLQVCVVVVRFRYEYEHAVLFPCLVVDQCLQFLQVLQVVLVCVFPVDQLAPFEEEEEDQDRNRVSNQVNSVVSHHQYEYEYDDVVSVVVCVVVPHHYDHLQVSQLRHQEYEYDHSDACCDDLNSVVNHAANREYEYQHADQRNNPLVSLVVFFPDWDAPGVQWIWGQGPNRGIYIYGNSSHRRRPSVPRNDDSHVSSLSSQLRVVVVVCSSVPSVPDDSHYHYRDPVSSVVSVVSVCVSVVHDDDDDDPVRVVVVVDDD

B-factor: mean 40.94, std 12.31, range [19.97, 98.87]